Protein 4ML1 (pdb70)

Sequence (811 aa):
AAKIEDIVELPIKGVRAVQSDGQIMFLSEENGRFVISGQIYDLWSKKPLNTMSQMRDVAERIHFKSMGMDVDTLNTVSMGRGDKEVVVFVDPRCAVCHQLMGDAKSLVDDYTFKFIVIPALGAESNRLAKNLYCAKDKTHALDALMNNTLGSLPSKETCDPGQYDQTLLTAHFIGIEGVPFVVAPDGRVSKGRPKNLKSWLESRAAKIEDIVELPIKGVRAVQSDGQIMFLSENGRFVISGQIYDLWSKKPLNTMSQMRDVAERIHFKSMGMDVDTLNTVSMGRGDKEVVVFVDPRCAVCHQLMGDAKSLVDDYTFKFIVIPALGAESNRLAKNLYCAKDKTHALDALMNNTLGSLPSKETCDPGQYDQTLLTAHFIGIEGVPFVVAPDGRVSKGRPKNLKSWLESAAKIEDIVELPIKGVRAVQSDGQIMFLSENGRFVISGQIYDLWSKKPLNTMSQMRDVAERIHFKSMGMDVDTLNTVSMGRGDKEVVVFVDPRCAVCHQLMGDAKSLVDDYTFKFIVIPALGAESNRLAKNLYCAKDKTHALDALMNNTLGSLPSKETCDPGQYDQTLLTAHFIGIEGVPFVVAPDGRVSKGRPKNLKSWLESAAAKIEDIVELPIKGVRAVQSDGQIMFLSENGRFVISGQIYDLWSKKPLNTMSQMRDVAERIHFKSMMGMDVDTLNTVSMGRGDKEVVVFVDPRCAVCHQLMGDAKSLVDDYTFKFIVIPALGAESNRLAKNLYCAKDKTHALDALMNNTLGSLPSKETCDPGQYDQTLLTAHFIGIEEGVPFVVAPDGRVSKGRPKNLKSWLESA

Radius of gyration: 27.59 Å; Cα contacts (8 Å, |Δi|>4): 1696; chains: 4; bounding box: 55×73×80 Å

Secondary structure (DSSP, 8-state):
-PPB-EEEEES---EEEEEETTEEEEEETTS-EEEEEEEEETTTTEEE-SHHHHHHHHHB--TTTTT--GGGSSEEEE---SEEEEEEE-TTBHHHHHHHHHHHTTTTTEEEEEEE--TT-THHHHHHHHHHHBS-GGGHHHHHHHT-GGGPPBPSS----SS-HHHHHHHHHT--SSSEEE-TTSBEEES--SSHHHHHT-/-PPPEEEEEEES---EEEEEETTEEEEEETTS-EEEEEEEEETTTTEEE-SHHHHHHHHHB--TTTTT--GGGSSEEEEE--SEEEEEEE-TTBHHHHHHHHHHGGGTTTEEEEEEE--TT-THHHHHHHHHHTBS-GGGHHHHHHTT-GGGSPBPSS----SS-HHHHHHHHHT--SSSEEE-TTSBEEES--SSHHHHHS--/--EEEEEEES---EEEEEETTEEEEEETTS-EEEEEEEEETTTTEEE-SHHHHHHHHHB--TTTTT--GGGSSEEEEE--SEEEEEEE-TTBHHHHHHHHHHGGGTTTEEEEEEE--TT-THHHHHHHHHHTBS-GGGHHHHHHTT-GGGPPBPSS----SS-HHHHHHHHHT--SSSEEE-TTSBEEES--SSHHHHHH--/-PPEEEEEE-S---EEEEEETTEEEEEETTSSEEEEEEEEETTTTEEE-SHHHHHHHHHB--TGGGT--GGGSSEEEEE--SEEEEEEE-TTBHHHHHHHHHHHTTTTTEEEEEEE--TT-THHHHHHHHHHTBS--TTHHHHHHTT-GGGPPBPSS----SS-HHHHHHHHHT--SSSEEE-TT-BEEES--S-HHHHHH--

Solvent-accessible surface area: 36217 Å² total; per-residue (Å²): 104,30,120,2,84,23,28,7,91,5,57,8,128,12,7,30,0,14,51,21,101,82,94,30,69,6,9,3,51,14,19,18,1,18,5,47,43,72,0,72,1,52,28,21,141,79,51,4,90,68,12,80,50,2,87,38,9,45,85,71,23,58,18,162,69,11,37,16,79,8,83,93,15,10,36,11,59,14,25,207,10,146,86,51,0,4,2,1,0,0,0,31,1,15,42,0,26,96,1,0,30,59,0,118,97,9,47,130,69,1,19,1,25,0,0,0,6,4,11,11,11,72,68,0,35,120,9,2,68,21,3,122,6,0,163,74,87,106,105,0,34,81,6,0,26,99,46,68,0,32,89,22,96,63,105,186,132,38,134,46,53,52,32,29,97,5,28,6,2,2,50,7,12,35,13,64,29,15,3,9,0,4,5,50,49,4,41,45,17,113,25,87,10,218,84,7,117,70,53,6,92,96,287,65,37,92,5,83,24,34,10,92,5,55,7,137,11,5,27,0,2,55,10,121,84,90,26,48,5,8,2,56,17,18,31,2,17,3,42,45,80,1,72,1,57,24,21,153,87,56,5,85,70,18,90,50,2,90,36,7,46,82,55,20,60,16,143,69,3,36,14,63,2,79,92,16,10,14,9,57,13,32,200,8,152,80,59,0,4,0,0,0,0,1,28,2,16,43,0,35,102,0,0,35,64,0,117,96,12,38,118,72,4,26,0,23,0,0,0,5,4,14,12,18,65,58,0,45,120,14,2,59,20,4,123,4,1,158,68,132,111,108,0,38,84,5,1,31,90,66,69,3,35,98,18,104,61,102,184,137,40,112,65,28,86,30,28,104,4,33,6,3,2,44,8,12,32,12,68,33,16,2,9,0,4,5,53,35,4,29,45,17,106,24,102,13,214,82,13,115,74,53,2,89,99,100,101,93,5,76,29,40,11,91,5,60,8,128,8,5,28,0,9,50,15,114,84,98,29,50,4,13,3,70,27,18,33,1,19,4,41,44,74,0,75,1,47,20,19,142,78,55,5,88,67,11,79,50,2,85,38,8,46,87,73,22,61,18,171,64,11,44,13,78,8,84,88,16,5,31,14,55,17,34,189,9,149,98,52,0,3,0,0,0,0,3,21,2,15,36,0,36,88,0,0,33,52,0,121,98,14,44,90,85,11,20,0,28,0,0,0,5,6,13,11,14,65,46,0,70,116,14,2,95,18,1,105,2,3,146,58,114,111,106,1,43,88,2,1,30,86,94,60,2,34,93,23,92,55,98,175,120,29,132,48,46,98,22,25,94,4,34,4,3,3,52,7,13,32,14,71,30,15,3,7,0,4,4,53,59,3,20,47,18,102,25,85,13,215,80,7,110,59,42,8,105,74,114,153,44,104,4,77,25,34,9,92,4,54,6,140,12,4,25,0,10,51,21,108,75,126,28,78,4,6,3,53,18,14,35,1,17,3,55,23,127,2,76,2,59,28,30,135,86,64,7,100,66,9,72,47,1,85,43,9,45,80,70,26,66,15,163,77,12,36,12,74,7,83,86,14,7,30,14,55,10,37,205,10,147,89,54,0,4,2,0,0,0,2,26,1,21,44,0,29,98,2,0,35,61,1,106,98,8,41,102,79,6,23,1,31,0,0,0,6,3,13,9,16,72,42,0,59,118,14,0,80,24,1,89,10,1,148,77,96,90,126,0,35,61,8,0,29,101,59,79,4,23,98,32,94,62,88,177,127,40,134,44,35,88,20,26,87,4,35,5,3,3,53,8,19,35,11,67,34,18,4,10,0,4,4,52,65,3,22,45,16,110,24,91,11,212,80,12,103,61,48,7,102,77,117

B-factor: mean 37.32, std 17.12, range [8.88, 117.48]

Organism: Klebsiella pneumoniae (NCBI:txid573)

CATH classification: 3.40.30.10

InterPro domains:
  IPR009094 Disulphide bond isomerase DsbC/G, N-terminal domain superfamily [G3DSA:3.10.450.70] (22-80)
  IPR009094 Disulphide bond isomerase DsbC/G, N-terminal domain superfamily [SSF54423] (30-78)
  IPR018950 Disulphide bond isomerase, DsbC/G, N-terminal [PF10411] (23-77)
  IPR033954 Disulphide bond isomerase, DsbC/G [cd03020] (33-231)
  IPR036249 Thioredoxin-like superfamily [SSF52833] (99-233)
  IPR051470 Thiol:disulfide interchange protein [PTHR35272] (6-232)

Structure (mmCIF, N/CA/C/O backbone):
data_4ML1
#
_entry.id   4ML1
#
_cell.length_a   54.330
_cell.length_b   108.270
_cell.length_c   139.020
_cell.angle_alpha   90.00
_cell.angle_beta   90.00
_cell.angle_gamma   90.00
#
_symmetry.space_group_name_H-M   'P 21 21 21'
#
loop_
_entity.id
_entity.type
_entity.pdbx_description
1 polymer DsbP
2 water water
#
loop_
_atom_site.group_PDB
_atom_site.id
_atom_site.type_symbol
_atom_site.label_atom_id
_atom_site.label_alt_id
_atom_site.label_comp_id
_atom_site.label_asym_id
_atom_site.label_entity_id
_atom_site.label_seq_id
_atom_site.pdbx_PDB_ins_code
_atom_site.Cartn_x
_atom_site.Cartn_y
_atom_site.Cartn_z
_atom_site.occupancy
_atom_site.B_iso_or_equiv
_atom_site.auth_seq_id
_atom_site.auth_comp_id
_atom_site.auth_asym_id
_atom_site.auth_atom_id
_atom_site.pdbx_PDB_model_num
ATOM 1 N N . ALA A 1 14 ? 37.210 12.479 -29.155 1.00 75.69 11 ALA A N 1
ATOM 2 C CA . ALA A 1 14 ? 35.955 13.051 -29.652 1.00 80.81 11 ALA A CA 1
ATOM 3 C C . ALA A 1 14 ? 36.176 13.763 -30.992 1.00 81.40 11 ALA A C 1
ATOM 4 O O . ALA A 1 14 ? 36.347 14.988 -31.066 1.00 43.43 11 ALA A O 1
ATOM 10 N N . ALA A 1 15 ? 36.142 12.987 -32.069 1.00 67.89 12 ALA A N 1
ATOM 11 C CA . ALA A 1 15 ? 36.341 13.557 -33.388 1.00 69.92 12 ALA A CA 1
ATOM 12 C C . ALA A 1 15 ? 35.007 14.102 -33.821 1.00 37.80 12 ALA A C 1
ATOM 13 O O . ALA A 1 15 ? 33.992 13.421 -33.668 1.00 58.05 12 ALA A O 1
ATOM 20 N N . LYS A 1 16 ? 34.983 15.283 -34.422 1.00 34.49 13 LYS A N 1
ATOM 21 C CA . LYS A 1 16 ? 33.692 15.853 -34.754 1.00 39.05 13 LYS A CA 1
ATOM 22 C C . LYS A 1 16 ? 33.281 15.259 -36.086 1.00 46.82 13 LYS A C 1
ATOM 23 O O . LYS A 1 16 ? 34.109 14.843 -36.896 1.00 39.35 13 LYS A O 1
ATOM 42 N N . ILE A 1 17 ? 31.978 15.167 -36.262 1.00 39.47 14 ILE A N 1
ATOM 43 C CA . ILE A 1 17 ? 31.391 14.735 -37.489 1.00 29.48 14 ILE A CA 1
ATOM 44 C C . ILE A 1 17 ? 31.226 15.997 -38.315 1.00 31.55 14 ILE A C 1
ATOM 45 O O . ILE A 1 17 ? 30.575 16.935 -37.882 1.00 33.71 14 ILE A O 1
ATOM 61 N N . GLU A 1 18 ? 31.859 16.074 -39.466 1.00 30.45 15 GLU A N 1
ATOM 62 C CA . GLU A 1 18 ? 31.846 17.339 -40.191 1.00 32.76 15 GLU A CA 1
ATOM 63 C C . GLU A 1 18 ? 30.563 17.490 -40.994 1.00 31.27 15 GLU A C 1
ATOM 64 O O . GLU A 1 18 ? 30.062 18.603 -41.192 1.00 36.94 15 GLU A O 1
ATOM 76 N N . ASP A 1 19 ? 30.056 16.357 -41.444 1.00 29.22 16 ASP A N 1
ATOM 77 C CA . ASP A 1 19 ? 28.938 16.320 -42.349 1.00 28.48 16 ASP A CA 1
ATOM 78 C C . ASP A 1 19 ? 28.390 14.923 -42.427 1.00 26.35 16 ASP A C 1
ATOM 79 O O . ASP A 1 19 ? 29.125 13.947 -42.234 1.00 25.37 16 ASP A O 1
ATOM 88 N N . ILE A 1 20 ? 27.087 14.845 -42.690 1.00 25.82 17 ILE A N 1
ATOM 89 C CA . ILE A 1 20 ? 26.336 13.592 -42.752 1.00 24.01 17 ILE A CA 1
ATOM 90 C C . ILE A 1 20 ? 25.352 13.665 -43.930 1.00 23.69 17 ILE A C 1
ATOM 91 O O . ILE A 1 20 ? 24.668 14.664 -44.091 1.00 24.87 17 ILE A O 1
ATOM 107 N N . VAL A 1 21 ? 25.263 12.616 -44.726 1.00 22.29 18 VAL A N 1
ATOM 108 C CA . VAL A 1 21 ? 24.275 12.566 -45.811 1.00 24.75 18 VAL A CA 1
ATOM 109 C C . VAL A 1 21 ? 23.564 11.204 -45.781 1.00 20.43 18 VAL A C 1
ATOM 110 O O . VAL A 1 21 ? 24.207 10.154 -45.719 1.00 23.45 18 VAL A O 1
ATOM 123 N N . GLU A 1 22 ? 22.233 11.263 -45.816 1.00 20.43 19 GLU A N 1
ATOM 124 C CA . GLU A 1 22 ? 21.369 10.123 -45.964 1.00 19.22 19 GLU A CA 1
ATOM 125 C C . GLU A 1 22 ? 21.403 9.623 -47.397 1.00 18.83 19 GLU A C 1
ATOM 126 O O . GLU A 1 22 ? 21.098 10.365 -48.314 1.00 19.72 19 GLU A O 1
ATOM 138 N N . LEU A 1 23 ? 21.814 8.389 -47.574 1.00 21.72 20 LEU A N 1
ATOM 139 C CA . LEU A 1 23 ? 21.928 7.823 -48.897 1.00 19.69 20 LEU A CA 1
ATOM 140 C C . LEU A 1 23 ? 20.638 7.073 -49.314 1.00 16.98 20 LEU A C 1
ATOM 141 O O . LEU A 1 23 ? 19.889 6.556 -48.479 1.00 20.09 20 LEU A O 1
ATOM 157 N N . PRO A 1 24 ? 20.367 7.032 -50.625 1.00 19.54 21 PRO A N 1
ATOM 158 C CA . PRO A 1 24 ? 19.185 6.339 -51.133 1.00 17.16 21 PRO A CA 1
ATOM 159 C C . PRO A 1 24 ? 19.433 4.866 -51.189 1.00 17.53 21 PRO A C 1
ATOM 160 O O . PRO A 1 24 ? 19.592 4.250 -52.255 1.00 21.91 21 PRO A O 1
ATOM 171 N N . ILE A 1 25 ? 19.460 4.307 -49.987 1.00 17.26 22 ILE A N 1
ATOM 172 C CA . ILE A 1 25 ? 19.686 2.898 -49.770 1.00 14.49 22 ILE A CA 1
ATOM 173 C C . ILE A 1 25 ? 18.621 2.406 -48.770 1.00 18.73 22 ILE A C 1
ATOM 174 O O . ILE A 1 25 ? 18.469 2.961 -47.705 1.00 16.35 22 ILE A O 1
ATOM 190 N N . LYS A 1 26 ? 17.868 1.392 -49.148 1.00 13.77 23 LYS A N 1
ATOM 191 C CA . LYS A 1 26 ? 16.800 0.893 -48.345 1.00 18.33 23 LYS A CA 1
ATOM 192 C C . LYS A 1 26 ? 17.133 -0.492 -47.842 1.00 27.18 23 LYS A C 1
ATOM 193 O O . LYS A 1 26 ? 16.415 -1.051 -47.027 1.00 16.87 23 LYS A O 1
ATOM 212 N N . GLY A 1 27 ? 18.248 -1.053 -48.289 1.00 15.67 24 GLY A N 1
ATOM 213 C CA . GLY A 1 27 ? 18.613 -2.397 -47.852 1.00 12.21 24 GLY A CA 1
ATOM 214 C C . GLY A 1 27 ? 20.020 -2.780 -48.254 1.00 12.24 24 GLY A C 1
ATOM 215 O O . GLY A 1 27 ? 20.562 -2.181 -49.175 1.00 15.43 24 GLY A O 1
ATOM 219 N N . VAL A 1 28 ? 20.610 -3.741 -47.541 1.00 14.88 25 VAL A N 1
ATOM 220 C CA . VAL A 1 28 ? 21.994 -4.180 -47.787 1.00 14.43 25 VAL A CA 1
ATOM 221 C C . VAL A 1 28 ? 22.153 -5.681 -47.672 1.00 17.60 25 VAL A C 1
ATOM 222 O O . VAL A 1 28 ? 21.727 -6.324 -46.711 1.00 12.60 25 VAL A O 1
ATOM 235 N N . ARG A 1 29 ? 22.747 -6.249 -48.711 1.00 12.69 26 ARG A N 1
ATOM 236 C CA . ARG A 1 29 ? 23.143 -7.649 -48.740 1.00 13.06 26 ARG A CA 1
ATOM 237 C C . AR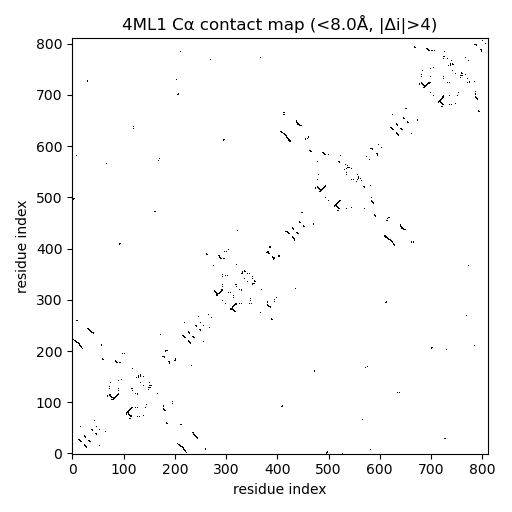G A 1 29 ? 24.660 -7.791 -48.625 1.00 14.53 26 ARG A C 1
ATOM 238 O O . ARG A 1 29 ? 25.389 -7.125 -49.393 1.00 15.56 26 ARG A O 1
ATOM 259 N N . ALA A 1 30 ? 25.105 -8.705 -47.752 1.00 20.64 27 ALA A N 1
ATOM 260 C CA . ALA A 1 30 ? 26.478 -9.232 -47.750 1.00 18.82 27 ALA A CA 1
ATOM 261 C C . ALA A 1 30 ? 26.576 -10.260 -48.834 1.00 24.51 27 ALA A C 1
ATOM 262 O O . ALA A 1 30 ? 25.814 -11.238 -48.807 1.00 15.19 27 ALA A O 1
ATOM 269 N N . VAL A 1 31 ? 27.494 -10.024 -49.777 1.00 15.59 28 VAL A N 1
ATOM 270 C CA . VAL A 1 31 ? 27.671 -10.857 -50.955 1.00 19.62 28 VAL A CA 1
ATOM 271 C C . VAL A 1 31 ? 29.096 -11.387 -51.033 1.00 19.52 28 VAL A C 1
ATOM 272 O O . VAL A 1 31 ? 30.062 -10.616 -51.062 1.00 20.34 28 VAL A O 1
ATOM 285 N N . GLN A 1 32 ? 29.224 -12.701 -50.991 1.00 20.25 29 GLN A N 1
ATOM 286 C CA . GLN A 1 32 ? 30.524 -13.345 -51.042 1.00 23.84 29 GLN A CA 1
ATOM 287 C C . GLN A 1 32 ? 30.866 -13.921 -52.400 1.00 25.34 29 GLN A C 1
ATOM 288 O O . GLN A 1 32 ? 30.185 -14.804 -52.936 1.00 22.24 29 GLN A O 1
ATOM 302 N N . SER A 1 33 ? 32.017 -13.495 -52.877 1.00 25.07 30 SER A N 1
ATOM 303 C CA . SER A 1 33 ? 32.532 -13.886 -54.153 1.00 23.03 30 SER A CA 1
ATOM 304 C C . SER A 1 33 ? 34.026 -13.596 -54.238 1.00 26.39 30 SER A C 1
ATOM 305 O O . SER A 1 33 ? 34.442 -12.490 -53.883 1.00 23.04 30 SER A O 1
ATOM 313 N N . ASP A 1 34 ? 34.800 -14.568 -54.703 1.00 28.01 31 ASP A N 1
ATOM 314 C CA . ASP A 1 34 ? 36.222 -14.361 -54.963 1.00 48.14 31 ASP A CA 1
ATOM 315 C C . ASP A 1 34 ? 36.983 -13.902 -53.719 1.00 35.19 31 ASP A C 1
ATOM 316 O O . ASP A 1 34 ? 37.729 -12.916 -53.786 1.00 38.61 31 ASP A O 1
ATOM 325 N N . GLY A 1 35 ? 36.774 -14.579 -52.589 1.00 30.78 32 GLY A N 1
ATOM 326 C CA . GLY A 1 35 ? 37.546 -14.314 -51.383 1.00 36.74 32 GLY A CA 1
ATOM 327 C C . GLY A 1 35 ? 37.286 -12.975 -50.702 1.00 35.25 32 GLY A C 1
ATOM 328 O O . GLY A 1 35 ? 38.127 -12.519 -49.896 1.00 32.10 32 GLY A O 1
ATOM 332 N N . GLN A 1 36 ? 36.156 -12.345 -51.050 1.00 22.74 33 GLN A N 1
ATOM 333 C CA . GLN A 1 36 ? 35.756 -11.087 -50.514 1.00 24.76 33 GLN A CA 1
ATOM 334 C C . GLN A 1 36 ? 34.257 -11.054 -50.221 1.00 20.10 33 GLN A C 1
ATOM 335 O O . GLN A 1 36 ? 33.467 -11.743 -50.884 1.00 23.51 33 GLN A O 1
ATOM 349 N N . ILE A 1 37 ? 33.893 -10.210 -49.272 1.00 19.02 34 ILE A N 1
ATOM 350 C CA . ILE A 1 37 ? 32.495 -9.970 -48.903 1.00 17.85 34 ILE A CA 1
ATOM 351 C C . ILE A 1 37 ? 32.183 -8.504 -49.137 1.00 18.10 34 ILE A C 1
ATOM 352 O O . ILE A 1 37 ? 32.704 -7.631 -48.454 1.00 22.99 34 ILE A O 1
ATOM 368 N N . MET A 1 38 ? 31.293 -8.238 -50.057 1.00 17.22 35 MET A N 1
ATOM 369 C CA . MET A 1 38 ? 30.896 -6.859 -50.323 1.00 16.20 35 MET A CA 1
ATOM 370 C C . MET A 1 38 ? 29.471 -6.606 -49.947 1.00 15.29 35 MET A C 1
ATOM 371 O O . MET A 1 38 ? 28.752 -7.525 -49.615 1.00 20.81 35 MET A O 1
ATOM 385 N N . PHE A 1 39 ? 29.093 -5.323 -49.913 1.00 14.85 36 PHE A N 1
ATOM 386 C CA . PHE A 1 39 ? 27.802 -4.914 -49.355 1.00 14.50 36 PHE A CA 1
ATOM 387 C C . PHE A 1 39 ? 27.040 -4.172 -50.456 1.00 14.15 36 PHE A C 1
ATOM 388 O O . PHE A 1 39 ? 27.433 -3.144 -50.899 1.00 15.56 36 PHE A O 1
ATOM 405 N N . LEU A 1 40 ? 26.003 -4.816 -50.953 1.00 19.31 37 LEU A N 1
ATOM 406 C CA . LEU A 1 40 ? 25.294 -4.400 -52.141 1.00 14.99 37 LEU A CA 1
ATOM 407 C C . LEU A 1 40 ? 23.934 -3.883 -51.762 1.00 13.96 37 LEU A C 1
ATOM 408 O O . LEU A 1 40 ? 23.224 -4.566 -51.014 1.00 13.69 37 LEU A O 1
ATOM 424 N N . SER A 1 41 ? 23.532 -2.724 -52.306 1.00 16.41 38 SER A N 1
ATOM 425 C CA . SER A 1 41 ? 22.236 -2.182 -51.949 1.00 17.08 38 SER A CA 1
ATOM 426 C C . SER A 1 41 ? 21.088 -2.930 -52.638 1.00 18.78 38 SER A C 1
ATOM 427 O O . SER A 1 41 ? 21.272 -3.694 -53.593 1.00 19.12 38 SER A O 1
ATOM 435 N N . GLU A 1 42 ? 19.883 -2.670 -52.148 1.00 20.19 39 GLU A N 1
ATOM 436 C CA A GLU A 1 42 ? 18.698 -3.447 -52.501 0.52 31.81 39 GLU A CA 1
ATOM 437 C CA B GLU A 1 42 ? 18.707 -3.442 -52.512 0.48 31.20 39 GLU A CA 1
ATOM 438 C C . GLU A 1 42 ? 18.335 -3.345 -53.995 1.00 15.10 39 GLU A C 1
ATOM 439 O O . GLU A 1 42 ? 17.919 -4.314 -54.599 1.00 22.15 39 GLU A O 1
ATOM 462 N N . ASN A 1 43 ? 18.464 -2.166 -54.587 1.00 17.38 40 ASN A N 1
ATOM 463 C CA . ASN A 1 43 ? 18.173 -2.036 -56.015 1.00 16.68 40 ASN A CA 1
ATOM 464 C C . ASN A 1 43 ? 19.459 -2.150 -56.822 1.00 18.93 40 ASN A C 1
ATOM 465 O O . ASN A 1 43 ? 19.480 -1.917 -58.034 1.00 18.22 40 ASN A O 1
ATOM 476 N N . GLY A 1 44 ? 20.527 -2.519 -56.125 1.00 16.52 41 GLY A N 1
ATOM 477 C CA . GLY A 1 44 ? 21.780 -2.796 -56.763 1.00 17.00 41 GLY A CA 1
ATOM 478 C C . GLY A 1 44 ? 22.535 -1.572 -57.224 1.00 17.47 41 GLY A C 1
ATOM 479 O O . GLY A 1 44 ? 23.470 -1.724 -58.008 1.00 22.79 41 GLY A O 1
ATOM 483 N N . ARG A 1 45 ? 22.145 -0.372 -56.797 1.00 18.47 42 ARG A N 1
ATOM 484 C CA . ARG A 1 45 ? 22.826 0.848 -57.279 1.00 17.94 42 ARG A CA 1
ATOM 485 C C . ARG A 1 45 ? 24.223 1.018 -56.700 1.00 18.11 42 ARG A C 1
ATOM 486 O O . ARG A 1 45 ? 25.094 1.597 -57.358 1.00 20.03 42 ARG A O 1
ATOM 507 N N . PHE A 1 46 ? 24.415 0.615 -55.442 1.00 16.66 43 PHE A N 1
ATOM 508 C CA . PHE A 1 46 ? 25.658 0.870 -54.735 1.00 16.46 43 PHE A CA 1
ATOM 509 C C . PHE A 1 46 ? 26.233 -0.436 -54.191 1.00 15.97 43 PHE A C 1
ATOM 510 O O . PHE A 1 46 ? 25.477 -1.334 -53.741 1.00 15.42 43 PHE A O 1
ATOM 527 N N . VAL A 1 47 ? 27.558 -0.525 -54.263 1.00 16.88 44 VAL A N 1
ATOM 528 C CA . VAL A 1 47 ? 28.317 -1.557 -53.597 1.00 18.62 44 VAL A CA 1
ATOM 529 C C . VAL A 1 47 ? 29.398 -0.894 -52.748 1.00 16.11 44 VAL A C 1
ATOM 530 O O . VAL A 1 47 ? 30.082 0.038 -53.202 1.00 19.85 44 VAL A O 1
ATOM 543 N N . ILE A 1 48 ? 29.543 -1.388 -51.524 1.00 17.42 45 ILE A N 1
ATOM 544 C CA . ILE A 1 48 ? 30.573 -0.926 -50.610 1.00 19.73 45 ILE A CA 1
ATOM 545 C C . ILE A 1 48 ? 31.557 -2.033 -50.367 1.00 24.05 45 ILE A C 1
ATOM 546 O O . ILE A 1 48 ? 31.168 -3.172 -50.080 1.00 15.70 45 ILE A O 1
ATOM 562 N N . SER A 1 49 ? 32.828 -1.704 -50.563 1.00 16.79 46 SER A N 1
ATOM 563 C CA . SER A 1 49 ? 33.926 -2.623 -50.313 1.00 17.35 46 SER A CA 1
ATOM 564 C C . SER A 1 49 ? 34.617 -2.224 -49.010 1.00 24.66 46 SER A C 1
ATOM 565 O O . SER A 1 49 ? 34.940 -1.059 -48.840 1.00 31.63 46 SER A O 1
ATOM 573 N N . GLY A 1 50 ? 34.866 -3.177 -48.111 1.00 17.65 47 GLY A N 1
ATOM 574 C CA . GLY A 1 50 ? 35.431 -2.872 -46.806 1.00 17.66 47 GLY A CA 1
ATOM 575 C C . GLY A 1 50 ? 35.020 -3.803 -45.699 1.00 23.82 47 GLY A C 1
ATOM 576 O O . GLY A 1 50 ? 34.941 -4.997 -45.877 1.00 21.69 47 GLY A O 1
ATOM 580 N N . GLN A 1 51 ? 34.844 -3.225 -44.519 1.00 19.03 48 GLN A N 1
ATOM 581 C CA . GLN A 1 51 ? 34.637 -3.968 -43.288 1.00 22.75 48 GLN A CA 1
ATOM 582 C C . GLN A 1 51 ? 33.406 -3.480 -42.538 1.00 21.88 48 GLN A C 1
ATOM 583 O O . GLN A 1 51 ? 33.223 -2.287 -42.335 1.00 16.31 48 GLN A O 1
ATOM 597 N N . ILE A 1 52 ? 32.603 -4.409 -42.061 1.00 16.73 49 ILE A N 1
ATOM 598 C CA . ILE A 1 52 ? 31.403 -4.019 -41.306 1.00 24.52 49 ILE A CA 1
ATOM 599 C C . ILE A 1 52 ? 31.624 -4.381 -39.843 1.00 18.43 49 ILE A C 1
ATOM 600 O O . ILE A 1 52 ? 32.324 -5.342 -39.519 1.00 20.56 49 ILE A O 1
ATOM 616 N N . TYR A 1 53 ? 31.106 -3.539 -38.968 1.00 15.71 50 TYR A N 1
ATOM 617 C CA . TYR A 1 53 ? 31.352 -3.681 -37.557 1.00 28.36 50 TYR A CA 1
ATOM 618 C C . TYR A 1 53 ? 29.985 -3.534 -36.881 1.00 15.88 50 TYR A C 1
ATOM 619 O O . TYR A 1 53 ? 29.221 -2.626 -37.203 1.00 23.38 50 TYR A O 1
ATOM 637 N N . ASP A 1 54 ? 29.691 -4.468 -35.995 1.00 23.62 51 ASP A N 1
ATOM 638 C CA . ASP A 1 54 ? 28.453 -4.492 -35.238 1.00 23.57 51 ASP A CA 1
ATOM 639 C C . ASP A 1 54 ? 28.749 -3.696 -33.982 1.00 17.04 51 ASP A C 1
ATOM 640 O O . ASP A 1 54 ? 29.408 -4.196 -33.039 1.00 17.66 51 ASP A O 1
ATOM 649 N N . LEU A 1 55 ? 28.305 -2.438 -33.994 1.00 16.71 52 LEU A N 1
ATOM 650 C CA . LEU A 1 55 ? 28.631 -1.520 -32.905 1.00 17.83 52 LEU A CA 1
ATOM 651 C C . LEU A 1 55 ? 27.911 -1.967 -31.630 1.00 23.63 52 LEU A C 1
ATOM 652 O O . LEU A 1 55 ? 28.373 -1.721 -30.537 1.00 29.23 52 LEU A O 1
ATOM 668 N N . TRP A 1 56 ? 26.777 -2.641 -31.751 1.00 19.08 53 TRP A N 1
ATOM 669 C CA . TRP A 1 56 ? 26.080 -3.087 -30.514 1.00 19.02 53 TRP A CA 1
ATOM 670 C C . TRP A 1 56 ? 26.748 -4.258 -29.788 1.00 20.40 53 TRP A C 1
ATOM 671 O O . TRP A 1 56 ? 26.770 -4.300 -28.556 1.00 23.40 53 TRP A O 1
ATOM 692 N N . SER A 1 57 ? 27.207 -5.235 -30.558 1.00 22.94 54 SER A N 1
ATOM 693 C CA . SER A 1 57 ? 27.955 -6.367 -29.975 1.00 20.25 54 SER A CA 1
ATOM 694 C C . SER A 1 57 ? 29.450 -6.057 -29.904 1.00 23.63 54 SER A C 1
ATOM 695 O O . SER A 1 57 ? 30.237 -6.823 -29.345 1.00 24.30 54 SER A O 1
ATOM 703 N N . LYS A 1 58 ? 29.851 -4.911 -30.436 1.00 23.42 55 LYS A N 1
ATOM 704 C CA . LYS A 1 58 ? 31.276 -4.481 -30.387 1.00 27.87 55 LYS A CA 1
ATOM 705 C C . LYS A 1 58 ? 32.236 -5.512 -31.040 1.00 37.96 55 LYS A C 1
ATOM 706 O O . LYS A 1 58 ? 33.209 -5.983 -30.435 1.00 24.34 55 LYS A O 1
ATOM 725 N N . LYS A 1 59 ? 31.944 -5.872 -32.279 1.00 27.29 56 LYS A N 1
ATOM 726 C CA . LYS A 1 59 ? 32.845 -6.713 -33.022 1.00 29.45 56 LYS A CA 1
ATOM 727 C C . LYS A 1 59 ? 32.688 -6.577 -34.528 1.00 22.62 56 LYS A C 1
ATOM 728 O O . LYS A 1 59 ? 31.589 -6.343 -35.034 1.00 21.40 56 LYS A O 1
ATOM 747 N N . PRO A 1 60 ? 33.808 -6.767 -35.250 1.00 23.08 57 PRO A N 1
ATOM 748 C CA . PRO A 1 60 ? 33.780 -6.845 -36.710 1.00 23.29 57 PRO A CA 1
ATOM 749 C C . PRO A 1 60 ? 33.144 -8.182 -37.142 1.00 20.19 57 PRO A C 1
ATOM 750 O O . PRO A 1 60 ? 33.292 -9.225 -36.476 1.00 21.70 57 PRO A O 1
ATOM 761 N N . LEU A 1 61 ? 32.403 -8.129 -38.227 1.00 17.27 58 LEU A N 1
ATOM 762 C CA . LEU A 1 61 ? 31.856 -9.321 -38.829 1.00 19.34 58 LEU A CA 1
ATOM 763 C C . LEU A 1 61 ? 32.723 -9.618 -40.014 1.00 17.47 58 LEU A C 1
ATOM 764 O O . LEU A 1 61 ? 32.771 -8.839 -40.935 1.00 22.96 58 LEU A O 1
ATOM 780 N N . ASN A 1 62 ? 33.438 -10.731 -39.963 1.00 22.46 59 ASN A N 1
ATOM 781 C CA . ASN A 1 62 ? 34.413 -11.075 -40.988 1.00 28.98 59 ASN A CA 1
ATOM 782 C C . ASN A 1 62 ? 33.988 -12.245 -41.866 1.00 33.05 59 ASN A C 1
ATOM 783 O O . ASN A 1 62 ? 34.486 -12.388 -42.963 1.00 23.08 59 ASN A O 1
ATOM 794 N N . THR A 1 63 ? 33.082 -13.079 -41.381 1.00 19.28 60 THR A N 1
ATOM 795 C CA . THR A 1 63 ? 32.683 -14.284 -42.119 1.00 19.84 60 THR A CA 1
ATOM 796 C C . THR A 1 63 ? 31.177 -14.260 -42.437 1.00 18.66 60 THR A C 1
ATOM 797 O O . THR A 1 63 ? 30.403 -13.556 -41.791 1.00 18.91 60 THR A O 1
ATOM 808 N N . MET A 1 64 ? 30.773 -15.035 -43.443 1.00 25.67 61 MET A N 1
ATOM 809 C CA . MET A 1 64 ? 29.357 -15.087 -43.822 1.00 24.46 61 MET A CA 1
ATOM 810 C C . MET A 1 64 ? 28.544 -15.740 -42.710 1.00 25.52 61 MET A C 1
ATOM 811 O O . MET A 1 64 ? 27.387 -15.381 -42.529 1.00 17.29 61 MET A O 1
ATOM 825 N N . SER A 1 65 ? 29.148 -16.667 -41.941 1.00 19.60 62 SER A N 1
ATOM 826 C CA . SER A 1 65 ? 28.450 -17.174 -40.764 1.00 24.09 62 SER A CA 1
ATOM 827 C C . SER A 1 65 ? 28.094 -16.006 -39.855 1.00 23.82 62 SER A C 1
ATOM 828 O O . SER A 1 65 ? 27.027 -15.999 -39.280 1.00 20.14 62 SER A O 1
ATOM 836 N N . GLN A 1 66 ? 28.965 -15.009 -39.735 1.00 18.06 63 GLN A N 1
ATOM 837 C CA . GLN A 1 66 ? 28.632 -13.868 -38.855 1.00 20.06 63 GLN A CA 1
ATOM 838 C C . GLN A 1 66 ? 27.554 -12.962 -39.412 1.00 16.99 63 GLN A C 1
ATOM 839 O O . GLN A 1 66 ? 26.767 -12.375 -38.639 1.00 15.46 63 GLN A O 1
ATOM 853 N N . MET A 1 67 ? 27.529 -12.829 -40.742 1.00 15.72 64 MET A N 1
ATOM 854 C CA . MET A 1 67 ? 26.474 -12.114 -41.421 1.00 16.87 64 MET A CA 1
ATOM 855 C C . MET A 1 67 ? 25.132 -12.848 -41.208 1.00 14.63 64 MET A C 1
ATOM 856 O O . MET A 1 67 ? 24.107 -12.223 -40.967 1.00 21.89 64 MET A O 1
ATOM 870 N N . ARG A 1 68 ? 25.153 -14.162 -41.370 1.00 15.43 65 ARG A N 1
ATOM 871 C CA . ARG A 1 68 ? 23.972 -14.979 -41.160 1.00 15.55 65 ARG A CA 1
ATOM 872 C C . ARG A 1 68 ? 23.488 -14.819 -39.733 1.00 29.54 65 ARG A C 1
ATOM 873 O O . ARG A 1 68 ? 22.261 -14.679 -39.507 1.00 19.45 65 ARG A O 1
ATOM 894 N N . ASP A 1 69 ? 24.447 -14.810 -38.785 1.00 24.82 66 ASP A N 1
ATOM 895 C CA . ASP A 1 69 ? 24.145 -14.629 -37.364 1.00 15.95 66 ASP A CA 1
ATOM 896 C C . ASP A 1 69 ? 23.388 -13.342 -37.100 1.00 23.48 66 ASP A C 1
ATOM 897 O O . ASP A 1 69 ? 22.380 -13.387 -36.380 1.00 20.88 66 ASP A O 1
ATOM 906 N N . VAL A 1 70 ? 23.799 -12.204 -37.675 1.00 21.31 67 VAL A N 1
ATOM 907 C CA . VAL A 1 70 ? 23.032 -10.965 -37.369 1.00 20.33 67 VAL A CA 1
ATOM 908 C C . VAL A 1 70 ? 21.699 -10.919 -38.092 1.00 24.57 67 VAL A C 1
ATOM 909 O O . VAL A 1 70 ? 20.753 -10.296 -37.603 1.00 16.26 67 VAL A O 1
ATOM 922 N N . ALA A 1 71 ? 21.565 -11.623 -39.212 1.00 21.06 68 ALA A N 1
ATOM 923 C CA . ALA A 1 71 ? 20.273 -11.710 -39.845 1.00 19.79 68 ALA A CA 1
ATOM 924 C C . ALA A 1 71 ? 19.304 -12.609 -39.080 1.00 18.37 68 ALA A C 1
ATOM 925 O O . ALA A 1 71 ? 18.113 -12.370 -39.120 1.00 19.99 68 ALA A O 1
ATOM 932 N N . GLU A 1 72 ? 19.819 -13.651 -38.421 1.00 17.19 69 GLU A N 1
ATOM 933 C CA . GLU A 1 72 ? 19.007 -14.772 -37.938 1.00 24.48 69 GLU A CA 1
ATOM 934 C C . GLU A 1 72 ? 18.848 -14.822 -36.431 1.00 30.85 69 GLU A C 1
ATOM 935 O O . GLU A 1 72 ? 17.964 -15.490 -35.934 1.00 22.89 69 GLU A O 1
ATOM 947 N N . ARG A 1 73 ? 19.737 -14.164 -35.703 1.00 26.43 70 ARG A N 1
ATOM 948 C CA . ARG A 1 73 ? 19.809 -14.345 -34.257 1.00 18.46 70 ARG A CA 1
ATOM 949 C C . ARG A 1 73 ? 19.928 -13.017 -33.570 1.00 15.24 70 ARG A C 1
ATOM 950 O O . ARG A 1 73 ? 20.388 -12.039 -34.193 1.00 20.18 70 ARG A O 1
ATOM 971 N N . ILE A 1 74 ? 19.453 -12.959 -32.323 1.00 21.82 71 ILE A N 1
ATOM 972 C CA . ILE A 1 74 ? 19.540 -11.762 -31.473 1.00 17.80 71 ILE A CA 1
ATOM 973 C C . ILE A 1 74 ? 20.117 -12.216 -30.154 1.00 24.78 71 ILE A C 1
ATOM 974 O O . ILE A 1 74 ? 19.543 -13.088 -29.469 1.00 17.65 71 ILE A O 1
ATOM 990 N N . HIS A 1 75 ? 21.281 -11.668 -29.819 1.00 20.55 72 HIS A N 1
ATOM 991 C CA . HIS A 1 75 ? 22.005 -12.082 -28.635 1.00 20.34 72 HIS A CA 1
ATOM 992 C C . HIS A 1 75 ? 21.962 -10.957 -27.584 1.00 20.52 72 HIS A C 1
ATOM 993 O O . HIS A 1 75 ? 22.836 -10.075 -27.571 1.00 21.76 72 HIS A O 1
ATOM 1008 N N . PHE A 1 76 ? 20.932 -10.942 -26.750 1.00 27.37 73 PHE A N 1
ATOM 1009 C CA . PHE A 1 76 ? 20.715 -9.786 -25.869 1.00 27.68 73 PHE A CA 1
ATOM 1010 C C . PHE A 1 76 ? 21.923 -9.483 -24.994 1.00 22.25 73 PHE A C 1
ATOM 1011 O O . PHE A 1 76 ? 22.271 -8.307 -24.814 1.00 25.73 73 PHE A O 1
ATOM 1028 N N . LYS A 1 77 ? 22.506 -10.512 -24.375 1.00 26.58 74 LYS A N 1
ATOM 1029 C CA . LYS A 1 77 ? 23.632 -10.290 -23.469 1.00 34.18 74 LYS A CA 1
ATOM 1030 C C . LYS A 1 77 ? 24.844 -9.770 -24.249 1.00 30.50 74 LYS A C 1
ATOM 1031 O O . LYS A 1 77 ? 25.449 -8.782 -23.859 1.00 26.86 74 LYS A O 1
ATOM 1050 N N . SER A 1 78 ? 25.151 -10.368 -25.396 1.00 25.53 75 SER A N 1
ATOM 1051 C CA . SER A 1 78 ? 26.303 -9.918 -26.170 1.00 29.83 75 SER A CA 1
ATOM 1052 C C . SER A 1 78 ? 26.141 -8.449 -26.566 1.00 31.23 75 SER A C 1
ATOM 1053 O O . SER A 1 78 ? 27.118 -7.722 -26.669 1.00 34.18 75 SER A O 1
ATOM 1061 N N . MET A 1 79 ? 24.906 -8.006 -26.780 1.00 22.05 76 MET A N 1
ATOM 1062 C CA . MET A 1 79 ? 24.686 -6.605 -27.179 1.00 21.80 76 MET A CA 1
ATOM 1063 C C . MET A 1 79 ? 24.525 -5.670 -25.954 1.00 34.39 76 MET A C 1
ATOM 1064 O O . MET A 1 79 ? 24.280 -4.474 -26.101 1.00 36.35 76 MET A O 1
ATOM 1078 N N . GLY A 1 80 ? 24.658 -6.217 -24.743 1.00 25.16 77 GLY A N 1
ATOM 1079 C CA . GLY A 1 80 ? 24.563 -5.423 -23.527 1.00 31.47 77 GLY A CA 1
ATOM 1080 C C . GLY A 1 80 ? 23.139 -5.056 -23.095 1.00 47.33 77 GLY A C 1
ATOM 1081 O O . GLY A 1 80 ? 22.946 -4.158 -22.268 1.00 25.64 77 GLY A O 1
ATOM 1085 N N . MET A 1 81 ? 22.152 -5.772 -23.630 1.00 22.85 78 MET A N 1
ATOM 1086 C CA . MET A 1 81 ? 20.748 -5.570 -23.288 1.00 32.62 78 MET A CA 1
ATOM 1087 C C . MET A 1 81 ? 20.238 -6.615 -22.284 1.00 28.99 78 MET A C 1
ATOM 1088 O O . MET A 1 81 ? 20.068 -7.799 -22.595 1.00 35.63 78 MET A O 1
ATOM 1102 N N . ASP A 1 82 ? 19.968 -6.150 -21.081 1.00 25.30 79 ASP A N 1
ATOM 1103 C CA . ASP A 1 82 ? 19.356 -6.974 -20.039 1.00 26.42 79 ASP A CA 1
ATOM 1104 C C . ASP A 1 82 ? 17.825 -6.903 -20.054 1.00 31.32 79 ASP A C 1
ATOM 1105 O O . ASP A 1 82 ? 17.219 -5.925 -19.587 1.00 34.35 79 ASP A O 1
ATOM 1114 N N . VAL A 1 83 ? 17.206 -7.979 -20.514 1.00 25.29 80 VAL A N 1
ATOM 1115 C CA . VAL A 1 83 ? 15.749 -7.997 -20.712 1.00 24.87 80 VAL A CA 1
ATOM 1116 C C . VAL A 1 83 ? 14.950 -7.895 -19.419 1.00 28.35 80 VAL A C 1
ATOM 1117 O O . VAL A 1 83 ? 13.739 -7.591 -19.434 1.00 28.85 80 VAL A O 1
ATOM 1130 N N . ASP A 1 84 ? 15.606 -8.154 -18.294 1.00 28.72 81 ASP A N 1
ATOM 1131 C CA . ASP A 1 84 ? 14.916 -8.084 -17.011 1.00 29.90 81 ASP A CA 1
ATOM 1132 C C . ASP A 1 84 ? 14.647 -6.608 -16.616 1.00 37.36 81 ASP A C 1
ATOM 1133 O O . ASP A 1 84 ? 13.845 -6.313 -15.716 1.00 34.61 81 ASP A O 1
ATOM 1142 N N . THR A 1 85 ? 15.276 -5.679 -17.327 1.00 35.60 82 THR A N 1
ATOM 1143 C CA . THR A 1 85 ? 15.103 -4.269 -17.030 1.00 41.01 82 THR A CA 1
ATOM 1144 C C . THR A 1 85 ? 13.868 -3.747 -17.769 1.00 42.29 82 THR A C 1
ATOM 1145 O O . THR A 1 85 ? 13.435 -2.618 -17.549 1.00 32.15 82 THR A O 1
ATOM 1156 N N . LEU A 1 86 ? 13.299 -4.572 -18.643 1.00 35.93 83 LEU A N 1
ATOM 1157 C CA . LEU A 1 86 ? 12.105 -4.184 -19.380 1.00 27.48 83 LEU A CA 1
ATOM 1158 C C . LEU A 1 86 ? 10.854 -4.643 -18.667 1.00 33.51 83 LEU A C 1
ATOM 1159 O O . LEU A 1 86 ? 10.931 -5.186 -17.579 1.00 31.23 83 LEU A O 1
ATOM 1175 N N . ASN A 1 87 ? 9.700 -4.459 -19.305 1.00 31.37 84 ASN A N 1
ATOM 1176 C CA . ASN A 1 87 ? 8.420 -4.775 -18.675 1.00 28.91 84 ASN A CA 1
ATOM 1177 C C . ASN A 1 87 ? 8.173 -6.273 -18.726 1.00 33.07 84 ASN A C 1
ATOM 1178 O O . ASN A 1 87 ? 7.388 -6.776 -19.537 1.00 27.48 84 ASN A O 1
ATOM 1189 N N . THR A 1 88 ? 8.851 -6.964 -17.816 1.00 41.09 85 THR A N 1
ATOM 1190 C CA . THR A 1 88 ? 9.076 -8.397 -17.912 1.00 29.42 85 THR A CA 1
ATOM 1191 C C . THR A 1 88 ? 8.498 -9.150 -16.715 1.00 31.08 85 THR A C 1
ATOM 1192 O O . THR A 1 88 ? 8.597 -8.716 -15.554 1.00 39.57 85 THR A O 1
ATOM 1203 N N . VAL A 1 89 ? 7.858 -10.271 -17.030 1.00 33.82 86 VAL A N 1
ATOM 1204 C CA . VAL A 1 89 ? 7.430 -11.246 -16.047 1.00 40.30 86 VAL A CA 1
ATOM 1205 C C . VAL A 1 89 ? 8.116 -12.568 -16.426 1.00 36.53 86 VAL A C 1
ATOM 1206 O O . VAL A 1 89 ? 8.299 -12.855 -17.610 1.00 32.18 86 VAL A O 1
ATOM 1219 N N . SER A 1 90 ? 8.480 -13.361 -15.425 1.00 32.85 87 SER A N 1
ATOM 1220 C CA . SER A 1 90 ? 9.223 -14.593 -15.639 1.00 32.74 87 SER A CA 1
ATOM 1221 C C . SER A 1 90 ? 8.343 -15.790 -15.250 1.00 43.99 87 SER A C 1
ATOM 1222 O O . SER A 1 90 ? 7.561 -15.720 -14.298 1.00 40.10 87 SER A O 1
ATOM 1230 N N . MET A 1 91 ? 8.452 -16.872 -16.015 1.00 33.17 88 MET A N 1
ATOM 1231 C CA . MET A 1 91 ? 7.740 -18.104 -15.724 1.00 34.30 88 MET A CA 1
ATOM 1232 C C . MET A 1 91 ? 8.703 -19.246 -15.897 1.00 40.32 88 MET A C 1
ATOM 1233 O O . MET A 1 91 ? 9.401 -19.333 -16.916 1.00 37.83 88 MET A O 1
ATOM 1247 N N . GLY A 1 92 ? 8.784 -20.076 -14.866 1.00 45.82 89 GLY A N 1
ATOM 1248 C CA . GLY A 1 92 ? 9.561 -21.295 -14.916 1.00 37.34 89 GLY A CA 1
ATOM 1249 C C . GLY A 1 92 ? 10.878 -21.049 -14.225 1.00 38.13 89 GLY A C 1
ATOM 1250 O O . GLY A 1 92 ? 11.171 -19.911 -13.859 1.00 44.25 89 GLY A O 1
ATOM 1254 N N . ARG A 1 93 ? 11.667 -22.111 -14.055 1.00 40.70 90 ARG A N 1
ATOM 1255 C CA . ARG A 1 93 ? 12.947 -22.044 -13.343 1.00 40.41 90 ARG A CA 1
ATOM 1256 C C . ARG A 1 93 ? 14.075 -22.824 -14.066 1.00 43.45 90 ARG A C 1
ATOM 1257 O O . ARG A 1 93 ? 15.149 -23.044 -13.504 1.00 41.91 90 ARG A O 1
ATOM 1278 N N . GLY A 1 94 ? 13.850 -23.201 -15.322 1.00 38.61 91 GLY A N 1
ATOM 1279 C CA . GLY A 1 94 ? 14.845 -23.915 -16.120 1.00 38.36 91 GLY A CA 1
ATOM 1280 C C . GLY A 1 94 ? 16.135 -23.165 -16.391 1.00 37.55 91 GLY A C 1
ATOM 1281 O O . GLY A 1 94 ? 16.177 -21.930 -16.352 1.00 37.16 91 GLY A O 1
ATOM 1285 N N . ASP A 1 95 ? 17.202 -23.908 -16.670 1.00 38.21 92 ASP A N 1
ATOM 1286 C CA . ASP A 1 95 ? 18.514 -23.306 -16.887 1.00 37.74 92 ASP A CA 1
ATOM 1287 C C . ASP A 1 95 ? 18.751 -22.605 -18.213 1.00 38.32 92 ASP A C 1
ATOM 1288 O O . ASP A 1 95 ? 19.759 -21.921 -18.370 1.00 34.90 92 ASP A O 1
ATOM 1297 N N . LYS A 1 96 ? 17.855 -22.793 -19.174 1.00 34.34 93 LYS A N 1
ATOM 1298 C CA . LYS A 1 96 ? 18.011 -22.144 -20.454 1.00 31.92 93 LYS A CA 1
ATOM 1299 C C . LYS A 1 96 ? 16.945 -21.082 -20.587 1.00 30.51 93 LYS A C 1
ATOM 1300 O O . LYS A 1 96 ? 15.760 -21.345 -20.368 1.00 30.73 93 LYS A O 1
ATOM 1319 N N . GLU A 1 97 ? 17.373 -19.880 -20.957 1.00 29.20 94 GLU A N 1
ATOM 1320 C CA . GLU A 1 97 ? 16.464 -18.741 -21.016 1.00 28.07 94 GLU A CA 1
ATOM 1321 C C . GLU A 1 97 ? 15.852 -18.509 -22.395 1.00 26.27 94 GLU A C 1
ATOM 1322 O O . GLU A 1 97 ? 16.550 -18.414 -23.397 1.00 26.83 94 GLU A O 1
ATOM 1334 N N . VAL A 1 98 ? 14.523 -18.389 -22.400 1.00 26.02 95 VAL A N 1
ATOM 1335 C CA . VAL A 1 98 ? 13.752 -18.060 -23.585 1.00 24.54 95 VAL A CA 1
ATOM 1336 C C . VAL A 1 98 ? 13.138 -16.694 -23.409 1.00 24.86 95 VAL A C 1
ATOM 1337 O O . VAL A 1 98 ? 12.547 -16.396 -22.358 1.00 24.79 95 VAL A O 1
ATOM 1350 N N . VAL A 1 99 ? 13.244 -15.881 -24.445 1.00 23.34 96 VAL A N 1
ATOM 1351 C CA . VAL A 1 99 ? 12.590 -14.576 -24.471 1.00 21.81 96 VAL A CA 1
ATOM 1352 C C . VAL A 1 99 ? 11.396 -14.607 -25.393 1.00 21.06 96 VAL A C 1
ATOM 1353 O O . VAL A 1 99 ? 11.497 -15.066 -26.543 1.00 20.27 96 VAL A O 1
ATOM 1366 N N . VAL A 1 100 ? 10.276 -14.056 -24.921 1.00 25.48 97 VAL A N 1
ATOM 1367 C CA . VAL A 1 100 ? 9.084 -13.910 -25.726 1.00 20.88 97 VAL A CA 1
ATOM 1368 C C . VAL A 1 100 ? 8.455 -12.509 -25.546 1.00 26.35 97 VAL A C 1
ATOM 1369 O O . VAL A 1 100 ? 8.028 -12.149 -24.422 1.00 21.82 97 VAL A O 1
ATOM 1382 N N . PHE A 1 101 ? 8.425 -11.726 -26.636 1.00 19.68 98 PHE A N 1
ATOM 1383 C CA . PHE A 1 101 ? 7.697 -10.465 -26.667 1.00 20.14 98 PHE A CA 1
ATOM 1384 C C . PHE A 1 101 ? 6.234 -10.734 -26.929 1.00 21.18 98 PHE A C 1
ATOM 1385 O O . PHE A 1 101 ? 5.905 -11.402 -27.879 1.00 19.52 98 PHE A O 1
ATOM 1402 N N . VAL A 1 102 ? 5.375 -10.213 -26.077 1.00 21.01 99 VAL A N 1
ATOM 1403 C CA . VAL A 1 102 ? 3.943 -10.462 -26.187 1.00 22.45 99 VAL A CA 1
ATOM 1404 C C . VAL A 1 102 ? 3.140 -9.188 -25.967 1.00 22.15 99 VAL A C 1
ATOM 1405 O O . VAL A 1 102 ? 3.572 -8.296 -25.219 1.00 26.81 99 VAL A O 1
ATOM 1418 N N . ASP A 1 103 ? 1.972 -9.113 -26.615 1.00 22.28 100 ASP A N 1
ATOM 1419 C CA . ASP A 1 103 ? 0.995 -8.061 -26.327 1.00 23.20 100 ASP A CA 1
ATOM 1420 C C . ASP A 1 103 ? 0.009 -8.663 -25.356 1.00 24.60 100 ASP A C 1
ATOM 1421 O O . ASP A 1 103 ? -0.361 -9.814 -25.542 1.00 24.63 100 ASP A O 1
ATOM 1430 N N . PRO A 1 104 ? -0.423 -7.903 -24.326 1.00 25.90 101 PRO A N 1
ATOM 1431 C CA . PRO A 1 104 ? -1.385 -8.476 -23.378 1.00 27.39 101 PRO A CA 1
ATOM 1432 C C . PRO A 1 104 ? -2.715 -8.949 -23.998 1.00 27.77 101 PRO A C 1
ATOM 1433 O O . PRO A 1 104 ? -3.355 -9.827 -23.438 1.00 28.72 101 PRO A O 1
ATOM 1444 N N . ARG A 1 105 ? -3.116 -8.384 -25.129 1.00 27.17 102 ARG A N 1
ATOM 1445 C CA . ARG A 1 105 ? -4.382 -8.776 -25.730 1.00 27.71 102 ARG A CA 1
ATOM 1446 C C . ARG A 1 105 ? -4.234 -9.804 -26.840 1.00 26.66 102 ARG A C 1
ATOM 1447 O O . ARG A 1 105 ? -5.232 -10.218 -27.428 1.00 27.14 102 ARG A O 1
ATOM 1468 N N . CYS A 1 106 ? -2.988 -10.197 -27.130 1.00 25.48 103 CYS A N 1
ATOM 1469 C CA . CYS A 1 106 ? -2.667 -11.081 -28.241 1.00 24.43 103 CYS A CA 1
ATOM 1470 C C . CYS A 1 106 ? -3.004 -12.563 -27.931 1.00 25.09 103 CYS A C 1
ATOM 1471 O O . CYS A 1 106 ? -2.329 -13.216 -27.153 1.00 25.20 103 CYS A O 1
ATOM 1478 N N . ALA A 1 107 ? -4.041 -13.086 -28.551 1.00 25.67 104 ALA A N 1
ATOM 1479 C CA . ALA A 1 107 ? -4.491 -14.463 -28.242 1.00 27.19 104 ALA A CA 1
ATOM 1480 C C . ALA A 1 107 ? -3.447 -15.519 -28.580 1.00 29.07 104 ALA A C 1
ATOM 1481 O O . ALA A 1 107 ? -3.320 -16.532 -27.890 1.00 26.62 104 ALA A O 1
ATOM 1488 N N . VAL A 1 108 ? -2.716 -15.300 -29.660 1.00 24.65 105 VAL A N 1
ATOM 1489 C CA . VAL A 1 108 ? -1.707 -16.273 -30.048 1.00 30.86 105 VAL A CA 1
ATOM 1490 C C . VAL A 1 108 ? -0.638 -16.275 -28.979 1.00 34.72 105 VAL A C 1
ATOM 1491 O O . VAL A 1 108 ? -0.199 -17.336 -28.539 1.00 29.46 105 VAL A O 1
ATOM 1504 N N . CYS A 1 109 ? -0.309 -15.091 -28.479 1.00 23.48 106 CYS A N 1
ATOM 1505 C CA . CYS A 1 109 ? 0.630 -14.969 -27.362 1.00 24.28 106 CYS A CA 1
ATOM 1506 C C . CYS A 1 109 ? 0.125 -15.772 -26.152 1.00 26.71 106 CYS A C 1
ATOM 1507 O O . CYS A 1 109 ? 0.880 -16.500 -25.539 1.00 25.35 106 CYS A O 1
ATOM 1514 N N . HIS A 1 110 ? -1.166 -15.642 -25.829 1.00 26.05 107 HIS A N 1
ATOM 1515 C CA . HIS A 1 110 ? -1.749 -16.374 -24.696 1.00 27.62 107 HIS A CA 1
ATOM 1516 C C . HIS A 1 110 ? -1.572 -17.885 -24.869 1.00 28.09 107 HIS A C 1
ATOM 1517 O O . HIS A 1 110 ? -1.298 -18.605 -23.898 1.00 29.09 107 HIS A O 1
ATOM 1532 N N . GLN A 1 111 ? -1.760 -18.362 -26.099 1.00 32.26 108 GLN A N 1
ATOM 1533 C CA . GLN A 1 111 ? -1.601 -19.794 -26.424 1.00 41.38 108 GLN A CA 1
ATOM 1534 C C . GLN A 1 111 ? -0.152 -20.254 -26.266 1.00 31.17 108 GLN A C 1
ATOM 1535 O O . GLN A 1 111 ? 0.099 -21.367 -25.798 1.00 39.10 108 GLN A O 1
ATOM 1549 N N . LEU A 1 112 ? 0.792 -19.395 -26.675 1.00 26.62 109 LEU A N 1
ATOM 1550 C CA . LEU A 1 112 ? 2.212 -19.663 -26.575 1.00 25.72 109 LEU A CA 1
ATOM 1551 C C . LEU A 1 112 ? 2.573 -19.806 -25.136 1.00 29.78 109 LEU A C 1
ATOM 1552 O O . LEU A 1 112 ? 3.239 -20.746 -24.735 1.00 35.42 109 LEU A O 1
ATOM 1568 N N . MET A 1 113 ? 2.111 -18.868 -24.333 1.00 26.95 110 MET A N 1
ATOM 1569 C CA . MET A 1 113 ? 2.400 -18.917 -22.913 1.00 31.47 110 MET A CA 1
ATOM 1570 C C . MET A 1 113 ? 1.824 -20.225 -22.303 1.00 30.74 110 MET A C 1
ATOM 1571 O O . MET A 1 113 ? 2.402 -20.794 -21.380 1.00 37.85 110 MET A O 1
ATOM 1585 N N . GLY A 1 114 ? 0.724 -20.716 -22.854 1.00 42.78 111 GLY A N 1
ATOM 1586 C CA . GLY A 1 114 ? 0.173 -22.001 -22.445 1.00 42.01 111 GLY A CA 1
ATOM 1587 C C . GLY A 1 114 ? 1.077 -23.178 -22.798 1.00 35.35 111 GLY A C 1
ATOM 1588 O O . GLY A 1 114 ? 1.382 -23.995 -21.935 1.00 44.60 111 GLY A O 1
ATOM 1592 N N . ASP A 1 115 ? 1.544 -23.244 -24.045 1.00 35.02 112 ASP A N 1
ATOM 1593 C CA . ASP A 1 115 ? 2.450 -24.314 -24.456 1.00 41.65 112 ASP A CA 1
ATOM 1594 C C . ASP A 1 115 ? 3.724 -24.317 -23.617 1.00 39.14 112 ASP A C 1
ATOM 1595 O O . ASP A 1 115 ? 4.300 -25.374 -23.348 1.00 44.35 112 ASP A O 1
ATOM 1604 N N . ALA A 1 116 ? 4.164 -23.129 -23.218 1.00 37.73 113 ALA A N 1
ATOM 1605 C CA . ALA A 1 116 ? 5.389 -22.979 -22.423 1.00 30.54 113 ALA A CA 1
ATOM 1606 C C . ALA A 1 116 ? 5.266 -23.534 -21.005 1.00 40.72 113 ALA A C 1
ATOM 1607 O O . ALA A 1 116 ? 6.271 -23.890 -20.384 1.00 33.27 113 ALA A O 1
ATOM 1614 N N . LYS A 1 117 ? 4.055 -23.589 -20.460 1.00 37.46 114 LYS A N 1
ATOM 1615 C CA . LYS A 1 117 ? 3.901 -24.101 -19.094 1.00 35.45 114 LYS A CA 1
ATOM 1616 C C . LYS A 1 117 ? 4.369 -25.542 -18.972 1.00 36.90 114 LYS A C 1
ATOM 1617 O O . LYS A 1 117 ? 4.808 -25.956 -17.902 1.00 44.84 114 LYS A O 1
ATOM 1636 N N . SER A 1 118 ? 4.256 -26.321 -20.043 1.00 36.87 115 SER A N 1
ATOM 1637 C CA . SER A 1 118 ? 4.716 -27.710 -19.988 1.00 46.96 115 SER A CA 1
ATOM 1638 C C . SER A 1 118 ? 6.259 -27.812 -20.122 1.00 42.15 115 SER A C 1
ATOM 1639 O O . SER A 1 118 ? 6.820 -28.915 -20.086 1.00 54.00 115 SER A O 1
ATOM 1647 N N . LEU A 1 119 ? 6.930 -26.674 -20.270 1.00 36.18 116 LEU A N 1
ATOM 1648 C CA . LEU A 1 119 ? 8.369 -26.647 -20.550 1.00 41.21 116 LEU A CA 1
ATOM 1649 C C . LEU A 1 119 ? 9.229 -25.994 -19.448 1.00 37.35 116 LEU A C 1
ATOM 1650 O O . LEU A 1 119 ? 10.439 -25.817 -19.613 1.00 35.59 116 LEU A O 1
ATOM 1666 N N . VAL A 1 120 ? 8.610 -25.679 -18.321 1.00 37.00 117 VAL A N 1
ATOM 1667 C CA . VAL A 1 120 ? 9.269 -24.915 -17.273 1.00 37.92 117 VAL A CA 1
ATOM 1668 C C . VAL A 1 120 ? 10.424 -25.655 -16.574 1.00 41.61 117 VAL A C 1
ATOM 1669 O O . VAL A 1 120 ? 11.225 -25.035 -15.887 1.00 45.43 117 VAL A O 1
ATOM 1682 N N . ASP A 1 121 ? 10.524 -26.962 -16.777 1.00 45.39 118 ASP A N 1
ATOM 1683 C CA . ASP A 1 121 ? 11.612 -27.745 -16.188 1.00 42.09 118 ASP A CA 1
ATOM 1684 C C . ASP A 1 121 ? 12.920 -27.515 -16.931 1.00 40.99 118 ASP A C 1
ATOM 1685 O O . ASP A 1 121 ? 13.982 -27.576 -16.322 1.00 42.04 118 ASP A O 1
ATOM 1694 N N . ASP A 1 122 ? 12.843 -27.245 -18.236 1.00 39.02 119 ASP A N 1
ATOM 1695 C CA . ASP A 1 122 ? 14.056 -27.082 -19.034 1.00 38.05 119 ASP A CA 1
ATOM 1696 C C . ASP A 1 122 ? 14.340 -25.597 -19.294 1.00 46.45 119 ASP A C 1
ATOM 1697 O O . ASP A 1 122 ? 15.502 -25.212 -19.518 1.00 35.54 119 ASP A O 1
ATOM 1706 N N . TYR A 1 123 ? 13.294 -24.765 -19.244 1.00 35.00 120 TYR A N 1
ATOM 1707 C CA . TYR A 1 123 ? 13.459 -23.361 -19.612 1.00 33.14 120 TYR A CA 1
ATOM 1708 C C . TYR A 1 123 ? 12.919 -22.415 -18.562 1.00 33.45 120 TYR A C 1
ATOM 1709 O O . TYR A 1 123 ? 12.053 -22.779 -17.767 1.00 34.72 120 TYR A O 1
ATOM 1727 N N . THR A 1 124 ? 13.467 -21.203 -18.569 1.00 32.44 121 THR A N 1
ATOM 1728 C CA . THR A 1 124 ? 12.874 -20.077 -17.884 1.00 32.39 121 THR A CA 1
ATOM 1729 C C . THR A 1 124 ? 12.475 -19.093 -18.987 1.00 30.27 121 THR A C 1
ATOM 1730 O O . THR A 1 124 ? 13.308 -18.639 -19.759 1.00 32.79 121 THR A O 1
ATOM 1741 N N . PHE A 1 125 ? 11.176 -18.822 -19.063 1.00 30.00 122 PHE A N 1
ATOM 1742 C CA . PHE A 1 125 ? 10.615 -17.929 -20.055 1.00 30.30 122 PHE A CA 1
ATOM 1743 C C . PHE A 1 125 ? 10.524 -16.507 -19.482 1.00 33.47 122 PHE A C 1
ATOM 1744 O O . PHE A 1 125 ? 9.928 -16.300 -18.426 1.00 29.57 122 PHE A O 1
ATOM 1761 N N . LYS A 1 126 ? 11.123 -15.560 -20.198 1.00 26.88 123 LYS A N 1
ATOM 1762 C CA . LYS A 1 126 ? 10.974 -14.138 -19.976 1.00 26.62 123 LYS A CA 1
ATOM 1763 C C . LYS A 1 126 ? 9.957 -13.586 -20.983 1.00 25.37 123 LYS A C 1
ATOM 1764 O O . LYS A 1 126 ? 10.229 -13.456 -22.179 1.00 23.96 123 LYS A O 1
ATOM 1783 N N . PHE A 1 127 ? 8.769 -13.304 -20.486 1.00 26.07 124 PHE A N 1
ATOM 1784 C CA . PHE A 1 127 ? 7.690 -12.759 -21.298 1.00 25.26 124 PHE A CA 1
ATOM 1785 C C . PHE A 1 127 ? 7.807 -11.229 -21.226 1.00 26.20 124 PHE A C 1
ATOM 1786 O O . PHE A 1 127 ? 7.595 -10.645 -20.162 1.00 26.32 124 PHE A O 1
ATOM 1803 N N . ILE A 1 128 ? 8.220 -10.599 -22.323 1.00 23.67 125 ILE A N 1
ATOM 1804 C CA . ILE A 1 128 ? 8.379 -9.156 -22.345 1.00 23.56 125 ILE A CA 1
ATOM 1805 C C . ILE A 1 128 ? 7.123 -8.521 -22.902 1.00 23.36 125 ILE A C 1
ATOM 1806 O O . ILE A 1 128 ? 6.778 -8.695 -24.049 1.00 22.30 125 ILE A O 1
ATOM 1822 N N . VAL A 1 129 ? 6.428 -7.783 -22.043 1.00 25.95 126 VAL A N 1
ATOM 1823 C CA . VAL A 1 129 ? 5.108 -7.265 -22.358 1.00 24.87 126 VAL A CA 1
ATOM 1824 C C . VAL A 1 129 ? 5.305 -5.943 -23.086 1.00 26.58 126 VAL A C 1
ATOM 1825 O O . VAL A 1 129 ? 5.995 -5.051 -22.569 1.00 30.63 126 VAL A O 1
ATOM 1838 N N . ILE A 1 130 ? 4.791 -5.861 -24.325 1.00 26.20 127 ILE A N 1
ATOM 1839 C CA . ILE A 1 130 ? 4.825 -4.644 -25.130 1.00 22.86 127 ILE A CA 1
ATOM 1840 C C . ILE A 1 130 ? 3.409 -4.361 -25.689 1.00 30.82 127 ILE A C 1
ATOM 1841 O O . ILE A 1 130 ? 2.755 -5.272 -26.207 1.00 22.80 127 ILE A O 1
ATOM 1857 N N . PRO A 1 131 ? 2.946 -3.099 -25.579 1.00 27.06 128 PRO A N 1
ATOM 1858 C CA . PRO A 1 131 ? 1.627 -2.704 -26.097 1.00 24.61 128 PRO A CA 1
ATOM 1859 C C . PRO A 1 131 ? 1.717 -2.458 -27.594 1.00 24.92 128 PRO A C 1
ATOM 1860 O O . PRO A 1 131 ? 1.615 -1.312 -28.024 1.00 29.26 128 PRO A O 1
ATOM 1871 N N . ALA A 1 132 ? 2.019 -3.517 -28.344 1.00 22.16 129 ALA A N 1
ATOM 1872 C CA . ALA A 1 132 ? 2.176 -3.461 -29.804 1.00 33.80 129 ALA A CA 1
ATOM 1873 C C . ALA A 1 132 ? 0.878 -3.173 -30.582 1.00 24.46 129 ALA A C 1
ATOM 1874 O O . ALA A 1 132 ? 0.911 -2.843 -31.774 1.00 33.19 129 ALA A O 1
ATOM 1881 N N . LEU A 1 133 ? -0.243 -3.419 -29.925 1.00 26.76 130 LEU A N 1
ATOM 1882 C CA . LEU A 1 133 ? -1.542 -3.445 -30.586 1.00 28.12 130 LEU A CA 1
ATOM 1883 C C . LEU A 1 133 ? -2.386 -2.262 -30.156 1.00 24.90 130 LEU A C 1
ATOM 1884 O O . LEU A 1 133 ? -3.548 -2.161 -30.516 1.00 34.16 130 LEU A O 1
ATOM 1900 N N . GLY A 1 134 ? -1.780 -1.396 -29.356 1.00 33.56 131 GLY A N 1
ATOM 1901 C CA . GLY A 1 134 ? -2.277 -0.066 -29.013 1.00 40.67 131 GLY A CA 1
ATOM 1902 C C . GLY A 1 134 ? -3.564 -0.011 -28.246 1.00 50.21 131 GLY A C 1
ATOM 1903 O O . GLY A 1 134 ? -4.135 -1.053 -27.913 1.00 63.60 131 GLY A O 1
ATOM 1907 N N . ALA A 1 135 ? -4.050 1.212 -28.012 1.00 37.14 132 ALA A N 1
ATOM 1908 C CA . ALA A 1 135 ? -5.280 1.416 -27.281 1.00 48.27 132 ALA A CA 1
ATOM 1909 C C . ALA A 1 135 ? -5.219 0.749 -25.892 1.00 40.92 132 ALA A C 1
ATOM 1910 O O . ALA A 1 135 ? -4.412 1.143 -25.031 1.00 44.80 132 ALA A O 1
ATOM 1917 N N . GLU A 1 136 ? -6.107 -0.224 -25.691 1.00 39.48 133 GLU A N 1
ATOM 1918 C CA . GLU A 1 136 ? -6.297 -0.967 -24.461 1.00 33.79 133 GLU A CA 1
ATOM 1919 C C . GLU A 1 136 ? -5.014 -1.730 -24.070 1.00 32.38 133 GLU A C 1
ATOM 1920 O O . GLU A 1 136 ? -4.760 -1.983 -22.889 1.00 47.10 133 GLU A O 1
ATOM 1932 N N . SER A 1 137 ? -4.187 -2.067 -25.048 1.00 32.58 134 SER A N 1
ATOM 1933 C CA . SER A 1 137 ? -2.925 -2.769 -24.736 1.00 42.69 134 SER A CA 1
ATOM 1934 C C . SER A 1 137 ? -2.001 -1.892 -23.844 1.00 42.42 134 SER A C 1
ATOM 1935 O O . SER A 1 137 ? -1.363 -2.389 -22.919 1.00 29.98 134 SER A O 1
ATOM 1943 N N . ASN A 1 138 ? -1.958 -0.589 -24.107 1.00 36.00 135 ASN A N 1
ATOM 1944 C CA . ASN A 1 138 ? -1.190 0.353 -23.278 1.00 31.28 135 ASN A CA 1
ATOM 1945 C C . ASN A 1 138 ? -1.658 0.371 -21.831 1.00 42.47 135 ASN A C 1
ATOM 1946 O O . ASN A 1 138 ? -0.842 0.265 -20.913 1.00 42.85 135 ASN A O 1
ATOM 1957 N N . ARG A 1 139 ? -2.978 0.442 -21.635 1.00 34.63 136 ARG A N 1
ATOM 1958 C CA . ARG A 1 139 ? -3.563 0.489 -20.320 1.00 39.48 136 ARG A CA 1
ATOM 1959 C C . ARG A 1 139 ? -3.213 -0.774 -19.568 1.00 40.31 136 ARG A C 1
ATOM 1960 O O . ARG A 1 139 ? -2.926 -0.728 -18.375 1.00 49.11 136 ARG A O 1
ATOM 1981 N N . LEU A 1 140 ? -3.264 -1.903 -20.268 1.00 47.81 137 LEU A N 1
ATOM 1982 C CA . LEU A 1 140 ? -2.928 -3.199 -19.686 1.00 34.45 137 LEU A CA 1
ATOM 1983 C C . LEU A 1 140 ? -1.458 -3.357 -19.318 1.00 33.68 137 LEU A C 1
ATOM 1984 O O . LEU A 1 140 ? -1.137 -3.883 -18.249 1.00 34.55 137 LEU A O 1
ATOM 2000 N N . ALA A 1 141 ? -0.582 -2.894 -20.205 1.00 32.20 138 ALA A N 1
ATOM 2001 C CA . ALA A 1 141 ? 0.853 -2.994 -20.000 1.00 33.61 138 ALA A CA 1
ATOM 2002 C C . ALA A 1 141 ? 1.276 -2.123 -18.812 1.00 40.12 138 ALA A C 1
ATOM 2003 O O . ALA A 1 141 ? 2.145 -2.516 -18.027 1.00 38.21 138 ALA A O 1
ATOM 2010 N N . LYS A 1 142 ? 0.651 -0.949 -18.696 1.00 34.49 139 LYS A N 1
ATOM 2011 C CA . LYS A 1 142 ? 0.832 -0.064 -17.545 1.00 36.60 139 LYS A CA 1
ATOM 2012 C C . LYS A 1 142 ? 0.377 -0.753 -16.258 1.00 38.25 139 LYS A C 1
ATOM 2013 O O . LYS A 1 142 ? 1.067 -0.702 -15.257 1.00 43.59 139 LYS A O 1
ATOM 2032 N N . ASN A 1 143 ? -0.780 -1.407 -16.270 1.00 47.99 140 ASN A N 1
ATOM 2033 C CA . ASN A 1 143 ? -1.218 -2.129 -15.077 1.00 40.15 140 ASN A CA 1
ATOM 2034 C C . ASN A 1 143 ? -0.226 -3.197 -14.644 1.00 40.67 140 ASN A C 1
ATOM 2035 O O . ASN A 1 143 ? -0.038 -3.414 -13.455 1.00 46.72 140 ASN A O 1
ATOM 2046 N N . LEU A 1 144 ? 0.378 -3.887 -15.611 1.00 37.25 141 LEU A N 1
ATOM 2047 C CA . LEU A 1 144 ? 1.433 -4.832 -15.300 1.00 50.37 141 LEU A CA 1
ATOM 2048 C C . LEU A 1 144 ? 2.649 -4.113 -14.694 1.00 46.19 141 LEU A C 1
ATOM 2049 O O . LEU A 1 144 ? 3.184 -4.516 -13.661 1.00 40.52 141 LEU A O 1
ATOM 2065 N N . TYR A 1 145 ? 3.107 -3.077 -15.384 1.00 37.41 142 TYR A N 1
ATOM 2066 C CA . TYR A 1 145 ? 4.298 -2.353 -14.967 1.00 43.55 142 TYR A CA 1
ATOM 2067 C C . TYR A 1 145 ? 4.123 -1.790 -13.553 1.00 46.76 142 TYR A C 1
ATOM 2068 O O . TYR A 1 145 ? 5.093 -1.760 -12.791 1.00 40.63 142 TYR A O 1
ATOM 2086 N N . CYS A 1 146 ? 2.902 -1.365 -13.202 1.00 50.91 143 CYS A N 1
ATOM 2087 C CA . CYS A 1 146 ? 2.634 -0.761 -11.882 1.00 44.04 143 CYS A CA 1
ATOM 2088 C C . CYS A 1 146 ? 2.082 -1.686 -10.792 1.00 45.60 143 CYS A C 1
ATOM 2089 O O . CYS A 1 146 ? 1.941 -1.251 -9.653 1.00 48.10 143 CYS A O 1
ATOM 2096 N N . ALA A 1 147 ? 1.834 -2.955 -11.098 1.00 44.34 144 ALA A N 1
ATOM 2097 C CA . ALA A 1 147 ? 1.241 -3.887 -10.128 1.00 51.55 144 ALA A CA 1
ATOM 2098 C C . ALA A 1 147 ? 2.103 -3.978 -8.861 1.00 64.83 144 ALA A C 1
ATOM 2099 O O . ALA A 1 147 ? 3.332 -4.093 -8.965 1.00 60.20 144 ALA A O 1
ATOM 2106 N N . LYS A 1 148 ? 1.491 -3.902 -7.677 1.00 64.46 145 LYS A N 1
ATOM 2107 C CA . LYS A 1 148 ? 2.284 -3.998 -6.454 1.00 58.94 145 LYS A CA 1
ATOM 2108 C C . LYS A 1 148 ? 2.958 -5.367 -6.292 1.00 68.19 145 LYS A C 1
ATOM 2109 O O . LYS A 1 148 ? 4.182 -5.445 -6.162 1.00 69.06 145 LYS A O 1
ATOM 2128 N N . ASP A 1 149 ? 2.174 -6.441 -6.394 1.00 71.17 146 ASP A N 1
ATOM 2129 C CA . ASP A 1 149 ? 2.668 -7.808 -6.145 1.00 59.44 146 ASP A CA 1
ATOM 2130 C C . ASP A 1 149 ? 2.762 -8.596 -7.459 1.00 52.77 146 ASP A C 1
ATOM 2131 O O . ASP A 1 149 ? 1.769 -9.084 -8.019 1.00 55.04 146 ASP A O 1
ATOM 2140 N N . LYS A 1 150 ? 3.992 -8.727 -7.935 1.00 65.92 147 LYS A N 1
ATOM 2141 C CA . LYS A 1 150 ? 4.265 -9.256 -9.256 1.00 55.44 147 LYS A CA 1
ATOM 2142 C C . LYS A 1 150 ? 4.122 -10.780 -9.307 1.00 70.43 147 LYS A C 1
ATOM 2143 O O . LYS A 1 150 ? 4.179 -11.395 -10.381 1.00 65.65 147 LYS A O 1
ATOM 2162 N N . THR A 1 151 ? 3.881 -11.375 -8.141 1.00 78.40 148 THR A N 1
ATOM 2163 C CA . THR A 1 151 ? 3.756 -12.823 -8.007 1.00 77.43 148 THR A CA 1
ATOM 2164 C C . THR A 1 151 ? 2.460 -13.280 -8.651 1.00 67.53 148 THR A C 1
ATOM 2165 O O . THR A 1 151 ? 2.259 -14.468 -8.911 1.00 68.75 148 THR A O 1
ATOM 2176 N N . HIS A 1 152 ? 1.588 -12.313 -8.909 1.00 64.61 149 HIS A N 1
ATOM 2177 C CA . HIS A 1 152 ? 0.315 -12.572 -9.544 1.00 61.15 149 HIS A CA 1
ATOM 2178 C C . HIS A 1 152 ? 0.254 -11.934 -10.931 1.00 56.29 149 HIS A C 1
ATOM 2179 O O . HIS A 1 152 ? -0.745 -12.057 -11.631 1.00 43.66 149 HIS A O 1
ATOM 2194 N N . ALA A 1 153 ? 1.330 -11.258 -11.325 1.00 44.39 150 ALA A N 1
ATOM 2195 C CA . ALA A 1 153 ? 1.392 -10.595 -12.623 1.00 45.64 150 ALA A CA 1
ATOM 2196 C C . ALA A 1 153 ? 1.345 -11.606 -13.749 1.00 38.95 150 ALA A C 1
ATOM 2197 O O . ALA A 1 153 ? 0.641 -11.420 -14.745 1.00 47.04 150 ALA A O 1
ATOM 2204 N N . LEU A 1 154 ? 2.127 -12.662 -13.586 1.00 37.89 151 LEU A N 1
ATOM 2205 C CA . LEU A 1 154 ? 2.217 -13.731 -14.567 1.00 43.59 151 LEU A CA 1
ATOM 2206 C C . LEU A 1 154 ? 0.852 -14.313 -14.883 1.00 44.01 151 LEU A C 1
ATOM 2207 O O . LEU A 1 154 ? 0.497 -14.462 -16.039 1.00 53.11 151 LEU A O 1
ATOM 2223 N N . ASP A 1 155 ? 0.089 -14.652 -13.849 1.00 43.88 152 ASP A N 1
ATOM 2224 C CA . ASP A 1 155 ? -1.228 -15.235 -14.052 1.00 44.18 152 ASP A CA 1
ATOM 2225 C C . ASP A 1 155 ? -2.161 -14.257 -14.760 1.00 51.41 152 ASP A C 1
ATOM 2226 O O . ASP A 1 155 ? -2.915 -14.639 -15.665 1.00 43.30 152 ASP A O 1
ATOM 2235 N N . ALA A 1 156 ? -2.100 -12.990 -14.360 1.00 45.30 153 ALA A N 1
ATOM 2236 C CA . ALA A 1 156 ? -2.962 -11.980 -14.967 1.00 38.34 153 ALA A CA 1
ATOM 2237 C C . ALA A 1 156 ? -2.625 -11.780 -16.444 1.00 36.06 153 ALA A C 1
ATOM 2238 O O . ALA A 1 156 ? -3.542 -11.637 -17.260 1.00 35.79 153 ALA A O 1
ATOM 2245 N N . LEU A 1 157 ? -1.322 -11.760 -16.777 1.00 34.74 154 LEU A N 1
ATOM 2246 C CA . LEU A 1 157 ? -0.862 -11.618 -18.170 1.00 32.64 154 LEU A CA 1
ATOM 2247 C C . LEU A 1 157 ? -1.373 -12.772 -19.006 1.00 35.15 154 LEU A C 1
ATOM 2248 O O . LEU A 1 157 ? -1.722 -12.600 -20.171 1.00 34.90 154 LEU A O 1
ATOM 2264 N N . MET A 1 158 ? -1.326 -13.964 -18.428 1.00 32.89 155 MET A N 1
ATOM 2265 C CA . MET A 1 158 ? -1.705 -15.168 -19.140 1.00 50.35 155 MET A CA 1
ATOM 2266 C C . MET A 1 158 ? -3.216 -15.309 -19.344 1.00 56.40 155 MET A C 1
ATOM 2267 O O . MET A 1 158 ? -3.651 -15.896 -20.334 1.00 59.11 155 MET A O 1
ATOM 2281 N N . ASN A 1 159 ? -4.005 -14.749 -18.427 1.00 45.05 156 ASN A N 1
ATOM 2282 C CA . ASN A 1 159 ? -5.453 -14.835 -18.494 1.00 44.70 156 ASN A CA 1
ATOM 2283 C C . ASN A 1 159 ? -6.132 -13.594 -19.030 1.00 49.48 156 ASN A C 1
ATOM 2284 O O . ASN A 1 159 ? -7.357 -13.514 -19.016 1.00 57.78 156 ASN A O 1
ATOM 2295 N N . ASN A 1 160 ? -5.360 -12.624 -19.491 1.00 34.46 157 ASN A N 1
ATOM 2296 C CA . ASN A 1 160 ? -5.948 -11.374 -19.948 1.00 57.99 157 ASN A CA 1
ATOM 2297 C C . ASN A 1 160 ? -6.824 -10.771 -18.862 1.00 44.68 157 ASN A C 1
ATOM 2298 O O . ASN A 1 160 ? -7.942 -10.355 -19.130 1.00 42.82 157 ASN A O 1
ATOM 2309 N N . THR A 1 161 ? -6.299 -10.723 -17.644 1.00 46.69 158 THR A N 1
ATOM 2310 C CA . THR A 1 161 ? -6.976 -10.109 -16.517 1.00 39.58 158 THR A CA 1
ATOM 2311 C C . THR A 1 161 ? -6.092 -9.034 -15.869 1.00 43.89 158 THR A C 1
ATOM 2312 O O . THR A 1 161 ? -6.250 -8.713 -14.695 1.00 43.88 158 THR A O 1
ATOM 2323 N N . LEU A 1 162 ? -5.197 -8.424 -16.647 1.00 47.89 159 LEU A N 1
ATOM 2324 C CA . LEU A 1 162 ? -4.254 -7.458 -16.082 1.00 49.22 159 LEU A CA 1
ATOM 2325 C C . LEU A 1 162 ? -4.916 -6.188 -15.517 1.00 57.59 159 LEU A C 1
ATOM 2326 O O . LEU A 1 162 ? -4.384 -5.553 -14.593 1.00 56.75 159 LEU A O 1
ATOM 2342 N N . GLY A 1 163 ? -6.088 -5.859 -16.049 1.00 48.29 160 GLY A N 1
ATOM 2343 C CA . GLY A 1 163 ? -6.803 -4.644 -15.696 1.00 49.59 160 GLY A CA 1
ATOM 2344 C C . GLY A 1 163 ? -7.100 -4.454 -14.217 1.00 63.39 160 GLY A C 1
ATOM 2345 O O . GLY A 1 163 ? -7.332 -3.328 -13.759 1.00 53.76 160 GLY A O 1
ATOM 2349 N N . SER A 1 164 ? -7.081 -5.551 -13.465 1.00 55.98 161 SER A N 1
ATOM 2350 C CA . SER A 1 164 ? -7.534 -5.549 -12.077 1.00 64.02 161 SER A CA 1
ATOM 2351 C C . SER A 1 164 ? -6.372 -5.486 -11.104 1.00 62.42 161 SER A C 1
ATOM 2352 O O . SER A 1 164 ? -6.545 -5.342 -9.896 1.00 54.67 161 SER A O 1
ATOM 2360 N N . LEU A 1 165 ? -5.174 -5.531 -11.646 1.00 64.97 162 LEU A N 1
ATOM 2361 C CA . LEU A 1 165 ? -4.008 -5.654 -10.803 1.00 62.03 162 LEU A CA 1
ATOM 2362 C C . LEU A 1 165 ? -3.822 -4.377 -9.969 1.00 49.15 162 LEU A C 1
ATOM 2363 O O . LEU A 1 165 ? -3.944 -3.272 -10.506 1.00 48.96 162 LEU A O 1
ATOM 2379 N N . PRO A 1 166 ? -3.680 -4.527 -8.626 1.00 55.49 163 PRO A N 1
ATOM 2380 C CA . PRO A 1 166 ? -3.488 -3.340 -7.781 1.00 53.63 163 PRO A CA 1
ATOM 2381 C C . PRO A 1 166 ? -2.195 -2.600 -8.076 1.00 53.64 163 PRO A C 1
ATOM 2382 O O . PRO A 1 166 ? -1.110 -3.194 -8.029 1.00 57.70 163 PRO A O 1
ATOM 2393 N N . SER A 1 167 ? -2.320 -1.292 -8.285 1.00 53.30 164 SER A N 1
ATOM 2394 C CA . SER A 1 167 ? -1.213 -0.456 -8.740 1.00 60.27 164 SER A CA 1
ATOM 2395 C C . SER A 1 167 ? -0.416 0.118 -7.581 1.00 70.88 164 SER A C 1
ATOM 2396 O O . SER A 1 167 ? -0.932 0.228 -6.470 1.00 57.30 164 SER A O 1
ATOM 2404 N N . LYS A 1 168 ? 0.851 0.434 -7.839 1.00 64.06 165 LYS A N 1
ATOM 2405 C CA . LYS A 1 168 ? 1.635 1.242 -6.916 1.00 55.82 165 LYS A CA 1
ATOM 2406 C C . LYS A 1 168 ? 0.981 2.623 -6.852 1.00 58.78 165 LYS A C 1
ATOM 2407 O O . LYS A 1 168 ? 0.373 3.093 -7.826 1.00 56.56 165 LYS A O 1
ATOM 2426 N N . GLU A 1 169 ? 1.137 3.284 -5.705 1.00 67.07 166 GLU A N 1
ATOM 2427 C CA . GLU A 1 169 ? 0.463 4.554 -5.444 1.00 69.16 166 GLU A CA 1
ATOM 2428 C C . GLU A 1 169 ? 0.973 5.599 -6.438 1.00 65.40 166 GLU A C 1
ATOM 2429 O O . GLU A 1 169 ? 0.217 6.424 -6.975 1.00 63.31 166 GLU A O 1
ATOM 2441 N N . THR A 1 170 ? 2.262 5.497 -6.734 1.00 60.55 167 THR A N 1
ATOM 2442 C CA . THR A 1 170 ? 2.911 6.498 -7.544 1.00 68.52 167 THR A CA 1
ATOM 2443 C C . THR A 1 170 ? 3.536 5.813 -8.731 1.00 72.10 167 THR A C 1
ATOM 2444 O O . THR A 1 170 ? 4.698 5.401 -8.689 1.00 77.88 167 THR A O 1
ATOM 2455 N N . CYS A 1 171 ? 2.753 5.696 -9.793 1.00 54.27 168 CYS A N 1
ATOM 2456 C CA . CYS A 1 171 ? 3.218 5.064 -11.021 1.00 65.93 168 CYS A CA 1
ATOM 2457 C C . CYS A 1 171 ? 2.350 5.549 -12.153 1.00 49.87 168 CYS A C 1
ATOM 2458 O O . CYS A 1 171 ? 1.187 5.147 -12.258 1.00 57.05 168 CYS A O 1
ATOM 2465 N N . ASP A 1 172 ? 2.936 6.390 -13.004 1.00 57.07 169 ASP A N 1
ATOM 2466 C CA . ASP A 1 172 ? 2.226 6.992 -14.124 1.00 66.86 169 ASP A CA 1
ATOM 2467 C C . ASP A 1 172 ? 3.196 7.228 -15.273 1.00 68.26 169 ASP A C 1
ATOM 2468 O O . ASP A 1 172 ? 3.748 8.329 -15.422 1.00 73.60 169 ASP A O 1
ATOM 2477 N N . PRO A 1 173 ? 3.422 6.187 -16.084 1.00 52.34 170 PRO A N 1
ATOM 2478 C CA . PRO A 1 173 ? 4.315 6.314 -17.238 1.00 61.25 170 PRO A CA 1
ATOM 2479 C C . PRO A 1 173 ? 3.649 7.134 -18.325 1.00 67.98 170 PRO A C 1
ATOM 2480 O O . PRO A 1 173 ? 2.434 7.374 -18.270 1.00 79.44 170 PRO A O 1
ATOM 2491 N N . GLY A 1 174 ? 4.438 7.554 -19.302 1.00 65.16 171 GLY A N 1
ATOM 2492 C CA . GLY A 1 174 ? 3.911 8.250 -20.455 1.00 68.93 171 GLY A CA 1
ATOM 2493 C C . GLY A 1 174 ? 3.271 7.222 -21.364 1.00 48.57 171 GLY A C 1
ATOM 2494 O O . GLY A 1 174 ? 3.219 6.028 -21.039 1.00 54.32 171 GLY A O 1
ATOM 2498 N N . GLN A 1 175 ? 2.740 7.668 -22.492 1.00 47.82 172 GLN A N 1
ATOM 2499 C CA . GLN A 1 175 ? 2.110 6.725 -23.387 1.00 34.84 172 GLN A CA 1
ATOM 2500 C C . GLN A 1 175 ? 3.189 5.997 -24.203 1.00 42.77 172 GLN A C 1
ATOM 2501 O O . GLN A 1 175 ? 2.951 4.879 -24.662 1.00 62.82 172 GLN A O 1
ATOM 2515 N N . TYR A 1 176 ? 4.378 6.587 -24.356 1.00 32.14 173 TYR A N 1
ATOM 2516 C CA . TYR A 1 176 ? 5.392 5.932 -25.190 1.00 30.17 173 TYR A CA 1
ATOM 2517 C C . TYR A 1 176 ? 6.165 4.993 -24.287 1.00 45.26 173 TYR A C 1
ATOM 2518 O O . TYR A 1 176 ? 7.099 5.337 -23.552 1.00 30.39 173 TYR A O 1
ATOM 2536 N N . ASP A 1 177 ? 5.712 3.757 -24.389 1.00 40.62 174 ASP A N 1
ATOM 2537 C CA . ASP A 1 177 ? 6.223 2.659 -23.607 1.00 32.18 174 ASP A CA 1
ATOM 2538 C C . ASP A 1 177 ? 7.686 2.360 -23.975 1.00 26.80 174 ASP A C 1
ATOM 2539 O O . ASP A 1 177 ? 7.975 2.147 -25.151 1.00 25.25 174 ASP A O 1
ATOM 2548 N N . GLN A 1 178 ? 8.599 2.374 -23.005 1.00 39.06 175 GLN A N 1
ATOM 2549 C CA . GLN A 1 178 ? 10.029 2.064 -23.267 1.00 27.61 175 GLN A CA 1
ATOM 2550 C C . GLN A 1 178 ? 10.270 0.689 -23.840 1.00 36.35 175 GLN A C 1
ATOM 2551 O O . GLN A 1 178 ? 11.069 0.484 -24.797 1.00 27.42 175 GLN A O 1
ATOM 2565 N N . THR A 1 179 ? 9.591 -0.287 -23.263 1.00 26.78 176 THR A N 1
ATOM 2566 C CA . THR A 1 179 ? 9.806 -1.626 -23.792 1.00 25.84 176 THR A CA 1
ATOM 2567 C C . THR A 1 179 ? 9.387 -1.616 -25.267 1.00 22.20 176 THR A C 1
ATOM 2568 O O . THR A 1 179 ? 10.064 -2.154 -26.097 1.00 21.25 176 THR A O 1
ATOM 2579 N N . LEU A 1 180 ? 8.299 -0.954 -25.625 1.00 29.49 177 LEU A N 1
ATOM 2580 C CA . LEU A 1 180 ? 7.931 -0.915 -27.039 1.00 27.28 177 LEU A CA 1
ATOM 2581 C C . LEU A 1 180 ? 9.010 -0.202 -27.884 1.00 20.66 177 LEU A C 1
ATOM 2582 O O . LEU A 1 180 ? 9.390 -0.668 -28.934 1.00 27.35 177 LEU A O 1
ATOM 2598 N N . LEU A 1 181 ? 9.470 0.944 -27.402 1.00 24.75 178 LEU A N 1
ATOM 2599 C CA . LEU A 1 181 ? 10.437 1.727 -28.124 1.00 24.18 178 LEU A CA 1
ATOM 2600 C C . LEU A 1 181 ? 11.696 0.877 -28.316 1.00 21.33 178 LEU A C 1
ATOM 2601 O O . LEU A 1 181 ? 12.218 0.815 -29.423 1.00 27.73 178 LEU A O 1
ATOM 2617 N N . THR A 1 182 ? 12.103 0.166 -27.256 1.00 20.57 179 THR A N 1
ATOM 2618 C CA . THR A 1 182 ? 13.299 -0.637 -27.313 1.00 19.86 179 THR A CA 1
ATOM 2619 C C . THR A 1 182 ? 13.136 -1.743 -28.332 1.00 18.44 179 THR A C 1
ATOM 2620 O O . THR A 1 182 ? 13.928 -1.894 -29.227 1.00 21.80 179 THR A O 1
ATOM 2631 N N . ALA A 1 183 ? 12.032 -2.468 -28.239 1.00 29.17 180 ALA A N 1
ATOM 2632 C CA . ALA A 1 183 ? 11.743 -3.517 -29.206 1.00 19.77 180 ALA A CA 1
ATOM 2633 C C . ALA A 1 183 ? 11.739 -3.007 -30.637 1.00 23.89 180 ALA A C 1
ATOM 2634 O O . ALA A 1 183 ? 12.280 -3.644 -31.538 1.00 25.59 180 ALA A O 1
ATOM 2641 N N . HIS A 1 184 ? 11.099 -1.867 -30.869 1.00 23.62 181 HIS A N 1
ATOM 2642 C CA . HIS A 1 184 ? 11.037 -1.329 -32.221 1.00 25.02 181 HIS A CA 1
ATOM 2643 C C . HIS A 1 184 ? 12.453 -1.058 -32.704 1.00 19.09 181 HIS A C 1
ATOM 2644 O O . HIS A 1 184 ? 12.771 -1.282 -33.847 1.00 26.11 181 HIS A O 1
ATOM 2659 N N . PHE A 1 185 ? 13.266 -0.508 -31.807 1.00 18.68 182 PHE A N 1
ATOM 2660 C CA . PHE A 1 185 ? 14.593 -0.027 -32.136 1.00 20.15 182 PHE A CA 1
ATOM 2661 C C . PHE A 1 185 ? 15.539 -1.169 -32.531 1.00 27.34 182 PHE A C 1
ATOM 2662 O O . PHE A 1 185 ? 16.222 -1.112 -33.565 1.00 24.59 182 PHE A O 1
ATOM 2679 N N . ILE A 1 186 ? 15.496 -2.224 -31.733 1.00 27.27 183 ILE A N 1
ATOM 2680 C CA . ILE A 1 186 ? 16.438 -3.348 -31.883 1.00 35.97 183 ILE A CA 1
ATOM 2681 C C . ILE A 1 186 ? 15.958 -4.315 -32.953 1.00 48.61 183 ILE A C 1
ATOM 2682 O O . ILE A 1 186 ? 16.604 -5.328 -33.203 1.00 61.60 183 ILE A O 1
ATOM 2698 N N . GLY A 1 187 ? 14.796 -4.011 -33.538 1.00 36.44 184 GLY A N 1
ATOM 2699 C CA . GLY A 1 187 ? 14.293 -4.700 -34.717 1.00 34.89 184 GLY A CA 1
ATOM 2700 C C . GLY A 1 187 ? 13.286 -5.826 -34.468 1.00 42.63 184 GLY A C 1
ATOM 2701 O O . GLY A 1 187 ? 13.030 -6.644 -35.348 1.00 44.07 184 GLY A O 1
ATOM 2705 N N . ILE A 1 188 ? 12.668 -5.845 -33.294 1.00 33.65 185 ILE A N 1
ATOM 2706 C CA . ILE A 1 188 ? 11.627 -6.807 -33.019 1.00 31.61 185 ILE A CA 1
ATOM 2707 C C . ILE A 1 188 ? 10.330 -6.410 -33.696 1.00 29.85 185 ILE A C 1
ATOM 2708 O O . ILE A 1 188 ? 9.817 -5.293 -33.539 1.00 30.38 185 ILE A O 1
ATOM 2724 N N . GLU A 1 189 ? 9.856 -7.333 -34.520 1.00 36.02 186 GLU A N 1
ATOM 2725 C CA . GLU A 1 189 ? 8.706 -7.109 -35.384 1.00 29.58 186 GLU A CA 1
ATOM 2726 C C . GLU A 1 189 ? 7.602 -8.079 -35.043 1.00 27.36 186 GLU A C 1
ATOM 2727 O O . GLU A 1 189 ? 7.843 -9.270 -35.055 1.00 22.77 186 GLU A O 1
ATOM 2739 N N . GLY A 1 190 ? 6.414 -7.572 -34.731 1.00 16.29 187 GLY A N 1
ATOM 2740 C CA . GLY A 1 190 ? 5.242 -8.434 -34.558 1.00 30.55 187 GLY A CA 1
ATOM 2741 C C . GLY A 1 190 ? 5.239 -9.163 -33.222 1.00 25.15 187 GLY A C 1
ATOM 2742 O O . GLY A 1 190 ? 6.271 -9.267 -32.584 1.00 20.84 187 GLY A O 1
ATOM 2746 N N . VAL A 1 191 ? 4.093 -9.701 -32.823 1.00 19.51 188 VAL A N 1
ATOM 2747 C CA . VAL A 1 191 ? 4.016 -10.529 -31.623 1.00 21.24 188 VAL A CA 1
ATOM 2748 C C . VAL A 1 191 ? 3.206 -11.754 -31.964 1.00 26.36 188 VAL A C 1
ATOM 2749 O O . VAL A 1 191 ? 2.288 -11.666 -32.786 1.00 18.83 188 VAL A O 1
ATOM 2762 N N . PRO A 1 192 ? 3.528 -12.887 -31.327 1.00 24.38 189 PRO A N 1
ATOM 2763 C CA . PRO A 1 192 ? 4.694 -13.014 -30.429 1.00 24.22 189 PRO A CA 1
ATOM 2764 C C . PRO A 1 192 ? 6.004 -13.109 -31.212 1.00 20.80 189 PRO A C 1
ATOM 2765 O O . PRO A 1 192 ? 5.990 -13.454 -32.384 1.00 17.62 189 PRO A O 1
ATOM 2776 N N . PHE A 1 193 ? 7.115 -12.792 -30.558 1.00 19.21 190 PHE A N 1
ATOM 2777 C CA . PHE A 1 193 ? 8.459 -12.830 -31.163 1.00 16.91 190 PHE A CA 1
ATOM 2778 C C . PHE A 1 193 ? 9.246 -13.612 -30.144 1.00 20.61 190 PHE A C 1
ATOM 2779 O O . PHE A 1 193 ? 9.331 -13.204 -29.002 1.00 18.09 190 PHE A O 1
ATOM 2796 N N . VAL A 1 194 ? 9.738 -14.777 -30.555 1.00 21.33 191 VAL A N 1
ATOM 2797 C CA . VAL A 1 194 ? 10.428 -15.686 -29.666 1.00 18.51 191 VAL A CA 1
ATOM 2798 C C . VAL A 1 194 ? 11.914 -15.639 -29.970 1.00 18.09 191 VAL A C 1
ATOM 2799 O O . VAL A 1 194 ? 12.309 -15.764 -31.124 1.00 17.95 191 VAL A O 1
ATOM 2812 N N . VAL A 1 195 ? 12.730 -15.572 -28.931 1.00 18.64 192 VAL A N 1
ATOM 2813 C CA . VAL A 1 195 ? 14.150 -15.724 -29.081 1.00 18.58 192 VAL A CA 1
ATOM 2814 C C . VAL A 1 195 ? 14.589 -16.930 -28.248 1.00 20.78 192 VAL A C 1
ATOM 2815 O O . VAL A 1 195 ? 14.459 -16.994 -27.002 1.00 24.80 192 VAL A O 1
ATOM 2828 N N . ALA A 1 196 ? 15.100 -17.915 -28.964 1.00 22.96 193 ALA A N 1
ATOM 2829 C CA . ALA A 1 196 ? 15.537 -19.146 -28.316 1.00 25.39 193 ALA A CA 1
ATOM 2830 C C . ALA A 1 196 ? 16.824 -18.905 -27.507 1.00 22.05 193 ALA A C 1
ATOM 2831 O O . ALA A 1 196 ? 17.464 -17.892 -27.644 1.00 21.30 193 ALA A O 1
ATOM 2838 N N . PRO A 1 197 ? 17.170 -19.843 -26.618 1.00 23.57 194 PRO A N 1
ATOM 2839 C CA . PRO A 1 197 ? 18.394 -19.714 -25.824 1.00 24.41 194 PRO A CA 1
ATOM 2840 C C . PRO A 1 197 ? 19.650 -19.504 -26.639 1.00 35.95 194 PRO A C 1
ATOM 2841 O O . PRO A 1 197 ? 20.568 -18.908 -26.114 1.00 27.25 194 PRO A O 1
ATOM 2852 N N . ASP A 1 198 ? 19.707 -20.023 -27.858 1.00 23.39 195 ASP A N 1
ATOM 2853 C CA . ASP A 1 198 ? 20.902 -19.912 -28.673 1.00 31.83 195 ASP A CA 1
ATOM 2854 C C . ASP A 1 198 ? 20.814 -18.679 -29.570 1.00 31.81 195 ASP A C 1
ATOM 2855 O O . ASP A 1 198 ? 21.675 -18.449 -30.411 1.00 22.11 195 ASP A O 1
ATOM 2864 N N . GLY A 1 199 ? 19.766 -17.879 -29.376 1.00 23.76 196 GLY A N 1
ATOM 2865 C CA . GLY A 1 199 ? 19.598 -16.637 -30.110 1.00 22.56 196 GLY A CA 1
ATOM 2866 C C . GLY A 1 199 ? 18.669 -16.641 -31.315 1.00 18.21 196 GLY A C 1
ATOM 2867 O O . GLY A 1 199 ? 18.322 -15.574 -31.796 1.00 19.63 196 GLY A O 1
ATOM 2871 N N . ARG A 1 200 ? 18.285 -17.814 -31.809 1.00 21.15 197 ARG A N 1
ATOM 2872 C CA . ARG A 1 200 ? 17.399 -17.934 -32.956 1.00 21.51 197 ARG A CA 1
ATOM 2873 C C . ARG A 1 200 ? 16.096 -17.241 -32.684 1.00 22.34 197 ARG A C 1
ATOM 2874 O O . ARG A 1 200 ? 15.548 -17.349 -31.572 1.00 23.60 197 ARG A O 1
ATOM 2895 N N . VAL A 1 201 ? 15.630 -16.500 -33.691 1.00 22.69 198 VAL A N 1
ATOM 2896 C CA . VAL A 1 201 ? 14.393 -15.756 -33.574 1.00 21.31 198 VAL A CA 1
ATOM 2897 C C . VAL A 1 201 ? 13.279 -16.484 -34.288 1.00 26.04 198 VAL A C 1
ATOM 2898 O O . VAL A 1 201 ? 13.477 -17.069 -35.362 1.00 25.50 198 VAL A O 1
ATOM 2911 N N . SER A 1 202 ? 12.093 -16.436 -33.686 1.00 22.63 199 SER A N 1
ATOM 2912 C CA . SER A 1 202 ? 10.874 -16.835 -34.395 1.00 26.45 199 SER A CA 1
ATOM 2913 C C . SER A 1 202 ? 9.906 -15.683 -34.453 1.00 27.87 199 SER A C 1
ATOM 2914 O O . SER A 1 202 ? 9.398 -15.212 -33.415 1.00 22.78 199 SER A O 1
ATOM 2922 N N . LYS A 1 203 ? 9.622 -15.258 -35.678 1.00 29.65 200 LYS A N 1
ATOM 2923 C CA . LYS A 1 203 ? 8.712 -14.159 -35.918 1.00 24.07 200 LYS A CA 1
ATOM 2924 C C . LYS A 1 203 ? 7.304 -14.734 -36.059 1.00 44.56 200 LYS A C 1
ATOM 2925 O O . LYS A 1 203 ? 6.825 -15.065 -37.154 1.00 32.47 200 LYS A O 1
ATOM 2944 N N . GLY A 1 204 ? 6.678 -14.901 -34.897 1.00 27.96 201 GLY A N 1
ATOM 2945 C CA . GLY A 1 204 ? 5.435 -15.618 -34.766 1.00 29.95 201 GLY A CA 1
ATOM 2946 C C . GLY A 1 204 ? 5.650 -16.834 -33.870 1.00 34.82 201 GLY A C 1
ATOM 2947 O O . GLY A 1 204 ? 6.776 -17.248 -33.543 1.00 22.88 201 GLY A O 1
ATOM 2951 N N . ARG A 1 205 ? 4.548 -17.451 -33.521 1.00 33.37 202 ARG A N 1
ATOM 2952 C CA . ARG A 1 205 ? 4.548 -18.655 -32.703 1.00 44.37 202 ARG A CA 1
ATOM 2953 C C . ARG A 1 205 ? 5.126 -19.842 -33.470 1.00 37.16 202 ARG A C 1
ATOM 2954 O O . ARG A 1 205 ? 4.771 -20.064 -34.623 1.00 33.02 202 ARG A O 1
ATOM 2975 N N . PRO A 1 206 ? 6.072 -20.568 -32.861 1.00 48.90 203 PRO A N 1
ATOM 2976 C CA . PRO A 1 206 ? 6.536 -21.771 -33.556 1.00 46.89 203 PRO A CA 1
ATOM 2977 C C . PRO A 1 206 ? 5.457 -22.808 -33.727 1.00 37.87 203 PRO A C 1
ATOM 2978 O O . PRO A 1 206 ? 4.547 -22.941 -32.893 1.00 36.34 203 PRO A O 1
ATOM 2989 N N . LYS A 1 207 ? 5.589 -23.546 -34.827 1.00 49.00 204 LYS A N 1
ATOM 2990 C CA . LYS A 1 207 ? 4.696 -24.635 -35.162 1.00 49.89 204 LYS A CA 1
ATOM 2991 C C . LYS A 1 207 ? 4.608 -25.569 -33.942 1.00 38.86 204 LYS A C 1
ATOM 2992 O O . LYS A 1 207 ? 3.529 -25.831 -33.407 1.00 57.05 204 LYS A O 1
ATOM 3011 N N . ASN A 1 208 ? 5.773 -26.072 -33.532 1.00 41.21 205 ASN A N 1
ATOM 3012 C CA . ASN A 1 208 ? 5.926 -26.804 -32.273 1.00 47.85 205 ASN A CA 1
ATOM 3013 C C . ASN A 1 208 ? 7.033 -26.170 -31.442 1.00 54.07 205 ASN A C 1
ATOM 3014 O O . ASN A 1 208 ? 8.206 -26.196 -31.817 1.00 47.29 205 ASN A O 1
ATOM 3025 N N . LEU A 1 209 ? 6.646 -25.604 -30.311 1.00 41.94 206 LEU A N 1
ATOM 3026 C CA . LEU A 1 209 ? 7.564 -24.828 -29.504 1.00 34.62 206 LEU A CA 1
ATOM 3027 C C . LEU A 1 209 ? 8.699 -25.680 -28.925 1.00 36.25 206 LEU A C 1
ATOM 3028 O O . LEU A 1 209 ? 9.871 -25.283 -28.972 1.00 36.30 206 LEU A O 1
ATOM 3044 N N . LYS A 1 210 ? 8.353 -26.856 -28.405 1.00 40.74 207 LYS A N 1
ATOM 3045 C CA . LYS A 1 210 ? 9.328 -27.703 -27.725 1.00 35.47 207 LYS A CA 1
ATOM 3046 C C . LYS A 1 210 ? 10.480 -28.028 -28.653 1.00 35.64 207 LYS A C 1
ATOM 3047 O O . LYS A 1 210 ? 11.625 -27.846 -28.277 1.00 43.66 207 LYS A O 1
ATOM 3066 N N . SER A 1 211 ? 10.183 -28.513 -29.859 1.00 37.34 208 SER A N 1
ATOM 3067 C CA . SER A 1 211 ? 11.239 -28.903 -30.790 1.00 41.64 208 SER A CA 1
ATOM 3068 C C . SER A 1 211 ? 12.014 -27.684 -31.265 1.00 35.42 208 SER A C 1
ATOM 3069 O O . SER A 1 211 ? 13.229 -27.716 -31.321 1.00 32.04 208 SER A O 1
ATOM 3077 N N . TRP A 1 212 ? 11.307 -26.605 -31.588 1.00 35.76 209 TRP A N 1
ATOM 3078 C CA . TRP A 1 212 ? 11.952 -25.410 -32.090 1.00 34.22 209 TRP A CA 1
ATOM 3079 C C . TRP A 1 212 ? 12.967 -24.896 -31.085 1.00 33.45 209 TRP A C 1
ATOM 3080 O O . TRP A 1 212 ? 14.010 -24.389 -31.461 1.00 30.15 209 TRP A O 1
ATOM 3101 N N . LEU A 1 213 ? 12.662 -25.056 -29.805 1.00 26.31 210 LEU A N 1
ATOM 3102 C CA . LEU A 1 213 ? 13.521 -24.522 -28.777 1.00 26.28 210 LEU A CA 1
ATOM 3103 C C . LEU A 1 213 ? 14.900 -25.222 -28.612 1.00 27.75 210 LEU A C 1
ATOM 3104 O O . LEU A 1 213 ? 15.844 -24.577 -28.155 1.00 43.92 210 LEU A O 1
ATOM 3120 N N . GLU A 1 214 ? 15.007 -26.500 -28.985 1.00 35.04 211 GLU A N 1
ATOM 3121 C CA . GLU A 1 214 ? 16.230 -27.289 -28.750 1.00 58.66 211 GLU A CA 1
ATOM 3122 C C . GLU A 1 214 ? 17.394 -26.974 -29.711 1.00 52.94 211 GLU A C 1
ATOM 3123 O O . GLU A 1 214 ? 18.478 -27.544 -29.580 1.00 66.18 211 GLU A O 1
ATOM 3135 N N . SER A 1 215 ? 17.166 -26.029 -30.616 1.00 38.81 212 SER A N 1
ATOM 3136 C CA . SER A 1 215 ? 18.050 -25.711 -31.762 1.00 62.37 212 SER A CA 1
ATOM 3137 C C . SER A 1 215 ? 17.227 -26.105 -32.985 1.00 59.00 212 SER A C 1
ATOM 3138 O O . SER A 1 215 ? 16.101 -26.617 -32.831 1.00 42.70 212 SER A O 1
ATOM 3146 N N . ARG B 1 13 ? 37.770 -16.130 -63.299 1.00 74.11 10 ARG B N 1
ATOM 3147 C CA . ARG B 1 13 ? 37.138 -14.845 -63.577 1.00 86.41 10 ARG B CA 1
ATOM 3148 C C . ARG B 1 13 ? 36.361 -14.923 -64.902 1.00 97.74 10 ARG B C 1
ATOM 3149 O O . ARG B 1 13 ? 36.966 -15.218 -65.944 1.00 77.75 10 ARG B O 1
ATOM 3169 N N . ALA B 1 14 ? 35.046 -14.667 -64.894 1.00 80.39 11 ALA B N 1
ATOM 3170 C CA . ALA B 1 14 ? 34.292 -14.230 -63.720 1.00 77.36 11 ALA B CA 1
ATOM 3171 C C . ALA B 1 14 ? 34.033 -15.366 -62.723 1.00 92.66 11 ALA B C 1
ATOM 3172 O O . ALA B 1 14 ? 33.916 -16.536 -63.096 1.00 96.47 11 ALA B O 1
ATOM 3179 N N . ALA B 1 15 ? 33.998 -14.987 -61.450 1.00 64.96 12 ALA B N 1
ATOM 3180 C CA . ALA B 1 15 ? 33.740 -15.885 -60.327 1.00 68.70 12 ALA B CA 1
ATOM 3181 C C . ALA B 1 15 ? 32.281 -15.867 -59.838 1.00 38.48 12 ALA B C 1
ATOM 3182 O O . ALA B 1 15 ? 31.543 -14.883 -59.992 1.00 37.37 12 ALA B O 1
ATOM 3189 N N . LYS B 1 16 ? 31.888 -16.968 -59.216 1.00 33.95 13 LYS B N 1
ATOM 3190 C CA . LYS B 1 16 ? 30.524 -17.127 -58.732 1.00 37.61 13 LYS B CA 1
ATOM 3191 C C . LYS B 1 16 ? 30.321 -16.552 -57.342 1.00 38.05 13 LYS B C 1
ATOM 3192 O O . LYS B 1 16 ? 31.257 -16.355 -56.583 1.00 31.83 13 LYS B O 1
ATOM 3211 N N . ILE B 1 17 ? 29.071 -16.246 -57.037 1.00 23.98 14 ILE B N 1
ATOM 3212 C CA . ILE B 1 17 ? 28.691 -15.779 -55.715 1.00 22.63 14 ILE B CA 1
ATOM 3213 C C . ILE B 1 17 ? 28.385 -16.993 -54.860 1.00 31.69 14 ILE B C 1
ATOM 3214 O O . ILE B 1 17 ? 27.432 -17.752 -55.129 1.00 28.95 14 ILE B O 1
ATOM 3230 N N . GLU B 1 18 ? 29.160 -17.173 -53.815 1.00 22.94 15 GLU B N 1
ATOM 3231 C CA . GLU B 1 18 ? 29.057 -18.385 -53.024 1.00 23.63 15 GLU B CA 1
ATOM 3232 C C . GLU B 1 18 ? 27.921 -18.296 -52.010 1.00 22.81 15 GLU B C 1
ATOM 3233 O O . GLU B 1 18 ? 27.338 -19.313 -51.639 1.00 35.91 15 GLU B O 1
ATOM 3245 N N . ASP B 1 19 ? 27.636 -17.076 -51.566 1.00 21.49 16 ASP B N 1
ATOM 3246 C CA . ASP B 1 19 ? 26.787 -16.861 -50.412 1.00 20.76 16 ASP B CA 1
ATOM 3247 C C . ASP B 1 19 ? 26.375 -15.406 -50.406 1.00 31.29 16 ASP B C 1
ATOM 3248 O O . ASP B 1 19 ? 27.139 -14.521 -50.810 1.00 19.09 16 ASP B O 1
ATOM 3257 N N . ILE B 1 20 ? 25.145 -15.203 -49.949 1.00 19.66 17 ILE B N 1
ATOM 3258 C CA . ILE B 1 20 ? 24.455 -13.923 -49.896 1.00 18.02 17 ILE B CA 1
ATOM 3259 C C . ILE B 1 20 ? 23.622 -13.878 -48.617 1.00 27.72 17 ILE B C 1
ATOM 3260 O O . ILE B 1 20 ? 22.870 -14.804 -48.368 1.00 23.84 17 ILE B O 1
ATOM 3276 N N . VAL B 1 21 ? 23.727 -12.818 -47.835 1.00 16.94 18 VAL B N 1
ATOM 3277 C CA . VAL B 1 21 ? 22.898 -12.667 -46.640 1.00 16.79 18 VAL B CA 1
ATOM 3278 C C . VAL B 1 21 ? 22.312 -11.280 -46.656 1.00 15.95 18 VAL B C 1
ATOM 3279 O O . VAL B 1 21 ? 23.023 -10.277 -46.741 1.00 20.55 18 VAL B O 1
ATOM 3292 N N . GLU B 1 22 ? 20.995 -11.223 -46.502 1.00 15.98 19 GLU B N 1
ATOM 3293 C CA . GLU B 1 22 ? 20.284 -9.981 -46.305 1.00 15.38 19 GLU B CA 1
ATOM 3294 C C . GLU B 1 22 ? 20.529 -9.470 -44.867 1.00 18.25 19 GLU B C 1
ATOM 3295 O O . GLU B 1 22 ? 20.170 -10.134 -43.907 1.00 17.72 19 GLU B O 1
ATOM 3307 N N . LEU B 1 23 ? 21.127 -8.295 -44.726 1.00 14.74 20 LEU B N 1
ATOM 3308 C CA . LEU B 1 23 ? 21.430 -7.746 -43.419 1.00 14.79 20 LEU B CA 1
ATOM 3309 C C . LEU B 1 23 ? 20.299 -6.876 -42.894 1.00 20.18 20 LEU B C 1
ATOM 3310 O O . LEU B 1 23 ? 19.622 -6.202 -43.673 1.00 14.37 20 LEU B O 1
ATOM 3326 N N . PRO B 1 24 ? 20.143 -6.821 -41.551 1.00 15.70 21 PRO B N 1
ATOM 3327 C CA . PRO B 1 24 ? 19.075 -6.016 -40.969 1.00 15.33 21 PRO B CA 1
ATOM 3328 C C . PRO B 1 24 ? 19.396 -4.526 -41.006 1.00 14.92 21 PRO B C 1
ATOM 3329 O O . PRO B 1 24 ? 19.734 -3.956 -39.970 1.00 18.92 21 PRO B O 1
ATOM 3340 N N . ILE B 1 25 ? 19.330 -3.941 -42.198 1.00 16.59 22 ILE B N 1
ATOM 3341 C CA . ILE B 1 25 ? 19.719 -2.537 -42.432 1.00 14.02 22 ILE B CA 1
ATOM 3342 C C . ILE B 1 25 ? 18.699 -1.900 -43.301 1.00 14.62 22 ILE B C 1
ATOM 3343 O O . ILE B 1 25 ? 18.458 -2.369 -44.397 1.00 23.76 22 ILE B O 1
ATOM 3359 N N . LYS B 1 26 ? 18.117 -0.814 -42.829 1.00 17.63 23 LYS B N 1
ATOM 3360 C CA . LYS B 1 26 ? 17.021 -0.172 -43.536 1.00 14.68 23 LYS B CA 1
ATOM 3361 C C . LYS B 1 26 ? 17.418 1.170 -44.118 1.00 23.93 23 LYS B C 1
ATOM 3362 O O . LYS B 1 26 ? 16.680 1.783 -44.880 1.00 15.24 23 LYS B O 1
ATOM 3381 N N . GLY B 1 27 ? 18.633 1.610 -43.836 1.00 13.61 24 GLY B N 1
ATOM 3382 C CA . GLY B 1 27 ? 19.062 2.877 -44.337 1.00 14.49 24 GLY B CA 1
ATOM 3383 C C . GLY B 1 27 ? 20.502 3.060 -43.978 1.00 17.77 24 GLY B C 1
ATOM 3384 O O . GLY B 1 27 ? 20.999 2.394 -43.050 1.00 15.29 24 GLY B O 1
ATOM 3388 N N . VAL B 1 28 ? 21.143 3.939 -44.733 1.00 13.78 25 VAL B N 1
ATOM 3389 C CA . VAL B 1 28 ? 22.571 4.203 -44.621 1.00 13.83 25 VAL B CA 1
ATOM 3390 C C . VAL B 1 28 ? 22.846 5.687 -44.734 1.00 21.50 25 VAL B C 1
ATOM 3391 O O . VAL B 1 28 ? 22.421 6.297 -45.695 1.00 14.17 25 VAL B O 1
ATOM 3404 N N . ARG B 1 29 ? 23.596 6.233 -43.765 1.00 14.86 26 ARG B N 1
ATOM 3405 C CA . ARG B 1 29 ? 24.167 7.563 -43.843 1.00 15.48 26 ARG B CA 1
ATOM 3406 C C . ARG B 1 29 ? 25.676 7.542 -44.137 1.00 15.72 26 ARG B C 1
ATOM 3407 O O . ARG B 1 29 ? 26.418 6.806 -43.513 1.00 15.92 26 ARG B O 1
ATOM 3428 N N . ALA B 1 30 ? 26.134 8.399 -45.050 1.00 18.04 27 ALA B N 1
ATOM 3429 C CA . ALA B 1 30 ? 27.545 8.727 -45.153 1.00 18.86 27 ALA B CA 1
ATOM 3430 C C . ALA B 1 30 ? 27.914 9.743 -44.057 1.00 17.76 27 ALA B C 1
ATOM 3431 O O . ALA B 1 30 ? 27.321 10.859 -43.972 1.00 18.20 27 ALA B O 1
ATOM 3438 N N . VAL B 1 31 ? 28.906 9.382 -43.263 1.00 18.04 28 VAL B N 1
ATOM 3439 C CA . VAL B 1 31 ? 29.325 10.143 -42.117 1.00 19.10 28 VAL B CA 1
ATOM 3440 C C . VAL B 1 31 ? 30.814 10.519 -42.242 1.00 21.85 28 VAL B C 1
ATOM 3441 O O . VAL B 1 31 ? 31.676 9.638 -42.338 1.00 19.82 28 VAL B O 1
ATOM 3454 N N . GLN B 1 32 ? 31.104 11.815 -42.240 1.00 21.04 29 GLN B N 1
ATOM 3455 C CA . GLN B 1 32 ? 32.473 12.283 -42.408 1.00 22.08 29 GLN B CA 1
ATOM 3456 C C . GLN B 1 32 ? 33.093 12.552 -41.075 1.00 27.07 29 GLN B C 1
ATOM 3457 O O . GLN B 1 32 ? 32.526 13.268 -40.268 1.00 29.29 29 GLN B O 1
ATOM 3471 N N . SER B 1 33 ? 34.249 11.947 -40.836 1.00 31.94 30 SER B N 1
ATOM 3472 C CA . SER B 1 33 ? 34.953 12.175 -39.583 1.00 44.05 30 SER B CA 1
ATOM 3473 C C . SER B 1 33 ? 36.405 11.773 -39.733 1.00 30.96 30 SER B C 1
ATOM 3474 O O . SER B 1 33 ? 36.712 10.657 -40.199 1.00 24.55 30 SER B O 1
ATOM 3482 N N . ASP B 1 34 ? 37.278 12.688 -39.350 1.00 33.68 31 ASP B N 1
ATOM 3483 C CA . ASP B 1 34 ? 38.695 12.395 -39.342 1.00 40.62 31 ASP B CA 1
ATOM 3484 C C . ASP B 1 34 ? 39.133 11.974 -40.730 1.00 39.30 31 ASP B C 1
ATOM 3485 O O . ASP B 1 34 ? 39.687 10.906 -40.881 1.00 41.95 31 ASP B O 1
ATOM 3494 N N . GLY B 1 35 ? 38.804 12.725 -41.763 1.00 36.53 32 GLY B N 1
ATOM 3495 C CA . GLY B 1 35 ? 39.357 12.391 -43.070 1.00 42.19 32 GLY B CA 1
ATOM 3496 C C . GLY B 1 35 ? 38.857 11.112 -43.740 1.00 42.50 32 GLY B C 1
ATOM 3497 O O . GLY B 1 35 ? 39.416 10.659 -44.742 1.00 33.30 32 GLY B O 1
ATOM 3501 N N . GLN B 1 36 ? 37.820 10.491 -43.210 1.00 31.64 33 GLN B N 1
ATOM 3502 C CA . GLN B 1 36 ? 37.236 9.407 -43.968 1.00 32.79 33 GLN B CA 1
ATOM 3503 C C . GLN B 1 36 ? 35.716 9.474 -43.866 1.00 21.80 33 GLN B C 1
ATOM 3504 O O . GLN B 1 36 ? 35.150 10.149 -43.027 1.00 29.83 33 GLN B O 1
ATOM 3518 N N . ILE B 1 37 ? 35.080 8.807 -44.802 1.00 20.75 34 ILE B N 1
ATOM 3519 C CA . ILE B 1 37 ? 33.662 8.756 -44.860 1.00 19.76 34 ILE B CA 1
ATOM 3520 C C . ILE B 1 37 ? 33.223 7.325 -44.588 1.00 25.23 34 ILE B C 1
ATOM 3521 O O . ILE B 1 37 ? 33.600 6.380 -45.287 1.00 23.92 34 ILE B O 1
ATOM 3537 N N . MET B 1 38 ? 32.432 7.194 -43.544 1.00 18.49 35 MET B N 1
ATOM 3538 C CA . MET B 1 38 ? 31.970 5.903 -43.060 1.00 17.78 35 MET B CA 1
ATOM 3539 C C . MET B 1 38 ? 30.483 5.793 -43.387 1.00 21.09 35 MET B C 1
ATOM 3540 O O . MET B 1 38 ? 29.821 6.795 -43.640 1.00 16.98 35 MET B O 1
ATOM 3554 N N . PHE B 1 39 ? 29.969 4.578 -43.349 1.00 20.35 36 PHE B N 1
ATOM 3555 C CA . PHE B 1 39 ? 28.608 4.291 -43.765 1.00 15.51 36 PHE B CA 1
ATOM 3556 C C . PHE B 1 39 ? 27.888 3.636 -42.597 1.00 15.58 36 PHE B C 1
ATOM 3557 O O . PHE B 1 39 ? 28.192 2.498 -42.233 1.00 16.43 36 PHE B O 1
ATOM 3574 N N . LEU B 1 40 ? 26.977 4.395 -41.990 1.00 15.59 37 LEU B N 1
ATOM 3575 C CA . LEU B 1 40 ? 26.335 4.028 -40.736 1.00 15.83 37 LEU B CA 1
ATOM 3576 C C . LEU B 1 40 ? 24.872 3.718 -40.978 1.00 21.45 37 LEU B C 1
ATOM 3577 O O . LEU B 1 40 ? 24.195 4.496 -41.662 1.00 17.57 37 LEU B O 1
ATOM 3593 N N . SER B 1 41 ? 24.395 2.612 -40.403 1.00 16.31 38 SER B N 1
ATOM 3594 C CA . SER B 1 41 ? 23.014 2.184 -40.590 1.00 16.93 38 SER B CA 1
ATOM 3595 C C . SER B 1 41 ? 22.055 3.026 -39.764 1.00 29.71 38 SER B C 1
ATOM 3596 O O . SER B 1 41 ? 22.459 3.750 -38.872 1.00 21.17 38 SER B O 1
ATOM 3604 N N . GLU B 1 42 ? 20.774 2.925 -40.101 1.00 16.30 39 GLU B N 1
ATOM 3605 C CA . GLU B 1 42 ? 19.767 3.855 -39.657 1.00 22.43 39 GLU B CA 1
ATOM 3606 C C . GLU B 1 42 ? 19.550 3.836 -38.139 1.00 25.59 39 GLU B C 1
ATOM 3607 O O . GLU B 1 42 ? 19.265 4.858 -37.528 1.00 20.55 39 GLU B O 1
ATOM 3619 N N . ASN B 1 43 ? 19.709 2.678 -37.521 1.00 17.94 40 ASN B N 1
ATOM 3620 C CA . ASN B 1 43 ? 19.589 2.559 -36.064 1.00 17.96 40 ASN B CA 1
ATOM 3621 C C . ASN B 1 43 ? 20.960 2.543 -35.380 1.00 30.28 40 ASN B C 1
ATOM 3622 O O . ASN B 1 43 ? 21.010 2.349 -34.176 1.00 20.92 40 ASN B O 1
ATOM 3633 N N . GLY B 1 44 ? 22.044 2.749 -36.152 1.00 17.76 41 GLY B N 1
ATOM 3634 C CA . GLY B 1 44 ? 23.391 2.834 -35.602 1.00 23.04 41 GLY B CA 1
ATOM 3635 C C . GLY B 1 44 ? 24.029 1.494 -35.247 1.00 18.58 41 GLY B C 1
ATOM 3636 O O . GLY B 1 44 ? 25.064 1.430 -34.574 1.00 23.72 41 GLY B O 1
ATOM 3640 N N . ARG B 1 45 ? 23.420 0.408 -35.668 1.00 17.66 42 ARG B N 1
ATOM 3641 C CA . ARG B 1 45 ? 23.905 -0.846 -35.240 1.00 17.85 42 ARG B CA 1
ATOM 3642 C C . ARG B 1 45 ? 25.217 -1.170 -35.972 1.00 18.76 42 ARG B C 1
ATOM 3643 O O . ARG B 1 45 ? 26.102 -1.707 -35.368 1.00 17.86 42 ARG B O 1
ATOM 3664 N N . PHE B 1 46 ? 25.321 -0.792 -37.240 1.00 16.59 43 PHE B N 1
ATOM 3665 C CA . PHE B 1 46 ? 26.409 -1.211 -38.077 1.00 16.22 43 PHE B CA 1
ATOM 3666 C C . PHE B 1 46 ? 27.116 -0.002 -38.645 1.00 26.59 43 PHE B C 1
ATOM 3667 O O . PHE B 1 46 ? 26.476 0.970 -39.043 1.00 18.71 43 PHE B O 1
ATOM 3684 N N . VAL B 1 47 ? 28.440 -0.071 -38.695 1.00 16.44 44 VAL B N 1
ATOM 3685 C CA . VAL B 1 47 ? 29.170 0.870 -39.502 1.00 24.11 44 VAL B CA 1
ATOM 3686 C C . VAL B 1 47 ? 30.053 0.066 -40.472 1.00 19.28 44 VAL B C 1
ATOM 3687 O O . VAL B 1 47 ? 30.682 -0.951 -40.106 1.00 16.43 44 VAL B O 1
ATOM 3700 N N . ILE B 1 48 ? 30.051 0.533 -41.721 1.00 18.94 45 ILE B N 1
ATOM 3701 C CA . ILE B 1 48 ? 30.907 -0.017 -42.756 1.00 15.75 45 ILE B CA 1
ATOM 3702 C C . ILE B 1 48 ? 32.008 1.011 -43.072 1.00 19.90 45 ILE B C 1
ATOM 3703 O O . ILE B 1 48 ? 31.748 2.187 -43.413 1.00 17.88 45 ILE B O 1
ATOM 3719 N N . SER B 1 49 ? 33.241 0.551 -42.917 1.00 16.90 46 SER B N 1
ATOM 3720 C CA . SER B 1 49 ? 34.445 1.340 -43.260 1.00 17.65 46 SER B CA 1
ATOM 3721 C C . SER B 1 49 ? 35.012 0.843 -44.569 1.00 21.41 46 SER B C 1
ATOM 3722 O O . SER B 1 49 ? 35.216 -0.366 -44.721 1.00 25.29 46 SER B O 1
ATOM 3730 N N . GLY B 1 50 ? 35.254 1.754 -45.506 1.00 17.93 47 GLY B N 1
ATOM 3731 C CA . GLY B 1 50 ? 35.691 1.377 -46.851 1.00 25.76 47 GLY B CA 1
ATOM 3732 C C . GLY B 1 50 ? 35.246 2.292 -47.996 1.00 34.56 47 GLY B C 1
ATOM 3733 O O . GLY B 1 50 ? 35.090 3.499 -47.815 1.00 25.06 47 GLY B O 1
ATOM 3737 N N . GLN B 1 51 ? 34.989 1.710 -49.170 1.00 25.25 48 GLN B N 1
ATOM 3738 C CA . GLN B 1 51 ? 34.794 2.506 -50.372 1.00 22.25 48 GLN B CA 1
ATOM 3739 C C . GLN B 1 51 ? 33.422 2.198 -51.026 1.00 37.57 48 GLN B C 1
ATOM 3740 O O . GLN B 1 51 ? 33.112 1.039 -51.281 1.00 18.67 48 GLN B O 1
ATOM 3754 N N . ILE B 1 52 ? 32.654 3.238 -51.373 1.00 18.31 49 ILE B N 1
ATOM 3755 C CA . ILE B 1 52 ? 31.335 3.040 -52.026 1.00 16.36 49 ILE B CA 1
ATOM 3756 C C . ILE B 1 52 ? 31.438 3.375 -53.501 1.00 19.64 49 ILE B C 1
ATOM 3757 O O . ILE B 1 52 ? 32.180 4.230 -53.922 1.00 17.67 49 ILE B O 1
ATOM 3773 N N . TYR B 1 53 ? 30.725 2.615 -54.307 1.00 19.00 50 TYR B N 1
ATOM 3774 C CA . TYR B 1 53 ? 30.781 2.773 -55.738 1.00 17.27 50 TYR B CA 1
ATOM 3775 C C . TYR B 1 53 ? 29.339 2.885 -56.250 1.00 17.56 50 TYR B C 1
ATOM 3776 O O . TYR B 1 53 ? 28.484 2.104 -55.880 1.00 19.18 50 TYR B O 1
ATOM 3794 N N . ASP B 1 54 ? 29.101 3.867 -57.098 1.00 20.39 51 ASP B N 1
ATOM 3795 C CA . ASP B 1 54 ? 27.825 4.020 -57.758 1.00 16.88 51 ASP B CA 1
ATOM 3796 C C . ASP B 1 54 ? 27.925 3.165 -59.029 1.00 17.51 51 ASP B C 1
ATOM 3797 O O . ASP B 1 54 ? 28.615 3.497 -59.993 1.00 18.50 51 ASP B O 1
ATOM 3806 N N . LEU B 1 55 ? 27.310 2.001 -58.974 1.00 24.96 52 LEU B N 1
ATOM 3807 C CA . LEU B 1 55 ? 27.386 1.053 -60.072 1.00 20.50 52 LEU B CA 1
ATOM 3808 C C . LEU B 1 55 ? 26.580 1.492 -61.318 1.00 22.43 52 LEU B C 1
ATOM 3809 O O . LEU B 1 55 ? 26.862 1.061 -62.438 1.00 22.52 52 LEU B O 1
ATOM 3825 N N . TRP B 1 56 ? 25.540 2.280 -61.104 1.00 26.48 53 TRP B N 1
ATOM 3826 C CA . TRP B 1 56 ? 24.734 2.769 -62.218 1.00 24.61 53 TRP B CA 1
ATOM 3827 C C . TRP B 1 56 ? 25.460 3.853 -63.022 1.00 30.25 53 TRP B C 1
ATOM 3828 O O . TRP B 1 56 ? 25.479 3.813 -64.262 1.00 24.95 53 TRP B O 1
ATOM 3849 N N . SER B 1 57 ? 26.089 4.794 -62.323 1.00 27.87 54 SER B N 1
ATOM 3850 C CA . SER B 1 57 ? 26.931 5.802 -62.991 1.00 23.50 54 SER B CA 1
ATOM 3851 C C . SER B 1 57 ? 28.388 5.406 -63.148 1.00 27.03 54 SER B C 1
ATOM 3852 O O . SER B 1 57 ? 29.189 6.149 -63.743 1.00 30.01 54 SER B O 1
ATOM 3860 N N . LYS B 1 58 ? 28.744 4.248 -62.620 1.00 23.25 55 LYS B N 1
ATOM 3861 C CA . LYS B 1 58 ? 30.088 3.709 -62.807 1.00 26.35 55 LYS B CA 1
ATOM 3862 C C . LYS B 1 58 ? 31.155 4.651 -62.323 1.00 27.00 55 LYS B C 1
ATOM 3863 O O . LYS B 1 58 ? 32.068 5.049 -63.053 1.00 29.43 55 LYS B O 1
ATOM 3882 N N . LYS B 1 59 ? 31.030 5.026 -61.068 1.00 33.78 56 LYS B N 1
ATOM 3883 C CA . LYS B 1 59 ? 32.077 5.779 -60.470 1.00 38.72 56 LYS B CA 1
ATOM 3884 C C . LYS B 1 59 ? 32.082 5.625 -58.973 1.00 22.62 56 LYS B C 1
ATOM 3885 O O . LYS B 1 59 ? 31.040 5.360 -58.355 1.00 22.42 56 LYS B O 1
ATOM 3904 N N . PRO B 1 60 ? 33.280 5.813 -58.393 1.00 26.70 57 PRO B N 1
ATOM 3905 C CA . PRO B 1 60 ? 33.459 5.913 -56.952 1.00 26.12 57 PRO B CA 1
ATOM 3906 C C . PRO B 1 60 ? 32.928 7.247 -56.449 1.00 27.86 57 PRO B C 1
ATOM 3907 O O . PRO B 1 60 ? 33.074 8.277 -57.091 1.00 24.89 57 PRO B O 1
ATOM 3918 N N . LEU B 1 61 ? 32.295 7.212 -55.295 1.00 29.82 58 LEU B N 1
ATOM 3919 C CA . LEU B 1 61 ? 31.896 8.413 -54.612 1.00 25.31 58 LEU B CA 1
ATOM 3920 C C . LEU B 1 61 ? 32.922 8.567 -53.487 1.00 22.52 58 LEU B C 1
ATOM 3921 O O . LEU B 1 61 ? 32.953 7.736 -52.569 1.00 28.16 58 LEU B O 1
ATOM 3937 N N . ASN B 1 62 ? 33.758 9.599 -53.560 1.00 24.09 59 ASN B N 1
ATOM 3938 C CA . ASN B 1 62 ? 34.832 9.795 -52.606 1.00 26.47 59 ASN B CA 1
ATOM 3939 C C . ASN B 1 62 ? 34.684 10.981 -51.670 1.00 21.81 59 ASN B C 1
ATOM 3940 O O . ASN B 1 62 ? 35.329 11.020 -50.661 1.00 29.27 59 ASN B O 1
ATOM 3951 N N . THR B 1 63 ? 33.868 11.957 -52.032 1.00 22.46 60 THR B N 1
ATOM 3952 C CA . THR B 1 63 ? 33.686 13.154 -51.227 1.00 25.36 60 THR B CA 1
ATOM 3953 C C . THR B 1 63 ? 32.241 13.352 -50.776 1.00 28.17 60 THR B C 1
ATOM 3954 O O . THR B 1 63 ? 31.291 12.756 -51.305 1.00 20.90 60 THR B O 1
ATOM 3965 N N . MET B 1 64 ? 32.043 14.218 -49.798 1.00 23.53 61 MET B N 1
ATOM 3966 C CA . MET B 1 64 ? 30.673 14.460 -49.360 1.00 21.95 61 MET B CA 1
ATOM 3967 C C . MET B 1 64 ? 29.740 15.180 -50.389 1.00 21.71 61 MET B C 1
ATOM 3968 O O . MET B 1 64 ? 28.533 14.947 -50.359 1.00 20.58 61 MET B O 1
ATOM 3982 N N . SER B 1 65 ? 30.290 16.015 -51.274 1.00 26.43 62 SER B N 1
ATOM 3983 C CA . SER B 1 65 ? 29.546 16.626 -52.384 1.00 23.88 62 SER B CA 1
ATOM 3984 C C . SER B 1 65 ? 29.004 15.571 -53.283 1.00 21.62 62 SER B C 1
ATOM 3985 O O . SER B 1 65 ? 27.898 15.678 -53.790 1.00 29.38 62 SER B O 1
ATOM 3993 N N . GLN B 1 66 ? 29.802 14.526 -53.464 1.00 25.71 63 GLN B N 1
ATOM 3994 C CA . GLN B 1 66 ? 29.372 13.388 -54.237 1.00 20.39 63 GLN B CA 1
ATOM 3995 C C . GLN B 1 66 ? 28.301 12.571 -53.529 1.00 28.24 63 GLN B C 1
ATOM 3996 O O . GLN B 1 66 ? 27.383 12.039 -54.189 1.00 24.17 63 GLN B O 1
ATOM 4010 N N . MET B 1 67 ? 28.379 12.477 -52.199 1.00 21.76 64 MET B N 1
ATOM 4011 C CA . MET B 1 67 ? 27.293 11.835 -51.447 1.00 18.68 64 MET B CA 1
ATOM 4012 C C . MET B 1 67 ? 25.982 12.635 -51.544 1.00 17.79 64 MET B C 1
ATOM 4013 O O . MET B 1 67 ? 24.898 12.084 -51.671 1.00 20.95 64 MET B O 1
ATOM 4027 N N . ARG B 1 68 ? 26.115 13.939 -51.378 1.00 18.73 65 ARG B N 1
ATOM 4028 C CA . ARG B 1 68 ? 25.016 14.882 -51.448 1.00 24.19 65 ARG B CA 1
ATOM 4029 C C . ARG B 1 68 ? 24.393 14.776 -52.844 1.00 30.20 65 ARG B C 1
ATOM 4030 O O . ARG B 1 68 ? 23.163 14.758 -52.979 1.00 23.95 65 ARG B O 1
ATOM 4051 N N . ASP B 1 69 ? 25.242 14.650 -53.867 1.00 29.55 66 ASP B N 1
ATOM 4052 C CA . ASP B 1 69 ? 24.784 14.529 -55.259 1.00 27.54 66 ASP B CA 1
ATOM 4053 C C . ASP B 1 69 ? 23.839 13.332 -55.466 1.00 28.82 66 ASP B C 1
ATOM 4054 O O . ASP B 1 69 ? 22.783 13.491 -56.111 1.00 18.03 66 ASP B O 1
ATOM 4063 N N . VAL B 1 70 ? 24.161 12.148 -54.933 1.00 24.73 67 VAL B N 1
ATOM 4064 C CA . VAL B 1 70 ? 23.240 11.023 -55.088 1.00 19.26 67 VAL B CA 1
ATOM 4065 C C . VAL B 1 70 ? 22.029 11.195 -54.220 1.00 16.15 67 VAL B C 1
ATOM 4066 O O . VAL B 1 70 ? 20.973 10.641 -54.536 1.00 25.91 67 VAL B O 1
ATOM 4079 N N . ALA B 1 71 ? 22.138 11.975 -53.144 1.00 20.04 68 ALA B N 1
ATOM 4080 C CA . ALA B 1 71 ? 20.984 12.243 -52.312 1.00 20.73 68 ALA B CA 1
ATOM 4081 C C . ALA B 1 71 ? 20.033 13.219 -52.982 1.00 31.03 68 ALA B C 1
ATOM 4082 O O . ALA B 1 71 ? 18.822 13.097 -52.818 1.00 18.82 68 ALA B O 1
ATOM 4089 N N . GLU B 1 72 ? 20.584 14.162 -53.739 1.00 17.42 69 GLU B N 1
ATOM 4090 C CA . GLU B 1 72 ? 19.817 15.326 -54.191 1.00 18.15 69 GLU B CA 1
ATOM 4091 C C . GLU B 1 72 ? 19.466 15.333 -55.683 1.00 22.74 69 GLU B C 1
ATOM 4092 O O . GLU B 1 72 ? 18.504 15.998 -56.097 1.00 20.68 69 GLU B O 1
ATOM 4104 N N . ARG B 1 73 ? 20.209 14.558 -56.471 1.00 20.08 70 ARG B N 1
ATOM 4105 C CA . ARG B 1 73 ? 20.172 14.652 -57.916 1.00 21.16 70 ARG B CA 1
ATOM 4106 C C . ARG B 1 73 ? 19.969 13.291 -58.559 1.00 23.51 70 ARG B C 1
ATOM 4107 O O . ARG B 1 73 ? 20.314 12.258 -57.980 1.00 19.37 70 ARG B O 1
ATOM 4128 N N . ILE B 1 74 ? 19.359 13.315 -59.741 1.00 25.36 71 ILE B N 1
ATOM 4129 C CA . ILE B 1 74 ? 19.243 12.149 -60.608 1.00 27.48 71 ILE B CA 1
ATOM 4130 C C . ILE B 1 74 ? 19.680 12.552 -62.002 1.00 25.82 71 ILE B C 1
ATOM 4131 O O . ILE B 1 74 ? 19.070 13.387 -62.663 1.00 28.42 71 ILE B O 1
ATOM 4147 N N . HIS B 1 75 ? 20.728 11.871 -62.440 1.00 20.24 72 HIS B N 1
ATOM 4148 C CA . HIS B 1 75 ? 21.446 12.120 -63.654 1.00 20.60 72 HIS B CA 1
ATOM 4149 C C . HIS B 1 75 ? 21.203 11.007 -64.645 1.00 29.61 72 HIS B C 1
ATOM 4150 O O . HIS B 1 75 ? 21.955 10.006 -64.653 1.00 23.52 72 HIS B O 1
ATOM 4165 N N . PHE B 1 76 ? 20.140 11.156 -65.439 1.00 24.84 73 PHE B N 1
ATOM 4166 C CA . PHE B 1 76 ? 19.660 10.074 -66.296 1.00 22.33 73 PHE B CA 1
ATOM 4167 C C . PHE B 1 76 ? 20.715 9.608 -67.268 1.00 22.32 73 PHE B C 1
ATOM 4168 O O . PHE B 1 76 ? 20.932 8.385 -67.398 1.00 27.54 73 PHE B O 1
ATOM 4185 N N . LYS B 1 77 ? 21.368 10.545 -67.945 1.00 23.49 74 LYS B N 1
ATOM 4186 C CA . LYS B 1 77 ? 22.284 10.173 -68.987 1.00 29.74 74 LYS B CA 1
ATOM 4187 C C . LYS B 1 77 ? 23.454 9.395 -68.429 1.00 43.94 74 LYS B C 1
ATOM 4188 O O . LYS B 1 77 ? 23.880 8.394 -69.039 1.00 26.55 74 LYS B O 1
ATOM 4207 N N . SER B 1 78 ? 23.964 9.874 -67.295 1.00 35.36 75 SER B N 1
ATOM 4208 C CA . SER B 1 78 ? 25.090 9.254 -66.602 1.00 29.49 75 SER B CA 1
ATOM 4209 C C . SER B 1 78 ? 24.766 7.817 -66.175 1.00 33.80 75 SER B C 1
ATOM 4210 O O . SER B 1 78 ? 25.658 6.976 -66.106 1.00 32.33 75 SER B O 1
ATOM 4218 N N . MET B 1 79 ? 23.491 7.544 -65.867 1.00 21.44 76 MET B N 1
ATOM 4219 C CA . MET B 1 79 ? 23.081 6.205 -65.419 1.00 24.86 76 MET B CA 1
ATOM 4220 C C . MET B 1 79 ? 22.664 5.316 -66.609 1.00 21.41 76 MET B C 1
ATOM 4221 O O . MET B 1 79 ? 22.279 4.168 -66.436 1.00 40.20 76 MET B O 1
ATOM 4235 N N . GLY B 1 80 ? 22.802 5.843 -67.829 1.00 26.98 77 GLY B N 1
ATOM 4236 C CA . GLY B 1 80 ? 22.508 5.088 -69.027 1.00 29.72 77 GLY B CA 1
ATOM 4237 C C . GLY B 1 80 ? 21.016 4.953 -69.296 1.00 36.85 77 GLY B C 1
ATOM 4238 O O . GLY B 1 80 ? 20.589 4.143 -70.122 1.00 41.87 77 GLY B O 1
ATOM 4242 N N . MET B 1 81 ? 20.225 5.797 -68.649 1.00 23.86 78 MET B N 1
ATOM 4243 C CA . MET B 1 81 ? 18.772 5.782 -68.830 1.00 24.89 78 MET B CA 1
ATOM 4244 C C . MET B 1 81 ? 18.395 6.882 -69.837 1.00 34.19 78 MET B C 1
ATOM 4245 O O . MET B 1 81 ? 18.547 8.086 -69.541 1.00 27.02 78 MET B O 1
ATOM 4259 N N . ASP B 1 82 ? 17.959 6.460 -71.034 1.00 24.86 79 ASP B N 1
ATOM 4260 C CA . ASP B 1 82 ? 17.427 7.375 -72.039 1.00 26.03 79 ASP B CA 1
ATOM 4261 C C . ASP B 1 82 ? 15.913 7.536 -71.789 1.00 39.25 79 ASP B C 1
ATOM 4262 O O . ASP B 1 82 ? 15.142 6.634 -72.098 1.00 30.74 79 ASP B O 1
ATOM 4271 N N . VAL B 1 83 ? 15.485 8.679 -71.251 1.00 26.83 80 VAL B N 1
ATOM 4272 C CA . VAL B 1 83 ? 14.062 8.831 -70.893 1.00 26.24 80 VAL B CA 1
ATOM 4273 C C . VAL B 1 83 ? 13.124 8.836 -72.108 1.00 25.90 80 VAL B C 1
ATOM 4274 O O . VAL B 1 83 ? 11.933 8.583 -71.966 1.00 27.30 80 VAL B O 1
ATOM 4287 N N . ASP B 1 84 ? 13.651 9.085 -73.301 1.00 29.62 81 ASP B N 1
ATOM 4288 C CA . ASP B 1 84 ? 12.799 9.111 -74.482 1.00 31.43 81 ASP B CA 1
ATOM 4289 C C . ASP B 1 84 ? 12.332 7.698 -74.828 1.00 34.52 81 ASP B C 1
ATOM 4290 O O . ASP B 1 84 ? 11.420 7.535 -75.630 1.00 37.45 81 ASP B O 1
ATOM 4299 N N . THR B 1 85 ? 12.956 6.695 -74.217 1.00 28.18 82 THR B N 1
ATOM 4300 C CA . THR B 1 85 ? 12.594 5.299 -74.447 1.00 40.51 82 THR B CA 1
ATOM 4301 C C . THR B 1 85 ? 11.484 4.852 -73.504 1.00 35.66 82 THR B C 1
ATOM 4302 O O . THR B 1 85 ? 10.948 3.767 -73.648 1.00 30.89 82 THR B O 1
ATOM 4313 N N . LEU B 1 86 ? 11.138 5.694 -72.543 1.00 26.23 83 LEU B N 1
ATOM 4314 C CA . LEU B 1 86 ? 10.026 5.400 -71.644 1.00 25.37 83 LEU B CA 1
ATOM 4315 C C . LEU B 1 86 ? 8.743 5.916 -72.289 1.00 26.30 83 LEU B C 1
ATOM 4316 O O . LEU B 1 86 ? 8.738 6.261 -73.493 1.00 28.92 83 LEU B O 1
ATOM 4332 N N . ASN B 1 87 ? 7.633 5.896 -71.544 1.00 25.75 84 ASN B N 1
ATOM 4333 C CA . ASN B 1 87 ? 6.356 6.316 -72.104 1.00 35.89 84 ASN B CA 1
ATOM 4334 C C . ASN B 1 87 ? 6.326 7.836 -72.090 1.00 29.47 84 ASN B C 1
ATOM 4335 O O . ASN B 1 87 ? 5.714 8.425 -71.241 1.00 26.10 84 ASN B O 1
ATOM 4346 N N . THR B 1 88 ? 7.002 8.467 -73.036 1.00 33.76 85 THR B N 1
ATOM 4347 C CA . THR B 1 88 ? 7.334 9.890 -72.898 1.00 30.39 85 THR B CA 1
ATOM 4348 C C . THR B 1 88 ? 6.775 10.765 -74.029 1.00 33.49 85 THR B C 1
ATOM 4349 O O . THR B 1 88 ? 6.854 10.383 -75.210 1.00 30.59 85 THR B O 1
ATOM 4360 N N . VAL B 1 89 ? 6.241 11.937 -73.661 1.00 29.14 86 VAL B N 1
ATOM 4361 C CA . VAL B 1 89 ? 5.860 12.962 -74.649 1.00 33.46 86 VAL B CA 1
ATOM 4362 C C . VAL B 1 89 ? 6.654 14.248 -74.375 1.00 30.58 86 VAL B C 1
ATOM 4363 O O . VAL B 1 89 ? 7.010 14.548 -73.245 1.00 36.25 86 VAL B O 1
ATOM 4376 N N . SER B 1 90 ? 6.962 14.981 -75.427 1.00 32.03 87 SER B N 1
ATOM 4377 C CA . SER B 1 90 ? 7.837 16.129 -75.301 1.00 39.20 87 SER B CA 1
ATOM 4378 C C . SER B 1 90 ? 7.124 17.431 -75.589 1.00 42.80 87 SER B C 1
ATOM 4379 O O . SER B 1 90 ? 6.277 17.476 -76.464 1.00 34.57 87 SER B O 1
ATOM 4387 N 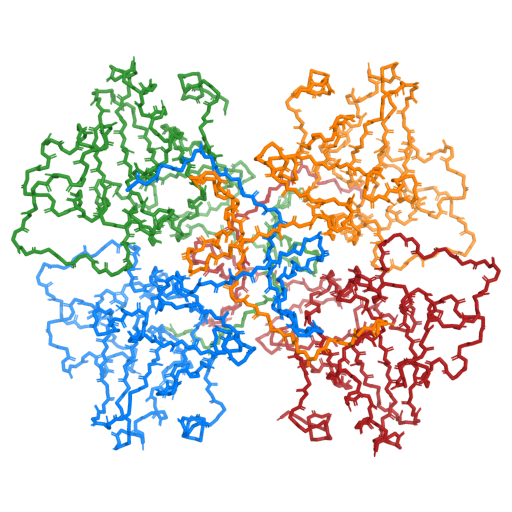N . MET B 1 91 ? 7.484 18.487 -74.858 1.00 37.23 88 MET B N 1
ATOM 4388 C CA . MET B 1 91 ? 6.962 19.822 -75.152 1.00 35.42 88 MET B CA 1
ATOM 4389 C C . MET B 1 91 ? 8.018 20.899 -75.044 1.00 34.81 88 MET B C 1
ATOM 4390 O O . MET B 1 91 ? 8.766 20.955 -74.064 1.00 33.71 88 MET B O 1
ATOM 4404 N N . GLY B 1 92 ? 8.073 21.736 -76.056 1.00 36.59 89 GLY B N 1
ATOM 4405 C CA . GLY B 1 92 ? 8.925 22.913 -76.049 1.00 41.96 89 GLY B CA 1
ATOM 4406 C C . GLY B 1 92 ? 10.112 22.799 -76.958 1.00 38.49 89 GLY B C 1
ATOM 4407 O O . GLY B 1 92 ? 10.349 21.728 -77.540 1.00 40.81 89 GLY B O 1
ATOM 4411 N N . ARG B 1 93 ? 10.898 23.881 -76.991 1.00 41.18 90 ARG B N 1
ATOM 4412 C CA . ARG B 1 93 ? 11.983 24.061 -77.944 1.00 41.00 90 ARG B CA 1
ATOM 4413 C C . ARG B 1 93 ? 13.333 24.360 -77.321 1.00 40.70 90 ARG B C 1
ATOM 4414 O O . ARG B 1 93 ? 14.335 24.422 -78.031 1.00 42.62 90 ARG B O 1
ATOM 4435 N N . GLY B 1 94 ? 13.368 24.554 -76.015 1.00 39.27 91 GLY B N 1
ATOM 4436 C CA . GLY B 1 94 ? 14.604 24.907 -75.342 1.00 39.07 91 GLY B CA 1
ATOM 4437 C C . GLY B 1 94 ? 15.756 23.921 -75.324 1.00 40.48 91 GLY B C 1
ATOM 4438 O O . GLY B 1 94 ? 15.585 22.687 -75.289 1.00 37.19 91 GLY B O 1
ATOM 4442 N N . ASP B 1 95 ? 16.946 24.497 -75.227 1.00 39.21 92 ASP B N 1
ATOM 4443 C CA . ASP B 1 95 ? 18.173 23.745 -75.216 1.00 38.91 92 ASP B CA 1
ATOM 4444 C C . ASP B 1 95 ? 18.344 22.938 -73.927 1.00 38.70 92 ASP B C 1
ATOM 4445 O O . ASP B 1 95 ? 19.208 22.070 -73.848 1.00 37.68 92 ASP B O 1
ATOM 4454 N N . LYS B 1 96 ? 17.504 23.198 -72.924 1.00 40.41 93 LYS B N 1
ATOM 4455 C CA . LYS B 1 96 ? 17.602 22.476 -71.649 1.00 33.53 93 LYS B CA 1
ATOM 4456 C C . LYS B 1 96 ? 16.458 21.505 -71.443 1.00 36.17 93 LYS B C 1
ATOM 4457 O O . LYS B 1 96 ? 15.287 21.811 -71.656 1.00 32.35 93 LYS B O 1
ATOM 4476 N N . GLU B 1 97 ? 16.817 20.300 -71.045 1.00 32.50 94 GLU B N 1
ATOM 4477 C CA . GLU B 1 97 ? 15.840 19.272 -70.909 1.00 29.68 94 GLU B CA 1
ATOM 4478 C C . GLU B 1 97 ? 15.354 19.260 -69.456 1.00 34.44 94 GLU B C 1
ATOM 4479 O O . GLU B 1 97 ? 16.146 19.289 -68.521 1.00 35.15 94 GLU B O 1
ATOM 4491 N N . VAL B 1 98 ? 14.044 19.308 -69.272 1.00 27.90 95 VAL B N 1
ATOM 4492 C CA . VAL B 1 98 ? 13.457 19.117 -67.949 1.00 26.59 95 VAL B CA 1
ATOM 4493 C C . VAL B 1 98 ? 12.683 17.838 -68.026 1.00 25.72 95 VAL B C 1
ATOM 4494 O O . VAL B 1 98 ? 11.979 17.664 -69.009 1.00 29.43 95 VAL B O 1
ATOM 4507 N N . VAL B 1 99 ? 12.845 16.950 -67.026 1.00 24.36 96 VAL B N 1
ATOM 4508 C CA . VAL B 1 99 ? 12.082 15.700 -66.917 1.00 25.05 96 VAL B CA 1
ATOM 4509 C C . VAL B 1 99 ? 10.958 15.850 -65.823 1.00 22.90 96 VAL B C 1
ATOM 4510 O O . VAL B 1 99 ? 11.168 16.427 -64.781 1.00 27.44 96 VAL B O 1
ATOM 4523 N N . VAL B 1 100 ? 9.752 15.408 -66.138 1.00 23.02 97 VAL B N 1
ATOM 4524 C CA . VAL B 1 100 ? 8.627 15.413 -65.194 1.00 25.73 97 VAL B CA 1
ATOM 4525 C C . VAL B 1 100 ? 7.832 14.105 -65.312 1.00 24.06 97 VAL B C 1
ATOM 4526 O O . VAL B 1 100 ? 7.217 13.843 -66.347 1.00 24.33 97 VAL B O 1
ATOM 4539 N N . PHE B 1 101 ? 7.842 13.308 -64.249 1.00 21.19 98 PHE B N 1
ATOM 4540 C CA . PHE B 1 101 ? 6.989 12.133 -64.159 1.00 20.92 98 PHE B CA 1
ATOM 4541 C C . PHE B 1 101 ? 5.590 12.501 -63.735 1.00 21.31 98 PHE B C 1
ATOM 4542 O O . PHE B 1 101 ? 5.436 13.060 -62.662 1.00 24.19 98 PHE B O 1
ATOM 4559 N N . VAL B 1 102 ? 4.581 12.135 -64.541 1.00 31.06 99 VAL B N 1
ATOM 4560 C CA . VAL B 1 102 ? 3.178 12.504 -64.286 1.00 22.65 99 VAL B CA 1
ATOM 4561 C C . VAL B 1 102 ? 2.244 11.332 -64.457 1.00 29.06 99 VAL B C 1
ATOM 4562 O O . VAL B 1 102 ? 2.476 10.463 -65.273 1.00 24.09 99 VAL B O 1
ATOM 4575 N N . ASP B 1 103 ? 1.161 11.358 -63.691 1.00 27.41 100 ASP B N 1
ATOM 4576 C CA . ASP B 1 103 ? 0.070 10.450 -63.856 1.00 23.57 100 ASP B CA 1
ATOM 4577 C C . ASP B 1 103 ? -0.987 11.165 -64.673 1.00 25.12 100 ASP B C 1
ATOM 4578 O O . ASP B 1 103 ? -1.270 12.327 -64.429 1.00 25.24 100 ASP B O 1
ATOM 4587 N N . PRO B 1 104 ? -1.571 10.485 -65.652 1.00 25.67 101 PRO B N 1
ATOM 4588 C CA . PRO B 1 104 ? -2.555 11.171 -66.500 1.00 32.71 101 PRO B CA 1
ATOM 4589 C C . PRO B 1 104 ? -3.777 11.773 -65.762 1.00 29.41 101 PRO B C 1
ATOM 4590 O O . PRO B 1 104 ? -4.491 12.552 -66.395 1.00 30.13 101 PRO B O 1
ATOM 4601 N N . ARG B 1 105 ? -4.106 11.320 -64.545 1.00 28.39 102 ARG B N 1
ATOM 4602 C CA . ARG B 1 105 ? -5.305 11.825 -63.818 1.00 27.92 102 ARG B CA 1
ATOM 4603 C C . ARG B 1 105 ? -4.935 12.776 -62.686 1.00 27.41 102 ARG B C 1
ATOM 4604 O O . ARG B 1 105 ? -5.785 13.221 -61.933 1.00 28.04 102 ARG B O 1
ATOM 4625 N N . CYS B 1 106 ? -3.642 13.039 -62.554 1.00 26.38 103 CYS B N 1
ATOM 4626 C CA . CYS B 1 106 ? -3.090 13.832 -61.467 1.00 25.86 103 CYS B CA 1
ATOM 4627 C C . CYS B 1 106 ? -3.327 15.327 -61.723 1.00 26.76 103 CYS B C 1
ATOM 4628 O O . CYS B 1 106 ? -2.717 15.918 -62.597 1.00 27.33 103 CYS B O 1
ATOM 4635 N N . ALA B 1 107 ? -4.213 15.944 -60.955 1.00 27.54 104 ALA B N 1
ATOM 4636 C CA . ALA B 1 107 ? -4.576 17.331 -61.226 1.00 28.64 104 ALA B CA 1
ATOM 4637 C C . ALA B 1 107 ? -3.354 18.260 -61.096 1.00 28.19 104 ALA B C 1
ATOM 4638 O O . ALA B 1 107 ? -3.208 19.171 -61.880 1.00 28.88 104 ALA B O 1
ATOM 4645 N N . VAL B 1 108 ? -2.487 17.997 -60.126 1.00 27.16 105 VAL B N 1
ATOM 4646 C CA . VAL B 1 108 ? -1.306 18.827 -59.862 1.00 28.19 105 VAL B CA 1
ATOM 4647 C C . VAL B 1 108 ? -0.312 18.719 -61.024 1.00 36.07 105 VAL B C 1
ATOM 4648 O O . VAL B 1 108 ? 0.298 19.707 -61.476 1.00 28.53 105 VAL B O 1
ATOM 4661 N N . CYS B 1 109 ? -0.195 17.503 -61.526 1.00 28.71 106 CYS B N 1
ATOM 4662 C CA . CYS B 1 109 ? 0.560 17.229 -62.709 1.00 25.49 106 CYS B CA 1
ATOM 4663 C C . CYS B 1 109 ? 0.057 18.095 -63.873 1.00 30.48 106 CYS B C 1
ATOM 4664 O O . CYS B 1 109 ? 0.859 18.791 -64.522 1.00 27.09 106 CYS B O 1
ATOM 4671 N N . HIS B 1 110 ? -1.262 18.121 -64.082 1.00 27.69 107 HIS B N 1
ATOM 4672 C CA . HIS B 1 110 ? -1.853 18.901 -65.193 1.00 36.48 107 HIS B CA 1
ATOM 4673 C C . HIS B 1 110 ? -1.545 20.374 -65.060 1.00 38.29 107 HIS B C 1
ATOM 4674 O O . HIS B 1 110 ? -1.307 21.069 -66.051 1.00 39.11 107 HIS B O 1
ATOM 4689 N N . GLN B 1 111 ? -1.612 20.856 -63.826 1.00 34.08 108 GLN B N 1
ATOM 4690 C CA . GLN B 1 111 ? -1.313 22.249 -63.554 1.00 44.32 108 GLN B CA 1
ATOM 4691 C C . GLN B 1 111 ? 0.150 22.530 -63.850 1.00 34.72 108 GLN B C 1
ATOM 4692 O O . GLN B 1 111 ? 0.454 23.567 -64.419 1.00 33.81 108 GLN B O 1
ATOM 4706 N N . LEU B 1 112 ? 1.047 21.605 -63.481 1.00 28.58 109 LEU B N 1
ATOM 4707 C CA . LEU B 1 112 ? 2.458 21.783 -63.739 1.00 28.16 109 LEU B CA 1
ATOM 4708 C C . LEU B 1 112 ? 2.696 21.837 -65.237 1.00 28.81 109 LEU B C 1
ATOM 4709 O O . LEU B 1 112 ? 3.400 22.725 -65.707 1.00 35.60 109 LEU B O 1
ATOM 4725 N N . MET B 1 113 ? 2.122 20.897 -65.986 1.00 28.72 110 MET B N 1
ATOM 4726 C CA . MET B 1 113 ? 2.346 20.836 -67.428 1.00 29.45 110 MET B CA 1
ATOM 4727 C C . MET B 1 113 ? 1.843 22.133 -68.043 1.00 44.85 110 MET B C 1
ATOM 4728 O O . MET B 1 113 ? 2.415 22.670 -69.007 1.00 34.37 110 MET B O 1
ATOM 4742 N N . GLY B 1 114 ? 0.790 22.653 -67.427 1.00 36.66 111 GLY B N 1
ATOM 4743 C CA . GLY B 1 114 ? 0.215 23.916 -67.827 1.00 49.61 111 GLY B CA 1
ATOM 4744 C C . GLY B 1 114 ? 1.154 25.072 -67.610 1.00 33.65 111 GLY B C 1
ATOM 4745 O O . GLY B 1 114 ? 1.336 25.860 -68.529 1.00 37.84 111 GLY B O 1
ATOM 4749 N N . ASP B 1 115 ? 1.737 25.183 -66.419 1.00 37.59 112 ASP B N 1
ATOM 4750 C CA . ASP B 1 115 ? 2.698 26.247 -66.157 1.00 43.41 112 ASP B CA 1
ATOM 4751 C C . ASP B 1 115 ? 3.897 26.123 -67.088 1.00 42.99 112 ASP B C 1
ATOM 4752 O O . ASP B 1 115 ? 4.491 27.128 -67.485 1.00 49.96 112 ASP B O 1
ATOM 4761 N N . ALA B 1 116 ? 4.237 24.883 -67.438 1.00 42.47 113 ALA B N 1
ATOM 4762 C CA . ALA B 1 116 ? 5.414 24.604 -68.259 1.00 32.19 113 ALA B CA 1
ATOM 4763 C C . ALA B 1 116 ? 5.311 25.188 -69.673 1.00 33.80 113 ALA B C 1
ATOM 4764 O O . ALA B 1 116 ? 6.327 25.519 -70.299 1.00 34.41 113 ALA B O 1
ATOM 4771 N N . LYS B 1 117 ? 4.088 25.360 -70.166 1.00 38.93 114 LYS B N 1
ATOM 4772 C CA . LYS B 1 117 ? 3.881 25.889 -71.514 1.00 36.31 114 LYS B CA 1
ATOM 4773 C C . LYS B 1 117 ? 4.495 27.280 -71.700 1.00 39.12 114 LYS B C 1
ATOM 4774 O O . LYS B 1 117 ? 4.849 27.655 -72.819 1.00 44.47 114 LYS B O 1
ATOM 4793 N N . SER B 1 118 ? 4.559 28.064 -70.626 1.00 37.69 115 SER B N 1
ATOM 4794 C CA . SER B 1 118 ? 5.100 29.430 -70.695 1.00 43.77 115 SER B CA 1
ATOM 4795 C C . SER B 1 118 ? 6.640 29.465 -70.712 1.00 39.00 115 SER B C 1
ATOM 4796 O O . SER B 1 118 ? 7.229 30.536 -70.802 1.00 50.54 115 SER B O 1
ATOM 4804 N N . LEU B 1 119 ? 7.266 28.291 -70.632 1.00 37.50 116 LEU B N 1
ATOM 4805 C CA . LEU B 1 119 ? 8.724 28.150 -70.478 1.00 37.10 116 LEU B CA 1
ATOM 4806 C C . LEU B 1 119 ? 9.392 27.410 -71.645 1.00 37.25 116 LEU B C 1
ATOM 4807 O O . LEU B 1 119 ? 10.581 27.075 -71.599 1.00 39.82 116 LEU B O 1
ATOM 4823 N N . VAL B 1 120 ? 8.624 27.137 -72.684 1.00 37.93 117 VAL B N 1
ATOM 4824 C CA . VAL B 1 120 ? 9.095 26.315 -73.786 1.00 38.14 117 VAL B CA 1
ATOM 4825 C C . VAL B 1 120 ? 10.208 26.929 -74.658 1.00 45.12 117 VAL B C 1
ATOM 4826 O O . VAL B 1 120 ? 10.788 26.211 -75.465 1.00 39.90 117 VAL B O 1
ATOM 4839 N N . ASP B 1 121 ? 10.490 28.234 -74.536 1.00 44.24 118 ASP B N 1
ATOM 4840 C CA . ASP B 1 121 ? 11.602 28.828 -75.287 1.00 42.65 118 ASP B CA 1
ATOM 4841 C C . ASP B 1 121 ? 12.923 28.462 -74.616 1.00 45.23 118 ASP B C 1
ATOM 4842 O O . ASP B 1 121 ? 13.945 28.321 -75.289 1.00 42.50 118 ASP B O 1
ATOM 4851 N N . ASP B 1 122 ? 12.895 28.253 -73.301 1.00 40.07 119 ASP B N 1
ATOM 4852 C CA . ASP B 1 122 ? 14.130 27.999 -72.579 1.00 39.29 119 ASP B CA 1
ATOM 4853 C C . ASP B 1 122 ? 14.327 26.511 -72.341 1.00 37.50 119 ASP B C 1
ATOM 4854 O O . ASP B 1 122 ? 15.453 26.044 -72.258 1.00 38.41 119 ASP B O 1
ATOM 4863 N N . TYR B 1 123 ? 13.236 25.758 -72.311 1.00 36.39 120 TYR B N 1
ATOM 4864 C CA . TYR B 1 123 ? 13.317 24.349 -71.975 1.00 34.65 120 TYR B CA 1
ATOM 4865 C C . TYR B 1 123 ? 12.582 23.473 -72.967 1.00 34.73 120 TYR B C 1
ATOM 4866 O O . TYR B 1 123 ? 11.656 23.919 -73.649 1.00 35.76 120 TYR B O 1
ATOM 4884 N N . THR B 1 124 ? 12.996 22.218 -73.025 1.00 33.73 121 THR B N 1
ATOM 4885 C CA . THR B 1 124 ? 12.219 21.185 -73.675 1.00 33.50 121 THR B CA 1
ATOM 4886 C C . THR B 1 124 ? 11.828 20.282 -72.518 1.00 31.55 121 THR B C 1
ATOM 4887 O O . THR B 1 124 ? 12.689 19.742 -71.832 1.00 36.53 121 THR B O 1
ATOM 4898 N N . PHE B 1 125 ? 10.535 20.140 -72.272 1.00 31.17 122 PHE B N 1
ATOM 4899 C CA . PHE B 1 125 ? 10.037 19.304 -71.169 1.00 29.52 122 PHE B CA 1
ATOM 4900 C C . PHE B 1 125 ? 9.804 17.875 -71.646 1.00 29.06 122 PHE B C 1
ATOM 4901 O O . PHE B 1 125 ? 9.284 17.686 -72.729 1.00 32.85 122 PHE B O 1
ATOM 4918 N N . LYS B 1 126 ? 10.286 16.877 -70.900 1.00 27.71 123 LYS B N 1
ATOM 4919 C CA . LYS B 1 126 ? 9.913 15.468 -71.115 1.00 27.19 123 LYS B CA 1
ATOM 4920 C C . LYS B 1 126 ? 8.887 14.962 -70.092 1.00 26.10 123 LYS B C 1
ATOM 4921 O O . LYS B 1 126 ? 9.198 14.703 -68.925 1.00 24.91 123 LYS B O 1
ATOM 4940 N N . PHE B 1 127 ? 7.653 14.817 -70.543 1.00 26.66 124 PHE B N 1
ATOM 4941 C CA . PHE B 1 127 ? 6.613 14.329 -69.664 1.00 25.90 124 PHE B CA 1
ATOM 4942 C C . PHE B 1 127 ? 6.574 12.817 -69.770 1.00 27.67 124 PHE B C 1
ATOM 4943 O O . PHE B 1 127 ? 6.139 12.262 -70.772 1.00 28.24 124 PHE B O 1
ATOM 4960 N N . ILE B 1 128 ? 7.050 12.169 -68.714 1.00 25.37 125 ILE B N 1
ATOM 4961 C CA . ILE B 1 128 ? 7.087 10.721 -68.634 1.00 26.30 125 ILE B CA 1
ATOM 4962 C C . ILE B 1 128 ? 5.839 10.248 -67.943 1.00 23.38 125 ILE B C 1
ATOM 4963 O O . ILE B 1 128 ? 5.643 10.510 -66.747 1.00 22.59 125 ILE B O 1
ATOM 4979 N N . VAL B 1 129 ? 4.988 9.539 -68.669 1.00 24.14 126 VAL B N 1
ATOM 4980 C CA . VAL B 1 129 ? 3.676 9.212 -68.122 1.00 26.28 126 VAL B CA 1
ATOM 4981 C C . VAL B 1 129 ? 3.702 7.901 -67.311 1.00 31.60 126 VAL B C 1
ATOM 4982 O O . VAL B 1 129 ? 4.057 6.860 -67.845 1.00 26.33 126 VAL B O 1
ATOM 4995 N N . ILE B 1 130 ? 3.326 7.940 -66.035 1.00 22.64 127 ILE B N 1
ATOM 4996 C CA . ILE B 1 130 ? 3.290 6.692 -65.257 1.00 22.04 127 ILE B CA 1
ATOM 4997 C C . ILE B 1 130 ? 1.980 6.513 -64.545 1.00 22.30 127 ILE B C 1
ATOM 4998 O O . ILE B 1 130 ? 1.473 7.470 -63.931 1.00 27.26 127 ILE B O 1
ATOM 5014 N N . PRO B 1 131 ? 1.399 5.296 -64.624 1.00 28.38 128 PRO B N 1
ATOM 5015 C CA . PRO B 1 131 ? 0.105 5.144 -63.940 1.00 23.15 128 PRO B CA 1
ATOM 5016 C C . PRO B 1 131 ? 0.310 4.864 -62.461 1.00 24.42 128 PRO B C 1
ATOM 5017 O O . PRO B 1 131 ? -0.016 3.775 -61.966 1.00 27.34 128 PRO B O 1
ATOM 5028 N N . ALA B 1 132 ? 0.846 5.858 -61.764 1.00 22.71 129 ALA B N 1
ATOM 5029 C CA . ALA B 1 132 ? 1.110 5.748 -60.340 1.00 20.79 129 ALA B CA 1
ATOM 5030 C C . ALA B 1 132 ? -0.168 5.625 -59.516 1.00 27.97 129 ALA B C 1
ATOM 5031 O O . ALA B 1 132 ? -0.079 5.221 -58.346 1.00 27.67 129 ALA B O 1
ATOM 5038 N N . LEU B 1 133 ? -1.322 6.006 -60.087 1.00 22.46 130 LEU B N 1
ATOM 5039 C CA . LEU B 1 133 ? -2.549 6.068 -59.329 1.00 23.22 130 LEU B CA 1
ATOM 5040 C C . LEU B 1 133 ? -3.439 4.930 -59.746 1.00 24.13 130 LEU B C 1
ATOM 5041 O O . LEU B 1 133 ? -4.558 4.774 -59.238 1.00 43.50 130 LEU B O 1
ATOM 5057 N N . GLY B 1 134 ? -2.910 4.137 -60.670 1.00 39.91 131 GLY B N 1
ATOM 5058 C CA . GLY B 1 134 ? -3.444 2.837 -60.991 1.00 47.11 131 GLY B CA 1
ATOM 5059 C C . GLY B 1 134 ? -4.819 2.936 -61.559 1.00 41.39 131 GLY B C 1
ATOM 5060 O O . GLY B 1 134 ? -5.309 4.030 -61.885 1.00 61.13 131 GLY B O 1
ATOM 5064 N N . ALA B 1 135 ? -5.453 1.782 -61.699 1.00 37.19 132 ALA B N 1
ATOM 5065 C CA . ALA B 1 135 ? -6.805 1.714 -62.237 1.00 37.35 132 ALA B CA 1
ATOM 5066 C C . ALA B 1 135 ? -6.943 2.403 -63.615 1.00 29.36 132 ALA B C 1
ATOM 5067 O O . ALA B 1 135 ? -6.351 1.976 -64.609 1.00 48.10 132 ALA B O 1
ATOM 5074 N N . GLU B 1 136 ? -7.786 3.432 -63.672 1.00 37.02 133 GLU B N 1
ATOM 5075 C CA . GLU B 1 136 ? -8.062 4.129 -64.907 1.00 32.91 133 GLU B CA 1
ATOM 5076 C C . GLU B 1 136 ? -6.816 4.760 -65.534 1.00 29.82 133 GLU B C 1
ATOM 5077 O O . GLU B 1 136 ? -6.743 4.902 -66.755 1.00 30.48 133 GLU B O 1
ATOM 5089 N N . SER B 1 137 ? -5.835 5.086 -64.699 1.00 30.60 134 SER B N 1
ATOM 5090 C CA . SER B 1 137 ? -4.592 5.662 -65.177 1.00 27.46 134 SER B CA 1
ATOM 5091 C C . SER B 1 137 ? -3.852 4.670 -66.086 1.00 39.23 134 SER B C 1
ATOM 5092 O O . SER B 1 137 ? -3.243 5.068 -67.064 1.00 27.60 134 SER B O 1
ATOM 5100 N N . ASN B 1 138 ? -3.930 3.384 -65.761 1.00 33.27 135 ASN B N 1
ATOM 5101 C CA . ASN B 1 138 ? -3.309 2.328 -66.577 1.00 37.25 135 ASN B CA 1
ATOM 5102 C C . ASN B 1 138 ? -3.813 2.337 -67.989 1.00 39.63 135 ASN B C 1
ATOM 5103 O O . ASN B 1 138 ? -3.038 2.272 -68.920 1.00 31.00 135 ASN B O 1
ATOM 5114 N N . ARG B 1 139 ? -5.132 2.385 -68.151 1.00 38.48 136 ARG B N 1
ATOM 5115 C CA . ARG B 1 139 ? -5.690 2.320 -69.484 1.00 35.64 136 ARG B CA 1
ATOM 5116 C C . ARG B 1 139 ? -5.219 3.573 -70.255 1.00 35.96 136 ARG B C 1
ATOM 5117 O O . ARG B 1 139 ? -4.779 3.477 -71.406 1.00 32.77 136 ARG B O 1
ATOM 5138 N N . LEU B 1 140 ? -5.209 4.725 -69.589 1.00 34.87 137 LEU B N 1
ATOM 5139 C CA . LEU B 1 140 ? -4.772 5.958 -70.233 1.00 31.22 137 LEU B CA 1
ATOM 5140 C C . LEU B 1 140 ? -3.320 5.895 -70.623 1.00 30.42 137 LEU B C 1
ATOM 5141 O O . LEU B 1 140 ? -2.956 6.343 -71.723 1.00 31.13 137 LEU B O 1
ATOM 5157 N N . ALA B 1 141 ? -2.495 5.337 -69.732 1.00 29.09 138 ALA B N 1
ATOM 5158 C CA . ALA B 1 141 ? -1.080 5.246 -69.996 1.00 32.54 138 ALA B CA 1
ATOM 5159 C C . ALA B 1 141 ? -0.859 4.303 -71.155 1.00 39.99 138 ALA B C 1
ATOM 5160 O O . ALA B 1 141 ? -0.007 4.562 -71.998 1.00 31.31 138 ALA B O 1
ATOM 5167 N N . LYS B 1 142 ? -1.654 3.227 -71.203 1.00 30.19 139 LYS B N 1
ATOM 5168 C CA . LYS B 1 142 ? -1.598 2.266 -72.302 1.00 31.50 139 LYS B CA 1
ATOM 5169 C C . LYS B 1 142 ? -1.946 2.914 -73.612 1.00 35.78 139 LYS B C 1
ATOM 5170 O O . LYS B 1 142 ? -1.294 2.670 -74.631 1.00 42.68 139 LYS B O 1
ATOM 5189 N N . ASN B 1 143 ? -3.003 3.714 -73.580 1.00 42.62 140 ASN B N 1
ATOM 5190 C CA . ASN B 1 143 ? -3.505 4.366 -74.776 1.00 39.00 140 ASN B CA 1
ATOM 5191 C C . ASN B 1 143 ? -2.480 5.277 -75.391 1.00 40.56 140 ASN B C 1
ATOM 5192 O O . ASN B 1 143 ? -2.394 5.391 -76.612 1.00 45.34 140 ASN B O 1
ATOM 5203 N N . LEU B 1 144 ? -1.738 5.973 -74.546 1.00 37.75 141 LEU B N 1
ATOM 5204 C CA . LEU B 1 144 ? -0.634 6.785 -75.032 1.00 49.59 141 LEU B CA 1
ATOM 5205 C C . LEU B 1 144 ? 0.419 5.901 -75.677 1.00 40.04 141 LEU B C 1
ATOM 5206 O O . LEU B 1 144 ? 0.800 6.118 -76.828 1.00 39.49 141 LEU B O 1
ATOM 5222 N N . TYR B 1 145 ? 0.862 4.887 -74.941 1.00 33.78 142 TYR B N 1
ATOM 5223 C CA . TYR B 1 145 ? 1.913 4.001 -75.420 1.00 32.55 142 TYR B CA 1
ATOM 5224 C C . TYR B 1 145 ? 1.548 3.342 -76.758 1.00 44.77 142 TYR B C 1
ATOM 5225 O O . TYR B 1 145 ? 2.390 3.196 -77.657 1.00 47.67 142 TYR B O 1
ATOM 5243 N N . CYS B 1 146 ? 0.276 2.982 -76.892 1.00 41.46 143 CYS B N 1
ATOM 5244 C CA . CYS B 1 146 ? -0.222 2.299 -78.076 1.00 38.07 143 CYS B CA 1
ATOM 5245 C C . CYS B 1 146 ? -0.800 3.261 -79.108 1.00 50.26 143 CYS B C 1
ATOM 5246 O O . CYS B 1 146 ? -1.355 2.820 -80.119 1.00 46.42 143 CYS B O 1
ATOM 5253 N N . ALA B 1 147 ? -0.725 4.566 -78.855 1.00 41.98 144 ALA B N 1
ATOM 5254 C CA . ALA B 1 147 ? -1.233 5.514 -79.845 1.00 51.37 144 ALA B CA 1
ATOM 5255 C C . ALA B 1 147 ? -0.442 5.313 -81.132 1.00 59.40 144 ALA B C 1
ATOM 5256 O O . ALA B 1 147 ? 0.795 5.323 -81.096 1.00 65.69 144 ALA B O 1
ATOM 5263 N N . LYS B 1 148 ? -1.121 5.105 -82.257 1.00 61.60 145 LYS B N 1
ATOM 5264 C CA . LYS B 1 148 ? -0.392 4.947 -83.516 1.00 64.71 145 LYS B CA 1
ATOM 5265 C C . LYS B 1 148 ? 0.269 6.271 -83.935 1.00 74.74 145 LYS B C 1
ATOM 5266 O O . LYS B 1 148 ? 1.439 6.277 -84.340 1.00 69.04 145 LYS B O 1
ATOM 5285 N N . ASP B 1 149 ? -0.474 7.379 -83.833 1.00 62.53 146 ASP B N 1
ATOM 5286 C CA . ASP B 1 149 ? 0.053 8.701 -84.182 1.00 54.27 146 ASP B CA 1
ATOM 5287 C C . ASP B 1 149 ? 0.426 9.545 -82.956 1.00 43.37 146 ASP B C 1
ATOM 5288 O O . ASP B 1 149 ? -0.427 10.215 -82.383 1.00 50.19 146 ASP B O 1
ATOM 5297 N N . LYS B 1 150 ? 1.724 9.578 -82.641 1.00 60.66 147 LYS B N 1
ATOM 5298 C CA . LYS B 1 150 ? 2.252 10.229 -81.427 1.00 60.38 147 LYS B CA 1
ATOM 5299 C C . LYS B 1 150 ? 2.336 11.748 -81.480 1.00 65.80 147 LYS B C 1
ATOM 5300 O O . LYS B 1 150 ? 2.725 12.389 -80.497 1.00 56.07 147 LYS B O 1
ATOM 5319 N N . THR B 1 151 ? 1.996 12.332 -82.617 1.00 70.72 148 THR B N 1
ATOM 5320 C CA . THR B 1 151 ? 2.061 13.775 -82.746 1.00 70.49 148 THR B CA 1
ATOM 5321 C C . THR B 1 151 ? 0.909 14.441 -81.975 1.00 57.11 148 THR B C 1
ATOM 5322 O O . THR B 1 151 ? 0.979 15.622 -81.655 1.00 60.71 148 THR B O 1
ATOM 5333 N N . HIS B 1 152 ? -0.134 13.674 -81.658 1.00 64.86 149 HIS B N 1
ATOM 5334 C CA . HIS B 1 152 ? -1.295 14.200 -80.929 1.00 59.78 149 HIS B CA 1
ATOM 5335 C C . HIS B 1 152 ? -1.276 13.774 -79.465 1.00 55.39 149 HIS B C 1
ATOM 5336 O O . HIS B 1 152 ? -2.164 14.117 -78.682 1.00 50.09 149 HIS B O 1
ATOM 5351 N N . ALA B 1 153 ? -0.238 13.046 -79.088 1.00 46.08 150 ALA B N 1
ATOM 5352 C CA . ALA B 1 153 ? -0.133 12.549 -77.741 1.00 36.79 150 ALA B CA 1
ATOM 5353 C C . ALA B 1 153 ? -0.045 13.658 -76.681 1.00 37.70 150 ALA B C 1
ATOM 5354 O O . ALA B 1 153 ? -0.756 13.616 -75.676 1.00 34.58 150 ALA B O 1
ATOM 5361 N N . LEU B 1 154 ? 0.813 14.652 -76.907 1.00 42.30 151 LEU B N 1
ATOM 5362 C CA . LEU B 1 154 ? 0.999 15.716 -75.924 1.00 40.78 151 LEU B CA 1
ATOM 5363 C C . LEU B 1 154 ? -0.308 16.396 -75.581 1.00 38.18 151 LEU B C 1
ATOM 5364 O O . LEU B 1 154 ? -0.652 16.558 -74.414 1.00 48.95 151 LEU B O 1
ATOM 5380 N N . ASP B 1 155 ? -1.025 16.786 -76.619 1.00 39.70 152 ASP B N 1
ATOM 5381 C CA . ASP B 1 155 ? -2.290 17.486 -76.473 1.00 45.43 152 ASP B CA 1
ATOM 5382 C C . ASP B 1 155 ? -3.311 16.621 -75.733 1.00 41.47 152 ASP B C 1
ATOM 5383 O O . ASP B 1 155 ? -4.034 17.120 -74.858 1.00 46.59 152 ASP B O 1
ATOM 5392 N N . ALA B 1 156 ? -3.351 15.324 -76.046 1.00 37.01 153 ALA B N 1
ATOM 5393 C CA . ALA B 1 156 ? -4.301 14.420 -75.391 1.00 39.29 153 ALA B CA 1
ATOM 5394 C C . ALA B 1 156 ? -3.986 14.256 -73.903 1.00 34.83 153 ALA B C 1
ATOM 5395 O O . ALA B 1 156 ? -4.867 14.289 -73.034 1.00 34.62 153 ALA B O 1
ATOM 5402 N N . LEU B 1 157 ? -2.708 14.116 -73.602 1.00 42.59 154 LEU B N 1
ATOM 5403 C CA . LEU B 1 157 ? -2.281 14.034 -72.223 1.00 32.03 154 LEU B CA 1
ATOM 5404 C C . LEU B 1 157 ? -2.632 15.321 -71.480 1.00 32.79 154 LEU B C 1
ATOM 5405 O O . LEU B 1 157 ? -3.169 15.289 -70.377 1.00 37.64 154 LEU B O 1
ATOM 5421 N N . MET B 1 158 ? -2.307 16.461 -72.078 1.00 32.82 155 MET B N 1
ATOM 5422 C CA . MET B 1 158 ? -2.520 17.711 -71.386 1.00 49.35 155 MET B CA 1
ATOM 5423 C C . MET B 1 158 ? -3.997 18.096 -71.295 1.00 52.67 155 MET B C 1
ATOM 5424 O O . MET B 1 158 ? -4.394 18.751 -70.324 1.00 49.45 155 MET B O 1
ATOM 5438 N N . ASN B 1 159 ? -4.814 17.640 -72.252 1.00 45.96 156 ASN B N 1
ATOM 5439 C CA . ASN B 1 159 ? -6.261 17.946 -72.239 1.00 43.14 156 ASN B CA 1
ATOM 5440 C C . ASN B 1 159 ? -7.107 16.821 -71.623 1.00 43.66 156 ASN B C 1
ATOM 5441 O O . ASN B 1 159 ? -8.337 16.867 -71.633 1.00 47.57 156 ASN B O 1
ATOM 5452 N N . ASN B 1 160 ? -6.421 15.827 -71.080 1.00 48.86 157 ASN B N 1
ATOM 5453 C CA . ASN B 1 160 ? -7.042 14.695 -70.409 1.00 51.61 157 ASN B CA 1
ATOM 5454 C C . ASN B 1 160 ? -8.017 13.983 -71.354 1.00 53.73 157 ASN B C 1
ATOM 5455 O O . ASN B 1 160 ? -9.153 13.703 -70.984 1.00 43.89 157 ASN B O 1
ATOM 5466 N N . THR B 1 161 ? -7.555 13.706 -72.577 1.00 42.78 158 THR B N 1
ATOM 5467 C CA . THR B 1 161 ? -8.340 12.967 -73.567 1.00 37.61 158 THR B CA 1
ATOM 5468 C C . THR B 1 161 ? -7.599 11.732 -74.130 1.00 46.23 158 THR B C 1
ATOM 5469 O O . THR B 1 161 ? -7.804 11.353 -75.287 1.00 50.20 158 THR B O 1
ATOM 5480 N N . LEU B 1 162 ? -6.748 11.101 -73.329 1.00 44.77 159 LEU B N 1
ATOM 5481 C CA . LEU B 1 162 ? -5.935 9.980 -73.827 1.00 45.03 159 LEU B CA 1
ATOM 5482 C C . LEU B 1 162 ? -6.803 8.783 -74.232 1.00 49.74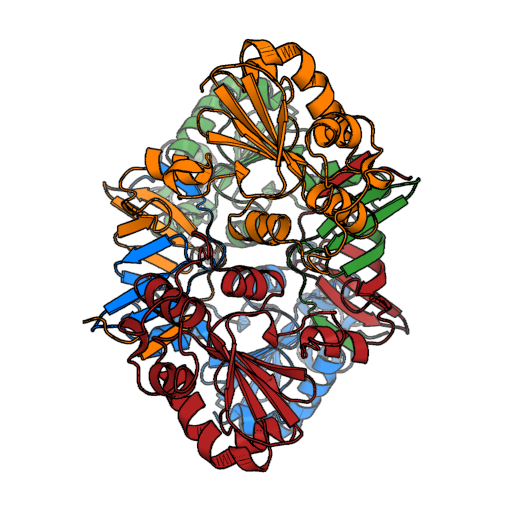 159 LEU B C 1
ATOM 5483 O O . LEU B 1 162 ? -6.389 7.942 -75.041 1.00 50.72 159 LEU B O 1
ATOM 5499 N N . GLY B 1 163 ? -8.001 8.709 -73.657 1.00 43.61 160 GLY B N 1
ATOM 5500 C CA . GLY B 1 163 ? -8.922 7.610 -73.916 1.00 60.46 160 GLY B CA 1
ATOM 5501 C C . GLY B 1 163 ? -9.315 7.440 -75.378 1.00 64.34 160 GLY B C 1
ATOM 5502 O O . GLY B 1 163 ? -9.673 6.340 -75.807 1.00 56.26 160 GLY B O 1
ATOM 5506 N N . SER B 1 164 ? -9.225 8.525 -76.145 1.00 61.70 161 SER B N 1
ATOM 5507 C CA . SER B 1 164 ? -9.725 8.553 -77.519 1.00 55.20 161 SER B CA 1
ATOM 5508 C C . SER B 1 164 ? -8.612 8.450 -78.559 1.00 60.38 161 SER B C 1
ATOM 5509 O O . SER B 1 164 ? -8.877 8.463 -79.760 1.00 56.93 161 SER B O 1
ATOM 5517 N N . LEU B 1 165 ? -7.367 8.369 -78.106 1.00 59.50 162 LEU B N 1
ATOM 5518 C CA . LEU B 1 165 ? -6.250 8.248 -79.036 1.00 54.01 162 LEU B CA 1
ATOM 5519 C C . LEU B 1 165 ? -6.333 6.902 -79.731 1.00 44.29 162 LEU B C 1
ATOM 5520 O O . LEU B 1 165 ? -6.294 5.867 -79.050 1.00 55.61 162 LEU B O 1
ATOM 5536 N N . PRO B 1 166 ? -6.400 6.895 -81.070 1.00 53.53 163 PRO B N 1
ATOM 5537 C CA . PRO B 1 166 ? -6.473 5.613 -81.782 1.00 57.13 163 PRO B CA 1
ATOM 5538 C C . PRO B 1 166 ? -5.238 4.738 -81.587 1.00 51.04 163 PRO B C 1
ATOM 5539 O O . PRO B 1 166 ? -4.113 5.230 -81.667 1.00 58.69 163 PRO B O 1
ATOM 5550 N N . SER B 1 167 ? -5.465 3.457 -81.309 1.00 54.21 164 SER B N 1
ATOM 5551 C CA . SER B 1 167 ? -4.397 2.515 -80.960 1.00 47.98 164 SER B CA 1
ATOM 5552 C C . SER B 1 167 ? -3.816 1.746 -82.167 1.00 64.71 164 SER B C 1
ATOM 5553 O O . SER B 1 167 ? -4.488 1.564 -83.181 1.00 59.75 164 SER B O 1
ATOM 5561 N N . LYS B 1 168 ? -2.568 1.296 -82.051 1.00 62.43 165 LYS B N 1
ATOM 5562 C CA . LYS B 1 168 ? -1.985 0.374 -83.031 1.00 55.07 165 LYS B CA 1
ATOM 5563 C C . LYS B 1 168 ? -2.793 -0.912 -83.008 1.00 57.00 165 LYS B C 1
ATOM 5564 O O . LYS B 1 168 ? -3.388 -1.248 -81.977 1.00 52.07 165 LYS B O 1
ATOM 5583 N N . GLU B 1 169 ? -2.795 -1.645 -84.117 1.00 58.78 166 GLU B N 1
ATOM 5584 C CA . GLU B 1 169 ? -3.676 -2.803 -84.244 1.00 68.70 166 GLU B CA 1
ATOM 5585 C C . GLU B 1 169 ? -3.388 -3.913 -83.241 1.00 50.77 166 GLU B C 1
ATOM 5586 O O . GLU B 1 169 ? -4.309 -4.580 -82.787 1.00 69.32 166 GLU B O 1
ATOM 5598 N N . THR B 1 170 ? -2.124 -4.150 -82.925 1.00 58.87 167 THR B N 1
ATOM 5599 C CA . THR B 1 170 ? -1.788 -5.194 -81.960 1.00 58.67 167 THR B CA 1
ATOM 5600 C C . THR B 1 170 ? -0.882 -4.591 -80.945 1.00 59.87 167 THR B C 1
ATOM 5601 O O . THR B 1 170 ? 0.342 -4.551 -81.136 1.00 48.92 167 THR B O 1
ATOM 5612 N N . CYS B 1 171 ? -1.487 -4.158 -79.844 1.00 53.56 168 CYS B N 1
ATOM 5613 C CA . CYS B 1 171 ? -0.756 -3.443 -78.823 1.00 62.00 168 CYS B CA 1
ATOM 5614 C C . CYS B 1 171 ? -1.459 -3.553 -77.467 1.00 46.77 168 CYS B C 1
ATOM 5615 O O . CYS B 1 171 ? -2.570 -3.052 -77.284 1.00 55.75 168 CYS B O 1
ATOM 5622 N N . ASP B 1 172 ? -0.812 -4.273 -76.559 1.00 49.85 169 ASP B N 1
ATOM 5623 C CA . ASP B 1 172 ? -1.288 -4.480 -75.196 1.00 63.75 169 ASP B CA 1
ATOM 5624 C C . ASP B 1 172 ? -0.081 -4.729 -74.307 1.00 50.23 169 ASP B C 1
ATOM 5625 O O . ASP B 1 172 ? 0.269 -5.884 -74.082 1.00 63.27 169 ASP B O 1
ATOM 5634 N N . PRO B 1 173 ? 0.548 -3.667 -73.774 1.00 58.03 170 PRO B N 1
ATOM 5635 C CA . PRO B 1 173 ? 1.795 -3.860 -73.007 1.00 56.05 170 PRO B CA 1
ATOM 5636 C C . PRO B 1 173 ? 1.619 -4.532 -71.630 1.00 56.97 170 PRO B C 1
ATOM 5637 O O . PRO B 1 173 ? 2.596 -4.720 -70.884 1.00 59.07 170 PRO B O 1
ATOM 5648 N N . GLY B 1 174 ? 0.382 -4.893 -71.302 1.00 58.29 171 GLY B N 1
ATOM 5649 C CA . GLY B 1 174 ? 0.118 -5.648 -70.092 1.00 65.42 171 GLY B CA 1
ATOM 5650 C C . GLY B 1 174 ? -0.278 -4.864 -68.864 1.00 48.73 171 GLY B C 1
ATOM 5651 O O . GLY B 1 174 ? -0.293 -3.632 -68.846 1.00 50.05 171 GLY B O 1
ATOM 5655 N N . GLN B 1 175 ? -0.509 -5.605 -67.792 1.00 48.64 172 GLN B N 1
ATOM 5656 C CA . GLN B 1 175 ? -1.011 -5.033 -66.558 1.00 29.95 172 GLN B CA 1
ATOM 5657 C C . GLN B 1 175 ? 0.041 -4.252 -65.794 1.00 37.21 172 GLN B C 1
ATOM 5658 O O . GLN B 1 175 ? -0.302 -3.312 -65.091 1.00 54.36 172 GLN B O 1
ATOM 5672 N N . TYR B 1 176 ? 1.313 -4.636 -65.941 1.00 30.12 173 TYR B N 1
ATOM 5673 C CA . TYR B 1 176 ? 2.428 -3.995 -65.252 1.00 25.07 173 TYR B CA 1
ATOM 5674 C C . TYR B 1 176 ? 3.236 -3.052 -66.168 1.00 38.18 173 TYR B C 1
ATOM 5675 O O . TYR B 1 176 ? 4.084 -3.500 -66.937 1.00 37.90 173 TYR B O 1
ATOM 5693 N N . ASP B 1 177 ? 3.029 -1.750 -66.000 1.00 25.84 174 ASP B N 1
ATOM 5694 C CA . ASP B 1 177 ? 3.650 -0.691 -66.822 1.00 35.72 174 ASP B CA 1
ATOM 5695 C C . ASP B 1 177 ? 5.157 -0.591 -66.679 1.00 23.23 174 ASP B C 1
ATOM 5696 O O . ASP B 1 177 ? 5.636 -0.380 -65.595 1.00 22.08 174 ASP B O 1
ATOM 5705 N N . GLN B 1 178 ? 5.894 -0.715 -67.779 1.00 27.00 175 GLN B N 1
ATOM 5706 C CA . GLN B 1 178 ? 7.359 -0.658 -67.708 1.00 23.21 175 GLN B CA 1
ATOM 5707 C C . GLN B 1 178 ? 7.871 0.667 -67.110 1.00 29.98 175 GLN B C 1
ATOM 5708 O O . GLN B 1 178 ? 8.810 0.695 -66.324 1.00 29.04 175 GLN B O 1
ATOM 5722 N N . THR B 1 179 ? 7.271 1.785 -67.500 1.00 29.14 176 THR B N 1
ATOM 5723 C CA . THR B 1 179 ? 7.726 3.065 -66.968 1.00 23.84 176 THR B CA 1
ATOM 5724 C C . THR B 1 179 ? 7.525 3.118 -65.469 1.00 20.48 176 THR B C 1
ATOM 5725 O O . THR B 1 179 ? 8.431 3.482 -64.685 1.00 21.28 176 THR B O 1
ATOM 5736 N N . LEU B 1 180 ? 6.374 2.669 -65.026 1.00 20.66 177 LEU B N 1
ATOM 5737 C CA . LEU B 1 180 ? 6.121 2.661 -63.584 1.00 20.50 177 LEU B CA 1
ATOM 5738 C C . LEU B 1 180 ? 7.150 1.812 -62.816 1.00 19.03 177 LEU B C 1
ATOM 5739 O O . LEU B 1 180 ? 7.637 2.227 -61.760 1.00 26.30 177 LEU B O 1
ATOM 5755 N N . LEU B 1 181 ? 7.428 0.622 -63.320 1.00 19.44 178 LEU B N 1
ATOM 5756 C CA . LEU B 1 181 ? 8.384 -0.278 -62.674 1.00 18.88 178 LEU B CA 1
ATOM 5757 C C . LEU B 1 181 ? 9.768 0.384 -62.616 1.00 18.22 178 LEU B C 1
ATOM 5758 O O . LEU B 1 181 ? 10.473 0.260 -61.625 1.00 22.38 178 LEU B O 1
ATOM 5774 N N . THR B 1 182 ? 10.135 1.071 -63.706 1.00 19.09 179 THR B N 1
ATOM 5775 C CA . THR B 1 182 ? 11.433 1.700 -63.832 1.00 22.81 179 THR B CA 1
ATOM 5776 C C . THR B 1 182 ? 11.531 2.843 -62.859 1.00 21.89 179 THR B C 1
ATOM 5777 O O . THR B 1 182 ? 12.526 2.963 -62.152 1.00 27.52 179 THR B O 1
ATOM 5788 N N . ALA B 1 183 ? 10.503 3.694 -62.826 1.00 21.07 180 ALA B N 1
ATOM 5789 C CA . ALA B 1 183 ? 10.467 4.787 -61.853 1.00 21.51 180 ALA B CA 1
ATOM 5790 C C . ALA B 1 183 ? 10.587 4.248 -60.439 1.00 27.09 180 ALA B C 1
ATOM 5791 O O . ALA B 1 183 ? 11.270 4.840 -59.600 1.00 27.50 180 ALA B O 1
ATOM 5798 N N . HIS B 1 184 ? 9.884 3.152 -60.147 1.00 25.52 181 HIS B N 1
ATOM 5799 C CA . HIS B 1 184 ? 9.931 2.598 -58.792 1.00 26.74 181 HIS B CA 1
ATOM 5800 C C . HIS B 1 184 ? 11.327 2.147 -58.459 1.00 20.31 181 HIS B C 1
ATOM 5801 O O . HIS B 1 184 ? 11.798 2.283 -57.330 1.00 19.85 181 HIS B O 1
ATOM 5816 N N . PHE B 1 185 ? 11.962 1.505 -59.429 1.00 15.71 182 PHE B N 1
ATOM 5817 C CA . PHE B 1 185 ? 13.244 0.902 -59.169 1.00 27.09 182 PHE B CA 1
ATOM 5818 C C . PHE B 1 185 ? 14.316 1.979 -58.895 1.00 16.37 182 PHE B C 1
ATOM 5819 O O . PHE B 1 185 ? 15.075 1.892 -57.935 1.00 24.08 182 PHE B O 1
ATOM 5836 N N . ILE B 1 186 ? 14.317 3.030 -59.708 1.00 20.55 183 ILE B N 1
ATOM 5837 C CA . ILE B 1 186 ? 15.401 4.015 -59.625 1.00 15.43 183 ILE B CA 1
ATOM 5838 C C . ILE B 1 186 ? 15.124 4.989 -58.498 1.00 45.70 183 ILE B C 1
ATOM 5839 O O . ILE B 1 186 ? 15.984 5.796 -58.148 1.00 58.34 183 ILE B O 1
ATOM 5855 N N . GLY B 1 187 ? 13.936 4.863 -57.903 1.00 41.10 184 GLY B N 1
ATOM 5856 C CA . GLY B 1 187 ? 13.613 5.550 -56.672 1.00 41.26 184 GLY B CA 1
ATOM 5857 C C . GLY B 1 187 ? 12.851 6.858 -56.819 1.00 37.56 184 GLY B C 1
ATOM 5858 O O . GLY B 1 187 ? 12.924 7.685 -55.929 1.00 44.68 184 GLY B O 1
ATOM 5862 N N . ILE B 1 188 ? 12.179 7.059 -57.949 1.00 28.84 185 ILE B N 1
ATOM 5863 C CA . ILE B 1 188 ? 11.261 8.171 -58.140 1.00 34.27 185 ILE B CA 1
ATOM 5864 C C . ILE B 1 188 ? 9.955 7.913 -57.425 1.00 28.48 185 ILE B C 1
ATOM 5865 O O . ILE B 1 188 ? 9.240 6.957 -57.729 1.00 26.96 185 ILE B O 1
ATOM 5881 N N . GLU B 1 189 ? 9.639 8.806 -56.503 1.00 24.70 186 GLU B N 1
ATOM 5882 C CA . GLU B 1 189 ? 8.512 8.652 -55.566 1.00 16.29 186 GLU B CA 1
ATOM 5883 C C . GLU B 1 189 ? 7.469 9.766 -55.711 1.00 27.70 186 GLU B C 1
ATOM 5884 O O . GLU B 1 189 ? 7.812 10.940 -55.625 1.00 37.03 186 GLU B O 1
ATOM 5896 N N . GLY B 1 190 ? 6.203 9.419 -55.905 1.00 20.55 187 GLY B N 1
ATOM 5897 C CA . GLY B 1 190 ? 5.139 10.425 -55.962 1.00 18.18 187 GLY B CA 1
ATOM 5898 C C . GLY B 1 190 ? 5.055 11.074 -57.331 1.00 24.85 187 GLY B C 1
ATOM 5899 O O . GLY B 1 190 ? 5.963 10.919 -58.149 1.00 27.41 187 GLY B O 1
ATOM 5903 N N . VAL B 1 191 ? 3.957 11.770 -57.601 1.00 25.79 188 VAL B N 1
ATOM 5904 C CA . VAL B 1 191 ? 3.838 12.557 -58.816 1.00 24.44 188 VAL B CA 1
ATOM 5905 C C . VAL B 1 191 ? 3.248 13.903 -58.429 1.00 22.93 188 VAL B C 1
ATOM 5906 O O . VAL B 1 191 ? 2.540 13.961 -57.457 1.00 22.82 188 VAL B O 1
ATOM 5919 N N . PRO B 1 192 ? 3.619 14.995 -59.132 1.00 21.48 189 PRO B N 1
ATOM 5920 C CA . PRO B 1 192 ? 4.676 14.958 -60.144 1.00 28.73 189 PRO B CA 1
ATOM 5921 C C . PRO B 1 192 ? 6.010 14.887 -59.454 1.00 30.90 189 PRO B C 1
ATOM 5922 O O . PRO B 1 192 ? 6.163 15.191 -58.250 1.00 25.13 189 PRO B O 1
ATOM 5933 N N . PHE B 1 193 ? 6.981 14.480 -60.232 1.00 23.74 190 PHE B N 1
ATOM 5934 C CA . PHE B 1 193 ? 8.361 14.396 -59.776 1.00 20.22 190 PHE B CA 1
ATOM 5935 C C . PHE B 1 193 ? 9.211 15.068 -60.833 1.00 20.04 190 PHE B C 1
ATOM 5936 O O . PHE B 1 193 ? 9.238 14.624 -61.992 1.00 26.20 190 PHE B O 1
ATOM 5953 N N . VAL B 1 194 ? 9.871 16.149 -60.450 1.00 26.15 191 VAL B N 1
ATOM 5954 C CA . VAL B 1 194 ? 10.604 16.965 -61.411 1.00 30.50 191 VAL B CA 1
ATOM 5955 C C . VAL B 1 194 ? 12.089 16.726 -61.297 1.00 21.30 191 VAL B C 1
ATOM 5956 O O . VAL B 1 194 ? 12.610 16.673 -60.194 1.00 29.05 191 VAL B O 1
ATOM 5969 N N . VAL B 1 195 ? 12.776 16.611 -62.440 1.00 21.22 192 VAL B N 1
ATOM 5970 C CA . VAL B 1 195 ? 14.216 16.622 -62.438 1.00 21.21 192 VAL B CA 1
ATOM 5971 C C . VAL B 1 195 ? 14.695 17.769 -63.306 1.00 22.50 192 VAL B C 1
ATOM 5972 O O . VAL B 1 195 ? 14.417 17.819 -64.495 1.00 27.10 192 VAL B O 1
ATOM 5985 N N . ALA B 1 196 ? 15.410 18.695 -62.686 1.00 26.55 193 ALA B N 1
ATOM 5986 C CA . ALA B 1 196 ? 15.916 19.862 -63.390 1.00 24.30 193 ALA B CA 1
ATOM 5987 C C . ALA B 1 196 ? 17.040 19.492 -64.350 1.00 28.65 193 ALA B C 1
ATOM 5988 O O . ALA B 1 196 ? 17.574 18.390 -64.293 1.00 25.97 193 ALA B O 1
ATOM 5995 N N . PRO B 1 197 ? 17.393 20.424 -65.250 1.00 31.36 194 PRO B N 1
ATOM 5996 C CA . PRO B 1 197 ? 18.505 20.173 -66.173 1.00 26.92 194 PRO B CA 1
ATOM 5997 C C . PRO B 1 197 ? 19.789 19.783 -65.469 1.00 40.26 194 PRO B C 1
ATOM 5998 O O . PRO B 1 197 ? 20.554 19.010 -66.069 1.00 30.47 194 PRO B O 1
ATOM 6009 N N . ASP B 1 198 ? 20.016 20.274 -64.246 1.00 26.12 195 ASP B N 1
ATOM 6010 C CA . ASP B 1 198 ? 21.264 19.990 -63.544 1.00 40.40 195 ASP B CA 1
ATOM 6011 C C . ASP B 1 198 ? 21.116 18.754 -62.646 1.00 32.88 195 ASP B C 1
ATOM 6012 O O . ASP B 1 198 ? 22.036 18.373 -61.922 1.00 27.25 195 ASP B O 1
ATOM 6021 N N . GLY B 1 199 ? 19.965 18.096 -62.749 1.00 25.44 196 GLY B N 1
ATOM 6022 C CA . GLY B 1 199 ? 19.725 16.842 -62.068 1.00 26.15 196 GLY B CA 1
ATOM 6023 C C . GLY B 1 199 ? 18.975 16.937 -60.767 1.00 21.16 196 GLY B C 1
ATOM 6024 O O . GLY B 1 199 ? 18.531 15.935 -60.225 1.00 27.62 196 GLY B O 1
ATOM 6028 N N . ARG B 1 200 ? 18.868 18.136 -60.229 1.00 22.01 197 ARG B N 1
ATOM 6029 C CA . ARG B 1 200 ? 18.187 18.333 -58.964 1.00 21.34 197 ARG B CA 1
ATOM 6030 C C . ARG B 1 200 ? 16.742 17.866 -59.062 1.00 29.84 197 ARG B C 1
ATOM 6031 O O . ARG B 1 200 ? 16.082 18.114 -60.070 1.00 24.97 197 ARG B O 1
ATOM 6052 N N . VAL B 1 201 ? 16.270 17.150 -58.034 1.00 20.48 198 VAL B N 1
ATOM 6053 C CA . VAL B 1 201 ? 14.918 16.647 -58.030 1.00 32.95 198 VAL B CA 1
ATOM 6054 C C . VAL B 1 201 ? 13.974 17.454 -57.160 1.00 31.93 198 VAL B C 1
ATOM 6055 O O . VAL B 1 201 ? 14.371 18.037 -56.150 1.00 25.44 198 VAL B O 1
ATOM 6068 N N . SER B 1 202 ? 12.720 17.502 -57.589 1.00 27.62 199 SER B N 1
ATOM 6069 C CA . SER B 1 202 ? 11.636 17.984 -56.741 1.00 28.51 199 SER B CA 1
ATOM 6070 C C . SER B 1 202 ? 10.544 16.934 -56.651 1.00 26.29 199 SER B C 1
ATOM 6071 O O . SER B 1 202 ? 9.960 16.536 -57.652 1.00 24.17 199 SER B O 1
ATOM 6079 N N . LYS B 1 203 ? 10.313 16.466 -55.439 1.00 21.89 200 LYS B N 1
ATOM 6080 C CA . LYS B 1 203 ? 9.259 15.520 -55.137 1.00 27.88 200 LYS B CA 1
ATOM 6081 C C . LYS B 1 203 ? 7.978 16.314 -54.840 1.00 33.36 200 LYS B C 1
ATOM 6082 O O . LYS B 1 203 ? 7.691 16.652 -53.707 1.00 38.59 200 LYS B O 1
ATOM 6101 N N . GLY B 1 204 ? 7.237 16.616 -55.900 1.00 25.62 201 GLY B N 1
ATOM 6102 C CA . GLY B 1 204 ? 6.097 17.488 -55.859 1.00 25.74 201 GLY B CA 1
ATOM 6103 C C . GLY B 1 204 ? 6.411 18.637 -56.797 1.00 27.75 201 GLY B C 1
ATOM 6104 O O . GLY B 1 204 ? 7.520 18.735 -57.295 1.00 30.79 201 GLY B O 1
ATOM 6108 N N . ARG B 1 205 ? 5.430 19.479 -57.044 1.00 23.25 202 ARG B N 1
ATOM 6109 C CA . ARG B 1 205 ? 5.586 20.685 -57.854 1.00 37.50 202 ARG B CA 1
ATOM 6110 C C . ARG B 1 205 ? 6.370 21.719 -57.063 1.00 42.16 202 ARG B C 1
ATOM 6111 O O . ARG B 1 205 ? 5.986 22.013 -55.940 1.00 31.59 202 ARG B O 1
ATOM 6132 N N . PRO B 1 206 ? 7.466 22.271 -57.628 1.00 40.95 203 PRO B N 1
ATOM 6133 C CA . PRO B 1 206 ? 8.141 23.331 -56.868 1.00 40.79 203 PRO B CA 1
ATOM 6134 C C . PRO B 1 206 ? 7.263 24.557 -56.747 1.00 35.14 203 PRO B C 1
ATOM 6135 O O . PRO B 1 206 ? 6.399 24.756 -57.600 1.00 51.64 203 PRO B O 1
ATOM 6146 N N . LYS B 1 207 ? 7.438 25.343 -55.688 1.00 51.33 204 LYS B N 1
ATOM 6147 C CA . LYS B 1 207 ? 6.650 26.572 -55.507 1.00 49.04 204 LYS B CA 1
ATOM 6148 C C . LYS B 1 207 ? 6.642 27.486 -56.737 1.00 49.30 204 LYS B C 1
ATOM 6149 O O . LYS B 1 207 ? 5.580 27.891 -57.223 1.00 55.49 204 LYS B O 1
ATOM 6168 N N . ASN B 1 208 ? 7.829 27.843 -57.211 1.00 48.52 205 ASN B N 1
ATOM 6169 C CA . ASN B 1 208 ? 7.928 28.520 -58.487 1.00 49.80 205 ASN B CA 1
ATOM 6170 C C . ASN B 1 208 ? 8.857 27.766 -59.429 1.00 59.26 205 ASN B C 1
ATOM 6171 O O . ASN B 1 208 ? 10.081 27.730 -59.242 1.00 43.08 205 ASN B O 1
ATOM 6182 N N . LEU B 1 209 ? 8.257 27.221 -60.479 1.00 30.70 206 LEU B N 1
ATOM 6183 C CA . LEU B 1 209 ? 8.950 26.364 -61.411 1.00 30.68 206 LEU B CA 1
ATOM 6184 C C . LEU B 1 209 ? 10.094 27.096 -62.150 1.00 36.87 206 LEU B C 1
ATOM 6185 O O . LEU B 1 209 ? 11.186 26.556 -62.312 1.00 34.79 206 LEU B O 1
ATOM 6201 N N . LYS B 1 210 ? 9.823 28.327 -62.579 1.00 36.16 207 LYS B N 1
ATOM 6202 C CA . LYS B 1 210 ? 10.747 29.089 -63.408 1.00 42.31 207 LYS B CA 1
ATOM 6203 C C . LYS B 1 210 ? 12.106 29.261 -62.696 1.00 36.87 207 LYS B C 1
ATOM 6204 O O . LYS B 1 210 ? 13.149 28.814 -63.189 1.00 37.45 207 LYS B O 1
ATOM 6223 N N . SER B 1 211 ? 12.075 29.804 -61.488 1.00 39.50 208 SER B N 1
ATOM 6224 C CA . SER B 1 211 ? 13.296 30.022 -60.717 1.00 41.37 208 SER B CA 1
ATOM 6225 C C . SER B 1 211 ? 13.943 28.697 -60.319 1.00 39.35 208 SER B C 1
ATOM 6226 O O . SER B 1 211 ? 15.170 28.535 -60.398 1.00 36.42 208 SER B O 1
ATOM 6234 N N . TRP B 1 212 ? 13.111 27.742 -59.892 1.00 40.55 209 TRP B N 1
ATOM 6235 C CA . TRP B 1 212 ? 13.612 26.446 -59.452 1.00 38.88 209 TRP B CA 1
ATOM 6236 C C . TRP B 1 212 ? 14.418 25.743 -60.565 1.00 32.84 209 TRP B C 1
ATOM 6237 O O . TRP B 1 212 ? 15.345 24.981 -60.283 1.00 27.84 209 TRP B O 1
ATOM 6258 N N . LEU B 1 213 ? 14.027 25.966 -61.819 1.00 33.93 210 LEU B N 1
ATOM 6259 C CA . LEU B 1 213 ? 14.648 25.291 -62.968 1.00 37.70 210 LEU B CA 1
ATOM 6260 C C . LEU B 1 213 ? 16.074 25.770 -63.240 1.00 33.51 210 LEU B C 1
ATOM 6261 O O . LEU B 1 213 ? 16.873 25.029 -63.789 1.00 39.66 210 LEU B O 1
ATOM 6277 N N . GLU B 1 214 ? 16.387 26.999 -62.829 1.00 31.41 211 GLU B N 1
ATOM 6278 C CA . GLU B 1 214 ? 17.706 27.554 -63.035 1.00 51.26 211 GLU B CA 1
ATOM 6279 C C . GLU B 1 214 ? 18.691 26.815 -62.148 1.00 47.59 211 GLU B C 1
ATOM 6280 O O . GLU B 1 214 ? 18.353 26.424 -61.026 1.00 35.61 211 GLU B O 1
ATOM 6292 N N . SER B 1 215 ? 19.906 26.633 -62.668 1.00 58.24 212 SER B N 1
ATOM 6293 C CA . SER B 1 215 ? 20.968 25.886 -61.986 1.00 64.49 212 SER B CA 1
ATOM 6294 C C . SER B 1 215 ? 21.104 26.306 -60.521 1.00 56.96 212 SER B C 1
ATOM 6295 O O . SER B 1 215 ? 20.992 27.494 -60.197 1.00 45.31 212 SER B O 1
ATOM 6303 N N . ALA B 1 216 ? 21.377 25.338 -59.648 1.00 36.20 213 ALA B N 1
ATOM 6304 C CA . ALA B 1 216 ? 21.584 25.628 -58.221 1.00 54.89 213 ALA B CA 1
ATOM 6305 C C . ALA B 1 216 ? 22.373 24.516 -57.499 1.00 38.67 213 ALA B C 1
ATOM 6306 O O . ALA B 1 216 ? 23.283 24.816 -56.704 1.00 40.35 213 ALA B O 1
ATOM 6313 N N . ALA C 1 15 ? -12.366 -8.080 -24.969 1.00 67.50 12 ALA C N 1
ATOM 6314 C CA . ALA C 1 15 ? -12.140 -8.790 -26.228 1.00 64.89 12 ALA C CA 1
ATOM 6315 C C . ALA C 1 15 ? -10.664 -8.767 -26.656 1.00 35.89 12 ALA C C 1
ATOM 6316 O O . ALA C 1 15 ? -9.968 -7.755 -26.534 1.00 37.14 12 ALA C O 1
ATOM 6322 N N . LYS C 1 16 ? -10.222 -9.905 -27.179 1.00 41.16 13 LYS C N 1
ATOM 6323 C CA . LYS C 1 16 ? -8.834 -10.161 -27.567 1.00 36.96 13 LYS C CA 1
ATOM 6324 C C . LYS C 1 16 ? -8.500 -9.892 -29.032 1.00 41.28 13 LYS C C 1
ATOM 6325 O O . LYS C 1 16 ? -9.396 -9.849 -29.860 1.00 21.64 13 LYS C O 1
ATOM 6344 N N . ILE C 1 17 ? -7.208 -9.689 -29.341 1.00 21.92 14 ILE C N 1
ATOM 6345 C CA . ILE C 1 17 ? -6.742 -9.663 -30.727 1.00 20.80 14 ILE C CA 1
ATOM 6346 C C . ILE C 1 17 ? -6.568 -11.135 -31.048 1.00 20.86 14 ILE C C 1
ATOM 6347 O O . ILE C 1 17 ? -5.806 -11.831 -30.370 1.00 21.63 14 ILE C O 1
ATOM 6363 N N . GLU C 1 18 ? -7.344 -11.634 -32.001 1.00 20.16 15 GLU C N 1
ATOM 6364 C CA . GLU C 1 18 ? -7.374 -13.078 -32.298 1.00 25.43 15 GLU C CA 1
ATOM 6365 C C . GLU C 1 18 ? -6.277 -13.482 -33.217 1.00 28.13 15 GLU C C 1
ATOM 6366 O O . GLU C 1 18 ? -5.769 -14.610 -33.141 1.00 31.44 15 GLU C O 1
ATOM 6378 N N . ASP C 1 19 ? -5.913 -12.551 -34.088 1.00 26.94 16 ASP C N 1
ATOM 6379 C CA . ASP C 1 19 ? -5.075 -12.876 -35.223 1.00 22.82 16 ASP C CA 1
ATOM 6380 C C . ASP C 1 19 ? -4.448 -11.594 -35.824 1.00 17.94 16 ASP C C 1
ATOM 6381 O O . ASP C 1 19 ? -5.010 -10.525 -35.722 1.00 17.70 16 ASP C O 1
ATOM 6390 N N . ILE C 1 20 ? -3.220 -11.707 -36.332 1.00 21.22 17 ILE C N 1
ATOM 6391 C CA . ILE C 1 20 ? -2.460 -10.577 -36.868 1.00 17.69 17 ILE C CA 1
ATOM 6392 C C . ILE C 1 20 ? -1.708 -11.070 -38.106 1.00 18.57 17 ILE C C 1
ATOM 6393 O O . ILE C 1 20 ? -1.125 -12.169 -38.109 1.00 17.88 17 ILE C O 1
ATOM 6409 N N . VAL C 1 21 ? -1.749 -10.305 -39.191 1.00 16.77 18 VAL C N 1
ATOM 6410 C CA . VAL C 1 21 ? -0.947 -10.637 -40.371 1.00 17.24 18 VAL C CA 1
ATOM 6411 C C . VAL C 1 21 ? -0.252 -9.392 -40.846 1.00 20.40 18 VAL C C 1
ATOM 6412 O O . VAL C 1 21 ? -0.910 -8.353 -41.111 1.00 16.09 18 VAL C O 1
ATOM 6425 N N . GLU C 1 22 ? 1.062 -9.514 -40.995 1.00 17.13 19 GLU C N 1
ATOM 6426 C CA . GLU C 1 22 ? 1.857 -8.462 -41.608 1.00 17.82 19 GLU C CA 1
ATOM 6427 C C . GLU C 1 22 ? 1.641 -8.466 -43.122 1.00 19.20 19 GLU C C 1
ATOM 6428 O O . GLU C 1 22 ? 1.931 -9.460 -43.767 1.00 16.86 19 GLU C O 1
ATOM 6440 N N . LEU C 1 23 ? 1.169 -7.355 -43.687 1.00 18.00 20 LEU C N 1
ATOM 6441 C CA . LEU C 1 23 ? 0.908 -7.280 -45.127 1.00 15.86 20 LEU C CA 1
ATOM 6442 C C . LEU C 1 23 ? 2.139 -6.796 -45.896 1.00 17.84 20 LEU C C 1
ATOM 6443 O O . LEU C 1 23 ? 2.957 -6.086 -45.336 1.00 17.79 20 LEU C O 1
ATOM 6459 N N . PRO C 1 24 ? 2.284 -7.221 -47.174 1.00 16.40 21 PRO C N 1
ATOM 6460 C CA . PRO C 1 24 ? 3.421 -6.759 -47.961 1.00 17.01 21 PRO C CA 1
ATOM 6461 C C . PRO C 1 24 ? 3.165 -5.332 -48.446 1.00 16.81 21 PRO C C 1
ATOM 6462 O O . PRO C 1 24 ? 2.785 -5.138 -49.589 1.00 19.88 21 PRO C O 1
ATOM 6473 N N . ILE C 1 25 ? 3.295 -4.373 -47.545 1.00 16.81 22 ILE C N 1
ATOM 6474 C CA . ILE C 1 25 ? 3.034 -2.958 -47.810 1.00 16.68 22 ILE C CA 1
ATOM 6475 C C . ILE C 1 25 ? 4.156 -2.126 -47.228 1.00 26.38 22 ILE C C 1
ATOM 6476 O O . ILE C 1 25 ? 4.361 -2.186 -46.031 1.00 17.24 22 ILE C O 1
ATOM 6492 N N . LYS C 1 26 ? 4.834 -1.317 -48.036 1.00 17.63 23 LYS C N 1
ATOM 6493 C CA . LYS C 1 26 ? 5.991 -0.585 -47.535 1.00 23.35 23 LYS C CA 1
ATOM 6494 C C . LYS C 1 26 ? 5.732 0.922 -47.402 1.00 21.37 23 LYS C C 1
ATOM 6495 O O . LYS C 1 26 ? 6.582 1.677 -46.887 1.00 18.38 23 LYS C O 1
ATOM 6514 N N . GLY C 1 27 ? 4.534 1.347 -47.808 1.00 17.52 24 GLY C N 1
ATOM 6515 C CA . GLY C 1 27 ? 4.212 2.758 -47.790 1.00 17.47 24 GLY C CA 1
ATOM 6516 C C . GLY C 1 27 ? 2.758 2.929 -48.143 1.00 17.00 24 GLY C C 1
ATOM 6517 O O . GLY C 1 27 ? 2.175 2.012 -48.703 1.00 16.77 24 GLY C O 1
ATOM 6521 N N . VAL C 1 28 ? 2.199 4.077 -47.773 1.00 16.91 25 VAL C N 1
ATOM 6522 C CA . VAL C 1 28 ? 0.790 4.403 -47.965 1.00 16.63 25 VAL C CA 1
ATOM 6523 C C . VAL C 1 28 ? 0.664 5.868 -48.402 1.00 21.42 25 VAL C C 1
ATOM 6524 O O . VAL C 1 28 ? 1.304 6.785 -47.810 1.00 19.55 25 VAL C O 1
ATOM 6537 N N . ARG C 1 29 ? -0.102 6.076 -49.472 1.00 17.15 26 ARG C N 1
ATOM 6538 C CA . ARG C 1 29 ? -0.445 7.418 -49.943 1.00 17.61 26 ARG C CA 1
ATOM 6539 C C . ARG C 1 29 ? -1.924 7.701 -49.668 1.00 17.48 26 ARG C C 1
ATOM 6540 O O . ARG C 1 29 ? -2.767 6.857 -49.966 1.00 17.20 26 ARG C O 1
ATOM 6561 N N . ALA C 1 30 ? -2.226 8.871 -49.102 1.00 17.74 27 ALA C N 1
ATOM 6562 C CA . ALA C 1 30 ? -3.596 9.360 -49.110 1.00 17.95 27 ALA C CA 1
ATOM 6563 C C . ALA C 1 30 ? -3.855 9.945 -50.472 1.00 18.58 27 ALA C C 1
ATOM 6564 O O . ALA C 1 30 ? -3.144 10.837 -50.906 1.00 19.09 27 ALA C O 1
ATOM 6571 N N . VAL C 1 31 ? -4.893 9.440 -51.125 1.00 18.61 28 VAL C N 1
ATOM 6572 C CA . VAL C 1 31 ? -5.248 9.838 -52.460 1.00 22.00 28 VAL C CA 1
ATOM 6573 C C . VAL C 1 31 ? -6.690 10.372 -52.463 1.00 23.11 28 VAL C C 1
ATOM 6574 O O . VAL C 1 31 ? -7.622 9.634 -52.139 1.00 19.36 28 VAL C O 1
ATOM 6587 N N . GLN C 1 32 ? -6.843 11.641 -52.826 1.00 20.60 29 GLN C N 1
ATOM 6588 C CA . GLN C 1 32 ? -8.164 12.261 -52.885 1.00 23.52 29 GLN C CA 1
ATOM 6589 C C . GLN C 1 32 ? -8.706 12.252 -54.295 1.00 30.83 29 GLN C C 1
ATOM 6590 O O . GLN C 1 32 ? -8.065 12.772 -55.206 1.00 32.65 29 GLN C O 1
ATOM 6604 N N . SER C 1 33 ? -9.922 11.733 -54.459 1.00 26.10 30 SER C N 1
ATOM 6605 C CA . SER C 1 33 ? -10.564 11.587 -55.764 1.00 29.72 30 SER C CA 1
ATOM 6606 C C . SER C 1 33 ? -12.095 11.519 -55.595 1.00 35.20 30 SER C C 1
ATOM 6607 O O . SER C 1 33 ? -12.589 10.668 -54.868 1.00 27.75 30 SER C O 1
ATOM 6615 N N . ASP C 1 34 ? -12.834 12.406 -56.264 1.00 39.95 31 ASP C N 1
ATOM 6616 C CA . ASP C 1 34 ? -14.309 12.356 -56.267 1.00 39.78 31 ASP C CA 1
ATOM 6617 C C . ASP C 1 34 ? -14.934 12.382 -54.847 1.00 25.58 31 ASP C C 1
ATOM 6618 O O . ASP C 1 34 ? -15.698 11.493 -54.490 1.00 49.33 31 ASP C O 1
ATOM 6627 N N . GLY C 1 35 ? -14.507 13.349 -54.032 1.00 39.31 32 GLY C N 1
ATOM 6628 C CA . GLY C 1 35 ? -15.004 13.553 -52.677 1.00 43.76 32 GLY C CA 1
ATOM 6629 C C . GLY C 1 35 ? -14.583 12.530 -51.616 1.00 48.95 32 GLY C C 1
ATOM 6630 O O . GLY C 1 35 ? -15.088 12.531 -50.497 1.00 36.54 32 GLY C O 1
ATOM 6634 N N . GLN C 1 36 ? -13.618 11.682 -51.918 1.00 22.60 33 GLN C N 1
ATOM 6635 C CA . GLN C 1 36 ? -13.179 10.717 -50.921 1.00 32.94 33 GLN C CA 1
ATOM 6636 C C . GLN C 1 36 ? -11.665 10.542 -50.899 1.00 31.20 33 GLN C C 1
ATOM 6637 O O . GLN C 1 36 ? -10.971 10.851 -51.880 1.00 28.51 33 GLN C O 1
ATOM 6651 N N . ILE C 1 37 ? -11.158 10.107 -49.751 1.00 20.04 34 ILE C N 1
ATOM 6652 C CA . ILE C 1 37 ? -9.726 9.926 -49.580 1.00 19.42 34 ILE C CA 1
ATOM 6653 C C . ILE C 1 37 ? -9.489 8.467 -49.373 1.00 28.23 34 ILE C C 1
ATOM 6654 O O . ILE C 1 37 ? -10.091 7.870 -48.494 1.00 27.03 34 ILE C O 1
ATOM 6670 N N . MET C 1 38 ? -8.718 7.862 -50.258 1.00 18.16 35 MET C N 1
ATOM 6671 C CA . MET C 1 38 ? -8.413 6.451 -50.120 1.00 17.37 35 MET C CA 1
ATOM 6672 C C . MET C 1 38 ? -6.898 6.241 -49.850 1.00 17.23 35 MET C C 1
ATOM 6673 O O . MET C 1 38 ? -6.141 7.183 -49.940 1.00 17.38 35 MET C O 1
ATOM 6687 N N . PHE C 1 39 ? -6.506 5.024 -49.421 1.00 16.41 36 PHE C N 1
ATOM 6688 C CA . PHE C 1 39 ? -5.112 4.784 -48.960 1.00 20.60 36 PHE C CA 1
ATOM 6689 C C . PHE C 1 39 ? -4.471 3.717 -49.801 1.00 15.98 36 PHE C C 1
ATOM 6690 O O . PHE C 1 39 ? -4.856 2.527 -49.716 1.00 15.55 36 PHE C O 1
ATOM 6707 N N . LEU C 1 40 ? -3.491 4.145 -50.605 1.00 16.34 37 LEU C N 1
ATOM 6708 C CA . LEU C 1 40 ? -2.926 3.306 -51.650 1.00 16.36 37 LEU C CA 1
ATOM 6709 C C . LEU C 1 40 ? -1.479 2.860 -51.279 1.00 19.48 37 LEU C C 1
ATOM 6710 O O . LEU C 1 40 ? -0.648 3.686 -50.860 1.00 16.73 37 LEU C O 1
ATOM 6726 N N . SER C 1 41 ? -1.206 1.562 -51.421 1.00 16.59 38 SER C N 1
ATOM 6727 C CA . SER C 1 41 ? 0.100 1.036 -50.999 1.00 16.34 38 SER C CA 1
ATOM 6728 C C . SER C 1 41 ? 1.124 1.484 -52.010 1.00 27.17 38 SER C C 1
ATOM 6729 O O . SER C 1 41 ? 0.739 1.958 -53.077 1.00 17.30 38 SER C O 1
ATOM 6737 N N . GLU C 1 42 ? 2.418 1.368 -51.678 1.00 17.89 39 GLU C N 1
ATOM 6738 C CA . GLU C 1 42 ? 3.456 2.075 -52.442 1.00 18.23 39 GLU C CA 1
ATOM 6739 C C . GLU C 1 42 ? 3.659 1.547 -53.874 1.00 18.73 39 GLU C C 1
ATOM 6740 O O . GLU C 1 42 ? 3.982 2.323 -54.782 1.00 19.40 39 GLU C O 1
ATOM 6752 N N . ASN C 1 43 ? 3.447 0.254 -54.086 1.00 18.47 40 ASN C N 1
ATOM 6753 C CA . ASN C 1 43 ? 3.529 -0.323 -55.407 1.00 18.91 40 ASN C CA 1
ATOM 6754 C C . ASN C 1 43 ? 2.151 -0.447 -56.080 1.00 18.41 40 ASN C C 1
ATOM 6755 O O . ASN C 1 43 ? 2.043 -1.050 -57.145 1.00 18.65 40 ASN C O 1
ATOM 6766 N N . GLY C 1 44 ? 1.145 0.145 -55.449 1.00 17.83 41 GLY C N 1
ATOM 6767 C CA . GLY C 1 44 ? -0.214 0.192 -55.969 1.00 17.46 41 GLY C CA 1
ATOM 6768 C C . GLY C 1 44 ? -0.972 -1.113 -55.857 1.00 22.25 41 GLY C C 1
ATOM 6769 O O . GLY C 1 44 ? -2.078 -1.216 -56.373 1.00 16.53 41 GLY C O 1
ATOM 6773 N N . ARG C 1 45 ? -0.440 -2.104 -55.142 1.00 17.34 42 ARG C N 1
ATOM 6774 C CA . ARG C 1 45 ? -1.110 -3.403 -55.111 1.00 15.92 42 ARG C CA 1
ATOM 6775 C C . ARG C 1 45 ? -2.437 -3.362 -54.339 1.00 18.55 42 ARG C C 1
ATOM 6776 O O . ARG C 1 45 ? -3.403 -4.024 -54.734 1.00 14.79 42 ARG C O 1
ATOM 6797 N N . PHE C 1 46 ? -2.476 -2.574 -53.274 1.00 20.83 43 PHE C N 1
ATOM 6798 C CA . PHE C 1 46 ? -3.615 -2.519 -52.336 1.00 18.11 43 PHE C CA 1
ATOM 6799 C C . PHE C 1 46 ? -4.197 -1.122 -52.219 1.00 14.89 43 PHE C C 1
ATOM 6800 O O . PHE C 1 46 ? -3.472 -0.098 -52.229 1.00 15.34 43 PHE C O 1
ATOM 6817 N N . VAL C 1 47 ? -5.516 -1.072 -52.090 1.00 15.76 44 VAL C N 1
ATOM 6818 C CA . VAL C 1 47 ? -6.188 0.149 -51.689 1.00 14.91 44 VAL C CA 1
ATOM 6819 C C . VAL C 1 47 ? -7.076 -0.176 -50.492 1.00 14.61 44 VAL C C 1
ATOM 6820 O O . VAL C 1 47 ? -7.720 -1.227 -50.447 1.00 19.87 44 VAL C O 1
ATOM 6833 N N . ILE C 1 48 ? -7.014 0.688 -49.496 1.00 15.11 45 ILE C N 1
ATOM 6834 C CA . ILE C 1 48 ? -7.841 0.586 -48.298 1.00 19.36 45 ILE C CA 1
ATOM 6835 C C . ILE C 1 48 ? -8.788 1.782 -48.284 1.00 19.30 45 ILE C C 1
ATOM 6836 O O . ILE C 1 48 ? -8.380 2.946 -48.424 1.00 18.76 45 ILE C O 1
ATOM 6852 N N . SER C 1 49 ? -10.063 1.469 -48.195 1.00 15.28 46 SER C N 1
ATOM 6853 C CA . SER C 1 49 ? -11.128 2.478 -48.163 1.00 15.90 46 SER C CA 1
ATOM 6854 C C . SER C 1 49 ? -11.677 2.507 -46.780 1.00 16.09 46 SER C C 1
ATOM 6855 O O . SER C 1 49 ? -11.911 1.462 -46.197 1.00 25.08 46 SER C O 1
ATOM 6863 N N . GLY C 1 50 ? -11.857 3.689 -46.227 1.00 18.18 47 GLY C N 1
ATOM 6864 C CA . GLY C 1 50 ? -12.240 3.770 -44.838 1.00 19.67 47 GLY C CA 1
ATOM 6865 C C . GLY C 1 50 ? -11.709 5.017 -44.177 1.00 17.41 47 GLY C C 1
ATOM 6866 O O . GLY C 1 50 ? -11.656 6.082 -44.776 1.00 25.11 47 GLY C O 1
ATOM 6870 N N . GLN C 1 51 ? -11.394 4.898 -42.901 1.00 19.33 48 GLN C N 1
ATOM 6871 C CA . GLN C 1 51 ? -11.052 6.077 -42.076 1.00 21.67 48 GLN C CA 1
ATOM 6872 C C . GLN C 1 51 ? -9.760 5.826 -41.321 1.00 25.50 48 GLN C C 1
ATOM 6873 O O . GLN C 1 51 ? -9.573 4.748 -40.767 1.00 26.76 48 GLN C O 1
ATOM 6887 N N . ILE C 1 52 ? -8.880 6.829 -41.293 1.00 17.57 49 ILE C N 1
ATOM 6888 C CA . ILE C 1 52 ? -7.632 6.681 -40.584 1.00 17.27 49 ILE C CA 1
ATOM 6889 C C . ILE C 1 52 ? -7.723 7.528 -39.352 1.00 24.76 49 ILE C C 1
ATOM 6890 O O . ILE C 1 52 ? -8.350 8.612 -39.362 1.00 18.35 49 ILE C O 1
ATOM 6906 N N . TYR C 1 53 ? -7.133 6.975 -38.296 1.00 17.65 50 TYR C N 1
ATOM 6907 C CA . TYR C 1 53 ? -7.114 7.547 -36.976 1.00 21.32 50 TYR C CA 1
ATOM 6908 C C . TYR C 1 53 ? -5.646 7.661 -36.547 1.00 27.68 50 TYR C C 1
ATOM 6909 O O . TYR C 1 53 ? -4.834 6.722 -36.726 1.00 19.30 50 TYR C O 1
ATOM 6927 N N . ASP C 1 54 ? -5.299 8.848 -36.051 1.00 26.69 51 ASP C N 1
ATOM 6928 C CA . ASP C 1 54 ? -3.976 9.107 -35.502 1.00 27.07 51 ASP C CA 1
ATOM 6929 C C . ASP C 1 54 ? -4.077 8.756 -34.034 1.00 20.12 51 ASP C C 1
ATOM 6930 O O . ASP C 1 54 ? -4.686 9.497 -33.255 1.00 25.48 51 ASP C O 1
ATOM 6939 N N . LEU C 1 55 ? -3.566 7.580 -33.681 1.00 18.18 52 LEU C N 1
ATOM 6940 C CA . LEU C 1 55 ? -3.694 7.110 -32.303 1.00 20.01 52 LEU C CA 1
ATOM 6941 C C . LEU C 1 55 ? -2.830 7.876 -31.328 1.00 18.91 52 LEU C C 1
ATOM 6942 O O . LEU C 1 55 ? -3.114 7.901 -30.126 1.00 23.74 52 LEU C O 1
ATOM 6958 N N . TRP C 1 56 ? -1.736 8.458 -31.807 1.00 28.21 53 TRP C N 1
ATOM 6959 C CA . TRP C 1 56 ? -0.894 9.205 -30.901 1.00 24.24 53 TRP C CA 1
ATOM 6960 C C . TRP C 1 56 ? -1.530 10.517 -30.504 1.00 21.63 53 TRP C C 1
ATOM 6961 O O . TRP C 1 56 ? -1.579 10.841 -29.333 1.00 30.78 53 TRP C O 1
ATOM 6982 N N . SER C 1 57 ? -2.047 11.260 -31.471 1.00 27.39 54 SER C N 1
ATOM 6983 C CA . SER C 1 57 ? -2.721 12.506 -31.153 1.00 35.09 54 SER C CA 1
ATOM 6984 C C . SER C 1 57 ? -4.190 12.272 -30.818 1.00 32.89 54 SER C C 1
ATOM 6985 O O . SER C 1 57 ? -4.884 13.216 -30.546 1.00 28.63 54 SER C O 1
ATOM 6993 N N . LYS C 1 58 ? -4.675 11.034 -30.863 1.00 30.41 55 LYS C N 1
ATOM 6994 C CA . LYS C 1 58 ? -6.080 10.770 -30.506 1.00 21.63 55 LYS C CA 1
ATOM 6995 C C . LYS C 1 58 ? -7.053 11.575 -31.350 1.00 33.80 55 LYS C C 1
ATOM 6996 O O . LYS C 1 58 ? -7.957 12.239 -30.819 1.00 32.90 55 LYS C O 1
ATOM 7015 N N . LYS C 1 59 ? -6.917 11.501 -32.662 1.00 33.63 56 LYS C N 1
ATOM 7016 C CA . LYS C 1 59 ? -7.936 12.110 -33.502 1.00 36.77 56 LYS C CA 1
ATOM 7017 C C . LYS C 1 59 ? -7.994 11.460 -34.873 1.00 28.46 56 LYS C C 1
ATOM 7018 O O . LYS C 1 59 ? -7.000 10.934 -35.360 1.00 25.42 56 LYS C O 1
ATOM 7037 N N . PRO C 1 60 ? -9.178 11.502 -35.491 1.00 26.40 57 PRO C N 1
ATOM 7038 C CA . PRO C 1 60 ? -9.383 11.079 -36.862 1.00 20.12 57 PRO C CA 1
ATOM 7039 C C . PRO C 1 60 ? -8.835 12.139 -37.809 1.00 26.71 57 PRO C C 1
ATOM 7040 O O . PRO C 1 60 ? -8.907 13.368 -37.556 1.00 32.52 57 PRO C O 1
ATOM 7051 N N . LEU C 1 61 ? -8.269 11.657 -38.893 1.00 21.60 58 LEU C N 1
ATOM 7052 C CA . LEU C 1 61 ? -7.826 12.500 -39.979 1.00 24.72 58 LEU C CA 1
ATOM 7053 C C . LEU C 1 61 ? -8.854 12.415 -41.075 1.00 21.42 58 LEU C C 1
ATOM 7054 O O . LEU C 1 61 ? -9.089 11.346 -41.603 1.00 23.29 58 LEU C O 1
ATOM 7070 N N . ASN C 1 62 ? -9.508 13.542 -41.352 1.00 21.79 59 ASN C N 1
ATOM 7071 C CA . ASN C 1 62 ? -10.628 13.579 -42.265 1.00 29.22 59 ASN C CA 1
ATOM 7072 C C . ASN C 1 62 ? -10.398 14.297 -43.596 1.00 28.16 59 ASN C C 1
ATOM 7073 O O . ASN C 1 62 ? -11.110 14.013 -44.556 1.00 26.85 59 ASN C O 1
ATOM 7084 N N . THR C 1 63 ? -9.437 15.227 -43.628 1.00 22.61 60 THR C N 1
ATOM 7085 C CA . THR C 1 63 ? -9.143 16.043 -44.797 1.00 36.06 60 THR C CA 1
ATOM 7086 C C . THR C 1 63 ? -7.676 15.897 -45.252 1.00 22.72 60 THR C C 1
ATOM 7087 O O . THR C 1 63 ? -6.796 15.424 -44.511 1.00 27.32 60 THR C O 1
ATOM 7098 N N . MET C 1 64 ? -7.428 16.261 -46.499 1.00 22.19 61 MET C N 1
ATOM 7099 C CA . MET C 1 64 ? -6.074 16.182 -47.007 1.00 21.20 61 MET C CA 1
ATOM 7100 C C . MET C 1 64 ? -5.206 17.152 -46.275 1.00 27.99 61 MET C C 1
ATOM 7101 O O . MET C 1 64 ? -4.044 16.858 -46.073 1.00 20.69 61 MET C O 1
ATOM 7115 N N . SER C 1 65 ? -5.763 18.272 -45.805 1.00 26.09 62 SER C N 1
ATOM 7116 C CA . SER C 1 65 ? -4.927 19.218 -45.062 1.00 22.53 62 SER C CA 1
ATOM 7117 C C . SER C 1 65 ? -4.374 18.523 -43.822 1.00 26.50 62 SER C C 1
ATOM 7118 O O . SER C 1 65 ? -3.219 18.699 -43.460 1.00 27.10 62 SER C O 1
ATOM 7126 N N . GLN C 1 66 ? -5.186 17.678 -43.202 1.00 25.79 63 GLN C N 1
ATOM 7127 C CA . GLN C 1 66 ? -4.740 16.895 -42.049 1.00 20.19 63 GLN C CA 1
ATOM 7128 C C . GLN C 1 66 ? -3.757 15.801 -42.378 1.00 19.44 63 GLN C C 1
ATOM 7129 O O . GLN C 1 66 ? -2.936 15.451 -41.548 1.00 21.52 63 GLN C O 1
ATOM 7143 N N . MET C 1 67 ? -3.908 15.197 -43.548 1.00 23.98 64 MET C N 1
ATOM 7144 C CA . MET C 1 67 ? -2.949 14.234 -44.006 1.00 23.61 64 MET C CA 1
ATOM 7145 C C . MET C 1 67 ? -1.576 14.930 -44.195 1.00 18.88 64 MET C C 1
ATOM 7146 O O . MET C 1 67 ? -0.559 14.398 -43.825 1.00 20.24 64 MET C O 1
ATOM 7160 N N . ARG C 1 68 ? -1.590 16.093 -44.838 1.00 19.48 65 ARG C N 1
ATOM 7161 C CA . ARG C 1 68 ? -0.391 16.864 -45.098 1.00 19.68 65 ARG C CA 1
ATOM 7162 C C . ARG C 1 68 ? 0.295 17.194 -43.787 1.00 28.10 65 ARG C C 1
ATOM 7163 O O . ARG C 1 68 ? 1.544 17.071 -43.639 1.00 26.10 65 ARG C O 1
ATOM 7184 N N . ASP C 1 69 ? -0.533 17.579 -42.823 1.00 24.47 66 ASP C N 1
ATOM 7185 C CA . ASP C 1 69 ? -0.036 17.910 -41.493 1.00 23.92 66 ASP C CA 1
ATOM 7186 C C . ASP C 1 69 ? 0.720 16.758 -40.905 1.00 31.66 66 ASP C C 1
ATOM 7187 O O . ASP C 1 69 ? 1.776 16.984 -40.379 1.00 19.42 66 ASP C O 1
ATOM 7196 N N . VAL C 1 70 ? 0.217 15.521 -40.983 1.00 27.08 67 VAL C N 1
ATOM 7197 C CA . VAL C 1 70 ? 0.962 14.428 -40.343 1.00 17.89 67 VAL C CA 1
ATOM 7198 C C . VAL C 1 70 ? 2.204 14.059 -41.145 1.00 28.10 67 VAL C C 1
ATOM 7199 O O . VAL C 1 70 ? 3.174 13.508 -40.626 1.00 23.17 67 VAL C O 1
ATOM 7212 N N . ALA C 1 71 ? 2.178 14.352 -42.419 1.00 18.07 68 ALA C N 1
ATOM 7213 C CA . ALA C 1 71 ? 3.373 14.138 -43.224 1.00 23.02 68 ALA C CA 1
ATOM 7214 C C . ALA C 1 71 ? 4.485 15.178 -42.970 1.00 28.85 68 ALA C C 1
ATOM 7215 O O . ALA C 1 71 ? 5.654 14.861 -43.110 1.00 19.54 68 ALA C O 1
ATOM 7222 N N . GLU C 1 72 ? 4.097 16.407 -42.636 1.00 22.67 69 GLU C N 1
ATOM 7223 C CA . GLU C 1 72 ? 4.990 17.574 -42.676 1.00 25.45 69 GLU C CA 1
ATOM 7224 C C . GLU C 1 72 ? 5.383 18.113 -41.298 1.00 33.89 69 GLU C C 1
ATOM 7225 O O . GLU C 1 72 ? 6.323 18.916 -41.181 1.00 30.42 69 GLU C O 1
ATOM 7237 N N . ARG C 1 73 ? 4.611 17.761 -40.265 1.00 26.89 70 ARG C N 1
ATOM 7238 C CA . ARG C 1 73 ? 4.759 18.400 -38.964 1.00 22.96 70 ARG C CA 1
ATOM 7239 C C . ARG C 1 73 ? 4.836 17.363 -37.835 1.00 27.59 70 ARG C C 1
ATOM 7240 O O . ARG C 1 73 ? 4.435 16.197 -37.966 1.00 23.05 70 ARG C O 1
ATOM 7261 N N . ILE C 1 74 ? 5.414 17.793 -36.728 1.00 25.54 71 ILE C N 1
ATOM 7262 C CA . ILE C 1 74 ? 5.424 17.004 -35.498 1.00 26.68 71 ILE C CA 1
ATOM 7263 C C . ILE C 1 74 ? 4.925 17.895 -34.371 1.00 18.72 71 ILE C C 1
ATOM 7264 O O . ILE C 1 74 ? 5.492 18.985 -34.100 1.00 24.57 71 ILE C O 1
ATOM 7280 N N . HIS C 1 75 ? 3.842 17.457 -33.749 1.00 18.07 72 HIS C N 1
ATOM 7281 C CA . HIS C 1 75 ? 3.155 18.207 -32.705 1.00 20.77 72 HIS C CA 1
ATOM 7282 C C . HIS C 1 75 ? 3.309 17.526 -31.331 1.00 27.16 72 HIS C C 1
ATOM 7283 O O . HIS C 1 75 ? 2.453 16.794 -30.906 1.00 21.21 72 HIS C O 1
ATOM 7298 N N . PHE C 1 76 ? 4.406 17.810 -30.624 1.00 26.89 73 PHE C N 1
ATOM 7299 C CA . PHE C 1 76 ? 4.767 17.080 -29.413 1.00 28.08 73 PHE C CA 1
ATOM 7300 C C . PHE C 1 76 ? 3.670 17.121 -28.336 1.00 18.94 73 PHE C C 1
ATOM 7301 O O . PHE C 1 76 ? 3.306 16.111 -27.763 1.00 27.96 73 PHE C O 1
ATOM 7318 N N . LYS C 1 77 ? 3.166 18.306 -28.046 1.00 19.17 74 LYS C N 1
ATOM 7319 C CA . LYS C 1 77 ? 2.178 18.428 -26.995 1.00 25.04 74 LYS C CA 1
ATOM 7320 C C . LYS C 1 77 ? 0.907 17.674 -27.410 1.00 27.81 74 LYS C C 1
ATOM 7321 O O . LYS C 1 77 ? 0.303 17.027 -26.568 1.00 20.75 74 LYS C O 1
ATOM 7340 N N . SER C 1 78 ? 0.477 17.777 -28.676 1.00 19.96 75 SER C N 1
ATOM 7341 C CA . SER C 1 78 ? -0.741 17.030 -29.097 1.00 28.29 75 SER C CA 1
ATOM 7342 C C . SER C 1 78 ? -0.563 15.530 -28.952 1.00 21.43 75 SER C C 1
ATOM 7343 O O . SER C 1 78 ? -1.530 14.799 -28.740 1.00 27.60 75 SER C O 1
ATOM 7351 N N . MET C 1 79 ? 0.663 15.057 -29.146 1.00 27.59 76 MET C N 1
ATOM 7352 C CA . MET C 1 79 ? 0.917 13.623 -29.065 1.00 20.47 76 MET C CA 1
ATOM 7353 C C . MET C 1 79 ? 1.291 13.152 -27.673 1.00 19.60 76 MET C C 1
ATOM 7354 O O . MET C 1 79 ? 1.593 11.981 -27.496 1.00 26.01 76 MET C O 1
ATOM 7368 N N . GLY C 1 80 ? 1.267 14.031 -26.683 1.00 22.71 77 GLY C N 1
ATOM 7369 C CA . GLY C 1 80 ? 1.541 13.630 -25.309 1.00 35.38 77 GLY C CA 1
ATOM 7370 C C . GLY C 1 80 ? 3.024 13.417 -24.986 1.00 26.90 77 GLY C C 1
ATOM 7371 O O . GLY C 1 80 ? 3.377 12.768 -23.997 1.00 30.19 77 GLY C O 1
ATOM 7375 N N . MET C 1 81 ? 3.884 13.959 -25.826 1.00 28.27 78 MET C N 1
ATOM 7376 C CA . MET C 1 81 ? 5.353 13.880 -25.631 1.00 28.73 78 MET C CA 1
ATOM 7377 C C . MET C 1 81 ? 5.876 15.193 -25.063 1.00 30.69 78 MET C C 1
ATOM 7378 O O . MET C 1 81 ? 5.852 16.221 -25.735 1.00 26.62 78 MET C O 1
ATOM 7392 N N . ASP C 1 82 ? 6.306 15.154 -23.798 1.00 25.68 79 ASP C N 1
ATOM 7393 C CA . ASP C 1 82 ? 6.937 16.276 -23.137 1.00 25.31 79 ASP C CA 1
ATOM 7394 C C . ASP C 1 82 ? 8.441 16.243 -23.357 1.00 35.62 79 ASP C C 1
ATOM 7395 O O . ASP C 1 82 ? 9.140 15.454 -22.732 1.00 25.48 79 ASP C O 1
ATOM 7404 N N . VAL C 1 83 ? 8.957 17.132 -24.193 1.00 22.94 80 VAL C N 1
ATOM 7405 C CA . VAL C 1 83 ? 10.375 17.030 -24.530 1.00 26.15 80 VAL C CA 1
ATOM 7406 C C . VAL C 1 83 ? 11.332 17.339 -23.352 1.00 22.94 80 VAL C C 1
ATOM 7407 O O . VAL C 1 83 ? 12.511 16.943 -23.404 1.00 21.59 80 VAL C O 1
ATOM 7420 N N . ASP C 1 84 ? 10.854 17.998 -22.301 1.00 22.72 81 ASP C N 1
ATOM 7421 C CA . ASP C 1 84 ? 11.699 18.287 -21.147 1.00 20.39 81 ASP C CA 1
ATOM 7422 C C . ASP C 1 84 ? 11.987 17.010 -20.366 1.00 25.31 81 ASP C C 1
ATOM 7423 O O . ASP C 1 84 ? 12.830 17.015 -19.487 1.00 29.69 81 ASP C O 1
ATOM 7432 N N . THR C 1 85 ? 11.292 15.919 -20.683 1.00 21.25 82 THR C N 1
ATOM 7433 C CA . THR C 1 85 ? 11.557 14.635 -20.024 1.00 36.00 82 THR C CA 1
ATOM 7434 C C . THR C 1 85 ? 12.678 13.849 -20.715 1.00 35.87 82 THR C C 1
ATOM 7435 O O . THR C 1 85 ? 13.119 12.797 -20.256 1.00 29.27 82 THR C O 1
ATOM 7446 N N . LEU C 1 86 ? 13.107 14.343 -21.858 1.00 25.72 83 LEU C N 1
ATOM 7447 C CA . LEU C 1 86 ? 14.188 13.712 -22.579 1.00 30.78 83 LEU C CA 1
ATOM 7448 C C . LEU C 1 86 ? 15.527 14.325 -22.111 1.00 24.27 83 LEU C C 1
ATOM 7449 O O . LEU C 1 86 ? 15.546 15.100 -21.151 1.00 26.79 83 LEU C O 1
ATOM 7465 N N . ASN C 1 87 ? 16.631 13.942 -22.757 1.00 28.02 84 ASN C N 1
ATOM 7466 C CA . ASN C 1 87 ? 17.953 14.465 -22.425 1.00 38.25 84 ASN C CA 1
ATOM 7467 C C . ASN C 1 87 ? 18.069 15.870 -23.034 1.00 26.93 84 ASN C C 1
ATOM 7468 O O . ASN C 1 87 ? 18.725 16.085 -24.048 1.00 23.57 84 ASN C O 1
ATOM 7479 N N . THR C 1 88 ? 17.428 16.830 -22.381 1.00 21.38 85 THR C N 1
ATOM 7480 C CA . THR C 1 88 ? 17.138 18.138 -22.980 1.00 21.15 85 THR C CA 1
ATOM 7481 C C . THR C 1 88 ? 17.780 19.298 -22.196 1.00 21.20 85 THR C C 1
ATOM 7482 O O . THR C 1 88 ? 17.820 19.265 -20.996 1.00 22.49 85 THR C O 1
ATOM 7493 N N . VAL C 1 89 ? 18.349 20.277 -22.904 1.00 23.08 86 VAL C N 1
ATOM 7494 C CA . VAL C 1 89 ? 18.803 21.527 -22.289 1.00 23.84 86 VAL C CA 1
ATOM 7495 C C . VAL C 1 89 ? 18.091 22.656 -22.973 1.00 22.61 86 VAL C C 1
ATOM 7496 O O . VAL C 1 89 ? 17.802 22.552 -24.148 1.00 24.39 86 VAL C O 1
ATOM 7509 N N . SER C 1 90 ? 17.794 23.722 -22.234 1.00 19.12 87 SER C N 1
ATOM 7510 C CA . SER C 1 90 ? 16.980 24.809 -22.761 1.00 22.20 87 SER C CA 1
ATOM 7511 C C . SER C 1 90 ? 17.801 26.077 -22.907 1.00 33.67 87 SER C C 1
ATOM 7512 O O . SER C 1 90 ? 18.634 26.356 -22.077 1.00 20.71 87 SER C O 1
ATOM 7520 N N . MET C 1 91 ? 17.574 26.842 -23.971 1.00 28.21 88 MET C N 1
ATOM 7521 C CA . MET C 1 91 ? 18.213 28.151 -24.109 1.00 25.44 88 MET C CA 1
ATOM 7522 C C . MET C 1 91 ? 17.226 29.185 -24.634 1.00 22.32 88 MET C C 1
ATOM 7523 O O . MET C 1 91 ? 16.612 29.001 -25.696 1.00 17.73 88 MET C O 1
ATOM 7537 N N . GLY C 1 92 ? 17.137 30.298 -23.920 1.00 19.40 89 GLY C N 1
ATOM 7538 C CA . GLY C 1 92 ? 16.299 31.409 -24.327 1.00 17.49 89 GLY C CA 1
ATOM 7539 C C . GLY C 1 92 ? 15.112 31.648 -23.472 1.00 17.59 89 GLY C C 1
ATOM 7540 O O . GLY C 1 92 ? 14.891 30.940 -22.485 1.00 17.71 89 GLY C O 1
ATOM 7544 N N . ARG C 1 93 ? 14.397 32.728 -23.782 1.00 19.47 90 ARG C N 1
ATOM 7545 C CA . ARG C 1 93 ? 13.264 33.164 -22.956 1.00 21.42 90 ARG C CA 1
ATOM 7546 C C . ARG C 1 93 ? 12.022 33.580 -23.788 1.00 21.76 90 ARG C C 1
ATOM 7547 O O . ARG C 1 93 ? 11.116 34.240 -23.265 1.00 18.55 90 ARG C O 1
ATOM 7568 N N . GLY C 1 94 ? 12.030 33.314 -25.082 1.00 18.18 91 GLY C N 1
ATOM 7569 C CA . GLY C 1 94 ? 10.839 33.561 -25.919 1.00 19.66 91 GLY C CA 1
ATOM 7570 C C . GLY C 1 94 ? 9.700 32.607 -25.631 1.00 20.26 91 GLY C C 1
ATOM 7571 O O . GLY C 1 94 ? 9.942 31.434 -25.268 1.00 18.62 91 GLY C O 1
ATOM 7575 N N . ASP C 1 95 ? 8.459 33.088 -25.783 1.00 19.52 92 ASP C N 1
ATOM 7576 C CA . ASP C 1 95 ? 7.291 32.273 -25.524 1.00 21.66 92 ASP C CA 1
ATOM 7577 C C . ASP C 1 95 ? 6.988 31.295 -26.675 1.00 26.31 92 ASP C C 1
ATOM 7578 O O . ASP C 1 95 ? 5.995 30.612 -26.615 1.00 21.17 92 ASP C O 1
ATOM 7587 N N . LYS C 1 96 ? 7.784 31.306 -27.739 1.00 19.31 93 LYS C N 1
ATOM 7588 C CA . LYS C 1 96 ? 7.702 30.304 -28.820 1.00 20.81 93 LYS C CA 1
ATOM 7589 C C . LYS C 1 96 ? 8.833 29.289 -28.707 1.00 23.24 93 LYS C C 1
ATOM 7590 O O . LYS C 1 96 ? 10.020 29.648 -28.663 1.00 28.98 93 LYS C O 1
ATOM 7609 N N . GLU C 1 97 ? 8.468 28.021 -28.723 1.00 19.62 94 GLU C N 1
ATOM 7610 C CA . GLU C 1 97 ? 9.405 26.944 -28.480 1.00 18.32 94 GLU C CA 1
ATOM 7611 C C . GLU C 1 97 ? 9.882 26.282 -29.775 1.00 18.21 94 GLU C C 1
ATOM 7612 O O . GLU C 1 97 ? 9.073 25.936 -30.620 1.00 25.67 94 GLU C O 1
ATOM 7624 N N . VAL C 1 98 ? 11.208 26.136 -29.892 1.00 18.88 95 VAL C N 1
ATOM 7625 C CA . VAL C 1 98 ? 11.886 25.442 -30.977 1.00 18.09 95 VAL C CA 1
ATOM 7626 C C . VAL C 1 98 ? 12.553 24.167 -30.440 1.00 21.32 95 VAL C C 1
ATOM 7627 O O . VAL C 1 98 ? 13.270 24.196 -29.446 1.00 19.64 95 VAL C O 1
ATOM 7640 N N . VAL C 1 99 ? 12.346 23.042 -31.097 1.00 21.43 96 VAL C N 1
ATOM 7641 C CA . VAL C 1 99 ? 12.975 21.824 -30.664 1.00 18.18 96 VAL C CA 1
ATOM 7642 C C . VAL C 1 99 ? 14.039 21.504 -31.687 1.00 22.94 96 VAL C C 1
ATOM 7643 O O . VAL C 1 99 ? 13.803 21.622 -32.886 1.00 20.93 96 VAL C O 1
ATOM 7656 N N . VAL C 1 100 ? 15.212 21.123 -31.193 1.00 20.71 97 VAL C N 1
ATOM 7657 C CA . VAL C 1 100 ? 16.312 20.723 -32.031 1.00 19.39 97 VAL C CA 1
ATOM 7658 C C . VAL C 1 100 ? 16.919 19.475 -31.473 1.00 19.41 97 VAL C C 1
ATOM 7659 O O . VAL C 1 100 ? 17.519 19.507 -30.396 1.00 21.92 97 VAL C O 1
ATOM 7672 N N . PHE C 1 101 ? 16.811 18.384 -32.226 1.00 20.90 98 PHE C N 1
ATOM 7673 C CA . PHE C 1 101 ? 17.577 17.189 -31.939 1.00 20.16 98 PHE C CA 1
ATOM 7674 C C . PHE C 1 101 ? 18.982 17.365 -32.453 1.00 20.80 98 PHE C C 1
ATOM 7675 O O . PHE C 1 101 ? 19.168 17.698 -33.620 1.00 20.94 98 PHE C O 1
ATOM 7692 N N . VAL C 1 102 ? 19.958 17.157 -31.578 1.00 21.28 99 VAL C N 1
ATOM 7693 C CA . VAL C 1 102 ? 21.383 17.354 -31.911 1.00 22.03 99 VAL C CA 1
ATOM 7694 C C . VAL C 1 102 ? 22.218 16.245 -31.372 1.00 22.87 99 VAL C C 1
ATOM 7695 O O . VAL C 1 102 ? 21.847 15.656 -30.405 1.00 24.25 99 VAL C O 1
ATOM 7708 N N . ASP C 1 103 ? 23.324 15.955 -32.040 1.00 24.78 100 ASP C N 1
ATOM 7709 C CA . ASP C 1 103 ? 24.352 15.043 -31.532 1.00 24.85 100 ASP C CA 1
ATOM 7710 C C . ASP C 1 103 ? 25.472 15.858 -30.938 1.00 25.75 100 ASP C C 1
ATOM 7711 O O . ASP C 1 103 ? 25.854 16.842 -31.534 1.00 28.56 100 ASP C O 1
ATOM 7720 N N . PRO C 1 104 ? 26.037 15.430 -29.805 1.00 25.84 101 PRO C N 1
ATOM 7721 C CA . PRO C 1 104 ? 27.095 16.293 -29.257 1.00 26.48 101 PRO C CA 1
ATOM 7722 C C . PRO C 1 104 ? 28.310 16.547 -30.192 1.00 36.66 101 PRO C C 1
ATOM 7723 O O . PRO C 1 104 ? 28.923 17.605 -30.044 1.00 40.95 101 PRO C O 1
ATOM 7734 N N . ARG C 1 105 ? 28.613 15.643 -31.138 1.00 28.05 102 ARG C N 1
ATOM 7735 C CA . ARG C 1 105 ? 29.790 15.753 -32.015 1.00 29.25 102 ARG C CA 1
ATOM 7736 C C . ARG C 1 105 ? 29.507 16.333 -33.417 1.00 28.97 102 ARG C C 1
ATOM 7737 O O . ARG C 1 105 ? 30.416 16.509 -34.253 1.00 30.78 102 ARG C O 1
ATOM 7758 N N . CYS C 1 106 ? 28.250 16.654 -33.663 1.00 27.71 103 CYS C N 1
ATOM 7759 C CA . CYS C 1 106 ? 27.759 17.110 -34.961 1.00 27.89 103 CYS C CA 1
ATOM 7760 C C . CYS C 1 106 ? 28.110 18.590 -35.181 1.00 27.73 103 CYS C C 1
ATOM 7761 O O . CYS C 1 106 ? 27.581 19.477 -34.517 1.00 28.62 103 CYS C O 1
ATOM 7768 N N . ALA C 1 107 ? 29.074 18.848 -36.069 1.00 30.69 104 ALA C N 1
ATOM 7769 C CA . ALA C 1 107 ? 29.559 20.203 -36.274 1.00 28.26 104 ALA C CA 1
ATOM 7770 C C . ALA C 1 107 ? 28.433 21.076 -36.792 1.00 27.18 104 ALA C C 1
ATOM 7771 O O . ALA C 1 107 ? 28.386 22.228 -36.488 1.00 27.37 104 ALA C O 1
ATOM 7778 N N . VAL C 1 108 ? 27.553 20.544 -37.622 1.00 26.97 105 VAL C N 1
ATOM 7779 C CA . VAL C 1 108 ? 26.446 21.346 -38.141 1.00 33.22 105 VAL C CA 1
ATOM 7780 C C . VAL C 1 108 ? 25.464 21.684 -36.983 1.00 27.00 105 VAL C C 1
ATOM 7781 O O . VAL C 1 108 ? 24.887 22.776 -36.912 1.00 24.08 105 VAL C O 1
ATOM 7794 N N . CYS C 1 109 ? 25.278 20.733 -36.085 1.00 25.56 106 CYS C N 1
ATOM 7795 C CA . CYS C 1 109 ? 24.445 20.959 -34.893 1.00 29.27 106 CYS C CA 1
ATOM 7796 C C . CYS C 1 109 ? 25.033 22.102 -34.103 1.00 36.69 106 CYS C C 1
ATOM 7797 O O . CYS C 1 109 ? 24.323 22.989 -33.710 1.00 23.87 106 CYS C O 1
ATOM 7804 N N . HIS C 1 110 ? 26.344 22.099 -33.918 1.00 37.38 107 HIS C N 1
ATOM 7805 C CA . HIS C 1 110 ? 26.999 23.188 -33.222 1.00 38.24 107 HIS C CA 1
ATOM 7806 C C . HIS C 1 110 ? 26.809 24.519 -33.893 1.00 24.19 107 HIS C C 1
ATOM 7807 O O . HIS C 1 110 ? 26.560 25.503 -33.195 1.00 23.72 107 HIS C O 1
ATOM 7822 N N . GLN C 1 111 ? 26.868 24.567 -35.215 1.00 28.67 108 GLN C N 1
ATOM 7823 C CA . GLN C 1 111 ? 26.631 25.826 -35.929 1.00 30.70 108 GLN C CA 1
ATOM 7824 C C . GLN C 1 111 ? 25.197 26.323 -35.737 1.00 34.62 108 GLN C C 1
ATOM 7825 O O . GLN C 1 111 ? 24.963 27.500 -35.596 1.00 31.77 108 GLN C O 1
ATOM 7839 N N . LEU C 1 112 ? 24.235 25.414 -35.806 1.00 30.97 109 LEU C N 1
ATOM 7840 C CA . LEU C 1 112 ? 22.843 25.790 -35.636 1.00 23.96 109 LEU C CA 1
ATOM 7841 C C . LEU C 1 112 ? 22.644 26.332 -34.215 1.00 24.71 109 LEU C C 1
ATOM 7842 O O . LEU C 1 112 ? 22.005 27.379 -34.011 1.00 25.00 109 LEU C O 1
ATOM 7858 N N . MET C 1 113 ? 23.171 25.647 -33.217 1.00 21.17 110 MET C N 1
ATOM 7859 C CA . MET C 1 113 ? 22.980 26.160 -31.852 1.00 20.76 110 MET C CA 1
ATOM 7860 C C . MET C 1 113 ? 23.605 27.564 -31.701 1.00 33.93 110 MET C C 1
ATOM 7861 O O . MET C 1 113 ? 23.060 28.433 -31.009 1.00 29.57 110 MET C O 1
ATOM 7875 N N . GLY C 1 114 ? 24.702 27.799 -32.422 1.00 30.70 111 GLY C N 1
ATOM 7876 C CA . GLY C 1 114 ? 25.341 29.098 -32.461 1.00 28.62 111 GLY C CA 1
ATOM 7877 C C . GLY C 1 114 ? 24.416 30.123 -33.059 1.00 29.95 111 GLY C C 1
ATOM 7878 O O . GLY C 1 114 ? 24.286 31.206 -32.509 1.00 22.78 111 GLY C O 1
ATOM 7882 N N . ASP C 1 115 ? 23.769 29.778 -34.174 1.00 37.04 112 ASP C N 1
ATOM 7883 C CA . ASP C 1 115 ? 22.784 30.659 -34.798 1.00 29.61 112 ASP C CA 1
ATOM 7884 C C . ASP C 1 115 ? 21.619 31.009 -33.860 1.00 43.21 112 ASP C C 1
ATOM 7885 O O . ASP C 1 115 ? 21.036 32.096 -33.962 1.00 25.28 112 ASP C O 1
ATOM 7894 N N . ALA C 1 116 ? 21.268 30.071 -32.982 1.00 36.04 113 ALA C N 1
ATOM 7895 C CA . ALA C 1 116 ? 20.126 30.227 -32.054 1.00 24.73 113 ALA C CA 1
ATOM 7896 C C . ALA C 1 116 ? 20.361 31.304 -30.983 1.00 20.15 113 ALA C C 1
ATOM 7897 O O . ALA C 1 116 ? 19.426 31.967 -30.505 1.00 22.90 113 ALA C O 1
ATOM 7904 N N . LYS C 1 117 ? 21.629 31.516 -30.659 1.00 19.02 114 LYS C N 1
ATOM 7905 C CA . LYS C 1 117 ? 22.020 32.473 -29.634 1.00 18.72 114 LYS C CA 1
ATOM 7906 C C . LYS C 1 117 ? 21.532 33.888 -29.931 1.00 19.77 114 LYS C C 1
ATOM 7907 O O . LYS C 1 117 ? 21.230 34.643 -29.018 1.00 18.24 114 LYS C O 1
ATOM 7926 N N . SER C 1 118 ? 21.475 34.249 -31.207 1.00 19.03 115 SER C N 1
ATOM 7927 C CA . SER C 1 118 ? 21.000 35.560 -31.572 1.00 28.12 115 SER C CA 1
ATOM 7928 C C . SER C 1 118 ? 19.474 35.670 -31.507 1.00 25.29 115 SER C C 1
ATOM 7929 O O . SER C 1 118 ? 18.947 36.771 -31.634 1.00 21.58 115 SER C O 1
ATOM 7937 N N . LEU C 1 119 ? 18.794 34.548 -31.248 1.00 19.69 116 LEU C N 1
ATOM 7938 C CA . LEU C 1 119 ? 17.321 34.450 -31.314 1.00 18.66 116 LEU C CA 1
ATOM 7939 C C . LEU C 1 119 ? 16.665 34.200 -29.957 1.00 19.50 116 LEU C C 1
ATOM 7940 O O . LEU C 1 119 ? 15.458 34.015 -29.889 1.00 18.28 116 LEU C O 1
ATOM 7956 N N . VAL C 1 120 ? 17.439 34.299 -28.872 1.00 17.97 117 VAL C N 1
ATOM 7957 C CA . VAL C 1 120 ? 16.960 33.941 -27.551 1.00 17.70 117 VAL C CA 1
ATOM 7958 C C . VAL C 1 120 ? 15.904 34.862 -26.951 1.00 23.03 117 VAL C C 1
ATOM 7959 O O . VAL C 1 120 ? 15.270 34.496 -25.946 1.00 17.64 117 VAL C O 1
ATOM 7972 N N . ASP C 1 121 ? 15.713 36.060 -27.512 1.00 19.48 118 ASP C N 1
ATOM 7973 C CA . ASP C 1 121 ? 14.659 36.926 -26.964 1.00 20.95 118 ASP C CA 1
ATOM 7974 C C . ASP C 1 121 ? 13.287 36.531 -27.507 1.00 18.65 118 ASP C C 1
ATOM 7975 O O . ASP C 1 121 ? 12.300 36.787 -26.857 1.00 21.63 118 ASP C O 1
ATOM 7984 N N . ASP C 1 122 ? 13.262 35.963 -28.707 1.00 18.59 119 ASP C N 1
ATOM 7985 C CA . ASP C 1 122 ? 12.038 35.661 -29.432 1.00 18.99 119 ASP C CA 1
ATOM 7986 C C . ASP C 1 122 ? 11.618 34.174 -29.335 1.00 18.81 119 ASP C C 1
ATOM 7987 O O . ASP C 1 122 ? 10.438 33.870 -29.447 1.00 22.29 119 ASP C O 1
ATOM 7996 N N . TYR C 1 123 ? 12.569 33.284 -29.085 1.00 18.42 120 TYR C N 1
ATOM 7997 C CA . TYR C 1 123 ? 12.318 31.851 -28.969 1.00 18.28 120 TYR C CA 1
ATOM 7998 C C . TYR C 1 123 ? 12.962 31.284 -27.726 1.00 21.59 120 TYR C C 1
ATOM 7999 O O . TYR C 1 123 ? 13.895 31.878 -27.180 1.00 17.85 120 TYR C O 1
ATOM 8017 N N . THR C 1 124 ? 12.460 30.129 -27.291 1.00 17.98 121 THR C N 1
ATOM 8018 C CA . THR C 1 124 ? 13.176 29.283 -26.361 1.00 17.85 121 THR C CA 1
ATOM 8019 C C . THR C 1 124 ? 13.544 27.964 -27.089 1.00 17.85 121 THR C C 1
ATOM 8020 O O . THR C 1 124 ? 12.673 27.279 -27.605 1.00 17.92 121 THR C O 1
ATOM 8031 N N . PHE C 1 125 ? 14.830 27.636 -27.134 1.00 17.84 122 PHE C N 1
ATOM 8032 C CA . PHE C 1 125 ? 15.280 26.417 -27.785 1.00 17.96 122 PHE C CA 1
ATOM 8033 C C . PHE C 1 125 ? 15.411 25.256 -26.841 1.00 22.06 122 PHE C C 1
ATOM 8034 O O . PHE C 1 125 ? 15.977 25.400 -25.763 1.00 25.06 122 PHE C O 1
ATOM 8051 N N . LYS C 1 126 ? 14.812 24.119 -27.217 1.00 22.03 123 LYS C N 1
ATOM 8052 C CA . LYS C 1 126 ? 15.057 22.844 -26.558 1.00 24.24 123 LYS C CA 1
ATOM 8053 C C . LYS C 1 126 ? 16.012 21.962 -27.396 1.00 30.78 123 LYS C C 1
ATOM 8054 O O . LYS C 1 126 ? 15.620 21.367 -28.427 1.00 21.32 123 LYS C O 1
ATOM 8073 N N . PHE C 1 127 ? 17.261 21.887 -26.955 1.00 18.97 124 PHE C N 1
ATOM 8074 C CA . PHE C 1 127 ? 18.270 21.103 -27.642 1.00 26.58 124 PHE C CA 1
ATOM 8075 C C . PHE C 1 127 ? 18.146 19.724 -26.995 1.00 19.77 124 PHE C C 1
ATOM 8076 O O . PHE C 1 127 ? 18.362 19.559 -25.780 1.00 25.97 124 PHE C O 1
ATOM 8093 N N . ILE C 1 128 ? 17.620 18.801 -27.772 1.00 20.48 125 ILE C N 1
ATOM 8094 C CA . ILE C 1 128 ? 17.445 17.417 -27.343 1.00 20.18 125 ILE C CA 1
ATOM 8095 C C . ILE C 1 128 ? 18.618 16.633 -27.835 1.00 20.89 125 ILE C C 1
ATOM 8096 O O . ILE C 1 128 ? 18.809 16.457 -29.033 1.00 20.91 125 ILE C O 1
ATOM 8112 N N . VAL C 1 129 ? 19.398 16.147 -26.901 1.00 22.44 126 VAL C N 1
ATOM 8113 C CA . VAL C 1 129 ? 20.663 15.538 -27.214 1.00 23.38 126 VAL C CA 1
ATOM 8114 C C . VAL C 1 129 ? 20.470 14.048 -27.505 1.00 41.31 126 VAL C C 1
ATOM 8115 O O . VAL C 1 129 ? 19.955 13.312 -26.673 1.00 27.10 126 VAL C O 1
ATOM 8128 N N . ILE C 1 130 ? 20.891 13.600 -28.679 1.00 24.01 127 ILE C N 1
ATOM 8129 C CA . ILE C 1 130 ? 20.814 12.180 -28.990 1.00 28.31 127 ILE C CA 1
ATOM 8130 C C . ILE C 1 130 ? 22.164 11.719 -29.508 1.00 29.97 127 ILE C C 1
ATOM 8131 O O . ILE C 1 130 ? 22.787 12.426 -30.295 1.00 26.29 127 ILE C O 1
ATOM 8147 N N . PRO C 1 131 ? 22.657 10.569 -29.014 1.00 29.38 128 PRO C N 1
ATOM 8148 C CA . PRO C 1 131 ? 23.916 10.072 -29.578 1.00 26.94 128 PRO C CA 1
ATOM 8149 C C . PRO C 1 131 ? 23.666 9.354 -30.945 1.00 27.05 128 PRO C C 1
ATOM 8150 O O . PRO C 1 131 ? 23.932 8.162 -31.105 1.00 27.92 128 PRO C O 1
ATOM 8161 N N . ALA C 1 132 ? 23.177 10.111 -31.935 1.00 35.98 129 ALA C N 1
ATOM 8162 C CA . ALA C 1 132 ? 22.803 9.569 -33.259 1.00 28.18 129 ALA C CA 1
ATOM 8163 C C . ALA C 1 132 ? 23.953 9.030 -34.062 1.00 39.69 129 ALA C C 1
ATOM 8164 O O . ALA C 1 132 ? 23.729 8.249 -34.992 1.00 44.48 129 ALA C O 1
ATOM 8171 N N . LEU C 1 133 ? 25.159 9.477 -33.719 1.00 40.26 130 LEU C N 1
ATOM 8172 C CA . LEU C 1 133 ? 26.365 9.184 -34.467 1.00 35.38 130 LEU C CA 1
ATOM 8173 C C . LEU C 1 133 ? 27.188 8.211 -33.668 1.00 34.34 130 LEU C C 1
ATOM 8174 O O . LEU C 1 133 ? 28.250 7.791 -34.102 1.00 37.71 130 LEU C O 1
ATOM 8190 N N . GLY C 1 134 ? 26.665 7.828 -32.505 1.00 31.87 131 GLY C N 1
ATOM 8191 C CA . GLY C 1 134 ? 27.194 6.678 -31.804 1.00 46.93 131 GLY C CA 1
ATOM 8192 C C . GLY C 1 134 ? 28.627 6.910 -31.414 1.00 42.01 131 GLY C C 1
ATOM 8193 O O . GLY C 1 134 ? 29.141 8.028 -31.523 1.00 39.57 131 GLY C O 1
ATOM 8197 N N . ALA C 1 135 ? 29.266 5.833 -30.982 1.00 36.76 132 ALA C N 1
ATOM 8198 C CA . ALA C 1 135 ? 30.643 5.851 -30.501 1.00 37.47 132 ALA C CA 1
ATOM 8199 C C . ALA C 1 135 ? 30.809 6.833 -29.356 1.00 36.01 132 ALA C C 1
ATOM 8200 O O . ALA C 1 135 ? 30.118 6.721 -28.346 1.00 44.13 132 ALA C O 1
ATOM 8207 N N . GLU C 1 136 ? 31.707 7.805 -29.542 1.00 37.43 133 GLU C N 1
ATOM 8208 C CA . GLU C 1 136 ? 32.052 8.800 -28.532 1.00 39.72 133 GLU C CA 1
ATOM 8209 C C . GLU C 1 136 ? 30.859 9.657 -28.124 1.00 35.86 133 GLU C C 1
ATOM 8210 O O . GLU C 1 136 ? 30.821 10.226 -27.037 1.00 33.57 133 GLU C O 1
ATOM 8222 N N . SER C 1 137 ? 29.891 9.762 -29.018 1.00 37.21 134 SER C N 1
ATOM 8223 C CA . SER C 1 137 ? 28.682 10.532 -28.744 1.00 31.05 134 SER C CA 1
ATOM 8224 C C . SER C 1 137 ? 27.908 9.920 -27.561 1.00 32.04 134 SER C C 1
ATOM 8225 O O . SER C 1 137 ? 27.294 10.643 -26.769 1.00 31.93 134 SER C O 1
ATOM 8233 N N . ASN C 1 138 ? 27.923 8.587 -27.451 1.00 36.36 135 ASN C N 1
ATOM 8234 C CA . ASN C 1 138 ? 27.240 7.912 -26.356 1.00 31.71 135 ASN C CA 1
ATOM 8235 C C . ASN C 1 138 ? 27.705 8.387 -24.987 1.00 37.39 135 ASN C C 1
ATOM 8236 O O . ASN C 1 138 ? 26.892 8.701 -24.113 1.00 39.23 135 ASN C O 1
ATOM 8247 N N . ARG C 1 139 ? 29.010 8.463 -24.799 1.00 33.34 136 ARG C N 1
ATOM 8248 C CA . ARG C 1 139 ? 29.549 8.866 -23.506 1.00 33.84 136 ARG C CA 1
ATOM 8249 C C . ARG C 1 139 ? 29.207 10.313 -23.165 1.00 40.80 136 ARG C C 1
ATOM 8250 O O . ARG C 1 139 ? 28.895 10.640 -22.010 1.00 32.17 136 ARG C O 1
ATOM 8271 N N . LEU C 1 140 ? 29.284 11.172 -24.178 1.00 34.48 137 LEU C N 1
ATOM 8272 C CA . LEU C 1 140 ? 28.969 12.579 -24.039 1.00 31.19 137 LEU C CA 1
ATOM 8273 C C . LEU C 1 140 ? 27.487 12.809 -23.710 1.00 36.18 137 LEU C C 1
ATOM 8274 O O . LEU C 1 140 ? 27.161 13.689 -22.919 1.00 28.25 137 LEU C O 1
ATOM 8290 N N . ALA C 1 141 ? 26.596 12.062 -24.362 1.00 38.69 138 ALA C N 1
ATOM 8291 C CA . ALA C 1 141 ? 25.162 12.190 -24.094 1.00 33.49 138 ALA C CA 1
ATOM 8292 C C . ALA C 1 141 ? 24.890 11.664 -22.698 1.00 41.05 138 ALA C C 1
ATOM 8293 O O . ALA C 1 141 ? 24.056 12.213 -21.985 1.00 31.13 138 ALA C O 1
ATOM 8300 N N . LYS C 1 142 ? 25.587 10.587 -22.319 1.00 31.59 139 LYS C N 1
ATOM 8301 C CA . LYS C 1 142 ? 25.467 10.037 -20.968 1.00 34.42 139 LYS C CA 1
ATOM 8302 C C . LYS C 1 142 ? 25.937 11.024 -19.909 1.00 39.48 139 LYS C C 1
ATOM 8303 O O . LYS C 1 142 ? 25.290 11.192 -18.870 1.00 49.64 139 LYS C O 1
ATOM 8322 N N . ASN C 1 143 ? 27.062 11.677 -20.150 1.00 31.91 140 ASN C N 1
ATOM 8323 C CA . ASN C 1 143 ? 27.608 12.592 -19.147 1.00 38.97 140 ASN C CA 1
ATOM 8324 C C . ASN C 1 143 ? 26.656 13.740 -18.884 1.00 47.25 140 ASN C C 1
ATOM 8325 O O . ASN C 1 143 ? 26.469 14.182 -17.746 1.00 28.91 140 ASN C O 1
ATOM 8336 N N . LEU C 1 144 ? 26.043 14.226 -19.956 1.00 44.14 141 LEU C N 1
ATOM 8337 C CA . LEU C 1 144 ? 25.056 15.279 -19.819 1.00 43.00 141 LEU C CA 1
ATOM 8338 C C . LEU C 1 144 ? 23.915 14.764 -18.965 1.00 26.44 141 LEU C C 1
ATOM 8339 O O . LEU C 1 144 ? 23.566 15.359 -17.958 1.00 38.52 141 LEU C O 1
ATOM 8355 N N . TYR C 1 145 ? 23.372 13.624 -19.342 1.00 30.27 142 TYR C N 1
ATOM 8356 C CA . TYR C 1 145 ? 22.249 13.032 -18.611 1.00 38.50 142 TYR C CA 1
ATOM 8357 C C . TYR C 1 145 ? 22.573 12.799 -17.128 1.00 38.38 142 TYR C C 1
ATOM 8358 O O . TYR C 1 145 ? 21.706 12.937 -16.255 1.00 31.22 142 TYR C O 1
ATOM 8376 N N . CYS C 1 146 ? 23.823 12.437 -16.851 1.00 39.10 143 CYS C N 1
ATOM 8377 C CA . CYS C 1 146 ? 24.253 12.108 -15.487 1.00 40.68 143 CYS C CA 1
ATOM 8378 C C . CYS C 1 146 ? 24.843 13.241 -14.676 1.00 42.16 143 CYS C C 1
ATOM 8379 O O . CYS C 1 146 ? 25.291 13.027 -13.556 1.00 50.27 143 CYS C O 1
ATOM 8386 N N . ALA C 1 147 ? 24.839 14.443 -15.228 1.00 36.18 144 ALA C N 1
ATOM 8387 C CA . ALA C 1 147 ? 25.461 15.578 -14.567 1.00 51.43 144 ALA C CA 1
ATOM 8388 C C . ALA C 1 147 ? 24.919 15.859 -13.169 1.00 51.88 144 ALA C C 1
ATOM 8389 O O . ALA C 1 147 ? 23.712 15.887 -12.946 1.00 50.53 144 ALA C O 1
ATOM 8396 N N . LYS C 1 148 ? 25.841 16.050 -12.230 1.00 68.41 145 LYS C N 1
ATOM 8397 C CA . LYS C 1 148 ? 25.492 16.418 -10.862 1.00 65.98 145 LYS C CA 1
ATOM 8398 C C . LYS C 1 148 ? 24.810 17.783 -10.859 1.00 63.66 145 LYS C C 1
ATOM 8399 O O . LYS C 1 148 ? 23.802 17.983 -10.189 1.00 56.77 145 LYS C O 1
ATOM 8418 N N . ASP C 1 149 ? 25.405 18.729 -11.577 1.00 53.26 146 ASP C N 1
ATOM 8419 C CA . ASP C 1 149 ? 24.860 20.079 -11.699 1.00 47.53 146 ASP C CA 1
ATOM 8420 C C . ASP C 1 149 ? 24.345 20.395 -13.142 1.00 37.33 146 ASP C C 1
ATOM 8421 O O . ASP C 1 149 ? 25.129 20.681 -14.037 1.00 54.72 146 ASP C O 1
ATOM 8430 N N . LYS C 1 150 ? 23.033 20.385 -13.352 1.00 46.84 147 LYS C N 1
ATOM 8431 C CA . LYS C 1 150 ? 22.457 20.580 -14.692 1.00 41.28 147 LYS C CA 1
ATOM 8432 C C . LYS C 1 150 ? 22.488 22.041 -15.161 1.00 67.08 147 LYS C C 1
ATOM 8433 O O . LYS C 1 150 ? 22.118 22.350 -16.297 1.00 57.89 147 LYS C O 1
ATOM 8452 N N . THR C 1 151 ? 22.941 22.942 -14.304 1.00 63.28 148 THR C N 1
ATOM 8453 C CA . THR C 1 151 ? 22.918 24.361 -14.645 1.00 73.49 148 THR C CA 1
ATOM 8454 C C . THR C 1 151 ? 23.978 24.765 -15.654 1.00 61.80 148 THR C C 1
ATOM 8455 O O . THR C 1 151 ? 23.804 25.748 -16.365 1.00 65.00 148 THR C O 1
ATOM 8466 N N . HIS C 1 152 ? 25.062 24.000 -15.721 1.00 65.34 149 HIS C N 1
ATOM 8467 C CA . HIS C 1 152 ? 26.163 24.308 -16.628 1.00 57.13 149 HIS C CA 1
ATOM 8468 C C . HIS C 1 152 ? 26.103 23.463 -17.885 1.00 48.82 149 HIS C C 1
ATOM 8469 O O . HIS C 1 152 ? 27.014 23.522 -18.703 1.00 33.21 149 HIS C O 1
ATOM 8484 N N . ALA C 1 153 ? 25.047 22.666 -18.024 1.00 34.38 150 ALA C N 1
ATOM 8485 C CA . ALA C 1 153 ? 24.920 21.748 -19.139 1.00 38.89 150 ALA C CA 1
ATOM 8486 C C . ALA C 1 153 ? 24.873 22.423 -20.485 1.00 25.22 150 ALA C C 1
ATOM 8487 O O . ALA C 1 153 ? 25.535 21.987 -21.428 1.00 32.88 150 ALA C O 1
ATOM 8494 N N . LEU C 1 154 ? 24.049 23.452 -20.601 1.00 30.08 151 LEU C N 1
ATOM 8495 C CA . LEU C 1 154 ? 23.911 24.112 -21.874 1.00 28.90 151 LEU C CA 1
ATOM 8496 C C . LEU C 1 154 ? 25.287 24.545 -22.358 1.00 29.37 151 LEU C C 1
ATOM 8497 O O . LEU C 1 154 ? 25.646 24.323 -23.519 1.00 29.51 151 LEU C O 1
ATOM 8513 N N . ASP C 1 155 ? 26.041 25.166 -21.456 1.00 21.21 152 ASP C N 1
ATOM 8514 C CA . ASP C 1 155 ? 27.367 25.665 -21.793 1.00 30.73 152 ASP C CA 1
ATOM 8515 C C . ASP C 1 155 ? 28.306 24.516 -22.211 1.00 45.87 152 ASP C C 1
ATOM 8516 O O . ASP C 1 155 ? 29.036 24.629 -23.204 1.00 38.64 152 ASP C O 1
ATOM 8525 N N . ALA C 1 156 ? 28.259 23.393 -21.501 1.00 29.26 153 ALA C N 1
ATOM 8526 C CA . ALA C 1 156 ? 29.147 22.279 -21.831 1.00 31.85 153 ALA C CA 1
ATOM 8527 C C . ALA C 1 156 ? 28.779 21.693 -23.178 1.00 28.68 153 ALA C C 1
ATOM 8528 O O . ALA C 1 156 ? 29.630 21.332 -23.977 1.00 25.68 153 ALA C O 1
ATOM 8535 N N . LEU C 1 157 ? 27.495 21.599 -23.447 1.00 30.63 154 LEU C N 1
ATOM 8536 C CA . LEU C 1 157 ? 27.067 21.081 -24.724 1.00 23.63 154 LEU C CA 1
ATOM 8537 C C . LEU C 1 157 ? 27.523 21.941 -25.884 1.00 30.65 154 LEU C C 1
ATOM 8538 O O . LEU C 1 157 ? 28.080 21.445 -26.887 1.00 29.23 154 LEU C O 1
ATOM 8554 N N . MET C 1 158 ? 27.280 23.237 -25.762 1.00 26.22 155 MET C N 1
ATOM 8555 C CA . MET C 1 158 ? 27.585 24.115 -26.887 1.00 51.43 155 MET C CA 1
ATOM 8556 C C . MET C 1 158 ? 29.090 24.305 -27.089 1.00 44.28 155 MET C C 1
ATOM 8557 O O . MET C 1 158 ? 29.524 24.553 -28.205 1.00 55.50 155 MET C O 1
ATOM 8571 N N . ASN C 1 159 ? 29.864 24.160 -26.016 1.00 38.36 156 ASN C N 1
ATOM 8572 C CA . ASN C 1 159 ? 31.325 24.278 -26.056 1.00 46.44 156 ASN C CA 1
ATOM 8573 C C . ASN C 1 159 ? 32.117 22.965 -26.107 1.00 44.60 156 ASN C C 1
ATOM 8574 O O . ASN C 1 159 ? 33.345 22.962 -25.942 1.00 43.53 156 ASN C O 1
ATOM 8585 N N . ASN C 1 160 ? 31.428 21.849 -26.294 1.00 41.29 157 ASN C N 1
ATOM 8586 C CA . ASN C 1 160 ? 32.098 20.547 -26.385 1.00 41.50 157 ASN C CA 1
ATOM 8587 C C . ASN C 1 160 ? 32.928 20.205 -25.173 1.00 43.04 157 ASN C C 1
ATOM 8588 O O . ASN C 1 160 ? 34.072 19.783 -25.329 1.00 43.79 157 ASN C O 1
ATOM 8599 N N . THR C 1 161 ? 32.382 20.380 -23.976 1.00 34.54 158 THR C N 1
ATOM 8600 C CA . THR C 1 161 ? 33.104 19.977 -22.781 1.00 46.62 158 THR C CA 1
ATOM 8601 C C . THR C 1 161 ? 32.233 18.992 -22.013 1.00 35.95 158 THR C C 1
ATOM 8602 O O . THR C 1 161 ? 32.238 18.954 -20.783 1.00 39.33 158 THR C O 1
ATOM 8613 N N . LEU C 1 162 ? 31.421 18.237 -22.741 1.00 43.02 159 LEU C N 1
ATOM 8614 C CA . LEU C 1 162 ? 30.520 17.334 -22.053 1.00 47.95 159 LEU C CA 1
ATOM 8615 C C . LEU C 1 162 ? 31.401 16.261 -21.429 1.00 41.01 159 LEU C C 1
ATOM 8616 O O . LEU C 1 162 ? 31.041 15.666 -20.416 1.00 57.51 159 LEU C O 1
ATOM 8632 N N . GLY C 1 163 ? 32.564 16.032 -22.038 1.00 45.17 160 GLY C N 1
ATOM 8633 C CA . GLY C 1 163 ? 33.511 15.043 -21.549 1.00 52.28 160 GLY C CA 1
ATOM 8634 C C . GLY C 1 163 ? 33.963 15.346 -20.130 1.00 59.64 160 GLY C C 1
ATOM 8635 O O . GLY C 1 163 ? 34.355 14.439 -19.399 1.00 59.80 160 GLY C O 1
ATOM 8639 N N . SER C 1 164 ? 33.884 16.624 -19.751 1.00 46.78 161 SER C N 1
ATOM 8640 C CA . SER C 1 164 ? 34.424 17.128 -18.485 1.00 63.93 161 SER C CA 1
ATOM 8641 C C . SER C 1 164 ? 33.377 17.435 -17.422 1.00 51.69 161 SER C C 1
ATOM 8642 O O . SER C 1 164 ? 33.722 17.774 -16.296 1.00 44.70 161 SER C O 1
ATOM 8650 N N . LEU C 1 165 ? 32.105 17.319 -17.770 1.00 57.10 162 LEU C N 1
ATOM 8651 C CA . LEU C 1 165 ? 31.036 17.618 -16.822 1.00 45.37 162 LEU C CA 1
ATOM 8652 C C . LEU C 1 165 ? 30.982 16.600 -15.692 1.00 49.10 162 LEU C C 1
ATOM 8653 O O . LEU C 1 165 ? 30.779 15.409 -15.949 1.00 47.18 162 LEU C O 1
ATOM 8669 N N . PRO C 1 166 ? 31.141 17.060 -14.439 1.00 55.00 163 PRO C N 1
ATOM 8670 C CA . PRO C 1 166 ? 31.111 16.135 -13.303 1.00 55.19 163 PRO C CA 1
ATOM 8671 C C . PRO C 1 166 ? 29.743 15.485 -13.100 1.00 45.82 163 PRO C C 1
ATOM 8672 O O . PRO C 1 166 ? 28.702 16.143 -13.143 1.00 56.72 163 PRO C O 1
ATOM 8683 N N . SER C 1 167 ? 29.783 14.167 -12.934 1.00 60.29 164 SER C N 1
ATOM 8684 C CA . SER C 1 167 ? 28.603 13.303 -12.857 1.00 51.76 164 SER C CA 1
ATOM 8685 C C . SER C 1 167 ? 28.124 12.961 -11.440 1.00 61.13 164 SER C C 1
ATOM 8686 O O . SER C 1 167 ? 28.917 12.924 -10.497 1.00 56.87 164 SER C O 1
ATOM 8694 N N . LYS C 1 168 ? 26.833 12.644 -11.326 1.00 57.75 165 LYS C N 1
ATOM 8695 C CA . LYS C 1 168 ? 26.268 12.084 -10.104 1.00 40.87 165 LYS C CA 1
ATOM 8696 C C . LYS C 1 168 ? 26.914 10.753 -9.796 1.00 56.75 165 LYS C C 1
ATOM 8697 O O . LYS C 1 168 ? 27.427 10.074 -10.686 1.00 55.30 165 LYS C O 1
ATOM 8716 N N . GLU C 1 169 ? 26.867 10.375 -8.528 1.00 61.55 166 GLU C N 1
ATOM 8717 C CA . GLU C 1 169 ? 27.506 9.156 -8.051 1.00 65.46 166 GLU C CA 1
ATOM 8718 C C . GLU C 1 169 ? 26.891 7.846 -8.562 1.00 59.53 166 GLU C C 1
ATOM 8719 O O . GLU C 1 169 ? 27.596 6.847 -8.705 1.00 63.38 166 GLU C O 1
ATOM 8731 N N . THR C 1 170 ? 25.576 7.836 -8.760 1.00 44.43 167 THR C N 1
ATOM 8732 C CA . THR C 1 170 ? 24.848 6.662 -9.230 1.00 59.17 167 THR C CA 1
ATOM 8733 C C . THR C 1 170 ? 23.966 7.014 -10.410 1.00 65.28 167 THR C C 1
ATOM 8734 O O . THR C 1 170 ? 22.966 7.710 -10.266 1.00 50.57 167 THR C O 1
ATOM 8745 N N . CYS C 1 171 ? 24.375 6.564 -11.586 1.00 60.63 168 CYS C N 1
ATOM 8746 C CA . CYS C 1 171 ? 23.683 6.898 -12.816 1.00 58.10 168 CYS C CA 1
ATOM 8747 C C . CYS C 1 171 ? 23.894 5.812 -13.850 1.00 42.64 168 CYS C C 1
ATOM 8748 O O . CYS C 1 171 ? 25.027 5.527 -14.242 1.00 63.54 168 CYS C O 1
ATOM 8755 N N . ASP C 1 172 ? 22.799 5.198 -14.277 1.00 58.14 169 ASP C N 1
ATOM 8756 C CA . ASP C 1 172 ? 22.860 4.071 -15.187 1.00 62.85 169 ASP C CA 1
ATOM 8757 C C . ASP C 1 172 ? 21.714 4.127 -16.197 1.00 63.64 169 ASP C C 1
ATOM 8758 O O . ASP C 1 172 ? 20.679 3.494 -16.004 1.00 67.99 169 ASP C O 1
ATOM 8767 N N . PRO C 1 173 ? 21.913 4.882 -17.292 1.00 48.26 170 PRO C N 1
ATOM 8768 C CA . PRO C 1 173 ? 20.937 5.073 -18.371 1.00 53.78 170 PRO C CA 1
ATOM 8769 C C . PRO C 1 173 ? 20.762 3.858 -19.282 1.00 57.22 170 PRO C C 1
ATOM 8770 O O . PRO C 1 173 ? 19.709 3.695 -19.893 1.00 70.91 170 PRO C O 1
ATOM 8781 N N . GLY C 1 174 ? 21.798 3.030 -19.371 1.00 61.67 171 GLY C N 1
ATOM 8782 C CA . GLY C 1 174 ? 21.762 1.810 -20.164 1.00 69.82 171 GLY C CA 1
ATOM 8783 C C . GLY C 1 174 ? 22.543 1.981 -21.453 1.00 48.74 171 GLY C C 1
ATOM 8784 O O . GLY C 1 174 ? 23.031 3.058 -21.745 1.00 39.74 171 GLY C O 1
ATOM 8788 N N . GLN C 1 175 ? 22.673 0.926 -22.245 1.00 55.35 172 GLN C N 1
ATOM 8789 C CA . GLN C 1 175 ? 23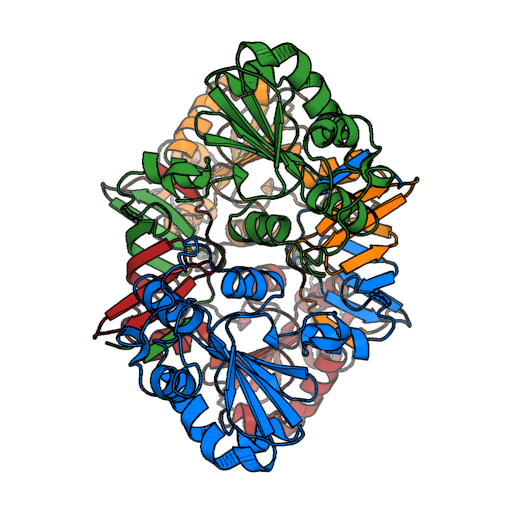.455 1.058 -23.471 1.00 48.22 172 GLN C CA 1
ATOM 8790 C C . GLN C 1 175 ? 22.590 1.731 -24.531 1.00 51.04 172 GLN C C 1
ATOM 8791 O O . GLN C 1 175 ? 23.105 2.435 -25.411 1.00 50.56 172 GLN C O 1
ATOM 8805 N N . TYR C 1 176 ? 21.275 1.538 -24.414 1.00 35.64 173 TYR C N 1
ATOM 8806 C CA . TYR C 1 176 ? 20.341 2.081 -25.377 1.00 31.25 173 TYR C CA 1
ATOM 8807 C C . TYR C 1 176 ? 19.628 3.297 -24.816 1.00 45.41 173 TYR C C 1
ATOM 8808 O O . TYR C 1 176 ? 18.702 3.196 -24.020 1.00 28.60 173 TYR C O 1
ATOM 8826 N N . ASP C 1 177 ? 20.064 4.452 -25.299 1.00 37.11 174 ASP C N 1
ATOM 8827 C CA . ASP C 1 177 ? 19.588 5.741 -24.824 1.00 34.21 174 ASP C CA 1
ATOM 8828 C C . ASP C 1 177 ? 18.109 5.979 -25.101 1.00 26.06 174 ASP C C 1
ATOM 8829 O O . ASP C 1 177 ? 17.668 5.903 -26.255 1.00 30.13 174 ASP C O 1
ATOM 8838 N N . GLN C 1 178 ? 17.360 6.252 -24.037 1.00 30.44 175 GLN C N 1
ATOM 8839 C CA . GLN C 1 178 ? 15.929 6.513 -24.148 1.00 29.03 175 GLN C CA 1
ATOM 8840 C C . GLN C 1 178 ? 15.613 7.613 -25.137 1.00 23.82 175 GLN C C 1
ATOM 8841 O O . GLN C 1 178 ? 14.636 7.506 -25.908 1.00 31.45 175 GLN C O 1
ATOM 8855 N N . THR C 1 179 ? 16.388 8.697 -25.126 1.00 27.40 176 THR C N 1
ATOM 8856 C CA . THR C 1 179 ? 16.101 9.777 -26.066 1.00 30.70 176 THR C CA 1
ATOM 8857 C C . THR C 1 179 ? 16.306 9.333 -27.512 1.00 22.62 176 THR C C 1
ATOM 8858 O O . THR C 1 179 ? 15.476 9.610 -28.376 1.00 30.13 176 THR C O 1
ATOM 8869 N N . LEU C 1 180 ? 17.383 8.592 -27.783 1.00 28.58 177 LEU C N 1
ATOM 8870 C CA . LEU C 1 180 ? 17.649 8.063 -29.123 1.00 23.54 177 LEU C CA 1
ATOM 8871 C C . LEU C 1 180 ? 16.495 7.125 -29.577 1.00 23.18 177 LEU C C 1
ATOM 8872 O O . LEU C 1 180 ? 16.031 7.127 -30.736 1.00 25.09 177 LEU C O 1
ATOM 8888 N N . LEU C 1 181 ? 16.087 6.273 -28.657 1.00 27.31 178 LEU C N 1
ATOM 8889 C CA . LEU C 1 181 ? 14.994 5.333 -28.914 1.00 33.05 178 LEU C CA 1
ATOM 8890 C C . LEU C 1 181 ? 13.689 6.073 -29.237 1.00 22.20 178 LEU C C 1
ATOM 8891 O O . LEU C 1 181 ? 12.920 5.671 -30.113 1.00 26.29 178 LEU C O 1
ATOM 8907 N N . THR C 1 182 ? 13.451 7.154 -28.511 1.00 27.01 179 THR C N 1
ATOM 8908 C CA . THR C 1 182 ? 12.221 7.912 -28.659 1.00 26.63 179 THR C CA 1
ATOM 8909 C C . THR C 1 182 ? 12.231 8.607 -30.011 1.00 23.26 179 THR C C 1
ATOM 8910 O O . THR C 1 182 ? 11.283 8.491 -30.821 1.00 26.60 179 THR C O 1
ATOM 8921 N N . ALA C 1 183 ? 13.358 9.249 -30.306 1.00 31.46 180 ALA C N 1
ATOM 8922 C CA . ALA C 1 183 ? 13.530 9.937 -31.584 1.00 22.47 180 ALA C CA 1
ATOM 8923 C C . ALA C 1 183 ? 13.305 8.996 -32.742 1.00 26.06 180 ALA C C 1
ATOM 8924 O O . ALA C 1 183 ? 12.528 9.301 -33.661 1.00 32.18 180 ALA C O 1
ATOM 8931 N N . HIS C 1 184 ? 13.898 7.807 -32.667 1.00 31.73 181 HIS C N 1
ATOM 8932 C CA . HIS C 1 184 ? 13.720 6.813 -33.726 1.00 21.05 181 HIS C CA 1
ATOM 8933 C C . HIS C 1 184 ? 12.231 6.404 -33.910 1.00 20.92 181 HIS C C 1
ATOM 8934 O O . HIS C 1 184 ? 11.729 6.346 -35.040 1.00 30.52 181 HIS C O 1
ATOM 8949 N N . PHE C 1 185 ? 11.532 6.177 -32.802 1.00 20.31 182 PHE C N 1
ATOM 8950 C CA . PHE C 1 185 ? 10.180 5.643 -32.822 1.00 21.68 182 PHE C CA 1
ATOM 8951 C C . PHE C 1 185 ? 9.256 6.657 -33.493 1.00 26.64 182 PHE C C 1
ATOM 8952 O O . PHE C 1 185 ? 8.384 6.296 -34.310 1.00 22.56 182 PHE C O 1
ATOM 8969 N N . ILE C 1 186 ? 9.476 7.929 -33.152 1.00 37.48 183 ILE C N 1
ATOM 8970 C CA . ILE C 1 186 ? 8.578 8.974 -33.599 1.00 37.31 183 ILE C CA 1
ATOM 8971 C C . ILE C 1 186 ? 8.930 9.530 -34.965 1.00 40.32 183 ILE C C 1
ATOM 8972 O O . ILE C 1 186 ? 8.143 10.280 -35.533 1.00 52.82 183 ILE C O 1
ATOM 8988 N N . GLY C 1 187 ? 10.065 9.114 -35.521 1.00 41.30 184 GLY C N 1
ATOM 8989 C CA . GLY C 1 187 ? 10.407 9.461 -36.884 1.00 40.66 184 GLY C CA 1
ATOM 8990 C C . GLY C 1 187 ? 11.369 10.636 -37.036 1.00 31.54 184 GLY C C 1
ATOM 8991 O O . GLY C 1 187 ? 11.374 11.322 -38.059 1.00 33.01 184 GLY C O 1
ATOM 8995 N N . ILE C 1 188 ? 12.148 10.917 -36.002 1.00 42.78 185 ILE C N 1
ATOM 8996 C CA . ILE C 1 188 ? 13.207 11.902 -36.134 1.00 31.10 185 ILE C CA 1
ATOM 8997 C C . ILE C 1 188 ? 14.275 11.232 -36.983 1.00 31.86 185 ILE C C 1
ATOM 8998 O O . ILE C 1 188 ? 14.748 10.172 -36.616 1.00 37.93 185 ILE C O 1
ATOM 9014 N N . GLU C 1 189 ? 14.616 11.830 -38.124 1.00 28.08 186 GLU C N 1
ATOM 9015 C CA . GLU C 1 189 ? 15.613 11.265 -39.038 1.00 21.17 186 GLU C CA 1
ATOM 9016 C C . GLU C 1 189 ? 16.750 12.263 -39.224 1.00 33.45 186 GLU C C 1
ATOM 9017 O O . GLU C 1 189 ? 16.521 13.402 -39.647 1.00 38.18 186 GLU C O 1
ATOM 9029 N N . GLY C 1 190 ? 17.971 11.850 -38.898 1.00 22.48 187 GLY C N 1
ATOM 9030 C CA . GLY C 1 190 ? 19.115 12.699 -39.118 1.00 23.11 187 GLY C CA 1
ATOM 9031 C C . GLY C 1 190 ? 19.290 13.772 -38.049 1.00 22.73 187 GLY C C 1
ATOM 9032 O O . GLY C 1 190 ? 18.346 14.063 -37.266 1.00 32.39 187 GLY C O 1
ATOM 9036 N N . VAL C 1 191 ? 20.485 14.363 -38.011 1.00 23.39 188 VAL C N 1
ATOM 9037 C CA . VAL C 1 191 ? 20.714 15.517 -37.166 1.00 28.19 188 VAL C CA 1
ATOM 9038 C C . VAL C 1 191 ? 21.442 16.560 -37.971 1.00 28.67 188 VAL C C 1
ATOM 9039 O O . VAL C 1 191 ? 22.210 16.233 -38.879 1.00 25.75 188 VAL C O 1
ATOM 9052 N N . PRO C 1 192 ? 21.190 17.825 -37.660 1.00 26.91 189 PRO C N 1
ATOM 9053 C CA . PRO C 1 192 ? 20.170 18.261 -36.696 1.00 22.00 189 PRO C CA 1
ATOM 9054 C C . PRO C 1 192 ? 18.778 18.110 -37.268 1.00 23.62 189 PRO C C 1
ATOM 9055 O O . PRO C 1 192 ? 18.576 18.106 -38.484 1.00 26.71 189 PRO C O 1
ATOM 9066 N N . PHE C 1 193 ? 17.810 18.014 -36.379 1.00 30.30 190 PHE C N 1
ATOM 9067 C CA . PHE C 1 193 ? 16.419 17.870 -36.785 1.00 20.74 190 PHE C CA 1
ATOM 9068 C C . PHE C 1 193 ? 15.668 18.934 -35.983 1.00 19.64 190 PHE C C 1
ATOM 9069 O O . PHE C 1 193 ? 15.671 18.893 -34.775 1.00 23.95 190 PHE C O 1
ATOM 9086 N N . VAL C 1 194 ? 15.106 19.912 -36.681 1.00 25.66 191 VAL C N 1
ATOM 9087 C CA . VAL C 1 194 ? 14.474 21.061 -36.078 1.00 24.81 191 VAL C CA 1
ATOM 9088 C C . VAL C 1 194 ? 12.935 20.936 -36.233 1.00 23.02 191 VAL C C 1
ATOM 9089 O O . VAL C 1 194 ? 12.466 20.443 -37.232 1.00 20.18 191 VAL C O 1
ATOM 9102 N N . VAL C 1 195 ? 12.183 21.328 -35.220 1.00 21.74 192 VAL C N 1
ATOM 9103 C CA . VAL C 1 195 ? 10.728 21.452 -35.292 1.00 18.37 192 VAL C CA 1
ATOM 9104 C C . VAL C 1 195 ? 10.398 22.864 -34.901 1.00 27.75 192 VAL C C 1
ATOM 9105 O O . VAL C 1 195 ? 10.764 23.296 -33.825 1.00 18.29 192 VAL C O 1
ATOM 9118 N N . ALA C 1 196 ? 9.760 23.581 -35.805 1.00 18.62 193 ALA C N 1
ATOM 9119 C CA . ALA C 1 196 ? 9.396 24.957 -35.589 1.00 18.79 193 ALA C CA 1
ATOM 9120 C C . ALA C 1 196 ? 8.309 25.026 -34.529 1.00 26.06 193 ALA C C 1
ATOM 9121 O O . ALA C 1 196 ? 7.731 24.002 -34.168 1.00 19.96 193 ALA C O 1
ATOM 9128 N N . PRO C 1 197 ? 8.042 26.236 -33.993 1.00 25.06 194 PRO C N 1
ATOM 9129 C CA . PRO C 1 197 ? 6.932 26.318 -33.039 1.00 23.73 194 PRO C CA 1
ATOM 9130 C C . PRO C 1 197 ? 5.589 25.806 -33.608 1.00 27.42 194 PRO C C 1
ATOM 9131 O O . PRO C 1 197 ? 4.743 25.316 -32.857 1.00 20.29 194 PRO C O 1
ATOM 9142 N N . ASP C 1 198 ? 5.390 25.950 -34.922 1.00 23.25 195 ASP C N 1
ATOM 9143 C CA . ASP C 1 198 ? 4.110 25.593 -35.543 1.00 27.13 195 ASP C CA 1
ATOM 9144 C C . ASP C 1 198 ? 4.052 24.178 -36.014 1.00 29.71 195 ASP C C 1
ATOM 9145 O O . ASP C 1 198 ? 3.083 23.765 -36.679 1.00 25.06 195 ASP C O 1
ATOM 9154 N N . GLY C 1 199 ? 5.107 23.451 -35.668 1.00 21.17 196 GLY C N 1
ATOM 9155 C CA . GLY C 1 199 ? 5.231 22.037 -35.940 1.00 25.03 196 GLY C CA 1
ATOM 9156 C C . GLY C 1 199 ? 6.014 21.648 -37.187 1.00 18.70 196 GLY C C 1
ATOM 9157 O O . GLY C 1 199 ? 6.446 20.506 -37.292 1.00 28.92 196 GLY C O 1
ATOM 9161 N N . ARG C 1 200 ? 6.237 22.585 -38.102 1.00 20.35 197 ARG C N 1
ATOM 9162 C CA . ARG C 1 200 ? 6.992 22.310 -39.331 1.00 23.73 197 ARG C CA 1
ATOM 9163 C C . ARG C 1 200 ? 8.358 21.706 -38.985 1.00 26.54 197 ARG C C 1
ATOM 9164 O O . ARG C 1 200 ? 8.985 22.138 -38.022 1.00 20.29 197 ARG C O 1
ATOM 9185 N N . VAL C 1 201 ? 8.795 20.679 -39.706 1.00 29.64 198 VAL C N 1
ATOM 9186 C CA . VAL C 1 201 ? 10.098 20.071 -39.410 1.00 27.14 198 VAL C CA 1
ATOM 9187 C C . VAL C 1 201 ? 11.120 20.463 -40.475 1.00 29.89 198 VAL C C 1
ATOM 9188 O O . VAL C 1 201 ? 10.769 20.707 -41.632 1.00 25.89 198 VAL C O 1
ATOM 9201 N N . SER C 1 202 ? 12.379 20.567 -40.045 1.00 22.81 199 SER C N 1
ATOM 9202 C CA . SER C 1 202 ? 13.531 20.661 -40.935 1.00 25.39 199 SER C CA 1
ATOM 9203 C C . SER C 1 202 ? 14.470 19.503 -40.668 1.00 35.21 199 SER C C 1
ATOM 9204 O O . SER C 1 202 ? 14.983 19.332 -39.564 1.00 29.56 199 SER C O 1
ATOM 9212 N N . LYS C 1 203 ? 14.645 18.689 -41.702 1.00 21.95 200 LYS C N 1
ATOM 9213 C CA . LYS C 1 203 ? 15.527 17.554 -41.666 1.00 26.14 200 LYS C CA 1
ATOM 9214 C C . LYS C 1 203 ? 16.866 18.033 -42.143 1.00 36.81 200 LYS C C 1
ATOM 9215 O O . LYS C 1 203 ? 17.157 17.931 -43.315 1.00 24.85 200 LYS C O 1
ATOM 9234 N N . GLY C 1 204 ? 17.648 18.583 -41.220 1.00 33.61 201 GLY C N 1
ATOM 9235 C CA . GLY C 1 204 ? 18.902 19.257 -41.521 1.00 26.12 201 GLY C CA 1
ATOM 9236 C C . GLY C 1 204 ? 18.855 20.700 -41.040 1.00 22.56 201 GLY C C 1
ATOM 9237 O O . GLY C 1 204 ? 17.812 21.199 -40.585 1.00 35.21 201 GLY C O 1
ATOM 9241 N N . ARG C 1 205 ? 19.996 21.365 -41.091 1.00 34.51 202 ARG C N 1
ATOM 9242 C CA . ARG C 1 205 ? 20.089 22.759 -40.705 1.00 31.53 202 ARG C CA 1
ATOM 9243 C C . ARG C 1 205 ? 19.458 23.644 -41.756 1.00 34.11 202 ARG C C 1
ATOM 9244 O O . ARG C 1 205 ? 19.787 23.533 -42.924 1.00 34.28 202 ARG C O 1
ATOM 9265 N N . PRO C 1 206 ? 18.545 24.533 -41.356 1.00 41.17 203 PRO C N 1
ATOM 9266 C CA . PRO C 1 206 ? 18.020 25.467 -42.358 1.00 43.77 203 PRO C CA 1
ATOM 9267 C C . PRO C 1 206 ? 19.056 26.479 -42.846 1.00 36.37 203 PRO C C 1
ATOM 9268 O O . PRO C 1 206 ? 19.994 26.861 -42.127 1.00 53.11 203 PRO C O 1
ATOM 9279 N N . LYS C 1 207 ? 18.882 26.893 -44.096 1.00 39.85 204 LYS C N 1
ATOM 9280 C CA . LYS C 1 207 ? 19.747 27.877 -44.729 1.00 49.22 204 LYS C CA 1
ATOM 9281 C C . LYS C 1 207 ? 19.826 29.120 -43.844 1.00 50.13 204 LYS C C 1
ATOM 9282 O O . LYS C 1 207 ? 20.911 29.607 -43.525 1.00 55.28 204 LYS C O 1
ATOM 9301 N N . ASN C 1 208 ? 18.655 29.653 -43.496 1.00 50.40 205 ASN C N 1
ATOM 9302 C CA . ASN C 1 208 ? 18.541 30.725 -42.518 1.00 46.66 205 ASN C CA 1
ATOM 9303 C C . ASN C 1 208 ? 17.540 30.354 -41.423 1.00 49.23 205 ASN C C 1
ATOM 9304 O O . ASN C 1 208 ? 16.348 30.202 -41.693 1.00 41.09 205 ASN C O 1
ATOM 9315 N N . LEU C 1 209 ? 18.017 30.217 -40.194 1.00 33.74 206 LEU C N 1
ATOM 9316 C CA . LEU C 1 209 ? 17.179 29.740 -39.111 1.00 34.77 206 LEU C CA 1
ATOM 9317 C C . LEU C 1 209 ? 16.049 30.716 -38.775 1.00 28.79 206 LEU C C 1
ATOM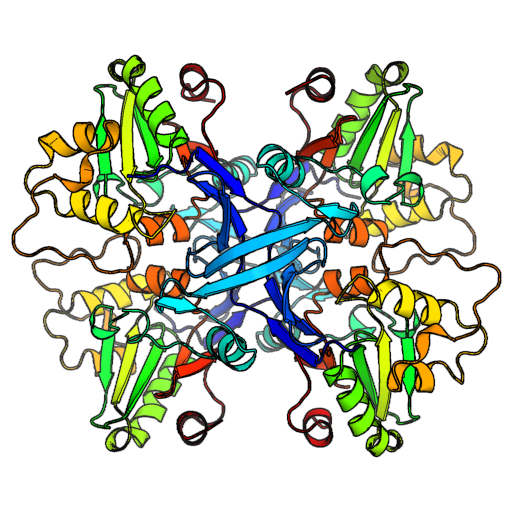 9318 O O . LEU C 1 209 ? 14.902 30.311 -38.597 1.00 30.31 206 LEU C O 1
ATOM 9334 N N . LYS C 1 210 ? 16.375 32.002 -38.705 1.00 38.78 207 LYS C N 1
ATOM 9335 C CA . LYS C 1 210 ? 15.394 33.028 -38.360 1.00 33.83 207 LYS C CA 1
ATOM 9336 C C . LYS C 1 210 ? 14.178 33.006 -39.294 1.00 35.43 207 LYS C C 1
ATOM 9337 O O . LYS C 1 210 ? 13.032 32.901 -38.838 1.00 36.29 207 LYS C O 1
ATOM 9356 N N . SER C 1 211 ? 14.417 33.074 -40.598 1.00 34.01 208 SER C N 1
ATOM 9357 C CA . SER C 1 211 ? 13.310 33.126 -41.543 1.00 36.14 208 SER C CA 1
ATOM 9358 C C . SER C 1 211 ? 12.546 31.815 -41.539 1.00 44.15 208 SER C C 1
ATOM 9359 O O . SER C 1 211 ? 11.306 31.803 -41.545 1.00 37.28 208 SER C O 1
ATOM 9367 N N . TRP C 1 212 ? 13.273 30.702 -41.505 1.00 28.24 209 TRP C N 1
ATOM 9368 C CA . TRP C 1 212 ? 12.605 29.410 -41.511 1.00 30.19 209 TRP C CA 1
ATOM 9369 C C . TRP C 1 212 ? 11.641 29.236 -40.327 1.00 31.23 209 TRP C C 1
ATOM 9370 O O . TRP C 1 212 ? 10.604 28.607 -40.462 1.00 37.65 209 TRP C O 1
ATOM 9391 N N . LEU C 1 213 ? 12.004 29.780 -39.170 1.00 23.62 210 LEU C N 1
ATOM 9392 C CA . LEU C 1 213 ? 11.206 29.657 -37.964 1.00 25.59 210 LEU C CA 1
ATOM 9393 C C . LEU C 1 213 ? 9.927 30.482 -38.086 1.00 31.24 210 LEU C C 1
ATOM 9394 O O . LEU C 1 213 ? 8.891 30.189 -37.484 1.00 46.92 210 LEU C O 1
ATOM 9410 N N . GLU C 1 214 ? 10.024 31.527 -38.873 1.00 21.41 211 GLU C N 1
ATOM 9411 C CA . GLU C 1 214 ? 8.898 32.412 -39.113 1.00 55.60 211 GLU C CA 1
ATOM 9412 C C . GLU C 1 214 ? 7.839 31.754 -40.021 1.00 56.59 211 GLU C C 1
ATOM 9413 O O . GLU C 1 214 ? 6.681 31.596 -39.610 1.00 42.07 211 GLU C O 1
ATOM 9425 N N . SER C 1 215 ? 8.228 31.326 -41.224 1.00 60.27 212 SER C N 1
ATOM 9426 C CA . SER C 1 215 ? 7.244 30.813 -42.179 1.00 53.26 212 SER C CA 1
ATOM 9427 C C . SER C 1 215 ? 7.795 29.702 -43.086 1.00 61.13 212 SER C C 1
ATOM 9428 O O . SER C 1 215 ? 8.774 29.038 -42.735 1.00 53.98 212 SER C O 1
ATOM 9436 N N . ALA C 1 216 ? 7.151 29.512 -44.243 1.00 67.96 213 ALA C N 1
ATOM 9437 C CA . ALA C 1 216 ? 7.524 28.489 -45.244 1.00 65.70 213 ALA C CA 1
ATOM 9438 C C . ALA C 1 216 ? 7.570 27.114 -44.597 1.00 69.88 213 ALA C C 1
ATOM 9439 O O . ALA C 1 216 ? 6.536 26.453 -44.473 1.00 88.86 213 ALA C O 1
ATOM 9446 N N . ALA D 1 14 ? -13.377 9.377 -65.892 1.00 44.32 11 ALA D N 1
ATOM 9447 C CA . ALA D 1 14 ? -13.351 10.828 -66.119 1.00 73.88 11 ALA D CA 1
ATOM 9448 C C . ALA D 1 14 ? -13.171 11.643 -64.823 1.00 82.25 11 ALA D C 1
ATOM 9449 O O . ALA D 1 14 ? -13.415 12.878 -64.831 1.00 45.96 11 ALA D O 1
ATOM 9455 N N . ALA D 1 15 ? -12.836 10.944 -63.722 1.00 65.48 12 ALA D N 1
ATOM 9456 C CA . ALA D 1 15 ? -12.561 11.570 -62.414 1.00 68.86 12 ALA D CA 1
ATOM 9457 C C . ALA D 1 15 ? -11.056 11.714 -62.099 1.00 41.33 12 ALA D C 1
ATOM 9458 O O . ALA D 1 15 ? -10.298 10.741 -62.186 1.00 42.33 12 ALA D O 1
ATOM 9465 N N . LYS D 1 16 ? -10.667 12.924 -61.679 1.00 37.57 13 LYS D N 1
ATOM 9466 C CA . LYS D 1 16 ? -9.256 13.286 -61.449 1.00 38.60 13 LYS D CA 1
ATOM 9467 C C . LYS D 1 16 ? -8.837 13.126 -59.986 1.00 27.92 13 LYS D C 1
ATOM 9468 O O . LYS D 1 16 ? -9.646 13.337 -59.091 1.00 28.63 13 LYS D O 1
ATOM 9487 N N . ILE D 1 17 ? -7.563 12.852 -59.742 1.00 32.20 14 ILE D N 1
ATOM 9488 C CA . ILE D 1 17 ? -7.011 12.872 -58.379 1.00 25.28 14 ILE D CA 1
ATOM 9489 C C . ILE D 1 17 ? -6.545 14.288 -58.073 1.00 27.54 14 ILE D C 1
ATOM 9490 O O . ILE D 1 17 ? -5.677 14.851 -58.757 1.00 27.39 14 ILE D O 1
ATOM 9506 N N . GLU D 1 18 ? -7.166 14.883 -57.069 1.00 26.79 15 GLU D N 1
ATOM 9507 C CA . GLU D 1 18 ? -6.964 16.287 -56.773 1.00 29.33 15 GLU D CA 1
ATOM 9508 C C . GLU D 1 18 ? -5.687 16.476 -55.971 1.00 27.47 15 GLU D C 1
ATOM 9509 O O . GLU D 1 18 ? -5.007 17.493 -56.093 1.00 33.60 15 GLU D O 1
ATOM 9521 N N . ASP D 1 19 ? -5.326 15.463 -55.190 1.00 27.55 16 ASP D N 1
ATOM 9522 C CA . ASP D 1 19 ? -4.292 15.647 -54.207 1.00 24.85 16 ASP D CA 1
ATOM 9523 C C . ASP D 1 19 ? -3.836 14.300 -53.756 1.00 22.81 16 ASP D C 1
ATOM 9524 O O . ASP D 1 19 ? -4.610 13.337 -53.779 1.00 21.95 16 ASP D O 1
ATOM 9533 N N . ILE D 1 20 ? -2.551 14.239 -53.413 1.00 22.23 17 ILE D N 1
ATOM 9534 C CA . ILE D 1 20 ? -1.894 13.030 -52.963 1.00 20.50 17 ILE D CA 1
ATOM 9535 C C . ILE D 1 20 ? -0.914 13.390 -51.860 1.00 33.89 17 ILE D C 1
ATOM 9536 O O . ILE D 1 20 ? -0.089 14.296 -52.042 1.00 26.68 17 ILE D O 1
ATOM 9552 N N . VAL D 1 21 ? -0.948 12.641 -50.767 1.00 21.39 18 VAL D N 1
ATOM 9553 C CA . VAL D 1 21 ? 0.021 12.792 -49.669 1.00 24.68 18 VAL D CA 1
ATOM 9554 C C . VAL D 1 21 ? 0.637 11.466 -49.261 1.00 23.11 18 VAL D C 1
ATOM 9555 O O . VAL D 1 21 ? -0.082 10.495 -49.009 1.00 17.54 18 VAL D O 1
ATOM 9568 N N . GLU D 1 22 ? 1.970 11.438 -49.192 1.00 17.48 19 GLU D N 1
ATOM 9569 C CA . GLU D 1 22 ? 2.681 10.300 -48.645 1.00 16.35 19 GLU D CA 1
ATOM 9570 C C . GLU D 1 22 ? 2.616 10.281 -47.138 1.00 20.04 19 GLU D C 1
ATOM 9571 O O . GLU D 1 22 ? 3.094 11.218 -46.463 1.00 18.80 19 GLU D O 1
ATOM 9583 N N . LEU D 1 23 ? 2.040 9.217 -46.586 1.00 17.86 20 LEU D N 1
ATOM 9584 C CA . LEU D 1 23 ? 1.901 9.126 -45.115 1.00 21.20 20 LEU D CA 1
ATOM 9585 C C . LEU D 1 23 ? 3.140 8.500 -44.464 1.00 18.38 20 LEU D C 1
ATOM 9586 O O . LEU D 1 23 ? 3.849 7.749 -45.092 1.00 18.63 20 LEU D O 1
ATOM 9602 N N . PRO D 1 24 ? 3.452 8.886 -43.215 1.00 17.75 21 PRO D N 1
ATOM 9603 C CA . PRO D 1 24 ? 4.585 8.282 -42.494 1.00 17.81 21 PRO D CA 1
ATOM 9604 C C . PRO D 1 24 ? 4.232 6.867 -41.936 1.00 15.33 21 PRO D C 1
ATOM 9605 O O . PRO D 1 24 ? 4.031 6.636 -40.738 1.00 18.58 21 PRO D O 1
ATOM 9616 N N . ILE D 1 25 ? 4.169 5.950 -42.859 1.00 14.32 22 ILE D N 1
ATOM 9617 C CA . ILE D 1 25 ? 3.804 4.582 -42.602 1.00 13.65 22 ILE D CA 1
ATOM 9618 C C . ILE D 1 25 ? 4.757 3.696 -43.351 1.00 15.52 22 ILE D C 1
ATOM 9619 O O . ILE D 1 25 ? 4.969 3.905 -44.547 1.00 17.76 22 ILE D O 1
ATOM 9635 N N . LYS D 1 26 ? 5.400 2.761 -42.662 1.00 13.08 23 LYS D N 1
ATOM 9636 C CA . LYS D 1 26 ? 6.376 1.888 -43.308 1.00 16.03 23 LYS D CA 1
ATOM 9637 C C . LYS D 1 26 ? 5.912 0.421 -43.382 1.00 18.68 23 LYS D C 1
ATOM 9638 O O . LYS D 1 26 ? 6.551 -0.442 -44.004 1.00 16.85 23 LYS D O 1
ATOM 9657 N N . GLY D 1 27 ? 4.774 0.127 -42.792 1.00 20.82 24 GLY D N 1
ATOM 9658 C CA . GLY D 1 27 ? 4.281 -1.229 -42.803 1.00 17.27 24 GLY D CA 1
ATOM 9659 C C . GLY D 1 27 ? 2.887 -1.241 -42.242 1.00 16.08 24 GLY D C 1
ATOM 9660 O O . GLY D 1 27 ? 2.533 -0.327 -41.502 1.00 16.89 24 GLY D O 1
ATOM 9664 N N . VAL D 1 28 ? 2.143 -2.291 -42.588 1.00 20.09 25 VAL D N 1
ATOM 9665 C CA . VAL D 1 28 ? 0.742 -2.442 -42.227 1.00 12.86 25 VAL D CA 1
ATOM 9666 C C . VAL D 1 28 ? 0.469 -3.851 -41.789 1.00 21.23 25 VAL D C 1
ATOM 9667 O O . VAL D 1 28 ? 0.836 -4.779 -42.476 1.00 16.97 25 VAL D O 1
ATOM 9680 N N . ARG D 1 29 ? -0.139 -3.977 -40.610 1.00 15.92 26 ARG D N 1
ATOM 9681 C CA . ARG D 1 29 ? -0.676 -5.241 -40.111 1.00 13.99 26 ARG D CA 1
ATOM 9682 C C . ARG D 1 29 ? -2.205 -5.309 -40.168 1.00 20.51 26 ARG D C 1
ATOM 9683 O O . ARG D 1 29 ? -2.892 -4.370 -39.737 1.00 16.48 26 ARG D O 1
ATOM 9704 N N . ALA D 1 30 ? -2.742 -6.406 -40.683 1.00 14.25 27 ALA D N 1
ATOM 9705 C CA . ALA D 1 30 ? -4.173 -6.733 -40.454 1.00 17.72 27 ALA D CA 1
ATOM 9706 C C . ALA D 1 30 ? -4.298 -7.296 -39.085 1.00 16.50 27 ALA D C 1
ATOM 9707 O O . ALA D 1 30 ? -3.550 -8.213 -38.736 1.00 23.68 27 ALA D O 1
ATOM 9714 N N . VAL D 1 31 ? -5.189 -6.693 -38.281 1.00 16.64 28 VAL D N 1
ATOM 9715 C CA . VAL D 1 31 ? -5.410 -7.011 -36.906 1.00 18.07 28 VAL D CA 1
ATOM 9716 C C . VAL D 1 31 ? -6.899 -7.367 -36.692 1.00 22.91 28 VAL D C 1
ATOM 9717 O O . VAL D 1 31 ? -7.768 -6.533 -36.915 1.00 18.96 28 VAL D O 1
ATOM 9730 N N . GLN D 1 32 ? -7.177 -8.593 -36.254 1.00 21.13 29 GLN D N 1
ATOM 9731 C CA . GLN D 1 32 ? -8.551 -9.065 -36.091 1.00 22.82 29 GLN D CA 1
ATOM 9732 C C . GLN D 1 32 ? -8.986 -8.998 -34.640 1.00 29.80 29 GLN D C 1
ATOM 9733 O O . GLN D 1 32 ? -8.315 -9.483 -33.757 1.00 23.78 29 GLN D O 1
ATOM 9747 N N . SER D 1 33 ? -10.119 -8.380 -34.396 1.00 23.83 30 SER D N 1
ATOM 9748 C CA . SER D 1 33 ? -10.637 -8.338 -33.031 1.00 27.49 30 SER D CA 1
ATOM 9749 C C . SER D 1 33 ? -12.128 -8.033 -33.024 1.00 26.23 30 SER D C 1
ATOM 9750 O O . SER D 1 33 ? -12.582 -7.083 -33.680 1.00 25.37 30 SER D O 1
ATOM 9758 N N . ASP D 1 34 ? -12.868 -8.851 -32.287 1.00 32.39 31 ASP D N 1
ATOM 9759 C CA . ASP D 1 34 ? -14.279 -8.608 -32.035 1.00 42.43 31 ASP D CA 1
ATOM 9760 C C . ASP D 1 34 ? -14.991 -8.562 -33.390 1.00 35.14 31 ASP D C 1
ATOM 9761 O O . ASP D 1 34 ? -15.785 -7.656 -33.674 1.00 40.29 31 ASP D O 1
ATOM 9770 N N . GLY D 1 35 ? -14.688 -9.553 -34.217 1.00 39.31 32 GLY D N 1
ATOM 9771 C CA . GLY D 1 35 ? -15.352 -9.705 -35.493 1.00 46.43 32 GLY D CA 1
ATOM 9772 C C . GLY D 1 35 ? -14.981 -8.663 -36.540 1.00 39.12 32 GLY D C 1
ATOM 9773 O O . GLY D 1 35 ? -15.688 -8.551 -37.549 1.00 27.61 32 GLY D O 1
ATOM 9777 N N . GLN D 1 36 ? -13.921 -7.886 -36.316 1.00 23.92 33 GLN D N 1
ATOM 9778 C CA . GLN D 1 36 ? -13.466 -6.961 -37.370 1.00 26.78 33 GLN D CA 1
ATOM 9779 C C . GLN D 1 36 ? -11.959 -6.931 -37.554 1.00 28.51 33 GLN D C 1
ATOM 9780 O O . GLN D 1 36 ? -11.179 -7.100 -36.617 1.00 29.27 33 GLN D O 1
ATOM 9794 N N . ILE D 1 37 ? -11.602 -6.597 -38.782 1.00 19.62 34 ILE D N 1
ATOM 9795 C CA . ILE D 1 37 ? -10.224 -6.521 -39.230 1.00 20.84 34 ILE D CA 1
ATOM 9796 C C . ILE D 1 37 ? -9.840 -5.087 -39.536 1.00 19.54 34 ILE D C 1
ATOM 9797 O O . ILE D 1 37 ? -10.404 -4.438 -40.448 1.00 23.44 34 ILE D O 1
ATOM 9813 N N . MET D 1 38 ? -8.899 -4.598 -38.752 1.00 18.63 35 MET D N 1
ATOM 9814 C CA . MET D 1 38 ? -8.369 -3.254 -38.892 1.00 16.98 35 MET D CA 1
ATOM 9815 C C . MET D 1 38 ? -6.919 -3.307 -39.343 1.00 15.95 35 MET D C 1
ATOM 9816 O O . MET D 1 38 ? -6.278 -4.361 -39.306 1.00 15.99 35 MET D O 1
ATOM 9830 N N . PHE D 1 39 ? -6.435 -2.165 -39.792 1.00 15.43 36 PHE D N 1
ATOM 9831 C CA . PHE D 1 39 ? -5.137 -2.046 -40.390 1.00 14.47 36 PHE D CA 1
ATOM 9832 C C . PHE D 1 39 ? -4.246 -1.048 -39.631 1.00 18.55 36 PHE D C 1
ATOM 9833 O O . PHE D 1 39 ? -4.432 0.180 -39.665 1.00 23.26 36 PHE D O 1
ATOM 9850 N N . LEU D 1 40 ? -3.272 -1.611 -38.946 1.00 16.51 37 LEU D N 1
ATOM 9851 C CA . LEU D 1 40 ? -2.461 -0.895 -37.983 1.00 18.89 37 LEU D CA 1
ATOM 9852 C C . LEU D 1 40 ? -1.066 -0.691 -38.572 1.00 17.94 37 LEU D C 1
ATOM 9853 O O . LEU D 1 40 ? -0.513 -1.607 -39.218 1.00 14.24 37 LEU D O 1
ATOM 9869 N N . SER D 1 41 ? -0.545 0.524 -38.436 1.00 18.76 38 SER D N 1
ATOM 9870 C CA . SER D 1 41 ? 0.792 0.822 -38.959 1.00 15.82 38 SER D CA 1
ATOM 9871 C C . SER D 1 41 ? 1.868 0.241 -38.075 1.00 21.54 38 SER D C 1
ATOM 9872 O O . SER D 1 41 ? 1.596 -0.143 -36.939 1.00 16.00 38 SER D O 1
ATOM 9880 N N . GLU D 1 42 ? 3.100 0.204 -38.601 1.00 18.76 39 GLU D N 1
ATOM 9881 C CA . GLU D 1 42 ? 4.196 -0.560 -37.997 1.00 31.44 39 GLU D CA 1
ATOM 9882 C C . GLU D 1 42 ? 4.594 -0.029 -36.618 1.00 17.53 39 GLU D C 1
ATOM 9883 O O . GLU D 1 42 ? 4.974 -0.802 -35.743 1.00 21.49 39 GLU D O 1
ATOM 9895 N N . ASN D 1 43 ? 4.494 1.282 -36.418 1.00 23.47 40 ASN D N 1
ATOM 9896 C CA . ASN D 1 43 ? 4.801 1.855 -35.118 1.00 18.36 40 ASN D CA 1
ATOM 9897 C C . ASN D 1 43 ? 3.582 2.152 -34.243 1.00 20.99 40 ASN D C 1
ATOM 9898 O O . ASN D 1 43 ? 3.739 2.676 -33.118 1.00 21.66 40 ASN D O 1
ATOM 9909 N N . GLY D 1 44 ? 2.413 1.731 -34.709 1.00 19.60 41 GLY D N 1
ATOM 9910 C CA . GLY D 1 44 ? 1.152 1.875 -33.975 1.00 29.28 41 GLY D CA 1
ATOM 9911 C C . GLY D 1 44 ? 0.529 3.261 -33.990 1.00 25.55 41 GLY D C 1
ATOM 9912 O O . GLY D 1 44 ? -0.518 3.486 -33.389 1.00 28.80 41 GLY D O 1
ATOM 9916 N N . ARG D 1 45 ? 1.086 4.168 -34.775 1.00 24.99 42 ARG D N 1
ATOM 9917 C CA . ARG D 1 45 ? 0.610 5.538 -34.786 1.00 19.82 42 ARG D CA 1
ATOM 9918 C C . ARG D 1 45 ? -0.740 5.631 -35.456 1.00 19.31 42 ARG D C 1
ATOM 9919 O O . ARG D 1 45 ? -1.526 6.506 -35.118 1.00 28.73 42 ARG D O 1
ATOM 9940 N N . PHE D 1 46 ? -0.975 4.789 -36.470 1.00 18.04 43 PHE D N 1
ATOM 9941 C CA . PHE D 1 46 ? -2.179 4.903 -37.268 1.00 19.05 43 PHE D CA 1
ATOM 9942 C C . PHE D 1 46 ? -2.978 3.639 -37.311 1.00 20.76 43 PHE D C 1
ATOM 9943 O O . PHE D 1 46 ? -2.399 2.588 -37.436 1.00 18.20 43 PHE D O 1
ATOM 9960 N N . VAL D 1 47 ? -4.310 3.750 -37.235 1.00 20.91 44 VAL D N 1
ATOM 9961 C CA . VAL D 1 47 ? -5.187 2.621 -37.588 1.00 19.26 44 VAL D CA 1
ATOM 9962 C C . VAL D 1 47 ? -6.231 3.047 -38.587 1.00 18.34 44 VAL D C 1
ATOM 9963 O O . VAL D 1 47 ? -6.879 4.098 -38.454 1.00 17.74 44 VAL D O 1
ATOM 9976 N N . ILE D 1 48 ? -6.383 2.200 -39.599 1.00 20.17 45 ILE D N 1
ATOM 9977 C CA . ILE D 1 48 ? -7.363 2.394 -40.621 1.00 24.08 45 ILE D CA 1
ATOM 9978 C C . ILE D 1 48 ? -8.454 1.366 -40.442 1.00 32.79 45 ILE D C 1
ATOM 9979 O O . ILE D 1 48 ? -8.224 0.151 -40.466 1.00 16.20 45 ILE D O 1
ATOM 9995 N N . SER D 1 49 ? -9.659 1.900 -40.311 1.00 20.68 46 SER D N 1
ATOM 9996 C CA . SER D 1 49 ? -10.856 1.118 -40.200 1.00 17.77 46 SER D CA 1
ATOM 9997 C C . SER D 1 49 ? -11.536 1.133 -41.565 1.00 25.51 46 SER D C 1
ATOM 9998 O O . SER D 1 49 ? -11.841 2.195 -42.072 1.00 27.75 46 SER D O 1
ATOM 10006 N N . GLY D 1 50 ? -11.871 -0.028 -42.090 1.00 17.21 47 GLY D N 1
ATOM 10007 C CA . GLY D 1 50 ? -12.413 -0.113 -43.411 1.00 18.25 47 GLY D CA 1
ATOM 10008 C C . GLY D 1 50 ? -12.150 -1.424 -44.111 1.00 16.42 47 GLY D C 1
ATOM 10009 O O . GLY D 1 50 ? -12.177 -2.462 -43.506 1.00 20.23 47 GLY D O 1
ATOM 10013 N N . GLN D 1 51 ? -11.999 -1.360 -45.411 1.00 15.93 48 GLN D N 1
ATOM 10014 C CA . GLN D 1 51 ? -11.917 -2.556 -46.263 1.00 16.03 48 GLN D CA 1
ATOM 10015 C C . GLN D 1 51 ? -10.656 -2.462 -47.205 1.00 38.54 48 GLN D C 1
ATOM 10016 O O . GLN D 1 51 ? -10.304 -1.395 -47.721 1.00 15.59 48 GLN D O 1
ATOM 10030 N N . ILE D 1 52 ? -9.933 -3.562 -47.355 1.00 18.40 49 ILE D N 1
ATOM 10031 C CA . ILE D 1 52 ? -8.739 -3.613 -48.225 1.00 16.39 49 ILE D CA 1
ATOM 10032 C C . ILE D 1 52 ? -9.036 -4.443 -49.453 1.00 14.14 49 ILE D C 1
ATOM 10033 O O . ILE D 1 52 ? -9.726 -5.487 -49.391 1.00 21.35 49 ILE D O 1
ATOM 10049 N N . TYR D 1 53 ? -8.523 -3.948 -50.577 1.00 12.98 50 TYR D N 1
ATOM 10050 C CA . TYR D 1 53 ? -8.777 -4.518 -51.868 1.00 17.18 50 TYR D CA 1
ATOM 10051 C C . TYR D 1 53 ? -7.430 -4.774 -52.573 1.00 19.65 50 TYR D C 1
ATOM 10052 O O . TYR D 1 53 ? -6.573 -3.905 -52.573 1.00 15.14 50 TYR D O 1
ATOM 10070 N N . ASP D 1 54 ? -7.265 -5.972 -53.130 1.00 15.32 51 ASP D N 1
ATOM 10071 C CA . ASP D 1 54 ? -6.061 -6.390 -53.877 1.00 12.56 51 ASP D CA 1
ATOM 10072 C C . ASP D 1 54 ? -6.298 -6.065 -55.328 1.00 14.41 51 ASP D C 1
ATOM 10073 O O . ASP D 1 54 ? -7.020 -6.785 -56.046 1.00 19.16 51 ASP D O 1
ATOM 10082 N N . LEU D 1 55 ? -5.738 -4.940 -55.761 1.00 12.58 52 LEU D N 1
ATOM 10083 C CA . LEU D 1 55 ? -5.989 -4.434 -57.077 1.00 13.31 52 LEU D CA 1
ATOM 10084 C C . LEU D 1 55 ? -5.358 -5.259 -58.173 1.00 19.23 52 LEU D C 1
ATOM 10085 O O . LEU D 1 55 ? -5.860 -5.285 -59.313 1.00 19.10 52 LEU D O 1
ATOM 10101 N N . TRP D 1 56 ? -4.246 -5.897 -57.857 1.00 15.49 53 TRP D N 1
ATOM 10102 C CA . TRP D 1 56 ? -3.579 -6.765 -58.837 1.00 18.74 53 TRP D CA 1
ATOM 10103 C C . TRP D 1 56 ? -4.328 -8.090 -59.042 1.00 15.07 53 TRP D C 1
ATOM 10104 O O . TRP D 1 56 ? -4.360 -8.645 -60.141 1.00 19.41 53 TRP D O 1
ATOM 10125 N N . SER D 1 57 ? -4.849 -8.684 -57.964 1.00 13.61 54 SER D N 1
ATOM 10126 C CA . SER D 1 57 ? -5.621 -9.915 -58.130 1.00 19.63 54 SER D CA 1
ATOM 10127 C C . SER D 1 57 ? -7.108 -9.589 -58.322 1.00 25.93 54 SER D C 1
ATOM 10128 O O . SER D 1 57 ? -7.932 -10.459 -58.549 1.00 24.28 54 SER D O 1
ATOM 10136 N N . LYS D 1 58 ? -7.435 -8.318 -58.220 1.00 22.29 55 LYS D N 1
ATOM 10137 C CA . LYS D 1 58 ? -8.804 -7.835 -58.401 1.00 17.42 55 LYS D CA 1
ATOM 10138 C C . LYS D 1 58 ? -9.768 -8.497 -57.431 1.00 31.30 55 LYS D C 1
ATOM 10139 O O . LYS D 1 58 ? -10.744 -9.074 -57.849 1.00 24.46 55 LYS D O 1
ATOM 10158 N N . LYS D 1 59 ? -9.506 -8.440 -56.137 1.00 33.91 56 LYS D N 1
ATOM 10159 C CA . LYS D 1 59 ? -10.534 -8.904 -55.210 1.00 38.46 56 LYS D CA 1
ATOM 10160 C C . LYS D 1 59 ? -10.401 -8.300 -53.814 1.00 20.59 56 LYS D C 1
ATOM 10161 O O . LYS D 1 59 ? -9.303 -7.914 -53.390 1.00 18.42 56 LYS D O 1
ATOM 10180 N N . PRO D 1 60 ? -11.531 -8.199 -53.105 1.00 23.30 57 PRO D N 1
ATOM 10181 C CA . PRO D 1 60 ? -11.545 -7.720 -51.731 1.00 15.49 57 PRO D CA 1
ATOM 10182 C C . PRO D 1 60 ? -10.969 -8.780 -50.798 1.00 16.40 57 PRO D C 1
ATOM 10183 O O . PRO D 1 60 ? -11.154 -9.992 -50.990 1.00 22.65 57 PRO D O 1
ATOM 10194 N N . LEU D 1 61 ? -10.209 -8.340 -49.818 1.00 18.00 58 LEU D N 1
ATOM 10195 C CA . LEU D 1 61 ? -9.746 -9.261 -48.789 1.00 14.65 58 LEU D CA 1
ATOM 10196 C C . LEU D 1 61 ? -10.591 -9.068 -47.517 1.00 15.38 58 LEU D C 1
ATOM 10197 O O . LEU D 1 61 ? -10.495 -8.026 -46.864 1.00 19.43 58 LEU D O 1
ATOM 10213 N N . ASN D 1 62 ? -11.403 -10.086 -47.191 1.00 16.42 59 ASN D N 1
ATOM 10214 C CA . ASN D 1 62 ? -12.393 -10.068 -46.092 1.00 27.38 59 ASN D CA 1
ATOM 10215 C C . ASN D 1 62 ? -12.114 -10.960 -44.903 1.00 22.04 59 ASN D C 1
ATOM 10216 O O . ASN D 1 62 ? -12.849 -10.888 -43.906 1.00 22.43 59 ASN D O 1
ATOM 10227 N N . THR D 1 63 ? -11.219 -11.917 -45.090 1.00 17.83 60 THR D N 1
ATOM 10228 C CA . THR D 1 63 ? -10.821 -12.842 -44.027 1.00 21.25 60 THR D CA 1
ATOM 10229 C C . THR D 1 63 ? -9.303 -12.828 -43.706 1.00 17.70 60 THR D C 1
ATOM 10230 O O . THR D 1 63 ? -8.448 -12.500 -44.571 1.00 16.55 60 THR D O 1
ATOM 10241 N N . MET D 1 64 ? -8.965 -13.271 -42.494 1.00 18.46 61 MET D N 1
ATOM 10242 C CA . MET D 1 64 ? -7.559 -13.350 -42.107 1.00 17.94 61 MET D CA 1
ATOM 10243 C C . MET D 1 64 ? -6.851 -14.433 -42.991 1.00 17.73 61 MET D C 1
ATOM 10244 O O . MET D 1 64 ? -5.638 -14.352 -43.235 1.00 16.92 61 MET D O 1
ATOM 10258 N N . SER D 1 65 ? -7.586 -15.439 -43.464 1.00 18.59 62 SER D N 1
ATOM 10259 C CA . SER D 1 65 ? -6.971 -16.399 -44.396 1.00 18.48 62 SER D CA 1
ATOM 10260 C C . SER D 1 65 ? -6.570 -15.718 -45.697 1.00 17.10 62 SER D C 1
ATOM 10261 O O . SER D 1 65 ? -5.519 -15.984 -46.251 1.00 16.52 62 SER D O 1
ATOM 10269 N N . GLN D 1 66 ? -7.382 -14.787 -46.164 1.00 16.69 63 GLN D N 1
ATOM 10270 C CA . GLN D 1 66 ? -7.002 -14.044 -47.362 1.00 15.57 63 GLN D CA 1
ATOM 10271 C C . GLN D 1 66 ? -5.824 -13.109 -47.142 1.00 14.46 63 GLN D C 1
ATOM 10272 O O . GLN D 1 66 ? -5.036 -12.894 -48.056 1.00 17.92 63 GLN D O 1
ATOM 10286 N N . MET D 1 67 ? -5.713 -12.529 -45.958 1.00 14.49 64 MET D N 1
ATOM 10287 C CA . MET D 1 67 ? -4.536 -11.730 -45.592 1.00 13.69 64 MET D CA 1
ATOM 10288 C C . MET D 1 67 ? -3.299 -12.634 -45.574 1.00 18.88 64 MET D C 1
ATOM 10289 O O . MET D 1 67 ? -2.221 -12.278 -46.065 1.00 12.91 64 MET D O 1
ATOM 10303 N N . ARG D 1 68 ? -3.453 -13.808 -44.967 1.00 17.57 65 ARG D N 1
ATOM 10304 C CA . ARG D 1 68 ? -2.322 -14.732 -44.910 1.00 16.84 65 ARG D CA 1
ATOM 10305 C C . ARG D 1 68 ? -1.900 -15.090 -46.346 1.00 19.73 65 ARG D C 1
ATOM 10306 O O . ARG D 1 68 ? -0.720 -15.067 -46.671 1.00 23.13 65 ARG D O 1
ATOM 10327 N N . ASP D 1 69 ? -2.855 -15.352 -47.211 1.00 18.00 66 ASP D N 1
ATOM 10328 C CA . ASP D 1 69 ? -2.528 -15.690 -48.588 1.00 14.24 66 ASP D CA 1
ATOM 10329 C C . ASP D 1 69 ? -1.684 -14.585 -49.254 1.00 21.48 66 ASP D C 1
ATOM 10330 O O . ASP D 1 69 ? -0.639 -14.919 -49.849 1.00 17.54 66 ASP D O 1
ATOM 10339 N N . VAL D 1 70 ? -2.003 -13.293 -49.081 1.00 20.03 67 VAL D N 1
ATOM 10340 C CA . VAL D 1 70 ? -1.199 -12.271 -49.788 1.00 13.93 67 VAL D CA 1
ATOM 10341 C C . VAL D 1 70 ? 0.202 -12.086 -49.154 1.00 19.87 67 VAL D C 1
ATOM 10342 O O . VAL D 1 70 ? 1.136 -11.677 -49.859 1.00 18.90 67 VAL D O 1
ATOM 10355 N N . ALA D 1 71 ? 0.355 -12.406 -47.868 1.00 12.10 68 ALA D N 1
ATOM 10356 C CA . ALA D 1 71 ? 1.657 -12.424 -47.178 1.00 15.80 68 ALA D CA 1
ATOM 10357 C C . ALA D 1 71 ? 2.537 -13.596 -47.552 1.00 23.19 68 ALA D C 1
ATOM 10358 O O . ALA D 1 71 ? 3.742 -13.447 -47.596 1.00 19.87 68 ALA D O 1
ATOM 10365 N N . GLU D 1 72 ? 1.922 -14.739 -47.826 1.00 17.63 69 GLU D N 1
ATOM 10366 C CA . GLU D 1 72 ? 2.590 -16.053 -47.885 1.00 14.01 69 GLU D CA 1
ATOM 10367 C C . GLU D 1 72 ? 2.702 -16.588 -49.274 1.00 24.27 69 GLU D C 1
ATOM 10368 O O . GLU D 1 72 ? 3.524 -17.454 -49.534 1.00 23.10 69 GLU D O 1
ATOM 10380 N N . ARG D 1 73 ? 1.860 -16.103 -50.173 1.00 19.12 70 ARG D N 1
ATOM 10381 C CA . ARG D 1 73 ? 1.763 -16.725 -51.467 1.00 13.24 70 ARG D CA 1
ATOM 10382 C C . ARG D 1 73 ? 1.829 -15.685 -52.579 1.00 15.20 70 ARG D C 1
ATOM 10383 O O . ARG D 1 73 ? 1.576 -14.524 -52.359 1.00 19.24 70 ARG D O 1
ATOM 10404 N N . ILE D 1 74 ? 2.214 -16.133 -53.759 1.00 16.60 71 ILE D N 1
ATOM 10405 C CA . ILE D 1 74 ? 2.190 -15.313 -54.958 1.00 16.42 71 ILE D CA 1
ATOM 10406 C C . ILE D 1 74 ? 1.560 -16.111 -56.045 1.00 19.78 71 ILE D C 1
ATOM 10407 O O . ILE D 1 74 ? 2.104 -17.145 -56.464 1.00 23.50 71 ILE D O 1
ATOM 10423 N N . HIS D 1 75 ? 0.435 -15.612 -56.541 1.00 20.53 72 HIS D N 1
ATOM 10424 C CA . HIS D 1 75 ? -0.331 -16.289 -57.560 1.00 22.49 72 HIS D CA 1
ATOM 10425 C C . HIS D 1 75 ? -0.171 -15.527 -58.875 1.00 15.81 72 HIS D C 1
ATOM 10426 O O . HIS D 1 75 ? -1.014 -14.690 -59.205 1.00 16.86 72 HIS D O 1
ATOM 10441 N N . PHE D 1 76 ? 0.894 -15.826 -59.633 1.00 21.15 73 PHE D N 1
ATOM 10442 C CA . PHE D 1 76 ? 1.209 -14.997 -60.808 1.00 21.84 73 PHE D CA 1
ATOM 10443 C C . PHE D 1 76 ? 0.021 -14.928 -61.785 1.00 15.57 73 PHE D C 1
ATOM 10444 O O . PHE D 1 76 ? -0.373 -13.850 -62.227 1.00 22.89 73 PHE D O 1
ATOM 10461 N N . LYS D 1 77 ? -0.542 -16.071 -62.129 1.00 16.58 74 LYS D N 1
ATOM 10462 C CA . LYS D 1 77 ? -1.533 -16.048 -63.176 1.00 19.83 74 LYS D CA 1
ATOM 10463 C C . LYS D 1 77 ? -2.721 -15.207 -62.684 1.00 19.98 74 LYS D C 1
ATOM 10464 O O . LYS D 1 77 ? -3.228 -14.346 -63.407 1.00 19.83 74 LYS D O 1
ATOM 10483 N N . SER D 1 78 ? -3.106 -15.412 -61.426 1.00 23.91 75 SER D N 1
ATOM 10484 C CA . SER D 1 78 ? -4.214 -14.676 -60.814 1.00 21.70 75 SER D CA 1
ATOM 10485 C C . SER D 1 78 ? -3.952 -13.178 -60.821 1.00 30.22 75 SER D C 1
ATOM 10486 O O . SER D 1 78 ? -4.879 -12.414 -60.715 1.00 24.66 75 SER D O 1
ATOM 10494 N N . MET D 1 79 ? -2.687 -12.772 -60.815 1.00 23.37 76 MET D N 1
ATOM 10495 C CA A MET D 1 79 ? -2.370 -11.345 -60.779 0.27 22.56 76 MET D CA 1
ATOM 10496 C CA B MET D 1 79 ? -2.313 -11.366 -60.777 0.73 21.89 76 MET D CA 1
ATOM 10497 C C . MET D 1 79 ? -2.118 -10.808 -62.177 1.00 16.55 76 MET D C 1
ATOM 10498 O O . MET D 1 79 ? -1.759 -9.664 -62.328 1.00 30.56 76 MET D O 1
ATOM 10525 N N . GLY D 1 80 ? -2.322 -11.632 -63.193 1.00 28.23 77 GLY D N 1
ATOM 10526 C CA . GLY D 1 80 ? -2.124 -11.195 -64.572 1.00 28.81 77 GLY D CA 1
ATOM 10527 C C . GLY D 1 80 ? -0.649 -11.172 -64.996 1.00 32.30 77 GLY D C 1
ATOM 10528 O O . GLY D 1 80 ? -0.290 -10.516 -65.971 1.00 31.42 77 GLY D O 1
ATOM 10532 N N . MET D 1 81 ? 0.191 -11.889 -64.260 1.00 21.58 78 MET D N 1
ATOM 10533 C CA . MET D 1 81 ? 1.641 -12.005 -64.557 1.00 20.63 78 MET D CA 1
ATOM 10534 C C . MET D 1 81 ? 1.967 -13.346 -65.226 1.00 22.52 78 MET D C 1
ATOM 10535 O O . MET D 1 81 ? 1.871 -14.409 -64.609 1.00 30.38 78 MET D O 1
ATOM 10549 N N . ASP D 1 82 ? 2.321 -13.282 -66.503 1.00 24.44 79 ASP D N 1
ATOM 10550 C CA . ASP D 1 82 ? 2.749 -14.446 -67.298 1.00 19.28 79 ASP D CA 1
ATOM 10551 C C . ASP D 1 82 ? 4.263 -14.539 -67.221 1.00 29.21 79 ASP D C 1
ATOM 10552 O O . ASP D 1 82 ? 4.968 -13.724 -67.832 1.00 29.60 79 ASP D O 1
ATOM 10561 N N . VAL D 1 83 ? 4.766 -15.517 -66.476 1.00 24.68 80 VAL D N 1
ATOM 10562 C CA . VAL D 1 83 ? 6.192 -15.614 -66.241 1.00 20.52 80 VAL D CA 1
ATOM 10563 C C . VAL D 1 83 ? 6.964 -15.967 -67.510 1.00 30.63 80 VAL D C 1
ATOM 10564 O O . VAL D 1 83 ? 8.186 -15.762 -67.580 1.00 30.17 80 VAL D O 1
ATOM 10577 N N . ASP D 1 84 ? 6.273 -16.505 -68.507 1.00 25.66 81 ASP D N 1
ATOM 10578 C CA . ASP D 1 84 ? 6.948 -16.845 -69.766 1.00 29.73 81 ASP D CA 1
ATOM 10579 C C . ASP D 1 84 ? 7.333 -15.586 -70.591 1.00 22.79 81 ASP D C 1
ATOM 10580 O O . ASP D 1 84 ? 8.072 -15.693 -71.575 1.00 44.75 81 ASP D O 1
ATOM 10589 N N . THR D 1 85 ? 6.862 -14.408 -70.176 1.00 27.21 82 THR D N 1
ATOM 10590 C CA . THR D 1 85 ? 7.204 -13.115 -70.783 1.00 33.64 82 THR D CA 1
ATOM 10591 C C . THR D 1 85 ? 8.464 -12.476 -70.179 1.00 43.01 82 THR D C 1
ATOM 10592 O O . THR D 1 85 ? 8.922 -11.437 -70.644 1.00 31.10 82 THR D O 1
ATOM 10603 N N . LEU D 1 86 ? 8.957 -13.052 -69.091 1.00 26.95 83 LEU D N 1
ATOM 10604 C CA . LEU D 1 86 ? 10.157 -12.583 -68.440 1.00 29.79 83 LEU D CA 1
ATOM 10605 C C . LEU D 1 86 ? 11.350 -13.362 -69.001 1.00 23.68 83 LEU D C 1
ATOM 10606 O O . LEU D 1 86 ? 11.196 -14.230 -69.855 1.00 27.56 83 LEU D O 1
ATOM 10622 N N . ASN D 1 87 ? 12.521 -13.145 -68.437 1.00 32.59 84 ASN D N 1
ATOM 10623 C CA . ASN D 1 87 ? 13.691 -13.842 -68.955 1.00 28.63 84 ASN D CA 1
ATOM 10624 C C . ASN D 1 87 ? 13.727 -15.286 -68.452 1.00 28.04 84 ASN D C 1
ATOM 10625 O O . ASN D 1 87 ? 14.495 -15.629 -67.566 1.00 22.58 84 ASN D O 1
ATOM 10636 N N . THR D 1 88 ? 12.918 -16.140 -69.067 1.00 26.81 85 THR D N 1
ATOM 10637 C CA . THR D 1 88 ? 12.571 -17.434 -68.503 1.00 28.08 85 THR D CA 1
ATOM 10638 C C . THR D 1 88 ? 12.953 -18.602 -69.365 1.00 26.75 85 THR D C 1
ATOM 10639 O O . THR D 1 88 ? 12.767 -18.555 -70.590 1.00 29.74 85 THR D O 1
ATOM 10650 N N . VAL D 1 89 ? 13.503 -19.637 -68.723 1.00 23.25 86 VAL D N 1
ATOM 10651 C CA . VAL D 1 89 ? 13.796 -20.938 -69.373 1.00 24.83 86 VAL D CA 1
ATOM 10652 C C . VAL D 1 89 ? 13.116 -22.080 -68.603 1.00 38.66 86 VAL D C 1
ATOM 10653 O O . VAL D 1 89 ? 13.029 -21.985 -67.385 1.00 29.78 86 VAL D O 1
ATOM 10666 N N . SER D 1 90 ? 12.668 -23.150 -69.281 1.00 33.36 87 SER D N 1
ATOM 10667 C CA . SER D 1 90 ? 11.863 -24.226 -68.641 1.00 33.93 87 SER D CA 1
ATOM 10668 C C . SER D 1 90 ? 12.594 -25.570 -68.564 1.00 39.17 87 SER D C 1
ATOM 10669 O O . SER D 1 90 ? 13.341 -25.898 -69.453 1.00 35.92 87 SER D O 1
ATOM 10677 N N . MET D 1 91 ? 12.384 -26.341 -67.497 1.00 34.08 88 MET D N 1
ATOM 10678 C CA . MET D 1 91 ? 12.969 -27.693 -67.383 1.00 29.59 88 MET D CA 1
ATOM 10679 C C . MET D 1 91 ? 11.937 -28.675 -66.841 1.00 33.89 88 MET D C 1
ATOM 10680 O O . MET D 1 91 ? 11.408 -28.453 -65.754 1.00 32.29 88 MET D O 1
ATOM 10694 N N . GLY D 1 92 ? 11.698 -29.773 -67.569 1.00 31.52 89 GLY D N 1
ATOM 10695 C CA . GLY D 1 92 ? 10.789 -30.825 -67.134 1.00 32.35 89 GLY D CA 1
ATOM 10696 C C . GLY D 1 92 ? 9.440 -30.905 -67.847 1.00 33.16 89 GLY D C 1
ATOM 10697 O O . GLY D 1 92 ? 9.124 -30.099 -68.725 1.00 32.73 89 GLY D O 1
ATOM 10701 N N . ARG D 1 93 ? 8.649 -31.907 -67.457 1.00 34.09 90 ARG D N 1
ATOM 10702 C CA . ARG D 1 93 ? 7.386 -32.223 -68.123 1.00 35.20 90 ARG D CA 1
ATOM 10703 C C . ARG D 1 93 ? 6.201 -32.472 -67.172 1.00 39.11 90 ARG D C 1
ATOM 10704 O O . ARG D 1 93 ? 5.146 -32.967 -67.601 1.00 36.22 90 ARG D O 1
ATOM 10725 N N . GLY D 1 94 ? 6.375 -32.110 -65.898 1.00 33.42 91 GLY D N 1
ATOM 10726 C CA . GLY D 1 94 ? 5.323 -32.207 -64.900 1.00 33.07 91 GLY D CA 1
ATOM 10727 C C . GLY D 1 94 ? 4.153 -31.269 -65.128 1.00 32.12 91 GLY D C 1
ATOM 10728 O O . GLY D 1 94 ? 4.297 -30.200 -65.735 1.00 33.61 91 GLY D O 1
ATOM 10732 N N . ASP D 1 95 ? 2.981 -31.667 -64.634 1.00 33.20 92 ASP D N 1
ATOM 10733 C CA . ASP D 1 95 ? 1.759 -30.874 -64.771 1.00 32.03 92 ASP D CA 1
ATOM 10734 C C . ASP D 1 95 ? 1.789 -29.684 -63.833 1.00 35.29 92 ASP D C 1
ATOM 10735 O O . ASP D 1 95 ? 1.167 -28.671 -64.109 1.00 41.40 92 ASP D O 1
ATOM 10744 N N . LYS D 1 96 ? 2.647 -29.752 -62.825 1.00 29.00 93 LYS D N 1
ATOM 10745 C CA . LYS D 1 96 ? 2.664 -28.716 -61.802 1.00 27.52 93 LYS D CA 1
ATOM 10746 C C . LYS D 1 96 ? 3.806 -27.805 -62.068 1.00 25.77 93 LYS D C 1
ATOM 10747 O O . LYS D 1 96 ? 4.900 -28.266 -62.244 1.00 32.24 93 LYS D O 1
ATOM 10766 N N . GLU D 1 97 ? 3.533 -26.500 -62.110 1.00 24.46 94 GLU D N 1
ATOM 10767 C CA . GLU D 1 97 ? 4.554 -25.508 -62.465 1.00 23.15 94 GLU D CA 1
ATOM 10768 C C . GLU D 1 97 ? 5.220 -24.956 -61.214 1.00 30.04 94 GLU D C 1
ATOM 10769 O O . GLU D 1 97 ? 4.535 -24.507 -60.312 1.00 25.31 94 GLU D O 1
ATOM 10781 N N . VAL D 1 98 ? 6.556 -24.972 -61.173 1.00 26.89 95 VAL D N 1
ATOM 10782 C CA . VAL D 1 98 ? 7.304 -24.357 -60.086 1.00 20.51 95 VAL D CA 1
ATOM 10783 C C . VAL D 1 98 ? 8.052 -23.172 -60.649 1.00 30.10 95 VAL D C 1
ATOM 10784 O O . VAL D 1 98 ? 8.614 -23.245 -61.745 1.00 20.15 95 VAL D O 1
ATOM 10797 N N . VAL D 1 99 ? 8.032 -22.056 -59.938 1.00 20.47 96 VAL D N 1
ATOM 10798 C CA . VAL D 1 99 ? 8.788 -20.898 -60.395 1.00 20.76 96 VAL D CA 1
ATOM 10799 C C . VAL D 1 99 ? 9.997 -20.666 -59.500 1.00 17.00 96 VAL D C 1
ATOM 10800 O O . VAL D 1 99 ? 9.909 -20.772 -58.284 1.00 21.00 96 VAL D O 1
ATOM 10813 N N . VAL D 1 100 ? 11.143 -20.410 -60.107 1.00 18.01 97 VAL D N 1
ATOM 10814 C CA . VAL D 1 100 ? 12.357 -20.133 -59.365 1.00 18.33 97 VAL D CA 1
ATOM 10815 C C . VAL D 1 100 ? 13.084 -18.965 -59.984 1.00 21.49 97 VAL D C 1
ATOM 10816 O O . VAL D 1 100 ? 13.594 -19.068 -61.102 1.00 17.21 97 VAL D O 1
ATOM 10829 N N . PHE D 1 101 ? 13.187 -17.871 -59.238 1.00 24.63 98 PHE D N 1
ATOM 10830 C CA . PHE D 1 101 ? 14.063 -16.770 -59.645 1.00 18.00 98 PHE D CA 1
ATOM 10831 C C . PHE D 1 101 ? 15.500 -17.088 -59.293 1.00 20.82 98 PHE D C 1
ATOM 10832 O O . PHE D 1 101 ? 15.792 -17.433 -58.155 1.00 16.28 98 PHE D O 1
ATOM 10849 N N . VAL D 1 102 ? 16.394 -17.001 -60.272 1.00 18.98 99 VAL D N 1
ATOM 10850 C CA . VAL D 1 102 ? 17.780 -17.336 -60.026 1.00 26.56 99 VAL D CA 1
ATOM 10851 C C . VAL D 1 102 ? 18.651 -16.266 -60.648 1.00 17.43 99 VAL D C 1
ATOM 10852 O O . VAL D 1 102 ? 18.268 -15.695 -61.678 1.00 20.48 99 VAL D O 1
ATOM 10865 N N . ASP D 1 103 ? 19.803 -15.999 -60.011 1.00 18.45 100 ASP D N 1
ATOM 10866 C CA . ASP D 1 103 ? 20.888 -15.185 -60.597 1.00 18.23 100 ASP D CA 1
ATOM 10867 C C . ASP D 1 103 ? 21.867 -16.131 -61.270 1.00 19.58 100 ASP D C 1
ATOM 10868 O O . ASP D 1 103 ? 22.238 -17.155 -60.688 1.00 20.06 100 ASP D O 1
ATOM 10877 N N . PRO D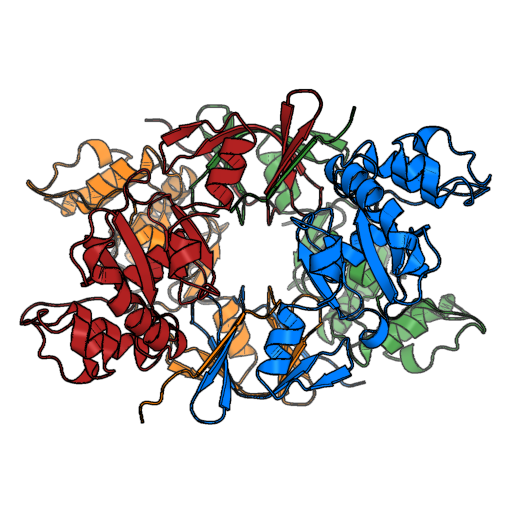 1 104 ? 22.314 -15.796 -62.486 1.00 20.38 101 PRO D N 1
ATOM 10878 C CA . PRO D 1 104 ? 23.205 -16.728 -63.196 1.00 34.03 101 PRO D CA 1
ATOM 10879 C C . PRO D 1 104 ? 24.505 -17.072 -62.476 1.00 31.09 101 PRO D C 1
ATOM 10880 O O . PRO D 1 104 ? 25.076 -18.127 -62.775 1.00 23.69 101 PRO D O 1
ATOM 10891 N N . ARG D 1 105 ? 24.948 -16.214 -61.556 1.00 28.50 102 ARG D N 1
ATOM 10892 C CA . ARG D 1 105 ? 26.208 -16.448 -60.824 1.00 22.87 102 ARG D CA 1
ATOM 10893 C C . ARG D 1 105 ? 26.000 -17.056 -59.444 1.00 22.47 102 ARG D C 1
ATOM 10894 O O . ARG D 1 105 ? 26.932 -17.305 -58.745 1.00 24.92 102 ARG D O 1
ATOM 10915 N N . CYS D 1 106 ? 24.757 -17.277 -59.072 1.00 23.77 103 CYS D N 1
ATOM 10916 C CA . CYS D 1 106 ? 24.387 -17.695 -57.737 1.00 24.03 103 CYS D CA 1
ATOM 10917 C C . CYS D 1 106 ? 24.609 -19.207 -57.525 1.00 29.17 103 CYS D C 1
ATOM 10918 O O . CYS D 1 106 ? 23.953 -20.050 -58.118 1.00 22.26 103 CYS D O 1
ATOM 10925 N N . ALA D 1 107 ? 25.572 -19.542 -56.695 1.00 25.77 104 ALA D N 1
ATOM 10926 C CA . ALA D 1 107 ? 25.939 -20.946 -56.502 1.00 26.55 104 ALA D CA 1
ATOM 10927 C C . ALA D 1 107 ? 24.800 -21.774 -55.911 1.00 26.12 104 ALA D C 1
ATOM 10928 O O . ALA D 1 107 ? 24.632 -22.945 -56.242 1.00 32.90 104 ALA D O 1
ATOM 10935 N N . VAL D 1 108 ? 24.060 -21.162 -54.993 1.00 29.59 105 VAL D N 1
ATOM 10936 C CA . VAL D 1 108 ? 22.954 -21.834 -54.324 1.00 37.49 105 VAL D CA 1
ATOM 10937 C C . VAL D 1 108 ? 21.866 -22.068 -55.364 1.00 30.97 105 VAL D C 1
ATOM 10938 O O . VAL D 1 108 ? 21.179 -23.109 -55.372 1.00 27.00 105 VAL D O 1
ATOM 10951 N N . CYS D 1 109 ? 21.709 -21.078 -56.231 1.00 27.74 106 CYS D N 1
ATOM 10952 C CA . CYS D 1 109 ? 20.746 -21.169 -57.330 1.00 23.85 106 CYS D CA 1
ATOM 10953 C C . CYS D 1 109 ? 21.169 -22.346 -58.201 1.00 33.86 106 CYS D C 1
ATOM 10954 O O . CYS D 1 109 ? 20.332 -23.145 -58.613 1.00 22.45 106 CYS D O 1
ATOM 10961 N N . HIS D 1 110 ? 22.467 -22.452 -58.479 1.00 30.66 107 HIS D N 1
ATOM 10962 C CA . HIS D 1 110 ? 22.974 -23.565 -59.302 1.00 29.79 107 HIS D CA 1
ATOM 10963 C C . HIS D 1 110 ? 22.669 -24.909 -58.667 1.00 25.62 107 HIS D C 1
ATOM 10964 O O . HIS D 1 110 ? 22.311 -25.840 -59.367 1.00 27.56 107 HIS D O 1
ATOM 10979 N N . GLN D 1 111 ? 22.831 -25.014 -57.352 1.00 36.52 108 GLN D N 1
ATOM 10980 C CA . GLN D 1 111 ? 22.563 -26.277 -56.650 1.00 36.17 108 GLN D CA 1
ATOM 10981 C C . GLN D 1 111 ? 21.112 -26.651 -56.773 1.00 30.77 108 GLN D C 1
ATOM 10982 O O . GLN D 1 111 ? 20.761 -27.814 -57.007 1.00 29.99 108 GLN D O 1
ATOM 10996 N N . LEU D 1 112 ? 20.284 -25.626 -56.594 1.00 24.89 109 LEU D N 1
ATOM 10997 C CA . LEU D 1 112 ? 18.840 -25.795 -56.577 1.00 27.86 109 LEU D CA 1
ATOM 10998 C C . LEU D 1 112 ? 18.418 -26.287 -57.933 1.00 39.47 109 LEU D C 1
ATOM 10999 O O . LEU D 1 112 ? 17.654 -27.244 -58.029 1.00 27.56 109 LEU D O 1
ATOM 11015 N N . MET D 1 113 ? 18.928 -25.658 -58.987 1.00 24.26 110 MET D N 1
ATOM 11016 C CA . MET D 1 113 ? 18.571 -26.086 -60.334 1.00 24.92 110 MET D CA 1
ATOM 11017 C C . MET D 1 113 ? 18.950 -27.560 -60.606 1.00 26.84 110 MET D C 1
ATOM 11018 O O . MET D 1 113 ? 18.180 -28.274 -61.253 1.00 31.66 110 MET D O 1
ATOM 11032 N N . GLY D 1 114 ? 20.075 -28.033 -60.055 1.00 44.89 111 GLY D N 1
ATOM 11033 C CA . GLY D 1 114 ? 20.480 -29.434 -60.156 1.00 29.79 111 GLY D CA 1
ATOM 11034 C C . GLY D 1 114 ? 19.526 -30.380 -59.417 1.00 37.44 111 GLY D C 1
ATOM 11035 O O . GLY D 1 114 ? 19.075 -31.379 -59.977 1.00 31.64 111 GLY D O 1
ATOM 11039 N N . ASP D 1 115 ? 19.175 -30.041 -58.177 1.00 35.76 112 ASP D N 1
ATOM 11040 C CA . ASP D 1 115 ? 18.228 -30.842 -57.393 1.00 41.19 112 ASP D CA 1
ATOM 11041 C C . ASP D 1 115 ? 16.897 -30.979 -58.122 1.00 35.76 112 ASP D C 1
ATOM 11042 O O . ASP D 1 115 ? 16.237 -32.021 -58.069 1.00 45.90 112 ASP D O 1
ATOM 11051 N N . ALA D 1 116 ? 16.552 -29.935 -58.856 1.00 38.97 113 ALA D N 1
ATOM 11052 C CA . ALA D 1 116 ? 15.285 -29.883 -59.559 1.00 38.68 113 ALA D CA 1
ATOM 11053 C C . ALA D 1 116 ? 15.258 -30.951 -60.653 1.00 36.72 113 ALA D C 1
ATOM 11054 O O . ALA D 1 116 ? 14.189 -31.419 -61.029 1.00 31.73 113 ALA D O 1
ATOM 11061 N N . LYS D 1 117 ? 16.429 -31.347 -61.154 1.00 43.18 114 LYS D N 1
ATOM 11062 C CA . LYS D 1 117 ? 16.482 -32.373 -62.184 1.00 37.64 114 LYS D CA 1
ATOM 11063 C C . LYS D 1 117 ? 15.909 -33.715 -61.723 1.00 37.35 114 LYS D C 1
ATOM 11064 O O . LYS D 1 117 ? 15.352 -34.454 -62.529 1.00 47.95 114 LYS D O 1
ATOM 11083 N N . SER D 1 118 ? 16.022 -34.035 -60.438 1.00 35.86 115 SER D N 1
ATOM 11084 C CA . SER D 1 118 ? 15.488 -35.300 -59.967 1.00 39.96 115 SER D CA 1
ATOM 11085 C C . SER D 1 118 ? 13.941 -35.268 -59.853 1.00 40.68 115 SER D C 1
ATOM 11086 O O . SER D 1 118 ? 13.307 -36.294 -59.559 1.00 39.70 115 SER D O 1
ATOM 11094 N N . LEU D 1 119 ? 13.337 -34.116 -60.136 1.00 33.89 116 LEU D N 1
ATOM 11095 C CA . LEU D 1 119 ? 11.897 -33.943 -59.945 1.00 33.34 116 LEU D CA 1
ATOM 11096 C C . LEU D 1 119 ? 11.120 -33.662 -61.229 1.00 37.61 116 LEU D C 1
ATOM 11097 O O . LEU D 1 119 ? 9.950 -33.303 -61.168 1.00 33.51 116 LEU D O 1
ATOM 11113 N N . VAL D 1 120 ? 11.774 -33.815 -62.381 1.00 34.87 117 VAL D N 1
ATOM 11114 C CA . VAL D 1 120 ? 11.218 -33.372 -63.655 1.00 33.76 117 VAL D CA 1
ATOM 11115 C C . VAL D 1 120 ? 10.024 -34.135 -64.217 1.00 40.34 117 VAL D C 1
ATOM 11116 O O . VAL D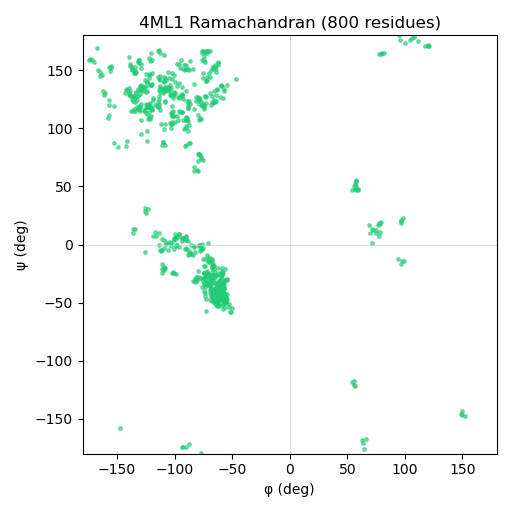 1 120 ? 9.364 -33.656 -65.159 1.00 37.58 117 VAL D O 1
ATOM 11129 N N . ASP D 1 121 ? 9.751 -35.316 -63.673 1.00 48.54 118 ASP D N 1
ATOM 11130 C CA . ASP D 1 121 ? 8.601 -36.106 -64.096 1.00 38.38 118 ASP D CA 1
ATOM 11131 C C . ASP D 1 121 ? 7.308 -35.536 -63.467 1.00 37.20 118 ASP D C 1
ATOM 11132 O O . ASP D 1 121 ? 6.208 -35.614 -64.044 1.00 37.78 118 ASP D O 1
ATOM 11141 N N . ASP D 1 122 ? 7.470 -34.930 -62.295 1.00 35.83 119 ASP D N 1
ATOM 11142 C CA . ASP D 1 122 ? 6.356 -34.483 -61.450 1.00 34.76 119 ASP D CA 1
ATOM 11143 C C . ASP D 1 122 ? 6.090 -32.978 -61.546 1.00 34.55 119 ASP D C 1
ATOM 11144 O O . ASP D 1 122 ? 5.010 -32.510 -61.214 1.00 31.99 119 ASP D O 1
ATOM 11153 N N . TYR D 1 123 ? 7.112 -32.226 -61.936 1.00 31.25 120 TYR D N 1
ATOM 11154 C CA . TYR D 1 123 ? 7.037 -30.779 -62.029 1.00 29.20 120 TYR D CA 1
ATOM 11155 C C . TYR D 1 123 ? 7.579 -30.298 -63.371 1.00 29.16 120 TYR D C 1
ATOM 11156 O O . TYR D 1 123 ? 8.278 -31.040 -64.064 1.00 36.28 120 TYR D O 1
ATOM 11174 N N . THR D 1 124 ? 7.182 -29.092 -63.767 1.00 27.82 121 THR D N 1
ATOM 11175 C CA . THR D 1 124 ? 7.870 -28.342 -64.817 1.00 27.49 121 THR D CA 1
ATOM 11176 C C . THR D 1 124 ? 8.388 -27.091 -64.154 1.00 34.19 121 THR D C 1
ATOM 11177 O O . THR D 1 124 ? 7.595 -26.340 -63.560 1.00 24.36 121 THR D O 1
ATOM 11188 N N . PHE D 1 125 ? 9.710 -26.899 -64.188 1.00 26.17 122 PHE D N 1
ATOM 11189 C CA . PHE D 1 125 ? 10.315 -25.730 -63.543 1.00 25.56 122 PHE D CA 1
ATOM 11190 C C . PHE D 1 125 ? 10.521 -24.598 -64.523 1.00 26.84 122 PHE D C 1
ATOM 11191 O O . PHE D 1 125 ? 11.161 -24.763 -65.569 1.00 28.76 122 PHE D O 1
ATOM 11208 N N . LYS D 1 126 ? 10.015 -23.433 -64.147 1.00 25.97 123 LYS D N 1
ATOM 11209 C CA . LYS D 1 126 ? 10.323 -22.189 -64.853 1.00 21.23 123 LYS D CA 1
ATOM 11210 C C . LYS D 1 126 ? 11.458 -21.440 -64.145 1.00 30.47 123 LYS D C 1
ATOM 11211 O O . LYS D 1 126 ? 11.269 -20.902 -63.044 1.00 25.99 123 LYS D O 1
ATOM 11230 N N . PHE D 1 127 ? 12.641 -21.431 -64.740 1.00 20.88 124 PHE D N 1
ATOM 11231 C CA . PHE D 1 127 ? 13.759 -20.673 -64.125 1.00 21.76 124 PHE D CA 1
ATOM 11232 C C . PHE D 1 127 ? 13.781 -19.268 -64.650 1.00 23.34 124 PHE D C 1
ATOM 11233 O O . PHE D 1 127 ? 14.102 -19.042 -65.802 1.00 24.93 124 PHE D O 1
ATOM 11250 N N . ILE D 1 128 ? 13.430 -18.328 -63.791 1.00 20.19 125 ILE D N 1
ATOM 11251 C CA . ILE D 1 128 ? 13.394 -16.924 -64.157 1.00 17.75 125 ILE D CA 1
ATOM 11252 C C . ILE D 1 128 ? 14.726 -16.253 -63.803 1.00 17.57 125 ILE D C 1
ATOM 11253 O O . ILE D 1 128 ? 15.112 -16.114 -62.647 1.00 17.46 125 ILE D O 1
ATOM 11269 N N . VAL D 1 129 ? 15.432 -15.833 -64.839 1.00 20.01 126 VAL D N 1
ATOM 11270 C CA . VAL D 1 129 ? 16.796 -15.344 -64.671 1.00 18.59 126 VAL D CA 1
ATOM 11271 C C . VAL D 1 129 ? 16.741 -13.852 -64.392 1.00 22.45 126 VAL D C 1
ATOM 11272 O O . VAL D 1 129 ? 16.159 -13.057 -65.146 1.00 17.99 126 VAL D O 1
ATOM 11285 N N . ILE D 1 130 ? 17.324 -13.492 -63.266 1.00 17.20 127 ILE D N 1
ATOM 11286 C CA . ILE D 1 130 ? 17.421 -12.089 -62.882 1.00 24.59 127 ILE D CA 1
ATOM 11287 C C . ILE D 1 130 ? 18.832 -11.741 -62.460 1.00 21.29 127 ILE D C 1
ATOM 11288 O O . ILE D 1 130 ? 19.464 -12.483 -61.687 1.00 24.25 127 ILE D O 1
ATOM 11304 N N . PRO D 1 131 ? 19.343 -10.619 -62.966 1.00 24.22 128 PRO D N 1
ATOM 11305 C CA . PRO D 1 131 ? 20.698 -10.256 -62.535 1.00 21.50 128 PRO D CA 1
ATOM 11306 C C . PRO D 1 131 ? 20.680 -9.518 -61.172 1.00 24.49 128 PRO D C 1
ATOM 11307 O O . PRO D 1 131 ? 21.092 -8.371 -61.028 1.00 26.20 128 PRO D O 1
ATOM 11318 N N . ALA D 1 132 ? 20.232 -10.237 -60.163 1.00 17.90 129 ALA D N 1
ATOM 11319 C CA . ALA D 1 132 ? 20.133 -9.690 -58.815 1.00 26.93 129 ALA D CA 1
ATOM 11320 C C . ALA D 1 132 ? 21.457 -9.286 -58.252 1.00 18.08 129 ALA D C 1
ATOM 11321 O O . ALA D 1 132 ? 21.478 -8.536 -57.294 1.00 20.59 129 ALA D O 1
ATOM 11328 N N . LEU D 1 133 ? 22.563 -9.814 -58.788 1.00 20.07 130 LEU D N 1
ATOM 11329 C CA . LEU D 1 133 ? 23.874 -9.617 -58.136 1.00 18.41 130 LEU D CA 1
ATOM 11330 C C . LEU D 1 133 ? 24.742 -8.671 -58.942 1.00 19.11 130 LEU D C 1
ATOM 11331 O O . LEU D 1 133 ? 25.889 -8.438 -58.581 1.00 25.20 130 LEU D O 1
ATOM 11347 N N . GLY D 1 134 ? 24.183 -8.132 -60.020 1.00 24.28 131 GLY D N 1
ATOM 11348 C CA . GLY D 1 134 ? 24.798 -7.050 -60.761 1.00 42.87 131 GLY D CA 1
ATOM 11349 C C . GLY D 1 134 ? 26.071 -7.512 -61.412 1.00 39.00 131 GLY D C 1
ATOM 11350 O O . GLY D 1 134 ? 26.321 -8.720 -61.466 1.00 35.98 131 GLY D O 1
ATOM 11354 N N . ALA D 1 135 ? 26.855 -6.539 -61.891 1.00 27.80 132 ALA D N 1
ATOM 11355 C CA . ALA D 1 135 ? 28.117 -6.738 -62.561 1.00 43.86 132 ALA D CA 1
ATOM 11356 C C . ALA D 1 135 ? 27.951 -7.671 -63.761 1.00 25.44 132 ALA D C 1
ATOM 11357 O O . ALA D 1 135 ? 27.207 -7.387 -64.696 1.00 38.76 132 ALA D O 1
ATOM 11364 N N . GLU D 1 136 ? 28.692 -8.761 -63.699 1.00 25.37 133 GLU D N 1
ATOM 11365 C CA . GLU D 1 136 ? 28.761 -9.754 -64.731 1.00 26.96 133 GLU D CA 1
ATOM 11366 C C . GLU D 1 136 ? 27.405 -10.417 -64.913 1.00 24.97 133 GLU D C 1
ATOM 11367 O O . GLU D 1 136 ? 27.095 -10.897 -65.992 1.00 34.55 133 GLU D O 1
ATOM 11379 N N . SER D 1 137 ? 26.601 -10.435 -63.852 1.00 23.45 134 SER D N 1
ATOM 11380 C CA . SER D 1 137 ? 25.315 -11.130 -63.927 1.00 34.13 134 SER D CA 1
ATOM 11381 C C . SER D 1 137 ? 24.436 -10.484 -64.962 1.00 30.82 134 SER D C 1
ATOM 11382 O O . SER D 1 137 ? 23.787 -11.200 -65.705 1.00 22.59 134 SER D O 1
ATOM 11390 N N . ASN D 1 138 ? 24.476 -9.160 -65.065 1.00 27.48 135 ASN D N 1
ATOM 11391 C CA . ASN D 1 138 ? 23.753 -8.455 -66.137 1.00 28.31 135 ASN D CA 1
ATOM 11392 C C . ASN D 1 138 ? 24.144 -8.969 -67.504 1.00 39.34 135 ASN D C 1
ATOM 11393 O O . ASN D 1 138 ? 23.280 -9.200 -68.351 1.00 29.29 135 ASN D O 1
ATOM 11404 N N . ARG D 1 139 ? 25.442 -9.133 -67.730 1.00 25.76 136 ARG D N 1
ATOM 11405 C CA . ARG D 1 139 ? 25.916 -9.544 -69.039 1.00 27.48 136 ARG D CA 1
ATOM 11406 C C . ARG D 1 139 ? 25.388 -10.932 -69.363 1.00 27.61 136 ARG D C 1
ATOM 11407 O O . ARG D 1 139 ? 24.942 -11.228 -70.472 1.00 28.25 136 ARG D O 1
ATOM 11428 N N . LEU D 1 140 ? 25.434 -11.786 -68.361 1.00 33.27 137 LEU D N 1
ATOM 11429 C CA . LEU D 1 140 ? 25.033 -13.139 -68.550 1.00 26.51 137 LEU D CA 1
ATOM 11430 C C . LEU D 1 140 ? 23.539 -13.198 -68.853 1.00 25.60 137 LEU D C 1
ATOM 11431 O O . LEU D 1 140 ? 23.104 -13.964 -69.719 1.00 26.36 137 LEU D O 1
ATOM 11447 N N . ALA D 1 141 ? 22.772 -12.385 -68.134 1.00 24.21 138 ALA D N 1
ATOM 11448 C CA . ALA D 1 141 ? 21.314 -12.376 -68.266 1.00 23.38 138 ALA D CA 1
ATOM 11449 C C . ALA D 1 141 ? 20.879 -11.813 -69.610 1.00 39.42 138 ALA D C 1
ATOM 11450 O O . ALA D 1 141 ? 19.946 -12.330 -70.227 1.00 30.96 138 ALA D O 1
ATOM 11457 N N . LYS D 1 142 ? 21.562 -10.772 -70.075 1.00 25.39 139 LYS D N 1
ATOM 11458 C CA . LYS D 1 142 ? 21.308 -10.239 -71.409 1.00 26.85 139 LYS D CA 1
ATOM 11459 C C . LYS D 1 142 ? 21.594 -11.279 -72.500 1.00 31.42 139 LYS D C 1
ATOM 11460 O O . LYS D 1 142 ? 20.785 -11.471 -73.396 1.00 30.92 139 LYS D O 1
ATOM 11479 N N . ASN D 1 143 ? 22.725 -11.978 -72.396 1.00 37.80 140 ASN D N 1
ATOM 11480 C CA . ASN D 1 143 ? 23.069 -13.017 -73.378 1.00 30.67 140 ASN D CA 1
ATOM 11481 C C . ASN D 1 143 ? 22.036 -14.115 -73.477 1.00 38.65 140 ASN D C 1
ATOM 11482 O O . ASN D 1 143 ? 21.755 -14.592 -74.574 1.00 36.75 140 ASN D O 1
ATOM 11493 N N . LEU D 1 144 ? 21.476 -14.507 -72.340 1.00 28.53 141 LEU D N 1
ATOM 11494 C CA . LEU D 1 144 ? 20.404 -15.480 -72.307 1.00 41.62 141 LEU D CA 1
ATOM 11495 C C . LEU D 1 144 ? 19.175 -14.927 -73.057 1.00 37.78 141 LEU D C 1
ATOM 11496 O O . LEU D 1 144 ? 18.562 -15.589 -73.940 1.00 29.42 141 LEU D O 1
ATOM 11512 N N . TYR D 1 145 ? 18.811 -13.712 -72.667 1.00 27.37 142 TYR D N 1
ATOM 11513 C CA . TYR D 1 145 ? 17.641 -13.032 -73.222 1.00 38.91 142 TYR D CA 1
ATOM 11514 C C . TYR D 1 145 ? 17.745 -12.838 -74.753 1.00 36.75 142 TYR D C 1
ATOM 11515 O O . TYR D 1 145 ? 16.782 -13.030 -75.485 1.00 40.02 142 TYR D O 1
ATOM 11533 N N . CYS D 1 146 ? 18.939 -12.514 -75.225 1.00 38.16 143 CYS D N 1
ATOM 11534 C CA . CYS D 1 146 ? 19.175 -12.242 -76.639 1.00 39.74 143 CYS D CA 1
ATOM 11535 C C . CYS D 1 146 ? 19.637 -13.443 -77.435 1.00 44.85 143 CYS D C 1
ATOM 11536 O O . CYS D 1 146 ? 19.971 -13.298 -78.617 1.00 37.00 143 CYS D O 1
ATOM 11543 N N . ALA D 1 147 ? 19.667 -14.615 -76.801 1.00 39.86 144 ALA D N 1
ATOM 11544 C CA . ALA D 1 147 ? 20.151 -15.823 -77.466 1.00 44.22 144 ALA D CA 1
ATOM 11545 C C . ALA D 1 147 ? 19.385 -16.155 -78.730 1.00 53.28 144 ALA D C 1
ATOM 11546 O O . ALA D 1 147 ? 18.161 -16.325 -78.714 1.00 48.90 144 ALA D O 1
ATOM 11553 N N . LYS D 1 148 ? 20.124 -16.320 -79.819 1.00 62.24 145 LYS D N 1
ATOM 11554 C CA . LYS D 1 148 ? 19.514 -16.700 -81.078 1.00 43.88 145 LYS D CA 1
ATOM 11555 C C . LYS D 1 148 ? 18.936 -18.085 -80.865 1.00 61.39 145 LYS D C 1
ATOM 11556 O O . LYS D 1 148 ? 17.775 -18.332 -81.173 1.00 51.58 145 LYS D O 1
ATOM 11575 N N . ASP D 1 149 ? 19.740 -18.963 -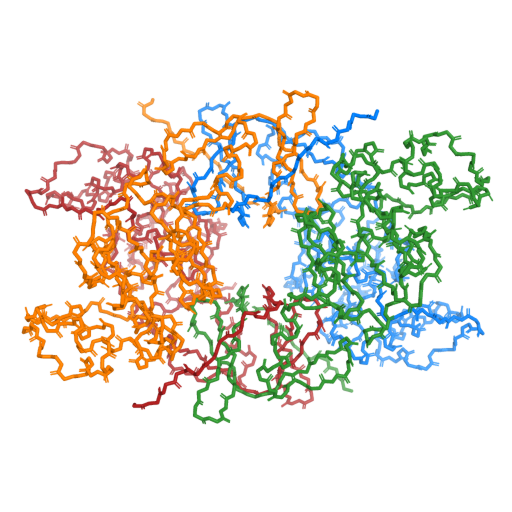80.275 1.00 46.13 146 ASP D N 1
ATOM 11576 C CA . ASP D 1 149 ? 19.318 -20.327 -79.985 1.00 51.80 146 ASP D CA 1
ATOM 11577 C C . ASP D 1 149 ? 19.121 -20.559 -78.495 1.00 47.53 146 ASP D C 1
ATOM 11578 O O . ASP D 1 149 ? 20.097 -20.758 -77.769 1.00 44.47 146 ASP D O 1
ATOM 11587 N N . LYS D 1 150 ? 17.872 -20.517 -78.032 1.00 52.30 147 LYS D N 1
ATOM 11588 C CA . LYS D 1 150 ? 17.595 -20.718 -76.612 1.00 56.75 147 LYS D CA 1
ATOM 11589 C C . LYS D 1 150 ? 17.510 -22.187 -76.216 1.00 66.66 147 LYS D C 1
ATOM 11590 O O . LYS D 1 150 ? 17.310 -22.496 -75.042 1.00 70.97 147 LYS D O 1
ATOM 11609 N N . THR D 1 151 ? 17.638 -23.097 -77.174 1.00 72.67 148 THR D N 1
ATOM 11610 C CA . THR D 1 151 ? 17.661 -24.500 -76.807 1.00 72.92 148 THR D CA 1
ATOM 11611 C C . THR D 1 151 ? 19.039 -24.610 -76.158 1.00 64.10 148 THR D C 1
ATOM 11612 O O . THR D 1 151 ? 19.992 -23.936 -76.576 1.00 69.49 148 THR D O 1
ATOM 11623 N N . HIS D 1 152 ? 19.122 -25.387 -75.090 1.00 62.43 149 HIS D N 1
ATOM 11624 C CA . HIS D 1 152 ? 20.359 -25.549 -74.337 1.00 57.85 149 HIS D CA 1
ATOM 11625 C C . HIS D 1 152 ? 20.672 -24.278 -73.552 1.00 53.45 149 HIS D C 1
ATOM 11626 O O . HIS D 1 152 ? 21.724 -24.201 -72.905 1.00 45.61 149 HIS D O 1
ATOM 11641 N N . ALA D 1 153 ? 19.805 -23.264 -73.640 1.00 45.34 150 ALA D N 1
ATOM 11642 C CA . ALA D 1 153 ? 19.988 -22.059 -72.839 1.00 45.66 150 ALA D CA 1
ATOM 11643 C C . ALA D 1 153 ? 19.910 -22.582 -71.442 1.00 34.52 150 ALA D C 1
ATOM 11644 O O . ALA D 1 153 ? 20.619 -22.127 -70.540 1.00 49.32 150 ALA D O 1
ATOM 11651 N N . LEU D 1 154 ? 18.983 -23.516 -71.265 1.00 43.32 151 LEU D N 1
ATOM 11652 C CA . LEU D 1 154 ? 18.775 -24.151 -69.977 1.00 43.97 151 LEU D CA 1
ATOM 11653 C C . LEU D 1 154 ? 20.087 -24.696 -69.448 1.00 40.41 151 LEU D C 1
ATOM 11654 O O . LEU D 1 154 ? 20.436 -24.420 -68.302 1.00 33.53 151 LEU D O 1
ATOM 11670 N N . ASP D 1 155 ? 20.796 -25.469 -70.284 1.00 40.40 152 ASP D N 1
ATOM 11671 C CA . ASP D 1 155 ? 22.107 -26.041 -69.919 1.00 46.52 152 ASP D CA 1
ATOM 11672 C C . ASP D 1 155 ? 23.192 -25.005 -69.669 1.00 37.68 152 ASP D C 1
ATOM 11673 O O . ASP D 1 155 ? 23.984 -25.151 -68.746 1.00 36.68 152 ASP D O 1
ATOM 11682 N N . ALA D 1 156 ? 23.241 -23.975 -70.505 1.00 32.36 153 ALA D N 1
ATOM 11683 C CA . ALA D 1 156 ? 24.251 -22.944 -70.358 1.00 37.13 153 ALA D CA 1
ATOM 11684 C C . ALA D 1 156 ? 24.060 -22.222 -69.016 1.00 32.10 153 ALA D C 1
ATOM 11685 O O . ALA D 1 156 ? 25.014 -21.871 -68.328 1.00 29.92 153 ALA D O 1
ATOM 11692 N N . LEU D 1 157 ? 22.805 -21.963 -68.657 1.00 36.86 154 LEU D N 1
ATOM 11693 C CA . LEU D 1 157 ? 22.525 -21.369 -67.338 1.00 36.84 154 LEU D CA 1
ATOM 11694 C C . LEU D 1 157 ? 22.978 -22.329 -66.218 1.00 28.60 154 LEU D C 1
ATOM 11695 O O . LEU D 1 157 ? 23.802 -21.986 -65.366 1.00 30.43 154 LEU D O 1
ATOM 11711 N N . MET D 1 158 ? 22.549 -23.586 -66.329 1.00 31.57 155 MET D N 1
ATOM 11712 C CA . MET D 1 158 ? 22.781 -24.575 -65.287 1.00 44.33 155 MET D CA 1
ATOM 11713 C C . MET D 1 158 ? 24.249 -24.990 -65.186 1.00 43.17 155 MET D C 1
ATOM 11714 O O . MET D 1 158 ? 24.703 -25.365 -64.109 1.00 56.66 155 MET D O 1
ATOM 11728 N N . ASN D 1 159 ? 24.987 -24.890 -66.293 1.00 41.27 156 ASN D N 1
ATOM 11729 C CA . ASN D 1 159 ? 26.404 -25.226 -66.329 1.00 45.36 156 ASN D CA 1
ATOM 11730 C C . ASN D 1 159 ? 27.321 -24.010 -66.242 1.00 36.02 156 ASN D C 1
ATOM 11731 O O . ASN D 1 159 ? 28.525 -24.147 -66.339 1.00 41.06 156 ASN D O 1
ATOM 11742 N N . ASN D 1 160 ? 26.747 -22.827 -66.055 1.00 38.80 157 ASN D N 1
ATOM 11743 C CA . ASN D 1 160 ? 27.514 -21.581 -65.944 1.00 31.80 157 ASN D CA 1
ATOM 11744 C C . ASN D 1 160 ? 28.385 -21.248 -67.167 1.00 42.25 157 ASN D C 1
ATOM 11745 O O . ASN D 1 160 ? 29.535 -20.851 -67.023 1.00 43.93 157 ASN D O 1
ATOM 11756 N N . THR D 1 161 ? 27.803 -21.361 -68.364 1.00 38.16 158 THR D N 1
ATOM 11757 C CA . THR D 1 161 ? 28.475 -21.002 -69.624 1.00 44.34 158 THR D CA 1
ATOM 11758 C C . THR D 1 161 ? 27.704 -20.000 -70.506 1.00 42.97 158 THR D C 1
ATOM 11759 O O . THR D 1 161 ? 27.874 -19.995 -71.716 1.00 44.94 158 THR D O 1
ATOM 11770 N N . LEU D 1 162 ? 26.891 -19.132 -69.908 1.00 38.27 159 LEU D N 1
ATOM 11771 C CA . LEU D 1 162 ? 26.038 -18.203 -70.673 1.00 46.02 159 LEU D CA 1
ATOM 11772 C C . LEU D 1 162 ? 26.743 -17.090 -71.471 1.00 39.29 159 LEU D C 1
ATOM 11773 O O . LEU D 1 162 ? 26.161 -16.545 -72.421 1.00 60.23 159 LEU D O 1
ATOM 11789 N N . GLY D 1 163 ? 27.949 -16.704 -71.089 1.00 40.71 160 GLY D N 1
ATOM 11790 C CA . GLY D 1 163 ? 28.581 -15.577 -71.757 1.00 47.73 160 GLY D CA 1
ATOM 11791 C C . GLY D 1 163 ? 28.795 -15.666 -73.271 1.00 62.87 160 GLY D C 1
ATOM 11792 O O . GLY D 1 163 ? 28.837 -14.650 -73.970 1.00 45.76 160 GLY D O 1
ATOM 11796 N N . SER D 1 164 ? 28.876 -16.875 -73.802 1.00 51.84 161 SER D N 1
ATOM 11797 C CA . SER D 1 164 ? 29.307 -17.049 -75.177 1.00 58.64 161 SER D CA 1
ATOM 11798 C C . SER D 1 164 ? 28.179 -17.308 -76.164 1.00 54.86 161 SER D C 1
ATOM 11799 O O . SER D 1 164 ? 28.445 -17.551 -77.332 1.00 48.48 161 SER D O 1
ATOM 11807 N N . LEU D 1 165 ? 26.939 -17.292 -75.685 1.00 54.52 162 LEU D N 1
ATOM 11808 C CA . LEU D 1 165 ? 25.756 -17.611 -76.487 1.00 38.05 162 LEU D CA 1
ATOM 11809 C C . LEU D 1 165 ? 25.505 -16.551 -77.584 1.00 43.78 162 LEU D C 1
ATOM 11810 O O . LEU D 1 165 ? 25.326 -15.377 -77.270 1.00 57.06 162 LEU D O 1
ATOM 11826 N N . PRO D 1 166 ? 25.465 -16.948 -78.865 1.00 46.53 163 PRO D N 1
ATOM 11827 C CA . PRO D 1 166 ? 25.238 -15.987 -79.960 1.00 56.16 163 PRO D CA 1
ATOM 11828 C C . PRO D 1 166 ? 23.893 -15.265 -79.942 1.00 54.93 163 PRO D C 1
ATOM 11829 O O . PRO D 1 166 ? 22.873 -15.955 -79.872 1.00 41.20 163 PRO D O 1
ATOM 11840 N N . SER D 1 167 ? 23.915 -13.935 -80.117 1.00 43.27 164 SER D N 1
ATOM 11841 C CA . SER D 1 167 ? 22.741 -13.074 -79.997 1.00 42.18 164 SER D CA 1
ATOM 11842 C C . SER D 1 167 ? 21.953 -12.913 -81.290 1.00 55.39 164 SER D C 1
ATOM 11843 O O . SER D 1 167 ? 22.514 -12.973 -82.383 1.00 53.50 164 SER D O 1
ATOM 11851 N N . LYS D 1 168 ? 20.648 -12.683 -81.162 1.00 52.04 165 LYS D N 1
ATOM 11852 C CA . LYS D 1 168 ? 19.817 -12.323 -82.312 1.00 56.32 165 LYS D CA 1
ATOM 11853 C C . LYS D 1 168 ? 20.176 -10.971 -82.928 1.00 62.83 165 LYS D C 1
ATOM 11854 O O . LYS D 1 168 ? 20.717 -10.089 -82.260 1.00 58.70 165 LYS D O 1
ATOM 11873 N N . GLU D 1 169 ? 19.860 -10.818 -84.209 1.00 66.00 166 GLU D N 1
ATOM 11874 C CA . GLU D 1 169 ? 20.199 -9.609 -84.958 1.00 65.29 166 GLU D CA 1
ATOM 11875 C C . GLU D 1 169 ? 19.508 -8.380 -84.363 1.00 56.38 166 GLU D C 1
ATOM 11876 O O . GLU D 1 169 ? 20.050 -7.275 -84.410 1.00 74.57 166 GLU D O 1
ATOM 11888 N N . THR D 1 170 ? 18.315 -8.575 -83.803 1.00 51.85 167 THR D N 1
ATOM 11889 C CA . THR D 1 170 ? 17.526 -7.464 -83.272 1.00 62.65 167 THR D CA 1
ATOM 11890 C C . THR D 1 170 ? 17.166 -7.697 -81.813 1.00 67.78 167 THR D C 1
ATOM 11891 O O . THR D 1 170 ? 16.210 -8.407 -81.479 1.00 68.86 167 THR D O 1
ATOM 11902 N N . CYS D 1 171 ? 17.945 -7.096 -80.931 1.00 57.75 168 CYS D N 1
ATOM 11903 C CA . CYS D 1 171 ? 17.741 -7.335 -79.523 1.00 51.11 168 CYS D CA 1
ATOM 11904 C C . CYS D 1 171 ? 18.317 -6.182 -78.731 1.00 42.23 168 CYS D C 1
ATOM 11905 O O . CYS D 1 171 ? 19.520 -5.890 -78.815 1.00 57.67 168 CYS D O 1
ATOM 11912 N N . ASP D 1 172 ? 17.446 -5.523 -77.969 1.00 41.75 169 ASP D N 1
ATOM 11913 C CA . ASP D 1 172 ? 17.830 -4.348 -77.205 1.00 59.17 169 ASP D CA 1
ATOM 11914 C C . ASP D 1 172 ? 17.108 -4.379 -75.848 1.00 57.20 169 ASP D C 1
ATOM 11915 O O . ASP D 1 172 ? 16.005 -3.871 -75.716 1.00 71.32 169 ASP D O 1
ATOM 11924 N N . PRO D 1 173 ? 17.729 -5.022 -74.841 1.00 55.96 170 PRO D N 1
ATOM 11925 C CA . PRO D 1 173 ? 17.117 -5.204 -73.513 1.00 54.93 170 PRO D CA 1
ATOM 11926 C C . PRO D 1 173 ? 17.019 -3.956 -72.641 1.00 61.57 170 PRO D C 1
ATOM 11927 O O . PRO D 1 173 ? 16.199 -3.925 -71.716 1.00 77.38 170 PRO D O 1
ATOM 11938 N N . GLY D 1 174 ? 17.865 -2.963 -72.899 1.00 61.22 171 GLY D N 1
ATOM 11939 C CA . GLY D 1 174 ? 17.855 -1.727 -72.132 1.00 57.65 171 GLY D CA 1
ATOM 11940 C C . GLY D 1 174 ? 18.896 -1.821 -71.030 1.00 51.79 171 GLY D C 1
ATOM 11941 O O . GLY D 1 174 ? 19.535 -2.863 -70.868 1.00 50.04 171 GLY D O 1
ATOM 11945 N N . GLN D 1 175 ? 19.094 -0.749 -70.270 1.00 51.20 172 GLN D N 1
ATOM 11946 C CA . GLN D 1 175 ? 20.127 -0.799 -69.234 1.00 45.09 172 GLN D CA 1
ATOM 11947 C C . GLN D 1 175 ? 19.607 -1.512 -68.001 1.00 42.99 172 GLN D C 1
ATOM 11948 O O . GLN D 1 175 ? 20.369 -2.176 -67.298 1.00 51.07 172 GLN D O 1
ATOM 11962 N N . TYR D 1 176 ? 18.297 -1.369 -67.766 1.00 26.37 173 TYR D N 1
ATOM 11963 C CA . TYR D 1 176 ? 17.620 -1.918 -66.608 1.00 36.90 173 TYR D CA 1
ATOM 11964 C C . TYR D 1 176 ? 16.860 -3.185 -67.040 1.00 30.59 173 TYR D C 1
ATOM 11965 O O . TYR D 1 176 ? 16.098 -3.197 -68.002 1.00 33.27 173 TYR D O 1
ATOM 11983 N N . ASP D 1 177 ? 17.231 -4.297 -66.427 1.00 31.57 174 ASP D N 1
ATOM 11984 C CA . ASP D 1 177 ? 16.638 -5.583 -66.760 1.00 19.99 174 ASP D CA 1
ATOM 11985 C C . ASP D 1 177 ? 15.144 -5.615 -66.402 1.00 24.21 174 ASP D C 1
ATOM 11986 O O . ASP D 1 177 ? 14.751 -5.425 -65.245 1.00 22.35 174 ASP D O 1
ATOM 11995 N N . GLN D 1 178 ? 14.302 -5.880 -67.388 1.00 21.54 175 GLN D N 1
ATOM 11996 C CA . GLN D 1 178 ? 12.878 -5.870 -67.118 1.00 20.79 175 GLN D CA 1
ATOM 11997 C C . GLN D 1 178 ? 12.517 -6.891 -66.052 1.00 20.37 175 GLN D C 1
ATOM 11998 O O . GLN D 1 178 ? 11.699 -6.608 -65.149 1.00 19.26 175 GLN D O 1
ATOM 12012 N N . THR D 1 179 ? 13.100 -8.081 -66.126 1.00 19.56 176 THR D N 1
ATOM 12013 C CA . THR D 1 179 ? 12.740 -9.066 -65.115 1.00 16.32 176 THR D CA 1
ATOM 12014 C C . THR D 1 179 ? 13.163 -8.584 -63.703 1.00 15.25 176 THR D C 1
ATOM 12015 O O . THR D 1 179 ? 12.438 -8.781 -62.726 1.00 20.95 176 THR D O 1
ATOM 12026 N N . LEU D 1 180 ? 14.344 -7.990 -63.557 1.00 15.53 177 LEU D N 1
ATOM 12027 C CA . LEU D 1 180 ? 14.802 -7.566 -62.244 1.00 20.88 177 LEU D CA 1
ATOM 12028 C C . LEU D 1 180 ? 13.847 -6.494 -61.724 1.00 24.39 177 LEU D C 1
ATOM 12029 O O . LEU D 1 180 ? 13.453 -6.513 -60.569 1.00 19.25 177 LEU D O 1
ATOM 12045 N N . LEU D 1 181 ? 13.487 -5.563 -62.603 1.00 24.17 178 LEU D N 1
ATOM 12046 C CA . LEU D 1 181 ? 12.533 -4.488 -62.283 1.00 17.35 178 LEU D CA 1
ATOM 12047 C C . LEU D 1 181 ? 11.177 -5.061 -61.848 1.00 15.08 178 LEU D C 1
ATOM 12048 O O . LEU D 1 181 ? 10.549 -4.601 -60.893 1.00 19.48 178 LEU D O 1
ATOM 12064 N N . THR D 1 182 ? 10.729 -6.094 -62.546 1.00 14.40 179 THR D N 1
ATOM 12065 C CA . THR D 1 182 ? 9.446 -6.718 -62.218 1.00 20.27 179 THR D CA 1
ATOM 12066 C C . THR D 1 182 ? 9.463 -7.405 -60.846 1.00 20.30 179 THR D C 1
ATOM 12067 O O . THR D 1 182 ? 8.580 -7.192 -59.998 1.00 21.88 179 THR D O 1
ATOM 12078 N N . ALA D 1 183 ? 10.487 -8.224 -60.611 1.00 16.06 180 ALA D N 1
ATOM 12079 C CA . ALA D 1 183 ? 10.644 -8.889 -59.320 1.00 17.71 180 ALA D CA 1
ATOM 12080 C C . ALA D 1 183 ? 10.690 -7.887 -58.183 1.00 27.53 180 ALA D C 1
ATOM 12081 O O . ALA D 1 183 ? 10.076 -8.054 -57.117 1.00 20.97 180 ALA D O 1
ATOM 12088 N N . HIS D 1 184 ? 11.446 -6.836 -58.400 1.00 17.68 181 HIS D N 1
ATOM 12089 C CA . HIS D 1 184 ? 11.601 -5.847 -57.370 1.00 13.62 181 HIS D CA 1
ATOM 12090 C C . HIS D 1 184 ? 10.225 -5.228 -57.076 1.00 31.84 181 HIS D C 1
ATOM 12091 O O . HIS D 1 184 ? 9.830 -5.064 -55.915 1.00 14.66 181 HIS D O 1
ATOM 12106 N N . PHE D 1 185 ? 9.476 -4.927 -58.124 1.00 11.96 182 PHE D N 1
ATOM 12107 C CA . PHE D 1 185 ? 8.208 -4.220 -57.945 1.00 15.25 182 PHE D CA 1
ATOM 12108 C C . PHE D 1 185 ? 7.218 -5.067 -57.139 1.00 25.55 182 PHE D C 1
ATOM 12109 O O . PHE D 1 185 ? 6.504 -4.553 -56.294 1.00 19.32 182 PHE D O 1
ATOM 12126 N N . ILE D 1 186 ? 7.162 -6.362 -57.422 1.00 19.73 183 ILE D N 1
ATOM 12127 C CA . ILE D 1 186 ? 6.162 -7.202 -56.797 1.00 32.46 183 ILE D CA 1
ATOM 12128 C C . ILE D 1 186 ? 6.624 -7.671 -55.421 1.00 35.13 183 ILE D C 1
ATOM 12129 O O . ILE D 1 186 ? 5.831 -8.156 -54.628 1.00 38.77 183 ILE D O 1
ATOM 12145 N N . GLY D 1 187 ? 7.880 -7.410 -55.097 1.00 40.07 184 GLY D N 1
ATOM 12146 C CA . GLY D 1 187 ? 8.379 -7.612 -53.751 1.00 29.83 184 GLY D CA 1
ATOM 12147 C C . GLY D 1 187 ? 9.081 -8.940 -53.561 1.00 35.74 184 GLY D C 1
ATOM 12148 O O . GLY D 1 187 ? 9.206 -9.400 -52.446 1.00 32.86 184 GLY D O 1
ATOM 12152 N N . ILE D 1 188 ? 9.518 -9.545 -54.659 1.00 27.21 185 ILE D N 1
ATOM 12153 C CA . ILE D 1 188 ? 10.339 -10.738 -54.619 1.00 31.48 185 ILE D CA 1
ATOM 12154 C C . ILE D 1 188 ? 11.740 -10.379 -54.215 1.00 20.68 185 ILE D C 1
ATOM 12155 O O . ILE D 1 188 ? 12.435 -9.679 -54.935 1.00 25.41 185 ILE D O 1
ATOM 12171 N N . GLU D 1 189 ? 12.175 -10.887 -53.068 1.00 18.28 186 GLU D N 1
ATOM 12172 C CA A GLU D 1 189 ? 13.454 -10.472 -52.511 0.39 28.83 186 GLU D CA 1
ATOM 12173 C CA B GLU D 1 189 ? 13.446 -10.461 -52.515 0.61 29.16 186 GLU D CA 1
ATOM 12174 C C . GLU D 1 189 ? 14.444 -11.610 -52.414 1.00 28.64 186 GLU D C 1
ATOM 12175 O O . GLU D 1 189 ? 14.134 -12.698 -51.888 1.00 18.43 186 GLU D O 1
ATOM 12196 N N . GLY D 1 190 ? 15.654 -11.373 -52.920 1.00 25.83 187 GLY D N 1
ATOM 12197 C CA . GLY D 1 190 ? 16.707 -12.354 -52.797 1.00 14.18 187 GLY D CA 1
ATOM 12198 C C . GLY D 1 190 ? 16.628 -13.483 -53.823 1.00 15.87 187 GLY D C 1
ATOM 12199 O O . GLY D 1 190 ? 15.611 -13.668 -54.447 1.00 20.64 187 GLY D O 1
ATOM 12203 N N . VAL D 1 191 ? 17.714 -14.246 -53.969 1.00 23.21 188 VAL D N 1
ATOM 12204 C CA . VAL D 1 191 ? 17.729 -15.434 -54.821 1.00 15.57 188 VAL D CA 1
ATOM 12205 C C . VAL D 1 191 ? 18.425 -16.572 -54.058 1.00 19.32 188 VAL D C 1
ATOM 12206 O O . VAL D 1 191 ? 19.274 -16.333 -53.222 1.00 20.71 188 VAL D O 1
ATOM 12219 N N . PRO D 1 192 ? 18.034 -17.825 -54.321 1.00 20.67 189 PRO D N 1
ATOM 12220 C CA . PRO D 1 192 ? 16.917 -18.164 -55.185 1.00 16.24 189 PRO D CA 1
ATOM 12221 C C . PRO D 1 192 ? 15.615 -17.861 -54.464 1.00 22.50 189 PRO D C 1
ATOM 12222 O O . PRO D 1 192 ? 15.628 -17.810 -53.215 1.00 15.43 189 PRO D O 1
ATOM 12233 N N . PHE D 1 193 ? 14.540 -17.687 -55.242 1.00 15.30 190 PHE D N 1
ATOM 12234 C CA . PHE D 1 193 ? 13.195 -17.399 -54.735 1.00 14.27 190 PHE D CA 1
ATOM 12235 C C . PHE D 1 193 ? 12.284 -18.364 -55.433 1.00 21.73 190 PHE D C 1
ATOM 12236 O O . PHE D 1 193 ? 12.180 -18.345 -56.660 1.00 18.40 190 PHE D O 1
ATOM 12253 N N . VAL D 1 194 ? 11.659 -19.233 -54.651 1.00 21.47 191 VAL D N 1
ATOM 12254 C CA . VAL D 1 194 ? 10.831 -20.316 -55.206 1.00 23.23 191 VAL D CA 1
ATOM 12255 C C . VAL D 1 194 ? 9.350 -20.053 -54.937 1.00 19.74 191 VAL D C 1
ATOM 12256 O O . VAL D 1 194 ? 8.992 -19.620 -53.858 1.00 18.05 191 VAL D O 1
ATOM 12269 N N . VAL D 1 195 ? 8.508 -20.357 -55.900 1.00 17.21 192 VAL D N 1
ATOM 12270 C CA . VAL D 1 195 ? 7.068 -20.332 -55.713 1.00 15.59 192 VAL D CA 1
ATOM 12271 C C . VAL D 1 195 ? 6.567 -21.680 -56.096 1.00 25.45 192 VAL D C 1
ATOM 12272 O O . VAL D 1 195 ? 6.796 -22.161 -57.223 1.00 20.09 192 VAL D O 1
ATOM 12285 N N . ALA D 1 196 ? 5.926 -22.324 -55.138 1.00 19.55 193 ALA D N 1
ATOM 12286 C CA . ALA D 1 196 ? 5.386 -23.653 -55.356 1.00 18.79 193 ALA D CA 1
ATOM 12287 C C . ALA D 1 196 ? 4.187 -23.554 -56.269 1.00 18.93 193 ALA D C 1
ATOM 12288 O O . ALA D 1 196 ? 3.689 -22.486 -56.513 1.00 17.96 193 ALA D O 1
ATOM 12295 N N . PRO D 1 197 ? 3.740 -24.686 -56.791 1.00 20.31 194 PRO D N 1
ATOM 12296 C CA . PRO D 1 197 ? 2.557 -24.705 -57.646 1.00 20.77 194 PRO D CA 1
ATOM 12297 C C . PRO D 1 197 ? 1.324 -24.109 -56.957 1.00 33.23 194 PRO D C 1
ATOM 12298 O O . PRO D 1 197 ? 0.527 -23.525 -57.653 1.00 20.05 194 PRO D O 1
ATOM 12309 N N . ASP D 1 198 ? 1.206 -24.216 -55.633 1.00 24.02 195 ASP D N 1
ATOM 12310 C CA . ASP D 1 198 ? 0.051 -23.695 -54.914 1.00 25.66 195 ASP D CA 1
ATOM 12311 C C . ASP D 1 198 ? 0.308 -22.240 -54.480 1.00 26.80 195 ASP D C 1
ATOM 12312 O O . ASP D 1 198 ? -0.473 -21.655 -53.728 1.00 18.74 195 ASP D O 1
ATOM 12321 N N . GLY D 1 199 ? 1.406 -21.663 -54.940 1.00 17.43 196 GLY D N 1
ATOM 12322 C CA . GLY D 1 199 ? 1.678 -20.268 -54.678 1.00 16.05 196 GLY D CA 1
ATOM 12323 C C . GLY D 1 199 ? 2.548 -19.997 -53.457 1.00 15.57 196 GLY D C 1
ATOM 12324 O O . GLY D 1 199 ? 2.948 -18.858 -53.248 1.00 14.55 196 GLY D O 1
ATOM 12328 N N . ARG D 1 200 ? 2.784 -20.986 -52.596 1.00 17.47 197 ARG D N 1
ATOM 12329 C CA . ARG D 1 200 ? 3.624 -20.730 -51.437 1.00 16.22 197 ARG D CA 1
ATOM 12330 C C . ARG D 1 200 ? 5.025 -20.271 -51.849 1.00 19.59 197 ARG D C 1
ATOM 12331 O O . ARG D 1 200 ? 5.622 -20.818 -52.757 1.00 15.97 197 ARG D O 1
ATOM 12352 N N . VAL D 1 201 ? 5.539 -19.270 -51.147 1.00 21.59 198 VAL D N 1
ATOM 12353 C CA . VAL D 1 201 ? 6.876 -18.763 -51.447 1.00 21.75 198 VAL D CA 1
ATOM 12354 C C . VAL D 1 201 ? 7.895 -19.305 -50.469 1.00 19.84 198 VAL D C 1
ATOM 12355 O O . VAL D 1 201 ? 7.579 -19.537 -49.289 1.00 23.66 198 VAL D O 1
ATOM 12368 N N . SER D 1 202 ? 9.102 -19.523 -50.993 1.00 18.78 199 SER D N 1
ATOM 12369 C CA . SER D 1 202 ? 10.306 -19.744 -50.205 1.00 28.09 199 SER D CA 1
ATOM 12370 C C . SER D 1 202 ? 11.371 -18.709 -50.559 1.00 31.22 199 SER D C 1
ATOM 12371 O O . SER D 1 202 ? 11.936 -18.675 -51.668 1.00 21.63 199 SER D O 1
ATOM 12379 N N . LYS D 1 203 ? 11.671 -17.879 -49.580 1.00 24.66 200 LYS D N 1
ATOM 12380 C CA . LYS D 1 203 ? 12.686 -16.867 -49.732 1.00 33.51 200 LYS D CA 1
ATOM 12381 C C . LYS D 1 203 ? 14.008 -17.520 -49.375 1.00 38.38 200 LYS D C 1
ATOM 12382 O O . LYS D 1 203 ? 14.432 -17.535 -48.214 1.00 33.87 200 LYS D O 1
ATOM 12401 N N . GLY D 1 204 ? 14.619 -18.139 -50.379 1.00 19.92 201 GLY D N 1
ATOM 12402 C CA . GLY D 1 204 ? 15.786 -18.937 -50.170 1.00 24.85 201 GLY D CA 1
ATOM 12403 C C . GLY D 1 204 ? 15.494 -20.343 -50.631 1.00 26.89 201 GLY D C 1
ATOM 12404 O O . GLY D 1 204 ? 14.373 -20.692 -50.962 1.00 31.19 201 GLY D O 1
ATOM 12408 N N . ARG D 1 205 ? 16.543 -21.144 -50.667 1.00 18.92 202 ARG D N 1
ATOM 12409 C CA . ARG D 1 205 ? 16.443 -22.529 -51.034 1.00 45.43 202 ARG D CA 1
ATOM 12410 C C . ARG D 1 205 ? 15.793 -23.314 -49.888 1.00 45.48 202 ARG D C 1
ATOM 12411 O O . ARG D 1 205 ? 16.215 -23.204 -48.732 1.00 38.85 202 ARG D O 1
ATOM 12432 N N . PRO D 1 206 ? 14.741 -24.089 -50.192 1.00 33.33 203 PRO D N 1
ATOM 12433 C CA . PRO D 1 206 ? 14.139 -24.917 -49.139 1.00 34.04 203 PRO D CA 1
ATOM 12434 C C . PRO D 1 206 ? 15.082 -26.012 -48.665 1.00 35.33 203 PRO D C 1
ATOM 12435 O O . PRO D 1 206 ? 15.962 -26.458 -49.420 1.00 52.34 203 PRO D O 1
ATOM 12446 N N . LYS D 1 207 ? 14.913 -26.384 -47.398 1.00 46.56 204 LYS D N 1
ATOM 12447 C CA . LYS D 1 207 ? 15.685 -27.449 -46.780 1.00 48.78 204 LYS D CA 1
ATOM 12448 C C . LYS D 1 207 ? 15.638 -28.686 -47.652 1.00 47.88 204 LYS D C 1
ATOM 12449 O O . LYS D 1 207 ? 16.674 -29.165 -48.110 1.00 53.96 204 LYS D O 1
ATOM 12468 N N . ASN D 1 208 ? 14.419 -29.165 -47.906 1.00 46.01 205 ASN D N 1
ATOM 12469 C CA . ASN D 1 208 ? 14.185 -30.250 -48.863 1.00 42.07 205 ASN D CA 1
ATOM 12470 C C . ASN D 1 208 ? 13.159 -29.825 -49.903 1.00 51.34 205 ASN D C 1
ATOM 12471 O O . ASN D 1 208 ? 12.002 -29.567 -49.597 1.00 46.02 205 ASN D O 1
ATOM 12482 N N . LEU D 1 209 ? 13.623 -29.755 -51.140 1.00 32.87 206 LEU D N 1
ATOM 12483 C CA . LEU D 1 209 ? 12.850 -29.230 -52.224 1.00 31.62 206 LEU D CA 1
ATOM 12484 C C . LEU D 1 209 ? 11.657 -30.133 -52.455 1.00 43.01 206 LEU D C 1
ATOM 12485 O O . LEU D 1 209 ? 10.538 -29.661 -52.619 1.00 38.04 206 LEU D O 1
ATOM 12501 N N . LYS D 1 210 ? 11.892 -31.445 -52.432 1.00 43.14 207 LYS D N 1
ATOM 12502 C CA . LYS D 1 210 ? 10.826 -32.381 -52.720 1.00 35.17 207 LYS D CA 1
ATOM 12503 C C . LYS D 1 210 ? 9.637 -32.224 -51.741 1.00 36.16 207 LYS D C 1
ATOM 12504 O O . LYS D 1 210 ? 8.492 -32.042 -52.169 1.00 39.02 207 LYS D O 1
ATOM 12523 N N . SER D 1 211 ? 9.889 -32.247 -50.435 1.00 40.76 208 SER D N 1
ATOM 12524 C CA . SER D 1 211 ? 8.775 -32.153 -49.474 1.00 42.76 208 SER D CA 1
ATOM 12525 C C . SER D 1 211 ? 8.125 -30.774 -49.483 1.00 33.31 208 SER D C 1
ATOM 12526 O O . SER D 1 211 ? 6.896 -30.653 -49.428 1.00 39.45 208 SER D O 1
ATOM 12534 N N . TRP D 1 212 ? 8.956 -29.740 -49.553 1.00 31.35 209 TRP D N 1
ATOM 12535 C CA . TRP D 1 212 ? 8.470 -28.384 -49.532 1.00 37.57 209 TRP D CA 1
ATOM 12536 C C . TRP D 1 212 ? 7.494 -28.118 -50.675 1.00 33.20 209 TRP D C 1
ATOM 12537 O O . TRP D 1 212 ? 6.468 -27.460 -50.494 1.00 35.09 209 TRP D O 1
ATOM 12558 N N . LEU D 1 213 ? 7.812 -28.674 -51.838 1.00 25.16 210 LEU D N 1
ATOM 12559 C CA . LEU D 1 213 ? 7.003 -28.507 -53.022 1.00 25.30 210 LEU D CA 1
ATOM 12560 C C . LEU D 1 213 ? 5.670 -29.248 -52.862 1.00 26.46 210 LEU D C 1
ATOM 12561 O O . LEU D 1 213 ? 4.629 -28.793 -53.348 1.00 43.90 210 LEU D O 1
ATOM 12577 N N . GLU D 1 214 ? 5.700 -30.346 -52.126 1.00 32.85 211 GLU D N 1
ATOM 12578 C CA . GLU D 1 214 ? 4.516 -31.189 -51.961 1.00 43.45 211 GLU D CA 1
ATOM 12579 C C . GLU D 1 214 ? 3.487 -30.625 -51.000 1.00 50.12 211 GLU D C 1
ATOM 12580 O O . GLU D 1 214 ? 2.286 -30.762 -51.229 1.00 53.31 211 GLU D O 1
ATOM 12592 N N . SER D 1 215 ? 3.958 -29.982 -49.939 1.00 41.36 212 SER D N 1
ATOM 12593 C CA . SER D 1 215 ? 3.083 -29.520 -48.877 1.00 62.06 212 SER D CA 1
ATOM 12594 C C . SER D 1 215 ? 3.824 -28.557 -47.969 1.00 44.51 212 SER D C 1
ATOM 12595 O O . SER D 1 215 ? 5.039 -28.419 -48.062 1.00 41.84 212 SER D O 1
ATOM 12603 N N . ALA D 1 216 ? 3.080 -27.893 -47.094 1.00 46.94 213 ALA D N 1
ATOM 12604 C CA . ALA D 1 216 ? 3.670 -27.032 -46.067 1.00 42.47 213 ALA D CA 1
ATOM 12605 C C . ALA D 1 216 ? 3.585 -27.739 -44.706 1.00 46.77 213 ALA D C 1
ATOM 12606 O O . ALA D 1 216 ? 4.597 -27.983 -44.054 1.00 57.23 213 ALA D O 1
#

Nearest PDB structures (foldseek):
  4ml1-assembly1_B  TM=9.999E-01  e=1.407E-39  Klebsiella pneumoniae
  4mly-assembly3_A  TM=9.967E-01  e=4.118E-36  Proteus mirabilis
  3gv1-assembly1_A  TM=7.773E-01  e=3.572E-07  Neisseria gonorrhoeae FA 1090
  8pxd-assembly1_A  TM=6.964E-01  e=3.757E-05  Helicobacter hepaticus ATCC 51449
  8pxf-assembly1_A  TM=5.716E-01  e=6.507E-06  Helicobacter hepaticus ATCC 51449

Foldseek 3Di:
DDDDPDDDDDPADDWDFDDDDQATWIAGDVRPDIDGDWDADVQLGGTDDDVVSVVCLVFFDDCVSSVHDLVVALKDKDADAPFEKEKEAQLVDVLQLVLLVLCNVVRHHYMYIYGYDNPVDDVSLLLSQLSSFAPDNVCSSVCSNVVNSNPGDGDPDGDDDSPGPSHVVCVVSPNDAPTWMAARVGGIDRGRDPRDVVVRVD/DPDDDPDDDDDPADDWDFDDDDQATWIAGPVRPDIHGDWDADVQLGGTQGDVVSVVCLVFFDDQVSSVHDLVPALKDKDADAPFEKEKEAQLVDVLQLVLVVVCNVVRDHYMYIYHYDNPVDDVSVLLSQLSVFQPDNVCSVVCSNVVNSNPRDGDPDGDPDRDGPSHVVCVVSPPDAPTWIQASVGGIDRGDDPDPVVVNPDD/DDDPDDDDDPADDWDFDDDDHATWIAGPVRPDIHGDWDADVQLGGTDGDVVSVVCLVFFDDQVSRVHDLVPALKDKAADAPFEKEWEAQLVDVQLLVLVVLCVVVRDHYMYIYGYDNPVDDVSQVLSQLQVFAPDVPCSVVCSSVVNSVPGDGDPDGDCDSDGPSNVVCVVSPNDAPTWMAASVGGIDRGRDPRPVVVNVDD/DDDDPDDDDDPADDWDFDDDPHATWIAGPVRPDIDGDWDADVQLGGTDGDVVSVVCLVFFDDQVSSVHDLVPALKDKAADAPFEKEWEAQLVDVLLLVLLVLCNVVRDHYMYIYGYDNPVDDCSVQLSQLCSFAPDNVCSSVCSNVVNRNPGDGDPDGDCDPDGPSNVVCVVSPPDAPTWMAASVGGIDNGDDPDPVVVNVDD